Protein AF-0000000070704189 (afdb_homodimer)

Organism: Malassezia globosa (strain ATCC MYA-4612 / CBS 7966) (NCBI:txid425265)

pLDDT: mean 89.94, std 12.69, range [43.31, 98.81]

Radius of gyration: 34.0 Å; Cα contacts (8 Å, |Δi|>4): 1762; chains: 2; bounding box: 116×97×71 Å

Nearest PDB structures (foldseek):
  4wnh-assembly1_A  TM=4.240E-01  e=9.067E-03  Mus musculus
  8g0d-assembly1_G  TM=3.741E-01  e=8.662E-02  Mycolicibacterium smegmatis MC2 155
  7njs-assembly1_G  TM=2.623E-01  e=7.715E-02  Mycolicibacterium smegmatis MC2 155
  7y5a-assembly1_G  TM=3.087E-01  e=3.681E-01  Mycolicibacterium smegmatis
  3oaa-assembly3_W  TM=3.300E-01  e=1.657E+00  Escherichia coli DH1

Structure (mmCIF, N/CA/C/O backbone):
data_AF-0000000070704189-model_v1
#
loop_
_entity.id
_entity.type
_entity.pdbx_description
1 polymer 'Glycosyl transferase CAP10 domain-containing protein'
#
loop_
_atom_site.group_PDB
_atom_site.id
_atom_site.type_symbol
_atom_site.label_atom_id
_atom_site.label_alt_id
_atom_site.label_comp_id
_atom_site.label_asym_id
_atom_site.label_entity_id
_atom_site.label_seq_id
_atom_site.pdbx_PDB_ins_code
_atom_site.Cartn_x
_atom_site.Cartn_y
_atom_site.Cartn_z
_atom_site.occupancy
_atom_site.B_iso_or_equiv
_atom_site.auth_seq_id
_atom_site.auth_comp_id
_atom_site.auth_asym_id
_atom_site.auth_atom_id
_atom_site.pdbx_PDB_model_num
ATOM 1 N N . MET A 1 1 ? -18.25 35.812 2.699 1 68.19 1 MET A N 1
ATOM 2 C CA . MET A 1 1 ? -18.359 34.688 3.643 1 68.19 1 MET A CA 1
ATOM 3 C C . MET A 1 1 ? -18.719 33.406 2.922 1 68.19 1 MET A C 1
ATOM 5 O O . MET A 1 1 ? -19.438 33.438 1.925 1 68.19 1 MET A O 1
ATOM 9 N N . TYR A 1 2 ? -18.109 32.344 3.209 1 88.06 2 TYR A N 1
ATOM 10 C CA . TYR A 1 2 ? -18.188 31.078 2.471 1 88.06 2 TYR A CA 1
ATOM 11 C C . TYR A 1 2 ? -19.297 30.188 3.035 1 88.06 2 TYR A C 1
ATOM 13 O O . TYR A 1 2 ? -19.094 29 3.225 1 88.06 2 TYR A O 1
ATOM 21 N N . THR A 1 3 ? -20.422 30.984 3.334 1 89.88 3 THR A N 1
ATOM 22 C CA . THR A 1 3 ? -21.547 30.266 3.92 1 89.88 3 THR A CA 1
ATOM 23 C C . THR A 1 3 ? -22.297 29.484 2.855 1 89.88 3 THR A C 1
ATOM 25 O O . THR A 1 3 ? -22.078 29.672 1.658 1 89.88 3 THR A O 1
ATOM 28 N N . ASP A 1 4 ? -23.172 28.578 3.32 1 90.5 4 ASP A N 1
ATOM 29 C CA . ASP A 1 4 ? -24 27.781 2.416 1 90.5 4 ASP A CA 1
ATOM 30 C C . ASP A 1 4 ? -24.844 28.672 1.519 1 90.5 4 ASP A C 1
ATOM 32 O O . ASP A 1 4 ? -24.969 28.422 0.317 1 90.5 4 ASP A O 1
ATOM 36 N N . GLU A 1 5 ? -25.375 29.703 2.057 1 85.44 5 GLU A N 1
ATOM 37 C CA . GLU A 1 5 ? -26.219 30.625 1.316 1 85.44 5 GLU A CA 1
ATOM 38 C C . GLU A 1 5 ? -25.438 31.344 0.231 1 85.44 5 GLU A C 1
ATOM 40 O O . GLU A 1 5 ? -25.891 31.438 -0.913 1 85.44 5 GLU A O 1
ATOM 45 N N . ALA A 1 6 ? -24.328 31.812 0.671 1 88.62 6 ALA A N 1
ATOM 46 C CA . ALA A 1 6 ? -23.5 32.594 -0.264 1 88.62 6 ALA A CA 1
ATOM 47 C C . ALA A 1 6 ? -23.047 31.719 -1.433 1 88.62 6 ALA A C 1
ATOM 49 O O . ALA A 1 6 ? -22.922 32.188 -2.561 1 88.62 6 ALA A O 1
ATOM 50 N N . LEU A 1 7 ? -22.875 30.438 -1.211 1 92 7 LEU A N 1
ATOM 51 C CA . LEU A 1 7 ? -22.344 29.547 -2.229 1 92 7 LEU A CA 1
ATOM 52 C C . LEU A 1 7 ? -23.453 28.703 -2.846 1 92 7 LEU A C 1
ATOM 54 O O . LEU A 1 7 ? -23.188 27.828 -3.678 1 92 7 LEU A O 1
ATOM 58 N N . LYS A 1 8 ? -24.656 28.891 -2.43 1 89.06 8 LYS A N 1
ATOM 59 C CA . LYS A 1 8 ? -25.844 28.203 -2.93 1 89.06 8 LYS A CA 1
ATOM 60 C C . LYS A 1 8 ? -25.734 26.703 -2.689 1 89.06 8 LYS A C 1
ATOM 62 O O . LYS A 1 8 ? -26.094 25.906 -3.559 1 89.06 8 LYS A O 1
ATOM 67 N N . ILE A 1 9 ? -25.125 26.359 -1.599 1 92.81 9 ILE A N 1
ATOM 68 C CA . ILE A 1 9 ? -25 24.953 -1.195 1 92.81 9 ILE A CA 1
ATOM 69 C C . ILE A 1 9 ? -26.281 24.516 -0.493 1 92.81 9 ILE A C 1
ATOM 71 O O . ILE A 1 9 ? -26.766 25.203 0.41 1 92.81 9 ILE A O 1
ATOM 75 N N . THR A 1 10 ? -26.797 23.266 -0.889 1 92 10 THR A N 1
ATOM 76 C CA . THR A 1 10 ? -28.109 22.906 -0.348 1 92 10 THR A CA 1
ATOM 77 C C . THR A 1 10 ? -28.047 21.531 0.335 1 92 10 THR A C 1
ATOM 79 O O . THR A 1 10 ? -28.984 21.156 1.055 1 92 10 THR A O 1
ATOM 82 N N . TYR A 1 11 ? -26.938 20.75 0.201 1 93.69 11 TYR A N 1
ATOM 83 C CA . TYR A 1 11 ? -26.938 19.375 0.706 1 93.69 11 TYR A CA 1
ATOM 84 C C . TYR A 1 11 ? -26.891 19.359 2.229 1 93.69 11 TYR A C 1
ATOM 86 O O . TYR A 1 11 ? -27.172 18.328 2.854 1 93.69 11 TYR A O 1
ATOM 94 N N . ARG A 1 12 ? -26.547 20.484 2.844 1 93 12 ARG A N 1
ATOM 95 C CA . ARG A 1 12 ? -26.391 20.547 4.293 1 93 12 ARG A CA 1
ATOM 96 C C . ARG A 1 12 ? -27.594 21.219 4.949 1 93 12 ARG A C 1
ATOM 98 O O . ARG A 1 12 ? -27.625 21.391 6.168 1 93 12 ARG A O 1
ATOM 105 N N . LEU A 1 13 ? -28.562 21.578 4.234 1 85.44 13 LEU A N 1
ATOM 106 C CA . LEU A 1 13 ? -29.734 22.25 4.773 1 85.44 13 LEU A CA 1
ATOM 107 C C . LEU A 1 13 ? -30.516 21.312 5.711 1 85.44 13 LEU A C 1
ATOM 109 O O . LEU A 1 13 ? -30.562 20.109 5.488 1 85.44 13 LEU A O 1
ATOM 113 N N . PRO A 1 14 ? -31.047 21.938 6.738 1 81.12 14 PRO A N 1
ATOM 114 C CA . PRO A 1 14 ? -31.984 21.125 7.516 1 81.12 14 PRO A CA 1
ATOM 115 C C . PRO A 1 14 ? -33.125 20.562 6.672 1 81.12 14 PRO A C 1
ATOM 117 O O . PRO A 1 14 ? -33.531 21.188 5.688 1 81.12 14 PRO A O 1
ATOM 120 N N . ASP A 1 15 ? -33.594 19.438 7.094 1 77.75 15 ASP A N 1
ATOM 121 C CA . ASP A 1 15 ? -34.625 18.75 6.34 1 77.75 15 ASP A CA 1
ATOM 122 C C . ASP A 1 15 ? -35.812 19.656 6.074 1 77.75 15 ASP A C 1
ATOM 124 O O . ASP A 1 15 ? -36.438 19.594 5.008 1 77.75 15 ASP A O 1
ATOM 128 N N . GLU A 1 16 ? -36.062 20.5 7.02 1 74.06 16 GLU A N 1
ATOM 129 C CA . GLU A 1 16 ? -37.219 21.391 6.949 1 74.06 16 GLU A CA 1
ATOM 130 C C . GLU A 1 16 ? -37.062 22.422 5.832 1 74.06 16 GLU A C 1
ATOM 132 O O . GLU A 1 16 ? -38.031 22.984 5.359 1 74.06 16 GLU A O 1
ATOM 137 N N . LEU A 1 17 ? -35.844 22.594 5.469 1 74.69 17 LEU A N 1
ATOM 138 C CA . LEU A 1 17 ? -35.562 23.641 4.496 1 74.69 17 LEU A CA 1
ATOM 139 C C . LEU A 1 17 ? -35.312 23.062 3.109 1 74.69 17 LEU A C 1
ATOM 141 O O . LEU A 1 17 ? -35.094 23.797 2.146 1 74.69 17 LEU A O 1
ATOM 145 N N . LEU A 1 18 ? -35.406 21.781 2.982 1 77.44 18 LEU A N 1
ATOM 146 C CA . LEU A 1 18 ? -35.219 21.141 1.686 1 77.44 18 LEU A CA 1
ATOM 147 C C . LEU A 1 18 ? -36.469 21.328 0.811 1 77.44 18 LEU A C 1
ATOM 149 O O . LEU A 1 18 ? -37.594 21.344 1.316 1 77.44 18 LEU A O 1
ATOM 153 N N . PRO A 1 19 ? -36.125 21.625 -0.548 1 62.84 19 PRO A N 1
ATOM 154 C CA . PRO A 1 19 ? -37.281 21.797 -1.437 1 62.84 19 PRO A CA 1
ATOM 155 C C . PRO A 1 19 ? -38.125 20.531 -1.558 1 62.84 19 PRO A C 1
ATOM 157 O O . PRO A 1 19 ? -37.594 19.438 -1.675 1 62.84 19 PRO A O 1
ATOM 160 N N . THR A 1 20 ? -39.125 20.328 -0.843 1 57.84 20 THR A N 1
ATOM 161 C CA . THR A 1 20 ? -40.031 19.219 -1.049 1 57.84 20 THR A CA 1
ATOM 162 C C . THR A 1 20 ? -40.875 19.422 -2.297 1 57.84 20 THR A C 1
ATOM 164 O O . THR A 1 20 ? -41.5 20.484 -2.453 1 57.84 20 THR A O 1
ATOM 167 N N . SER A 1 21 ? -40.406 19.062 -3.365 1 50.53 21 SER A N 1
ATOM 168 C CA . SER A 1 21 ? -41.375 19.125 -4.453 1 50.53 21 SER A CA 1
ATOM 169 C C . SER A 1 21 ? -42.562 18.203 -4.176 1 50.53 21 SER A C 1
ATOM 171 O O . SER A 1 21 ? -42.406 17 -4.004 1 50.53 21 SER A O 1
ATOM 173 N N . VAL A 1 22 ? -43.438 18.672 -3.334 1 49.47 22 VAL A N 1
ATOM 174 C CA . VAL A 1 22 ? -44.656 17.875 -3.266 1 49.47 22 VAL A CA 1
ATOM 175 C C . VAL A 1 22 ? -45.438 18.031 -4.562 1 49.47 22 VAL A C 1
ATOM 177 O O . VAL A 1 22 ? -45.812 19.141 -4.957 1 49.47 22 VAL A O 1
ATOM 180 N N . GLU A 1 23 ? -45.25 17.062 -5.34 1 50.78 23 GLU A N 1
ATOM 181 C CA . GLU A 1 23 ? -46.188 16.984 -6.469 1 50.78 23 GLU A CA 1
ATOM 182 C C . GLU A 1 23 ? -47.625 16.734 -6 1 50.78 23 GLU A C 1
ATOM 184 O O . GLU A 1 23 ? -47.844 15.844 -5.176 1 50.78 23 GLU A O 1
ATOM 189 N N . ILE A 1 24 ? -48.344 17.734 -6.004 1 55.91 24 ILE A N 1
ATOM 190 C CA . ILE A 1 24 ? -49.781 17.516 -5.77 1 55.91 24 ILE A CA 1
ATOM 191 C C . ILE A 1 24 ? -50.406 16.922 -7.027 1 55.91 24 ILE A C 1
ATOM 193 O O . ILE A 1 24 ? -50.312 17.5 -8.109 1 55.91 24 ILE A O 1
ATOM 197 N N . TYR A 1 25 ? -50.75 15.703 -6.848 1 61.16 25 TYR A N 1
ATOM 198 C CA . TYR A 1 25 ? -51.406 15.008 -7.957 1 61.16 25 TYR A CA 1
ATOM 199 C C . TYR A 1 25 ? -52.906 15.258 -7.949 1 61.16 25 TYR A C 1
ATOM 201 O O . TYR A 1 25 ? -53.469 15.594 -6.91 1 61.16 25 TYR A O 1
ATOM 209 N N . ASP A 1 26 ? -53.469 15.344 -9.047 1 62.19 26 ASP A N 1
ATOM 210 C CA . ASP A 1 26 ? -54.938 15.469 -9.125 1 62.19 26 ASP A CA 1
ATOM 211 C C . ASP A 1 26 ? -55.625 14.211 -8.617 1 62.19 26 ASP A C 1
ATOM 213 O O . ASP A 1 26 ? -54.969 13.188 -8.391 1 62.19 26 ASP A O 1
ATOM 217 N N . ASP A 1 27 ? -56.844 14.258 -8.164 1 56.94 27 ASP A N 1
ATOM 218 C CA . ASP A 1 27 ? -57.656 13.211 -7.562 1 56.94 27 ASP A CA 1
ATOM 219 C C . ASP A 1 27 ? -57.969 12.094 -8.562 1 56.94 27 ASP A C 1
ATOM 221 O O . ASP A 1 27 ? -58.875 11.289 -8.344 1 56.94 27 ASP A O 1
ATOM 225 N N . ASP A 1 28 ? -57.25 12.18 -9.727 1 60.91 28 ASP A N 1
ATOM 226 C CA . ASP A 1 28 ? -57.562 11.086 -10.641 1 60.91 28 ASP A CA 1
ATOM 227 C C . ASP A 1 28 ? -56.719 9.852 -10.312 1 60.91 28 ASP A C 1
ATOM 229 O O . ASP A 1 28 ? -55.5 9.875 -10.414 1 60.91 28 ASP A O 1
ATOM 233 N N . PRO A 1 29 ? -57.281 8.906 -9.664 1 64.19 29 PRO A N 1
ATOM 234 C CA . PRO A 1 29 ? -56.531 7.715 -9.219 1 64.19 29 PRO A CA 1
ATOM 235 C C . PRO A 1 29 ? -55.844 6.98 -10.367 1 64.19 29 PRO A C 1
ATOM 237 O O . PRO A 1 29 ? -54.906 6.246 -10.148 1 64.19 29 PRO A O 1
ATOM 240 N N . GLU A 1 30 ? -56.469 6.98 -11.539 1 67.06 30 GLU A N 1
ATOM 241 C CA . GLU A 1 30 ? -55.969 6.172 -12.648 1 67.06 30 GLU A CA 1
ATOM 242 C C . GLU A 1 30 ? -54.812 6.855 -13.352 1 67.06 30 GLU A C 1
ATOM 244 O O . GLU A 1 30 ? -53.875 6.184 -13.836 1 67.06 30 GLU A O 1
ATOM 249 N N . ASN A 1 31 ? -54.75 8.086 -13.625 1 64.44 31 ASN A N 1
ATOM 250 C CA . ASN A 1 31 ? -53.688 8.836 -14.297 1 64.44 31 ASN A CA 1
ATOM 251 C C . ASN A 1 31 ? -53.312 10.086 -13.523 1 64.44 31 ASN A C 1
ATOM 253 O O . ASN A 1 31 ? -53.75 11.195 -13.852 1 64.44 31 ASN A O 1
ATOM 257 N N . PRO A 1 32 ? -52.656 9.875 -12.32 1 61.41 32 PRO A N 1
ATOM 258 C CA . PRO A 1 32 ? -52.375 11.07 -11.523 1 61.41 32 PRO A CA 1
ATOM 259 C C . PRO A 1 32 ? -51.438 12.047 -12.234 1 61.41 32 PRO A C 1
ATOM 261 O O . PRO A 1 32 ? -50.438 11.641 -12.805 1 61.41 32 PRO A O 1
ATOM 264 N N . HIS A 1 33 ? -52.031 13.195 -12.656 1 65.19 33 HIS A N 1
ATOM 265 C CA . HIS A 1 33 ? -51.188 14.281 -13.188 1 65.19 33 HIS A CA 1
ATOM 266 C C . HIS A 1 33 ? -50.75 15.234 -12.086 1 65.19 33 HIS A C 1
ATOM 268 O O . HIS A 1 33 ? -51.469 15.422 -11.102 1 65.19 33 HIS A O 1
ATOM 274 N N . ILE A 1 34 ? -49.656 15.703 -12.188 1 60.66 34 ILE A N 1
ATOM 275 C CA . ILE A 1 34 ? -49.125 16.656 -11.211 1 60.66 34 ILE A CA 1
ATOM 276 C C . ILE A 1 34 ? -49.844 17.984 -11.344 1 60.66 34 ILE A C 1
ATOM 278 O O . ILE A 1 34 ? -49.844 18.594 -12.422 1 60.66 34 ILE A O 1
ATOM 282 N N . ILE A 1 35 ? -50.906 18.469 -10.531 1 60.12 35 ILE A N 1
ATOM 283 C CA . ILE A 1 35 ? -51.656 19.703 -10.617 1 60.12 35 ILE A CA 1
ATOM 284 C C . ILE A 1 35 ? -50.844 20.844 -10 1 60.12 35 ILE A C 1
ATOM 286 O O . ILE A 1 35 ? -50.938 22 -10.453 1 60.12 35 ILE A O 1
ATOM 290 N N . ALA A 1 36 ? -50.469 20.812 -8.906 1 52.72 36 ALA A N 1
ATOM 291 C CA . ALA A 1 36 ? -49.75 21.938 -8.328 1 52.72 36 ALA A CA 1
ATOM 292 C C . ALA A 1 36 ? -48.5 21.469 -7.586 1 52.72 36 ALA A C 1
ATOM 294 O O . ALA A 1 36 ? -48.406 20.312 -7.164 1 52.72 36 ALA A O 1
ATOM 295 N N . GLN A 1 37 ? -47.406 22.078 -7.863 1 49.5 37 GLN A N 1
ATOM 296 C CA . GLN A 1 37 ? -46.188 21.922 -7.055 1 49.5 37 GLN A CA 1
ATOM 297 C C . GLN A 1 37 ? -46.188 22.906 -5.887 1 49.5 37 GLN A C 1
ATOM 299 O O . GLN A 1 37 ? -46.281 24.125 -6.086 1 49.5 37 GLN A O 1
ATOM 304 N N . GLN A 1 38 ? -46.906 22.656 -4.891 1 44.84 38 GLN A N 1
ATOM 305 C CA . GLN A 1 38 ? -46.844 23.609 -3.793 1 44.84 38 GLN A CA 1
ATOM 306 C C . GLN A 1 38 ? -45.438 23.703 -3.213 1 44.84 38 GLN A C 1
ATOM 308 O O . GLN A 1 38 ? -44.812 22.688 -2.896 1 44.84 38 GLN A O 1
ATOM 313 N N . THR A 1 39 ? -44.844 24.797 -3.533 1 44.28 39 THR A N 1
ATOM 314 C CA . THR A 1 39 ? -43.594 25.156 -2.893 1 44.28 39 THR A CA 1
ATOM 315 C C . THR A 1 39 ? -43.781 25.344 -1.392 1 44.28 39 THR A C 1
ATOM 317 O O . THR A 1 39 ? -44.656 26.094 -0.964 1 44.28 39 THR A O 1
ATOM 320 N N . LYS A 1 40 ? -43.375 24.469 -0.534 1 49.25 40 LYS A N 1
ATOM 321 C CA . LYS A 1 40 ? -43.344 24.531 0.924 1 49.25 40 LYS A CA 1
ATOM 322 C C . LYS A 1 40 ? -43.062 25.953 1.408 1 49.25 40 LYS A C 1
ATOM 324 O O . LYS A 1 40 ? -42.625 26.797 0.632 1 49.25 40 LYS A O 1
ATOM 329 N N . MET A 1 41 ? -43 26.078 2.811 1 51.28 41 MET A N 1
ATOM 330 C CA . MET A 1 41 ? -42.688 27.203 3.691 1 51.28 41 MET A CA 1
ATOM 331 C C . MET A 1 41 ? -41.438 27.938 3.201 1 51.28 41 MET A C 1
ATOM 333 O O . MET A 1 41 ? -40.531 27.328 2.609 1 51.28 41 MET A O 1
ATOM 337 N N . SER A 1 42 ? -41.5 29.234 3.277 1 54.84 42 SER A N 1
ATOM 338 C CA . SER A 1 42 ? -40.375 30.078 2.867 1 54.84 42 SER A CA 1
ATOM 339 C C . SER A 1 42 ? -39.094 29.719 3.643 1 54.84 42 SER A C 1
ATOM 341 O O . SER A 1 42 ? -39.156 29.406 4.828 1 54.84 42 SER A O 1
ATOM 343 N N . SER A 1 43 ? -37.969 29.375 3.025 1 60 43 SER A N 1
ATOM 344 C CA . SER A 1 43 ? -36.656 29.078 3.525 1 60 43 SER A CA 1
ATOM 345 C C . SER A 1 43 ? -36.281 29.984 4.695 1 60 43 SER A C 1
ATOM 347 O O . SER A 1 43 ? -35.688 29.531 5.672 1 60 43 SER A O 1
ATOM 349 N N . PHE A 1 44 ? -36.875 31.172 4.707 1 60.88 44 PHE A N 1
ATOM 350 C CA . PHE A 1 44 ? -36.5 32.156 5.719 1 60.88 44 PHE A CA 1
ATOM 351 C C . PHE A 1 44 ? -37.188 31.859 7.043 1 60.88 44 PHE A C 1
ATOM 353 O O . PHE A 1 44 ? -36.562 31.922 8.102 1 60.88 44 PHE A O 1
ATOM 360 N N . GLU A 1 45 ? -38.469 31.578 7.02 1 64.56 45 GLU A N 1
ATOM 361 C CA . GLU A 1 45 ? -39.219 31.312 8.242 1 64.56 45 GLU A CA 1
ATOM 362 C C . GLU A 1 45 ? -38.719 30.047 8.938 1 64.56 45 GLU A C 1
ATOM 364 O O . GLU A 1 45 ? -38.594 30.016 10.164 1 64.56 45 GLU A O 1
ATOM 369 N N . ALA A 1 46 ? -38.406 29.109 8.164 1 68.31 46 ALA A N 1
ATOM 370 C CA . ALA A 1 46 ? -37.906 27.859 8.719 1 68.31 46 ALA A CA 1
ATOM 371 C C . ALA A 1 46 ? -36.562 28.078 9.406 1 68.31 46 ALA A C 1
ATOM 373 O O . ALA A 1 46 ? -36.281 27.531 10.477 1 68.31 46 ALA A O 1
ATOM 374 N N . LEU A 1 47 ? -35.812 28.953 8.867 1 69.88 47 LEU A N 1
ATOM 375 C CA . LEU A 1 47 ? -34.5 29.234 9.43 1 69.88 47 LEU A CA 1
ATOM 376 C C . LEU A 1 47 ? -34.625 29.969 10.766 1 69.88 47 LEU A C 1
ATOM 378 O O . LEU A 1 47 ? -33.844 29.703 11.695 1 69.88 47 LEU A O 1
ATOM 382 N N . GLU A 1 48 ? -35.594 30.812 10.883 1 74.25 48 GLU A N 1
ATOM 383 C CA . GLU A 1 48 ? -35.812 31.562 12.125 1 74.25 48 GLU A CA 1
ATOM 384 C C . GLU A 1 48 ? -36.281 30.641 13.25 1 74.25 48 GLU A C 1
ATOM 386 O O . GLU A 1 48 ? -35.812 30.781 14.391 1 74.25 48 GLU A O 1
ATOM 391 N N . LYS A 1 49 ? -37.094 29.766 12.914 1 78.38 49 LYS A N 1
ATOM 392 C CA . LYS A 1 49 ? -37.594 28.828 13.906 1 78.38 49 LYS A CA 1
ATOM 393 C C . LYS A 1 49 ? -36.5 27.922 14.43 1 78.38 49 LYS A C 1
ATOM 395 O O . LYS A 1 49 ? -36.469 27.562 15.609 1 78.38 49 LYS A O 1
ATOM 400 N N . LEU A 1 50 ? -35.594 27.719 13.531 1 80.75 50 LEU A N 1
ATOM 401 C CA . LEU A 1 50 ? -34.5 26.812 13.898 1 80.75 50 LEU A CA 1
ATOM 402 C C . LEU A 1 50 ? -33.312 27.578 14.484 1 80.75 50 LEU A C 1
ATOM 404 O O . LEU A 1 50 ? -32.344 26.984 14.953 1 80.75 50 LEU A O 1
ATOM 408 N N . ARG A 1 51 ? -33.406 28.844 14.555 1 82.5 51 ARG A N 1
ATOM 409 C CA . ARG A 1 51 ? -32.344 29.703 15.039 1 82.5 51 ARG A CA 1
ATOM 410 C C . ARG A 1 51 ? -31.016 29.391 14.328 1 82.5 51 ARG A C 1
ATOM 412 O O . ARG A 1 51 ? -29.969 29.266 14.977 1 82.5 51 ARG A O 1
ATOM 419 N N . TYR A 1 52 ? -31.141 29.125 13.07 1 83 52 TYR A N 1
ATOM 420 C CA . TYR A 1 52 ? -29.969 28.844 12.25 1 83 52 TYR A CA 1
ATOM 421 C C . TYR A 1 52 ? -29.125 30.094 12.055 1 83 52 TYR A C 1
ATOM 423 O O . TYR A 1 52 ? -29.641 31.156 11.711 1 83 52 TYR A O 1
ATOM 431 N N . ASP A 1 53 ? -27.797 29.953 12.359 1 83.31 53 ASP A N 1
ATOM 432 C CA . ASP A 1 53 ? -26.812 31.016 12.141 1 83.31 53 ASP A CA 1
ATOM 433 C C . ASP A 1 53 ? -25.828 30.625 11.047 1 83.31 53 ASP A C 1
ATOM 435 O O . ASP A 1 53 ? -25.141 29.609 11.148 1 83.31 53 ASP A O 1
ATOM 439 N N . PRO A 1 54 ? -25.719 31.375 10.062 1 80.25 54 PRO A N 1
ATOM 440 C CA . PRO A 1 54 ? -24.844 31.016 8.945 1 80.25 54 PRO A CA 1
ATOM 441 C C . PRO A 1 54 ? -23.375 30.84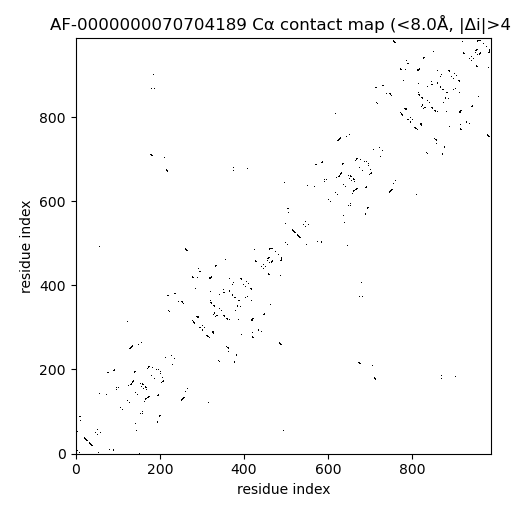4 9.375 1 80.25 54 PRO A C 1
ATOM 443 O O . PRO A 1 54 ? -22.609 30.156 8.703 1 80.25 54 PRO A O 1
ATOM 446 N N . LEU A 1 55 ? -23 31.484 10.391 1 82.38 55 LEU A N 1
ATOM 447 C CA . LEU A 1 55 ? -21.609 31.422 10.828 1 82.38 55 LEU A CA 1
ATOM 448 C C . LEU A 1 55 ? -21.406 30.312 11.867 1 82.38 55 LEU A C 1
ATOM 450 O O . LEU A 1 55 ? -20.297 29.844 12.078 1 82.38 55 LEU A O 1
ATOM 454 N N . HIS A 1 56 ? -22.547 29.953 12.523 1 85.69 56 HIS A N 1
ATOM 455 C CA . HIS A 1 56 ? -22.406 28.984 13.609 1 85.69 56 HIS A CA 1
ATOM 456 C C . HIS A 1 56 ? -23.219 27.719 13.344 1 85.69 56 HIS A C 1
ATOM 458 O O . HIS A 1 56 ? -23.031 26.703 14.008 1 85.69 56 HIS A O 1
ATOM 464 N N . GLY A 1 57 ? -24.031 27.734 12.383 1 85.62 57 GLY A N 1
ATOM 465 C CA . GLY A 1 57 ? -24.906 26.609 12.117 1 85.62 57 GLY A CA 1
ATOM 466 C C . GLY A 1 57 ? -26.047 26.484 13.117 1 85.62 57 GLY A C 1
ATOM 467 O O . GLY A 1 57 ? -26.516 27.484 13.664 1 85.62 57 GLY A O 1
ATOM 468 N N . LEU A 1 58 ? -26.594 25.25 13.242 1 87.31 58 LEU A N 1
ATOM 469 C CA . LEU A 1 58 ? -27.641 25 14.227 1 87.31 58 LEU A CA 1
ATOM 470 C C . LEU A 1 58 ? -27.094 25.047 15.641 1 87.31 58 LEU A C 1
ATOM 472 O O . LEU A 1 58 ? -25.984 24.562 15.906 1 87.31 58 LEU A O 1
ATOM 476 N N . PRO A 1 59 ? -27.812 25.719 16.469 1 89.12 59 PRO A N 1
ATOM 477 C CA . PRO A 1 59 ? -27.312 25.828 17.844 1 89.12 59 PRO A CA 1
ATOM 478 C C . PRO A 1 59 ? -27.281 24.484 18.562 1 89.12 59 PRO A C 1
ATOM 480 O O . PRO A 1 59 ? -28.172 23.656 18.375 1 89.12 59 PRO A O 1
ATOM 483 N N . ARG A 1 60 ? -26.281 24.328 19.406 1 92.06 60 ARG A N 1
ATOM 484 C CA . ARG A 1 60 ? -26.234 23.172 20.297 1 92.06 60 ARG A CA 1
ATOM 485 C C . ARG A 1 60 ? -27.406 23.188 21.266 1 92.06 60 ARG A C 1
ATOM 487 O O . ARG A 1 60 ? -27.672 24.188 21.922 1 92.06 60 ARG A O 1
ATOM 494 N N . PRO A 1 61 ? -28.141 22.062 21.328 1 89.56 61 PRO A N 1
ATOM 495 C CA . PRO A 1 61 ? -29.234 22 22.297 1 89.56 61 PRO A CA 1
ATOM 496 C C . PRO A 1 61 ? -28.766 22.219 23.734 1 89.56 61 PRO A C 1
ATOM 498 O O . PRO A 1 61 ? -27.703 21.75 24.125 1 89.56 61 PRO A O 1
ATOM 501 N N . GLU A 1 62 ? -29.641 22.859 24.453 1 88.56 62 GLU A N 1
ATOM 502 C CA . GLU A 1 62 ? -29.297 23.219 25.828 1 88.56 62 GLU A CA 1
ATOM 503 C C . GLU A 1 62 ? -29.094 21.984 26.688 1 88.56 62 GLU A C 1
ATOM 505 O O . GLU A 1 62 ? -29.828 21 26.562 1 88.56 62 GLU A O 1
ATOM 510 N N . HIS A 1 63 ? -28.062 21.891 27.516 1 91.19 63 HIS A N 1
ATOM 511 C CA . HIS A 1 63 ? -27.766 20.906 28.547 1 91.19 63 HIS A CA 1
ATOM 512 C C . HIS A 1 63 ? -27.344 19.562 27.938 1 91.19 63 HIS A C 1
ATOM 514 O O . HIS A 1 63 ? -27.297 18.547 28.625 1 91.19 63 HIS A O 1
ATOM 520 N N . MET A 1 64 ? -27.141 19.625 26.641 1 93.81 64 MET A N 1
ATOM 521 C CA . MET A 1 64 ? -26.672 18.391 26.031 1 93.81 64 MET A CA 1
ATOM 522 C C . MET A 1 64 ? -25.172 18.203 26.266 1 93.81 64 MET A C 1
ATOM 524 O O . MET A 1 64 ? -24.375 19.078 25.938 1 93.81 64 MET A O 1
ATOM 528 N N . PRO A 1 65 ? -24.828 17.062 26.844 1 95.81 65 PRO A N 1
ATOM 529 C CA . PRO A 1 65 ? -23.406 16.812 27.062 1 95.81 65 PRO A CA 1
ATOM 530 C C . PRO A 1 65 ? -22.609 16.781 25.75 1 95.81 65 PRO A C 1
ATOM 532 O O . PRO A 1 65 ? -23.172 16.469 24.703 1 95.81 65 PRO A O 1
ATOM 535 N N . THR A 1 66 ? -21.297 17.078 25.797 1 95.38 66 THR A N 1
ATOM 536 C CA . THR A 1 66 ? -20.438 17.203 24.625 1 95.38 66 THR A CA 1
ATOM 537 C C . THR A 1 66 ? -20.422 15.906 23.828 1 95.38 66 THR A C 1
ATOM 539 O O . THR A 1 66 ? -20.516 15.922 22.609 1 95.38 66 THR A O 1
ATOM 542 N N . HIS A 1 67 ? -20.297 14.781 24.516 1 95.94 67 HIS A N 1
ATOM 543 C CA . HIS A 1 67 ? -20.219 13.492 23.844 1 95.94 67 HIS A CA 1
ATOM 544 C C . HIS A 1 67 ? -21.484 13.211 23.047 1 95.94 67 HIS A C 1
ATOM 546 O O . HIS A 1 67 ? -21.422 12.695 21.922 1 95.94 67 HIS A O 1
ATOM 552 N N . GLU A 1 68 ? -22.656 13.547 23.547 1 96.56 68 GLU A N 1
ATOM 553 C CA . GLU A 1 68 ? -23.922 13.352 22.859 1 96.56 68 GLU A CA 1
ATOM 554 C C . GLU A 1 68 ? -24.062 14.312 21.688 1 96.56 68 GLU A C 1
ATOM 556 O O . GLU A 1 68 ? -24.578 13.938 20.625 1 96.56 68 GLU A O 1
ATOM 561 N N . TYR A 1 69 ? -23.609 15.516 21.938 1 96.38 69 TYR A N 1
ATOM 562 C CA . TYR A 1 69 ? -23.703 16.5 20.875 1 96.38 69 TYR A CA 1
ATOM 563 C C . TYR A 1 69 ? -22.828 16.109 19.688 1 96.38 69 TYR A C 1
ATOM 565 O O . TYR A 1 69 ? -23.234 16.25 18.531 1 96.38 69 TYR A O 1
ATOM 573 N N . GLU A 1 70 ? -21.625 15.625 19.984 1 97.06 70 GLU A N 1
ATOM 574 C CA . GLU A 1 70 ? -20.719 15.188 18.922 1 97.06 70 GLU A CA 1
ATOM 575 C C . GLU A 1 70 ? -21.297 13.992 18.172 1 97.06 70 GLU A C 1
ATOM 577 O O . GLU A 1 70 ? -21.125 13.867 16.953 1 97.06 70 GLU A O 1
ATOM 582 N N . GLN A 1 71 ? -22 13.172 18.859 1 97.06 71 GLN A N 1
ATOM 583 C CA . GLN A 1 71 ? -22.703 12.086 18.172 1 97.06 71 GLN A CA 1
ATOM 584 C C . GLN A 1 71 ? -23.797 12.625 17.266 1 97.06 71 GLN A C 1
ATOM 586 O O . GLN A 1 71 ? -24 12.117 16.156 1 97.06 71 GLN A O 1
ATOM 591 N N . GLU A 1 72 ? -24.484 13.625 17.75 1 95.25 72 GLU A N 1
ATOM 592 C CA . GLU A 1 72 ? -25.516 14.25 16.922 1 95.25 72 GLU A CA 1
ATOM 593 C C . GLU A 1 72 ? -24.922 14.891 15.672 1 95.25 72 GLU A C 1
ATOM 595 O O . GLU A 1 72 ? -25.516 14.828 14.594 1 95.25 72 GLU A O 1
ATOM 600 N N . LEU A 1 73 ? -23.766 15.523 15.859 1 96.38 73 LEU A N 1
ATOM 601 C CA . LEU A 1 73 ? -23.078 16.109 14.719 1 96.38 73 LEU A CA 1
ATOM 602 C C . LEU A 1 73 ? -22.734 15.039 13.688 1 96.38 73 LEU A C 1
ATOM 604 O O . LEU A 1 73 ? -22.891 15.258 12.484 1 96.38 73 LEU A O 1
ATOM 608 N N . ARG A 1 74 ? -22.281 13.891 14.125 1 97.5 74 ARG A N 1
ATOM 609 C CA . ARG A 1 74 ? -21.938 12.781 13.234 1 97.5 74 ARG A CA 1
ATOM 610 C C . ARG A 1 74 ? -23.188 12.258 12.523 1 97.5 74 ARG A C 1
ATOM 612 O O . ARG A 1 74 ? -23.141 11.953 11.328 1 97.5 74 ARG A O 1
ATOM 619 N N . ASN A 1 75 ? -24.266 12.164 13.227 1 96.12 75 ASN A N 1
ATOM 620 C CA . ASN A 1 75 ? -25.516 11.719 12.625 1 96.12 75 ASN A CA 1
ATOM 621 C C . ASN A 1 75 ? -26 12.68 11.539 1 96.12 75 ASN A C 1
ATOM 623 O O . ASN A 1 75 ? -26.469 12.25 10.484 1 96.12 75 ASN A O 1
ATOM 627 N N . ARG A 1 76 ? -25.922 13.914 11.836 1 94.56 76 ARG A N 1
ATOM 628 C CA . ARG A 1 76 ? -26.297 14.938 10.867 1 94.56 76 ARG A CA 1
ATOM 629 C C . ARG A 1 76 ? -25.438 14.852 9.617 1 94.56 76 ARG A C 1
ATOM 631 O O . ARG A 1 76 ? -25.938 15 8.5 1 94.56 76 ARG A O 1
ATOM 638 N N . LEU A 1 77 ? -24.156 14.664 9.867 1 97 77 LEU A N 1
ATOM 639 C CA . LEU A 1 77 ? -23.219 14.531 8.75 1 97 77 LEU A CA 1
ATOM 640 C C . LEU A 1 77 ? -23.641 13.383 7.836 1 97 77 LEU A C 1
ATOM 642 O O . LEU A 1 77 ? -23.641 13.531 6.613 1 97 77 LEU A O 1
ATOM 646 N N . VAL A 1 78 ? -23.938 12.25 8.375 1 97.12 78 VAL A N 1
ATOM 647 C CA . VAL A 1 78 ? -24.328 11.07 7.609 1 97.12 78 VAL A CA 1
ATOM 648 C C . VAL A 1 78 ? -25.594 11.367 6.805 1 97.12 78 VAL A C 1
ATOM 650 O O . VAL A 1 78 ? -25.672 11.016 5.625 1 97.12 78 VAL A O 1
ATOM 653 N N . ARG A 1 79 ? -26.547 12.031 7.398 1 95.06 79 ARG A N 1
ATOM 654 C CA . ARG A 1 79 ? -27.781 12.383 6.723 1 95.06 79 ARG A CA 1
ATOM 655 C C . ARG A 1 79 ? -27.516 13.297 5.527 1 95.06 79 ARG A C 1
ATOM 657 O O . ARG A 1 79 ? -28.062 13.078 4.441 1 95.06 79 ARG A O 1
ATOM 664 N N . HIS A 1 80 ? -26.703 14.258 5.77 1 95.62 80 HIS A N 1
ATOM 665 C CA . HIS A 1 80 ? -26.359 15.188 4.707 1 95.62 80 HIS A CA 1
ATOM 666 C C . HIS A 1 80 ? -25.641 14.484 3.561 1 95.62 80 HIS A C 1
ATOM 668 O O . HIS A 1 80 ? -25.953 14.711 2.391 1 95.62 80 HIS A O 1
ATOM 674 N N . ASN A 1 81 ? -24.703 13.633 3.891 1 97 81 ASN A N 1
ATOM 675 C CA . ASN A 1 81 ? -23.828 12.984 2.918 1 97 81 ASN A CA 1
ATOM 676 C C . ASN A 1 81 ? -24.609 11.984 2.062 1 97 81 ASN A C 1
ATOM 678 O O . ASN A 1 81 ? -24.203 11.68 0.938 1 97 81 ASN A O 1
ATOM 682 N N . THR A 1 82 ? -25.688 11.453 2.549 1 95.31 82 THR A N 1
ATOM 683 C CA . THR A 1 82 ? -26.375 10.367 1.863 1 95.31 82 THR A CA 1
ATOM 684 C C . THR A 1 82 ? -27.562 10.891 1.058 1 95.31 82 THR A C 1
ATOM 686 O O . THR A 1 82 ? -28.312 10.109 0.472 1 95.31 82 THR A O 1
ATOM 689 N N . ARG A 1 83 ? -27.734 12.172 1.082 1 93.88 83 ARG A N 1
ATOM 690 C CA . ARG A 1 83 ? -28.812 12.734 0.29 1 93.88 83 ARG A CA 1
ATOM 691 C C . ARG A 1 83 ? -28.609 12.469 -1.197 1 93.88 83 ARG A C 1
ATOM 693 O O . ARG A 1 83 ? -27.469 12.43 -1.671 1 93.88 83 ARG A O 1
ATOM 700 N N . ARG A 1 84 ? -29.656 12.375 -1.947 1 90.88 84 ARG A N 1
ATOM 701 C CA . ARG A 1 84 ? -29.594 12.094 -3.379 1 90.88 84 ARG A CA 1
ATOM 702 C C . ARG A 1 84 ? -29 13.281 -4.137 1 90.88 84 ARG A C 1
ATOM 704 O O . ARG A 1 84 ? -29.328 14.43 -3.867 1 90.88 84 ARG A O 1
ATOM 711 N N . LYS A 1 85 ? -28.234 12.914 -5.055 1 87.88 85 LYS A N 1
ATOM 712 C CA . LYS A 1 85 ? -27.484 13.93 -5.789 1 87.88 85 LYS A CA 1
ATOM 713 C C . LYS A 1 85 ? -28.422 14.805 -6.625 1 87.88 85 LYS A C 1
ATOM 715 O O . LYS A 1 85 ? -28.109 15.977 -6.879 1 87.88 85 LYS A O 1
ATOM 720 N N . ASP A 1 86 ? -29.5 14.281 -7.023 1 86.25 86 ASP A N 1
ATOM 721 C CA . ASP A 1 86 ? -30.406 15.008 -7.906 1 86.25 86 ASP A CA 1
ATOM 722 C C . ASP A 1 86 ? -31.266 15.992 -7.117 1 86.25 86 ASP A C 1
ATOM 724 O O . ASP A 1 86 ? -31.875 16.891 -7.695 1 86.25 86 ASP A O 1
ATOM 728 N N . GLN A 1 87 ? -31.219 15.977 -5.789 1 84.25 87 GLN A N 1
ATOM 729 C CA . GLN A 1 87 ? -32.094 16.797 -4.969 1 84.25 87 GLN A CA 1
ATOM 730 C C . GLN A 1 87 ? -31.328 17.938 -4.293 1 84.25 87 GLN A C 1
ATOM 732 O O . GLN A 1 87 ? -31.922 18.906 -3.826 1 84.25 87 GLN A O 1
ATOM 737 N N . VAL A 1 88 ? -30.016 17.719 -4.207 1 90.56 88 VAL A N 1
ATOM 738 C CA . VAL A 1 88 ? -29.219 18.688 -3.455 1 90.56 88 VAL A CA 1
ATOM 739 C C . VAL A 1 88 ? -27.938 19 -4.215 1 90.56 88 VAL A C 1
ATOM 741 O O . VAL A 1 88 ? -27.531 18.25 -5.105 1 90.56 88 VAL A O 1
ATOM 744 N N . PHE A 1 89 ? -27.406 20.156 -3.869 1 93.56 89 PHE A N 1
ATOM 745 C CA . PHE A 1 89 ? -26.156 20.578 -4.496 1 93.56 89 PHE A CA 1
ATOM 746 C C . PHE A 1 89 ? -25.016 20.594 -3.48 1 93.56 89 PHE A C 1
ATOM 748 O O . PHE A 1 89 ? -25.125 21.219 -2.426 1 93.56 89 PHE A O 1
ATOM 755 N N . ALA A 1 90 ? -24 19.844 -3.76 1 95.06 90 ALA A N 1
ATOM 756 C CA . ALA A 1 90 ? -22.703 19.875 -3.068 1 95.06 90 ALA A CA 1
ATOM 757 C C . ALA A 1 90 ? -21.562 20.125 -4.047 1 95.06 90 ALA A C 1
ATOM 759 O O . ALA A 1 90 ? -21.391 19.391 -5.023 1 95.06 90 ALA A O 1
ATOM 760 N N . PRO A 1 91 ? -20.797 21.156 -3.816 1 95.75 91 PRO A N 1
ATOM 761 C CA . PRO A 1 91 ? -19.672 21.406 -4.727 1 95.75 91 PRO A CA 1
ATOM 762 C C . PRO A 1 91 ? -18.578 20.344 -4.613 1 95.75 91 PRO A C 1
ATOM 764 O O . PRO A 1 91 ? -18.438 19.703 -3.57 1 95.75 91 PRO A O 1
ATOM 767 N N . ASP A 1 92 ? -17.891 20.172 -5.695 1 96.38 92 ASP A N 1
ATOM 768 C CA . ASP A 1 92 ? -16.641 19.406 -5.699 1 96.38 92 ASP A CA 1
ATOM 769 C C . ASP A 1 92 ? -15.422 20.312 -5.672 1 96.38 92 ASP A C 1
ATOM 771 O O . ASP A 1 92 ? -14.891 20.672 -6.723 1 96.38 92 ASP A O 1
ATOM 775 N N . TRP A 1 93 ? -14.938 20.531 -4.488 1 97.94 93 TRP A N 1
ATOM 776 C CA . TRP A 1 93 ? -13.836 21.469 -4.312 1 97.94 93 TRP A CA 1
ATOM 777 C C . TRP A 1 93 ? -12.578 20.969 -5.02 1 97.94 93 TRP A C 1
ATOM 779 O O . TRP A 1 93 ? -11.773 21.766 -5.504 1 97.94 93 TRP A O 1
ATOM 789 N N . ARG A 1 94 ? -12.352 19.656 -5.098 1 98 94 ARG A N 1
ATOM 790 C CA . ARG A 1 94 ? -11.188 19.094 -5.773 1 98 94 ARG A CA 1
ATOM 791 C C . ARG A 1 94 ? -11.195 19.453 -7.258 1 98 94 ARG A C 1
ATOM 793 O O . ARG A 1 94 ? -10.18 19.906 -7.801 1 98 94 ARG A O 1
ATOM 800 N N . GLU A 1 95 ? -12.297 19.234 -7.871 1 96.5 95 GLU A N 1
ATOM 801 C CA . GLU A 1 95 ? -12.422 19.547 -9.289 1 96.5 95 GLU A CA 1
ATOM 802 C C . GLU A 1 95 ? -12.18 21.031 -9.555 1 96.5 95 GLU A C 1
ATOM 804 O O . GLU A 1 95 ? -11.516 21.391 -10.531 1 96.5 95 GLU A O 1
ATOM 809 N N . LEU A 1 96 ? -12.742 21.844 -8.703 1 96.5 96 LEU A N 1
ATOM 810 C CA . LEU A 1 96 ? -12.578 23.281 -8.859 1 96.5 96 LEU A CA 1
ATOM 811 C C . LEU A 1 96 ? -11.109 23.672 -8.727 1 96.5 96 LEU A C 1
ATOM 813 O O . LEU A 1 96 ? -10.594 24.484 -9.508 1 96.5 96 LEU A O 1
ATOM 817 N N . MET A 1 97 ? -10.453 23.109 -7.754 1 97.19 97 MET A N 1
ATOM 818 C CA . MET A 1 97 ? -9.039 23.422 -7.539 1 97.19 97 MET A CA 1
ATOM 819 C C . MET A 1 97 ? -8.195 22.922 -8.703 1 97.19 97 MET A C 1
ATOM 821 O O . MET A 1 97 ? -7.273 23.609 -9.141 1 97.19 97 MET A O 1
ATOM 825 N N . ASP A 1 98 ? -8.477 21.719 -9.203 1 94.81 98 ASP A N 1
ATOM 826 C CA . ASP A 1 98 ? -7.754 21.156 -10.344 1 94.81 98 ASP A CA 1
ATOM 827 C C . ASP A 1 98 ? -7.91 22.047 -11.578 1 94.81 98 ASP A C 1
ATOM 829 O O . ASP A 1 98 ? -6.938 22.297 -12.297 1 94.81 98 ASP A O 1
ATOM 833 N N . ASN A 1 99 ? -9.109 22.469 -11.805 1 93.25 99 ASN A N 1
ATOM 834 C CA . ASN A 1 99 ? -9.375 23.344 -12.938 1 93.25 99 ASN A CA 1
ATOM 835 C C . ASN A 1 99 ? -8.609 24.656 -12.82 1 93.25 99 ASN A C 1
ATOM 837 O O . ASN A 1 99 ? -8.07 25.172 -13.812 1 93.25 99 ASN A O 1
ATOM 841 N N . CYS A 1 100 ? -8.672 25.203 -11.625 1 92.62 100 CYS A N 1
ATOM 842 C CA . CYS A 1 100 ? -7.945 26.438 -11.383 1 92.62 100 CYS A CA 1
ATOM 843 C C . CYS A 1 100 ? -6.449 26.266 -11.625 1 92.62 100 CYS A C 1
ATOM 845 O O . CYS A 1 100 ? -5.801 27.109 -12.227 1 92.62 100 CYS A O 1
ATOM 847 N N . TYR A 1 101 ? -5.879 25.219 -11.164 1 91 101 TYR A N 1
ATOM 848 C CA . TYR A 1 101 ? -4.465 24.922 -11.336 1 91 101 TYR A CA 1
ATOM 849 C C . TYR A 1 101 ? -4.117 24.766 -12.812 1 91 101 TYR A C 1
ATOM 851 O O . TYR A 1 101 ? -3.123 25.312 -13.289 1 91 101 TYR A O 1
ATOM 859 N N . GLU A 1 102 ? -4.898 24.016 -13.516 1 88.88 102 GLU A N 1
ATOM 860 C CA . GLU A 1 102 ? -4.66 23.766 -14.938 1 88.88 102 GLU A CA 1
ATOM 861 C C . GLU A 1 102 ? -4.719 25.062 -15.734 1 88.88 102 GLU A C 1
ATOM 863 O O . GLU A 1 102 ? -3.93 25.266 -16.656 1 88.88 102 GLU A O 1
ATOM 868 N N . ARG A 1 103 ? -5.633 25.828 -15.375 1 88.31 103 ARG A N 1
ATOM 869 C CA . ARG A 1 103 ? -5.758 27.109 -16.047 1 88.31 103 ARG A CA 1
ATOM 870 C C . ARG A 1 103 ? -4.523 27.969 -15.805 1 88.31 103 ARG A C 1
ATOM 872 O O . ARG A 1 103 ? -4.035 28.641 -16.734 1 88.31 103 ARG A O 1
ATOM 879 N N . ARG A 1 104 ? -4.109 27.969 -14.594 1 85.94 104 ARG A N 1
ATOM 880 C CA . ARG A 1 104 ? -2.926 28.75 -14.258 1 85.94 104 ARG A CA 1
ATOM 881 C C . ARG A 1 104 ? -1.694 28.219 -14.984 1 85.94 104 ARG A C 1
ATOM 883 O O . ARG A 1 104 ? -0.846 29 -15.43 1 85.94 104 ARG A O 1
ATOM 890 N N . LEU A 1 105 ? -1.596 26.969 -15.086 1 83.12 105 LEU A N 1
ATOM 891 C CA . LEU A 1 105 ? -0.493 26.344 -15.812 1 83.12 105 LEU A CA 1
ATOM 892 C C . LEU A 1 105 ? -0.514 26.75 -17.281 1 83.12 105 LEU A C 1
ATOM 894 O O . LEU A 1 105 ? 0.53 27.047 -17.859 1 83.12 105 LEU A O 1
ATOM 898 N N . ALA A 1 106 ? -1.604 26.688 -17.797 1 82.94 106 ALA A N 1
ATOM 899 C CA . ALA A 1 106 ? -1.763 27.062 -19.203 1 82.94 106 ALA A CA 1
ATOM 900 C C . ALA A 1 106 ? -1.385 28.531 -19.438 1 82.94 106 ALA A C 1
ATOM 902 O O . ALA A 1 106 ? -0.763 28.859 -20.438 1 82.94 106 ALA A O 1
ATOM 903 N N . GLN A 1 107 ? -1.735 29.359 -18.578 1 83.5 107 GLN A N 1
ATOM 904 C CA . GLN A 1 107 ? -1.466 30.781 -18.688 1 83.5 107 GLN A CA 1
ATOM 905 C C . GLN A 1 107 ? 0.026 31.078 -18.547 1 83.5 107 GLN A C 1
ATOM 907 O O . GLN A 1 107 ? 0.532 32.031 -19.109 1 83.5 107 GLN A O 1
ATOM 912 N N . SER A 1 108 ? 0.638 30.266 -17.719 1 75.69 108 SER A N 1
ATOM 913 C CA . SER A 1 108 ? 2.064 30.469 -17.5 1 75.69 108 SER A CA 1
ATOM 914 C C . SER A 1 108 ? 2.891 29.906 -18.656 1 75.69 108 SER A C 1
ATOM 916 O O . SER A 1 108 ? 4.094 30.156 -18.734 1 75.69 108 SER A O 1
ATOM 918 N N . GLY A 1 109 ? 2.283 29.25 -19.719 1 65.94 109 GLY A N 1
ATOM 919 C CA . GLY A 1 109 ? 2.977 28.656 -20.859 1 65.94 109 GLY A CA 1
ATOM 920 C C . GLY A 1 109 ? 3.666 27.359 -20.531 1 65.94 109 GLY A C 1
ATOM 921 O O . GLY A 1 109 ? 4.488 26.859 -21.312 1 65.94 109 GLY A O 1
ATOM 922 N N . ARG A 1 110 ? 3.537 26.797 -19.453 1 59.59 110 ARG A N 1
ATOM 923 C CA . ARG A 1 110 ? 4.23 25.578 -19.078 1 59.59 110 ARG A CA 1
ATOM 924 C C . ARG A 1 110 ? 3.377 24.344 -19.391 1 59.59 110 ARG A C 1
ATOM 926 O O . ARG A 1 110 ? 2.146 24.422 -19.375 1 59.59 110 ARG A O 1
ATOM 933 N N . ASN A 1 111 ? 4.051 23.484 -20.281 1 52.69 111 ASN A N 1
ATOM 934 C CA . ASN A 1 111 ? 3.406 22.188 -20.375 1 52.69 111 ASN A CA 1
ATOM 935 C C . ASN A 1 111 ? 3.699 21.312 -19.156 1 52.69 111 ASN A C 1
ATOM 937 O O . ASN A 1 111 ? 4.793 21.375 -18.594 1 52.69 111 ASN A O 1
ATOM 941 N N . ALA A 1 112 ? 2.652 20.891 -18.359 1 49.34 112 ALA A N 1
ATOM 942 C CA . ALA A 1 112 ? 2.73 20.047 -17.172 1 49.34 112 ALA A CA 1
ATOM 943 C C . ALA A 1 112 ? 3.867 19.031 -17.281 1 49.34 112 ALA A C 1
ATOM 945 O O . ALA A 1 112 ? 4.398 18.562 -16.281 1 49.34 112 ALA A O 1
ATOM 946 N N . SER A 1 113 ? 4.16 18.547 -18.641 1 46.94 113 SER A N 1
ATOM 947 C CA . SER A 1 113 ? 5.047 17.406 -18.859 1 46.94 113 SER A CA 1
ATOM 948 C C . SER A 1 113 ? 6.508 17.844 -18.906 1 46.94 113 SER A C 1
ATOM 950 O O . SER A 1 113 ? 7.391 17.047 -19.234 1 46.94 113 SER A O 1
ATOM 952 N N . SER A 1 114 ? 6.832 19.078 -19 1 45.25 114 SER A N 1
ATOM 953 C CA . SER A 1 114 ? 8.234 19.328 -19.297 1 45.25 114 SER A CA 1
ATOM 954 C C . SER A 1 114 ? 9.141 18.828 -18.188 1 45.25 114 SER A C 1
ATOM 956 O O . SER A 1 114 ? 8.938 19.172 -17.016 1 45.25 114 SER A O 1
ATOM 958 N N . SER A 1 115 ? 9.891 17.875 -18.359 1 43.94 115 SER A N 1
ATOM 959 C CA . SER A 1 115 ? 10.969 17.219 -17.625 1 43.94 115 SER A CA 1
ATOM 960 C C . SER A 1 115 ? 11.883 18.234 -16.969 1 43.94 115 SER A C 1
ATOM 962 O O . SER A 1 115 ? 12.656 17.891 -16.062 1 43.94 115 SER A O 1
ATOM 964 N N . SER A 1 116 ? 12.195 19.391 -17.609 1 43.31 116 SER A N 1
ATOM 965 C CA . SER A 1 116 ? 13.195 20.312 -17.094 1 43.31 116 SER A CA 1
ATOM 966 C C . SER A 1 116 ? 12.742 20.938 -15.773 1 43.31 116 SER A C 1
ATOM 968 O O . SER A 1 116 ? 13.32 21.922 -15.32 1 43.31 116 SER A O 1
ATOM 970 N N . ARG A 1 117 ? 11.672 20.609 -15.305 1 46.5 117 ARG A N 1
ATOM 971 C CA . ARG A 1 117 ? 11.016 21.047 -14.078 1 46.5 117 ARG A CA 1
ATOM 972 C C . ARG A 1 117 ? 11.914 20.828 -12.867 1 46.5 117 ARG A C 1
ATOM 974 O O . ARG A 1 117 ? 11.555 21.188 -11.742 1 46.5 117 ARG A O 1
ATOM 981 N N . ASP A 1 118 ? 12.859 20.016 -12.906 1 48.88 118 ASP A N 1
ATOM 982 C CA . ASP A 1 118 ? 13.531 19.453 -11.734 1 48.88 118 ASP A CA 1
ATOM 983 C C . ASP A 1 118 ? 14.062 20.562 -10.82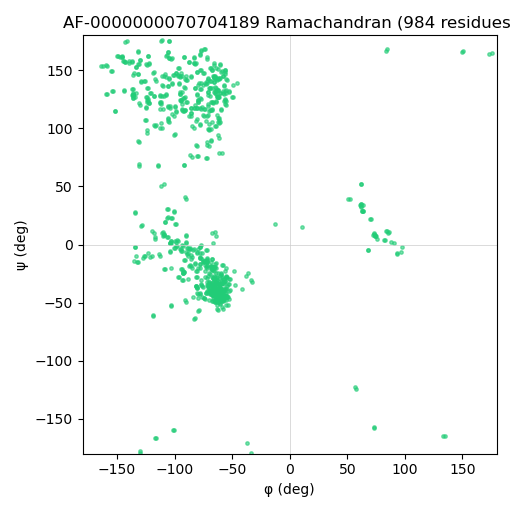8 1 48.88 118 ASP A C 1
ATOM 985 O O . ASP A 1 118 ? 14 20.438 -9.602 1 48.88 118 ASP A O 1
ATOM 989 N N . LEU A 1 119 ? 14.82 21.672 -11.391 1 47.84 119 LEU A N 1
ATOM 990 C CA . LEU A 1 119 ? 15.555 22.531 -10.469 1 47.84 119 LEU A CA 1
ATOM 991 C C . LEU A 1 119 ? 14.812 23.859 -10.258 1 47.84 119 LEU A C 1
ATOM 993 O O . LEU A 1 119 ? 15.078 24.562 -9.281 1 47.84 119 LEU A O 1
ATOM 997 N N . GLU A 1 120 ? 13.945 24.234 -11.125 1 45.91 120 GLU A N 1
ATOM 998 C CA . GLU A 1 120 ? 13.398 25.578 -11.062 1 45.91 120 GLU A CA 1
ATOM 999 C C . GLU A 1 120 ? 12.352 25.703 -9.961 1 45.91 120 GLU A C 1
ATOM 1001 O O . GLU A 1 120 ? 12.172 26.781 -9.383 1 45.91 120 GLU A O 1
ATOM 1006 N N . TYR A 1 121 ? 11.672 24.766 -9.633 1 47.09 121 TYR A N 1
ATOM 1007 C CA . TYR A 1 121 ? 10.602 24.812 -8.641 1 47.09 121 TYR A CA 1
ATOM 1008 C C . TYR A 1 121 ? 11.133 25.25 -7.281 1 47.09 121 TYR A C 1
ATOM 1010 O O . TYR A 1 121 ? 10.391 25.812 -6.473 1 47.09 121 TYR A O 1
ATOM 1018 N N . LEU A 1 122 ? 12.469 24.984 -7.078 1 50.59 122 LEU A N 1
ATOM 1019 C CA . LEU A 1 122 ? 13.023 25.297 -5.77 1 50.59 122 LEU A CA 1
ATOM 1020 C C . LEU A 1 122 ? 13.062 26.797 -5.543 1 50.59 122 LEU A C 1
ATOM 1022 O O . LEU A 1 122 ? 13.172 27.25 -4.402 1 50.59 122 LEU A O 1
ATOM 1026 N N . THR A 1 123 ? 12.898 27.438 -6.652 1 48.44 123 THR A N 1
ATOM 1027 C CA . THR A 1 123 ? 13.312 28.828 -6.414 1 48.44 123 THR A CA 1
ATOM 1028 C C . THR A 1 123 ? 12.219 29.797 -6.848 1 48.44 123 THR A C 1
ATOM 1030 O O . THR A 1 123 ? 12.297 30.984 -6.555 1 48.44 123 THR A O 1
ATOM 1033 N N . ASN A 1 124 ? 11.273 29.25 -7.535 1 60.25 124 ASN A N 1
ATOM 1034 C CA . ASN A 1 124 ? 10.367 30.25 -8.102 1 60.25 124 ASN A CA 1
ATOM 1035 C C . ASN A 1 124 ? 8.953 30.094 -7.555 1 60.25 124 ASN A C 1
ATOM 1037 O O . ASN A 1 124 ? 8.242 29.141 -7.914 1 60.25 124 ASN A O 1
ATOM 1041 N N . PRO A 1 125 ? 8.656 31.047 -6.57 1 61.94 125 PRO A N 1
ATOM 1042 C CA . PRO A 1 125 ? 7.312 31.016 -5.988 1 61.94 125 PRO A CA 1
ATOM 1043 C C . PRO A 1 125 ? 6.215 30.938 -7.047 1 61.94 125 PRO A C 1
ATOM 1045 O O . PRO A 1 125 ? 5.105 30.469 -6.762 1 61.94 125 PRO A O 1
ATOM 1048 N N . ALA A 1 126 ? 6.641 31.359 -8.117 1 66.81 126 ALA A N 1
ATOM 1049 C CA . ALA A 1 126 ? 5.641 31.438 -9.18 1 66.81 126 ALA A CA 1
ATOM 1050 C C . ALA A 1 126 ? 5.367 30.047 -9.773 1 66.81 126 ALA A C 1
ATOM 1052 O O . ALA A 1 126 ? 4.359 29.844 -10.453 1 66.81 126 ALA A O 1
ATOM 1053 N N . ILE A 1 127 ? 6.176 29.094 -9.328 1 77.75 127 ILE A N 1
ATOM 1054 C CA . ILE A 1 127 ? 6.004 27.828 -10.039 1 77.75 127 ILE A CA 1
ATOM 1055 C C . ILE A 1 127 ? 5.926 26.672 -9.039 1 77.75 127 ILE A C 1
ATOM 1057 O O . ILE A 1 127 ? 5.5 25.578 -9.383 1 77.75 127 ILE A O 1
ATOM 1061 N N . LYS A 1 128 ? 6.219 27 -7.805 1 87.44 128 LYS A N 1
ATOM 1062 C CA . LYS A 1 128 ? 6.277 25.906 -6.836 1 87.44 128 LYS A CA 1
ATOM 1063 C C . LYS A 1 128 ? 4.879 25.406 -6.5 1 87.44 128 LYS A C 1
ATOM 1065 O O . LYS A 1 128 ? 3.936 26.188 -6.391 1 87.44 128 LYS A O 1
ATOM 1070 N N . ARG A 1 129 ? 4.766 24.141 -6.41 1 91.56 129 ARG A N 1
ATOM 1071 C CA . ARG A 1 129 ? 3.506 23.516 -6.012 1 91.56 129 ARG A CA 1
ATOM 1072 C C . ARG A 1 129 ? 3.533 23.125 -4.539 1 91.56 129 ARG A C 1
ATOM 1074 O O . ARG A 1 129 ? 4.414 22.375 -4.109 1 91.56 129 ARG A O 1
ATOM 1081 N N . THR A 1 130 ? 2.637 23.703 -3.766 1 95.69 130 THR A N 1
ATOM 1082 C CA . THR A 1 130 ? 2.584 23.5 -2.322 1 95.69 130 THR A CA 1
ATOM 1083 C C . THR A 1 130 ? 1.243 22.906 -1.907 1 95.69 130 THR A C 1
ATOM 1085 O O . THR A 1 130 ? 0.19 23.344 -2.371 1 95.69 130 THR A O 1
ATOM 1088 N N . ALA A 1 131 ? 1.29 21.844 -1.125 1 97.75 131 ALA A N 1
ATOM 1089 C CA . ALA A 1 131 ? 0.068 21.234 -0.591 1 97.75 131 ALA A CA 1
ATOM 1090 C C . ALA A 1 131 ? -0.073 21.516 0.902 1 97.75 131 ALA A C 1
ATOM 1092 O O . ALA A 1 131 ? 0.896 21.406 1.656 1 97.75 131 ALA A O 1
ATOM 1093 N N . ILE A 1 132 ? -1.202 22.016 1.327 1 98.69 132 ILE A N 1
ATOM 1094 C CA . ILE A 1 132 ? -1.586 22.031 2.734 1 98.69 132 ILE A CA 1
ATOM 1095 C C . ILE A 1 132 ? -2.363 20.766 3.074 1 98.69 132 ILE A C 1
ATOM 1097 O O . ILE A 1 132 ? -3.467 20.547 2.566 1 98.69 132 ILE A O 1
ATOM 1101 N N . VAL A 1 133 ? -1.803 19.953 3.936 1 98.75 133 VAL A N 1
ATOM 1102 C CA . VAL A 1 133 ? -2.412 18.672 4.262 1 98.75 133 VAL A CA 1
ATOM 1103 C C . VAL A 1 133 ? -3.047 18.734 5.648 1 98.75 133 VAL A C 1
ATOM 1105 O O . VAL A 1 133 ? -2.344 18.734 6.66 1 98.75 133 VAL A O 1
ATOM 1108 N N . MET A 1 134 ? -4.375 18.75 5.641 1 98.69 134 MET A N 1
ATOM 1109 C CA . MET A 1 134 ? -5.141 18.766 6.883 1 98.69 134 MET A CA 1
ATOM 1110 C C . MET A 1 134 ? -5.16 17.375 7.523 1 98.69 134 MET A C 1
ATOM 1112 O O . MET A 1 134 ? -5.387 16.375 6.848 1 98.69 134 MET A O 1
ATOM 1116 N N . ARG A 1 135 ? -4.914 17.359 8.82 1 98.06 135 ARG A N 1
ATOM 1117 C CA . ARG A 1 135 ? -4.887 16.078 9.539 1 98.06 135 ARG A CA 1
ATOM 1118 C C . ARG A 1 135 ? -6.203 15.836 10.258 1 98.06 135 ARG A C 1
ATOM 1120 O O . ARG A 1 135 ? -6.57 16.578 11.172 1 98.06 135 ARG A O 1
ATOM 1127 N N . SER A 1 136 ? -6.895 14.836 9.836 1 98.19 136 SER A N 1
ATOM 1128 C CA . SER A 1 136 ? -8.172 14.469 10.43 1 98.19 136 SER A CA 1
ATOM 1129 C C . SER A 1 136 ? -8.219 12.984 10.766 1 98.19 136 SER A C 1
ATOM 1131 O O . SER A 1 136 ? -7.184 12.305 10.758 1 98.19 136 SER A O 1
ATOM 1133 N N . TYR A 1 137 ? -9.32 12.508 11.297 1 98.12 137 TYR A N 1
ATOM 1134 C CA . TYR A 1 137 ? -9.461 11.109 11.664 1 98.12 137 TYR A CA 1
ATOM 1135 C C . TYR A 1 137 ? -10.898 10.633 11.453 1 98.12 137 TYR A C 1
ATOM 1137 O O . TYR A 1 137 ? -11.805 11.445 11.289 1 98.12 137 TYR A O 1
ATOM 1145 N N . GLN A 1 138 ? -11.039 9.383 11.398 1 98.25 138 GLN A N 1
ATOM 1146 C CA . GLN A 1 138 ? -12.344 8.75 11.234 1 98.25 138 GLN A CA 1
ATOM 1147 C C . GLN A 1 138 ? -13.305 9.188 12.336 1 98.25 138 GLN A C 1
ATOM 1149 O O . GLN A 1 138 ? -12.977 9.109 13.523 1 98.25 138 GLN A O 1
ATOM 1154 N N . GLY A 1 139 ? -14.492 9.727 11.938 1 98 139 GLY A N 1
ATOM 1155 C CA . GLY A 1 139 ? -15.5 10.141 12.898 1 98 139 GLY A CA 1
ATOM 1156 C C . GLY A 1 139 ? -15.289 11.555 13.414 1 98 139 GLY A C 1
ATOM 1157 O O . GLY A 1 139 ? -15.906 11.961 14.398 1 98 139 GLY A O 1
ATOM 1158 N N . TYR A 1 140 ? -14.406 12.32 12.844 1 98.25 140 TYR A N 1
ATOM 1159 C CA . TYR A 1 140 ? -14.195 13.703 13.258 1 98.25 140 TYR A CA 1
ATOM 1160 C C . TYR A 1 140 ? -15.516 14.453 13.336 1 98.25 140 TYR A C 1
ATOM 1162 O O . TYR A 1 140 ? -16.312 14.422 12.391 1 98.25 140 TYR A O 1
ATOM 1170 N N . PRO A 1 141 ? -15.828 15.086 14.438 1 97.75 141 PRO A N 1
ATOM 1171 C CA . PRO A 1 141 ? -17.094 15.789 14.609 1 97.75 141 PRO A CA 1
ATOM 1172 C C . PRO A 1 141 ? -17.094 17.172 13.969 1 97.75 141 PRO A C 1
ATOM 1174 O O . PRO A 1 141 ? -16.984 18.188 14.672 1 97.75 141 PRO A O 1
ATOM 1177 N N . TRP A 1 142 ? -17.359 17.266 12.75 1 97.62 142 TRP A N 1
ATOM 1178 C CA . TRP A 1 142 ? -17.344 18.516 11.984 1 97.62 142 TRP A CA 1
ATOM 1179 C C . TRP A 1 142 ? -18.375 19.5 12.508 1 97.62 142 TRP A C 1
ATOM 1181 O O . TRP A 1 142 ? -19.562 19.141 12.656 1 97.62 142 TRP A O 1
ATOM 1191 N N . ARG A 1 143 ? -17.938 20.609 12.781 1 95.88 143 ARG A N 1
ATOM 1192 C CA . ARG A 1 143 ? -18.781 21.75 13.133 1 95.88 143 ARG A CA 1
ATOM 1193 C C . ARG A 1 143 ? -18.844 22.75 11.984 1 95.88 143 ARG A C 1
ATOM 1195 O O . ARG A 1 143 ? -18.047 22.688 11.055 1 95.88 143 ARG A O 1
ATOM 1202 N N . GLU A 1 144 ? -19.812 23.656 12.102 1 94.5 144 GLU A N 1
ATOM 1203 C CA . GLU A 1 144 ? -19.953 24.672 11.07 1 94.5 144 GLU A CA 1
ATOM 1204 C C . GLU A 1 144 ? -18.656 25.453 10.898 1 94.5 144 GLU A C 1
ATOM 1206 O O . GLU A 1 144 ? -18.25 25.75 9.773 1 94.5 144 GLU A O 1
ATOM 1211 N N . ASP A 1 145 ? -18.031 25.719 11.977 1 95.38 145 ASP A N 1
ATOM 1212 C CA . ASP A 1 145 ? -16.797 26.5 11.977 1 95.38 145 ASP A CA 1
ATOM 1213 C C . ASP A 1 145 ? -15.688 25.781 11.211 1 95.38 145 ASP A C 1
ATOM 1215 O O . ASP A 1 145 ? -14.883 26.422 10.523 1 95.38 145 ASP A O 1
ATOM 1219 N N . ASP A 1 146 ? -15.578 24.484 11.359 1 97.12 146 ASP A N 1
ATOM 1220 C CA . ASP A 1 146 ? -14.578 23.688 10.648 1 97.12 146 ASP A CA 1
ATOM 1221 C C . ASP A 1 146 ? -14.781 23.781 9.141 1 97.12 146 ASP A C 1
ATOM 1223 O O . ASP A 1 146 ? -13.812 23.922 8.391 1 97.12 146 ASP A O 1
ATOM 1227 N N . ILE A 1 147 ? -15.992 23.656 8.711 1 97.25 147 ILE A N 1
ATOM 1228 C CA . ILE A 1 147 ? -16.344 23.688 7.293 1 97.25 147 ILE A CA 1
ATOM 1229 C C . ILE A 1 147 ? -16 25.062 6.703 1 97.25 147 ILE A C 1
ATOM 1231 O O . ILE A 1 147 ? -15.367 25.141 5.652 1 97.25 147 ILE A O 1
ATOM 1235 N N . LEU A 1 148 ? -16.422 26.109 7.414 1 96.25 148 LEU A N 1
ATOM 1236 C CA . LEU A 1 148 ? -16.172 27.469 6.941 1 96.25 148 LEU A CA 1
ATOM 1237 C C . LEU A 1 148 ? -14.672 27.75 6.867 1 96.25 148 LEU A C 1
ATOM 1239 O O . LEU A 1 148 ? -14.203 28.406 5.934 1 96.25 148 LEU A O 1
ATOM 1243 N N . ASN A 1 149 ? -13.984 27.281 7.891 1 96.88 149 ASN A N 1
ATOM 1244 C CA . ASN A 1 149 ? -12.539 27.469 7.895 1 96.88 149 ASN A CA 1
ATOM 1245 C C . ASN A 1 149 ? -11.883 26.812 6.68 1 96.88 149 ASN A C 1
ATOM 1247 O O . ASN A 1 149 ? -11.008 27.406 6.047 1 96.88 149 ASN A O 1
ATOM 1251 N N . LEU A 1 150 ? -12.281 25.578 6.359 1 98.06 150 LEU A N 1
ATOM 1252 C CA . LEU A 1 150 ? -11.688 24.859 5.227 1 98.06 150 LEU A CA 1
ATOM 1253 C C . LEU A 1 150 ? -12.062 25.531 3.91 1 98.06 150 LEU A C 1
ATOM 1255 O O . LEU A 1 150 ? -11.234 25.625 3 1 98.06 150 LEU A O 1
ATOM 1259 N N . ARG A 1 151 ? -13.297 26.031 3.773 1 97.75 151 ARG A N 1
ATOM 1260 C CA . ARG A 1 151 ? -13.695 26.797 2.594 1 97.75 151 ARG A CA 1
ATOM 1261 C C . ARG A 1 151 ? -12.82 28.031 2.418 1 97.75 151 ARG A C 1
ATOM 1263 O O . ARG A 1 151 ? -12.422 28.359 1.301 1 97.75 151 ARG A O 1
ATOM 1270 N N . ALA A 1 152 ? -12.594 28.656 3.535 1 96.88 152 ALA A N 1
ATOM 1271 C CA . ALA A 1 152 ? -11.742 29.844 3.494 1 96.88 152 ALA A CA 1
ATOM 1272 C C . ALA A 1 152 ? -10.344 29.5 2.998 1 96.88 152 ALA A C 1
ATOM 1274 O O . ALA A 1 152 ? -9.781 30.203 2.166 1 96.88 152 ALA A O 1
ATOM 1275 N N . MET A 1 153 ? -9.805 28.438 3.494 1 97.94 153 MET A N 1
ATOM 1276 C CA . MET A 1 153 ? -8.469 28 3.072 1 97.94 153 MET A CA 1
ATOM 1277 C C . MET A 1 153 ? -8.453 27.688 1.582 1 97.94 153 MET A C 1
ATOM 1279 O O . MET A 1 153 ? -7.555 28.109 0.858 1 97.94 153 MET A O 1
ATOM 1283 N N . ILE A 1 154 ? -9.414 26.922 1.128 1 98 154 ILE A N 1
ATOM 1284 C CA . ILE A 1 154 ? -9.492 26.547 -0.277 1 98 154 ILE A CA 1
ATOM 1285 C C . ILE A 1 154 ? -9.625 27.781 -1.148 1 98 154 ILE A C 1
ATOM 1287 O O . ILE A 1 154 ? -8.883 27.953 -2.121 1 98 154 ILE A O 1
ATOM 1291 N N . SER A 1 155 ? -10.523 28.672 -0.774 1 96.75 155 SER A N 1
ATOM 1292 C CA . SER A 1 155 ? -10.812 29.859 -1.571 1 96.75 155 SER A CA 1
ATOM 1293 C C . SER A 1 155 ? -9.617 30.812 -1.609 1 96.75 155 SER A C 1
ATOM 1295 O O . SER A 1 155 ? -9.258 31.328 -2.672 1 96.75 155 SER A O 1
ATOM 1297 N N . GLU A 1 156 ? -9.016 31 -0.482 1 96.81 156 GLU A N 1
ATOM 1298 C CA . GLU A 1 156 ? -7.969 32 -0.368 1 96.81 156 GLU A CA 1
ATOM 1299 C C . GLU A 1 156 ? -6.633 31.484 -0.883 1 96.81 156 GLU A C 1
ATOM 1301 O O . GLU A 1 156 ? -5.867 32.219 -1.508 1 96.81 156 GLU A O 1
ATOM 1306 N N . LEU A 1 157 ? -6.352 30.234 -0.686 1 96.88 157 LEU A N 1
ATOM 1307 C CA . LEU A 1 157 ? -5.039 29.688 -1.008 1 96.88 157 LEU A CA 1
ATOM 1308 C C . LEU A 1 157 ? -5.02 29.125 -2.422 1 96.88 157 LEU A C 1
ATOM 1310 O O . LEU A 1 157 ? -3.957 29.031 -3.043 1 96.88 157 LEU A O 1
ATOM 1314 N N . SER A 1 158 ? -6.152 28.75 -2.936 1 95.25 158 SER A N 1
ATOM 1315 C CA . SER A 1 158 ? -6.176 28.062 -4.23 1 95.25 158 SER A CA 1
ATOM 1316 C C . SER A 1 158 ? -6.969 28.875 -5.258 1 95.25 158 SER A C 1
ATOM 1318 O O . SER A 1 158 ? -6.391 29.438 -6.191 1 95.25 158 SER A O 1
ATOM 1320 N N . LEU A 1 159 ? -8.219 29.125 -5.051 1 94.31 159 LEU A N 1
ATOM 1321 C CA . LEU A 1 159 ? -9.125 29.625 -6.078 1 94.31 159 LEU A CA 1
ATOM 1322 C C . LEU A 1 159 ? -8.875 31.109 -6.344 1 94.31 159 LEU A C 1
ATOM 1324 O O . LEU A 1 159 ? -8.977 31.562 -7.484 1 94.31 159 LEU A O 1
ATOM 1328 N N . ASN A 1 160 ? -8.547 31.859 -5.293 1 90.81 160 ASN A N 1
ATOM 1329 C CA . ASN A 1 160 ? -8.367 33.312 -5.445 1 90.81 160 ASN A CA 1
ATOM 1330 C C . ASN A 1 160 ? -6.891 33.688 -5.344 1 90.81 160 ASN A C 1
ATOM 1332 O O . ASN A 1 160 ? -6.57 34.844 -5 1 90.81 160 ASN A O 1
ATOM 1336 N N . ASN A 1 161 ? -6.07 32.812 -5.527 1 88.94 161 ASN A N 1
ATOM 1337 C CA . ASN A 1 161 ? -4.633 33.062 -5.496 1 88.94 161 ASN A CA 1
ATOM 1338 C C . ASN A 1 161 ? -4.117 33.531 -6.852 1 88.94 161 ASN A C 1
ATOM 1340 O O . ASN A 1 161 ? -4.199 32.781 -7.84 1 88.94 161 ASN A O 1
ATOM 1344 N N . PRO A 1 162 ? -3.596 34.719 -6.918 1 85.31 162 PRO A N 1
ATOM 1345 C CA . PRO A 1 162 ? -3.086 35.219 -8.195 1 85.31 162 PRO A CA 1
ATOM 1346 C C . PRO A 1 162 ? -1.787 34.531 -8.617 1 85.31 162 PRO A C 1
ATOM 1348 O O . PRO A 1 162 ? -1.358 34.688 -9.766 1 85.31 162 PRO A O 1
ATOM 1351 N N . ASN A 1 163 ? -1.206 33.844 -7.754 1 85.06 163 ASN A N 1
ATOM 1352 C CA . ASN A 1 163 ? 0.016 33.094 -8.016 1 85.06 163 ASN A CA 1
ATOM 1353 C C . ASN A 1 163 ? -0.275 31.609 -8.25 1 85.06 163 ASN A C 1
ATOM 1355 O O . ASN A 1 163 ? -1.352 31.25 -8.734 1 85.06 163 ASN A O 1
ATOM 1359 N N . MET A 1 164 ? 0.75 30.812 -8.07 1 86.75 164 MET A N 1
ATOM 1360 C CA . MET A 1 164 ? 0.5 29.375 -8.188 1 86.75 164 MET A CA 1
ATOM 1361 C C . MET A 1 164 ? -0.404 28.891 -7.059 1 86.75 164 MET A C 1
ATOM 1363 O O . MET A 1 164 ? -0.071 29.031 -5.879 1 86.75 164 MET A O 1
ATOM 1367 N N . PRO A 1 165 ? -1.485 28.328 -7.379 1 90.38 165 PRO A N 1
ATOM 1368 C CA . PRO A 1 165 ? -2.436 27.891 -6.355 1 90.38 165 PRO A CA 1
ATOM 1369 C C . PRO A 1 165 ? -1.864 26.812 -5.441 1 90.38 165 PRO A C 1
ATOM 1371 O O . PRO A 1 165 ? -1.189 25.891 -5.914 1 90.38 165 PRO A O 1
ATOM 1374 N N . TYR A 1 166 ? -2.074 27.031 -4.141 1 95.62 166 TYR A N 1
ATOM 1375 C CA . TYR A 1 166 ? -1.827 25.938 -3.221 1 95.62 166 TYR A CA 1
ATOM 1376 C C . TYR A 1 166 ? -2.834 24.812 -3.436 1 95.62 166 TYR A C 1
ATOM 1378 O O . TYR A 1 166 ? -3.918 25.031 -3.979 1 95.62 166 TYR A O 1
ATOM 1386 N N . ASP A 1 167 ? -2.412 23.625 -3.164 1 96.69 167 ASP A N 1
ATOM 1387 C CA . ASP A 1 167 ? -3.35 22.516 -3.066 1 96.69 167 ASP A CA 1
ATOM 1388 C C . ASP A 1 167 ? -3.76 22.266 -1.617 1 96.69 167 ASP A C 1
ATOM 1390 O O . ASP A 1 167 ? -3.006 22.562 -0.691 1 96.69 167 ASP A O 1
ATOM 1394 N N . VAL A 1 168 ? -4.977 21.875 -1.37 1 98.5 168 VAL A N 1
ATOM 1395 C CA . VAL A 1 168 ? -5.461 21.5 -0.047 1 98.5 168 VAL A CA 1
ATOM 1396 C C . VAL A 1 168 ? -5.902 20.031 -0.055 1 98.5 168 VAL A C 1
ATOM 1398 O O . VAL A 1 168 ? -6.668 19.609 -0.927 1 98.5 168 VAL A O 1
ATOM 1401 N N . ARG A 1 169 ? -5.41 19.266 0.841 1 98.62 169 ARG A N 1
ATOM 1402 C CA . ARG A 1 169 ? -5.711 17.844 0.981 1 98.62 169 ARG A CA 1
ATOM 1403 C C . ARG A 1 169 ? -6.098 17.516 2.418 1 98.62 169 ARG A C 1
ATOM 1405 O O . ARG A 1 169 ? -5.828 18.281 3.338 1 98.62 169 ARG A O 1
ATOM 1412 N N . ILE A 1 170 ? -6.785 16.422 2.627 1 98.75 170 ILE A N 1
ATOM 1413 C CA . ILE A 1 170 ? -7.148 15.945 3.961 1 98.75 170 ILE A CA 1
ATOM 1414 C C . ILE A 1 170 ? -6.66 14.516 4.152 1 98.75 170 ILE A C 1
ATOM 1416 O O . ILE A 1 170 ? -7.035 13.617 3.396 1 98.75 170 ILE A O 1
ATOM 1420 N N . LEU A 1 171 ? -5.816 14.281 5.062 1 98.19 171 LEU A N 1
ATOM 1421 C CA . LEU A 1 171 ? -5.402 12.938 5.457 1 98.19 171 LEU A CA 1
ATOM 1422 C C . LEU A 1 171 ? -6.254 12.422 6.613 1 98.19 171 LEU A C 1
ATOM 1424 O O . LEU A 1 171 ? -6.195 12.961 7.719 1 98.19 171 LEU A O 1
ATOM 1428 N N . VAL A 1 172 ? -6.992 11.414 6.383 1 98.56 172 VAL A N 1
ATOM 1429 C CA . VAL A 1 172 ? -7.898 10.867 7.387 1 98.56 172 VAL A CA 1
ATOM 1430 C C . VAL A 1 172 ? -7.332 9.562 7.941 1 98.56 172 VAL A C 1
ATOM 1432 O O . VAL A 1 172 ? -7.109 8.609 7.191 1 98.56 172 VAL A O 1
ATOM 1435 N N . GLU A 1 173 ? -7.07 9.523 9.203 1 98.25 173 GLU A N 1
ATOM 1436 C CA . GLU A 1 173 ? -6.66 8.297 9.883 1 98.25 173 GLU A CA 1
ATOM 1437 C C . GLU A 1 173 ? -7.844 7.348 10.062 1 98.25 173 GLU A C 1
ATOM 1439 O O . GLU A 1 173 ? -8.828 7.695 10.719 1 98.25 173 GLU A O 1
ATOM 1444 N N . VAL A 1 174 ? -7.77 6.23 9.461 1 97.94 174 VAL A N 1
ATOM 1445 C CA . VAL A 1 174 ? -8.781 5.199 9.672 1 97.94 174 VAL A CA 1
ATOM 1446 C C . VAL A 1 174 ? -8.484 4.441 10.969 1 97.94 174 VAL A C 1
ATOM 1448 O O . VAL A 1 174 ? -7.441 3.791 11.086 1 97.94 174 VAL A O 1
ATOM 1451 N N . LYS A 1 175 ? -9.383 4.516 11.898 1 96.12 175 LYS A N 1
ATOM 1452 C CA . LYS A 1 175 ? -9.164 3.953 13.227 1 96.12 175 LYS A CA 1
ATOM 1453 C C . LYS A 1 175 ? -9.719 2.531 13.32 1 96.12 175 LYS A C 1
ATOM 1455 O O . LYS A 1 175 ? -9.188 1.703 14.062 1 96.12 175 LYS A O 1
ATOM 1460 N N . ASP A 1 176 ? -10.75 2.264 12.586 1 95.25 176 ASP A N 1
ATOM 1461 C CA . ASP A 1 176 ? -11.344 0.928 12.578 1 95.25 176 ASP A CA 1
ATOM 1462 C C . ASP A 1 176 ? -10.43 -0.066 11.859 1 95.25 176 ASP A C 1
ATOM 1464 O O . ASP A 1 176 ? -10.266 0.005 10.641 1 95.25 176 ASP A O 1
ATOM 1468 N N . PRO A 1 177 ? -9.859 -0.987 12.578 1 92.19 177 PRO A N 1
ATOM 1469 C CA . PRO A 1 177 ? -8.898 -1.908 11.969 1 92.19 177 PRO A CA 1
ATOM 1470 C C . PRO A 1 177 ? -9.562 -2.943 11.062 1 92.19 177 PRO A C 1
ATOM 1472 O O . PRO A 1 177 ? -8.875 -3.701 10.375 1 92.19 177 PRO A O 1
ATOM 1475 N N . ASN A 1 178 ? -10.867 -2.961 11 1 93.38 178 ASN A N 1
ATOM 1476 C CA . ASN A 1 178 ? -11.57 -3.994 10.25 1 93.38 178 ASN A CA 1
ATOM 1477 C C . ASN A 1 178 ? -11.984 -3.496 8.867 1 93.38 178 ASN A C 1
ATOM 1479 O O . ASN A 1 178 ? -12.57 -4.246 8.086 1 93.38 178 ASN A O 1
ATOM 1483 N N . LEU A 1 179 ? -11.688 -2.266 8.562 1 94.12 179 LEU A N 1
ATOM 1484 C CA . LEU A 1 179 ? -12.102 -1.696 7.281 1 94.12 179 LEU A CA 1
ATOM 1485 C C . LEU A 1 179 ? -10.984 -1.804 6.254 1 94.12 179 LEU A C 1
ATOM 1487 O O . LEU A 1 179 ? -9.844 -1.417 6.527 1 94.12 179 LEU A O 1
ATOM 1491 N N . SER A 1 180 ? -11.328 -2.312 5.113 1 93.69 180 SER A N 1
ATOM 1492 C CA . SER A 1 180 ? -10.391 -2.439 4.004 1 93.69 180 SER A CA 1
ATOM 1493 C C . SER A 1 180 ? -10.445 -1.22 3.09 1 93.69 180 SER A C 1
ATOM 1495 O O . SER A 1 180 ? -10.703 -1.348 1.893 1 93.69 180 SER A O 1
ATOM 1497 N N . VAL A 1 181 ? -10.023 -0.134 3.545 1 94.31 181 VAL A N 1
ATOM 1498 C CA . VAL A 1 181 ? -10.219 1.125 2.836 1 94.31 181 VAL A CA 1
ATOM 1499 C C . VAL A 1 181 ? -9.266 1.201 1.643 1 94.31 181 VAL A C 1
ATOM 1501 O O . VAL A 1 181 ? -9.453 2.027 0.745 1 94.31 181 VAL A O 1
ATOM 1504 N N . PHE A 1 182 ? -8.289 0.346 1.6 1 93.06 182 PHE A N 1
ATOM 1505 C CA . PHE A 1 182 ? -7.309 0.408 0.519 1 93.06 182 PHE A CA 1
ATOM 1506 C C . PHE A 1 182 ? -7.727 -0.491 -0.64 1 93.06 182 PHE A C 1
ATOM 1508 O O . PHE A 1 182 ? -7.188 -0.38 -1.743 1 93.06 182 PHE A O 1
ATOM 1515 N N . THR A 1 183 ? -8.711 -1.389 -0.446 1 93 183 THR A N 1
ATOM 1516 C CA . THR A 1 183 ? -9.039 -2.352 -1.49 1 93 183 THR A CA 1
ATOM 1517 C C . THR A 1 183 ? -10.555 -2.443 -1.678 1 93 183 THR A C 1
ATOM 1519 O O . THR A 1 183 ? -11.031 -3.178 -2.545 1 93 183 THR A O 1
ATOM 1522 N N . SER A 1 184 ? -11.312 -1.724 -0.888 1 91.38 184 SER A N 1
ATOM 1523 C CA . SER A 1 184 ? -12.773 -1.762 -0.949 1 91.38 184 SER A CA 1
ATOM 1524 C C . SER A 1 184 ? -13.352 -0.372 -1.183 1 91.38 184 SER A C 1
ATOM 1526 O O . SER A 1 184 ? -13.148 0.536 -0.373 1 91.38 184 SER A O 1
ATOM 1528 N N . GLU A 1 185 ? -14.141 -0.222 -2.172 1 88.12 185 GLU A N 1
ATOM 1529 C CA . GLU A 1 185 ? -14.812 1.047 -2.43 1 88.12 185 GLU A CA 1
ATOM 1530 C C . GLU A 1 185 ? -15.93 1.295 -1.423 1 88.12 185 GLU A C 1
ATOM 1532 O O . GLU A 1 185 ? -16.203 2.439 -1.052 1 88.12 185 GLU A O 1
ATOM 1537 N N . TRP A 1 186 ? -16.469 0.262 -0.935 1 88.38 186 TRP A N 1
ATOM 1538 C CA . TRP A 1 186 ? -17.562 0.387 0.025 1 88.38 186 TRP A CA 1
ATOM 1539 C C . TRP A 1 186 ? -17.047 0.827 1.389 1 88.38 186 TRP A C 1
ATOM 1541 O O . TRP A 1 186 ? -17.656 1.664 2.055 1 88.38 186 TRP A O 1
ATOM 1551 N N . ASP A 1 187 ? -15.969 0.147 1.783 1 92.75 187 ASP A N 1
ATOM 1552 C CA . ASP A 1 187 ? -15.375 0.571 3.045 1 92.75 187 ASP A CA 1
ATOM 1553 C C . ASP A 1 187 ? -14.898 2.02 2.969 1 92.75 187 ASP A C 1
ATOM 1555 O O . ASP A 1 187 ? -15.016 2.77 3.941 1 92.75 187 ASP A O 1
ATOM 1559 N N . ARG A 1 188 ? -14.352 2.408 1.836 1 94.44 188 ARG A N 1
ATOM 1560 C CA . ARG A 1 188 ? -13.969 3.801 1.631 1 94.44 188 ARG A CA 1
ATOM 1561 C C . ARG A 1 188 ? -15.18 4.727 1.752 1 94.44 188 ARG A C 1
ATOM 1563 O O . ARG A 1 188 ? -15.125 5.738 2.455 1 94.44 188 ARG A O 1
ATOM 1570 N N . TYR A 1 189 ? -16.219 4.336 1.073 1 93.75 189 TYR A N 1
ATOM 1571 C CA . TYR A 1 189 ? -17.453 5.113 1.108 1 93.75 189 TYR A CA 1
ATOM 1572 C C . TYR A 1 189 ? -17.984 5.223 2.529 1 93.75 189 TYR A C 1
ATOM 1574 O O . TYR A 1 189 ? -18.422 6.301 2.957 1 93.75 189 TYR A O 1
ATOM 1582 N N . ARG A 1 190 ? -17.922 4.172 3.236 1 92.81 190 ARG A N 1
ATOM 1583 C CA . ARG A 1 190 ? -18.406 4.16 4.613 1 92.81 190 ARG A CA 1
ATOM 1584 C C . ARG A 1 190 ? -17.641 5.168 5.469 1 92.81 190 ARG A C 1
ATOM 1586 O O . ARG A 1 190 ? -18.25 5.902 6.258 1 92.81 190 ARG A O 1
ATOM 1593 N N . VAL A 1 191 ? -16.344 5.199 5.32 1 97.25 191 VAL A N 1
ATOM 1594 C CA . VAL A 1 191 ? -15.539 6.137 6.102 1 97.25 191 VAL A CA 1
ATOM 1595 C C . VAL A 1 191 ? -15.828 7.562 5.645 1 97.25 191 VAL A C 1
ATOM 1597 O O . VAL A 1 191 ? -15.953 8.477 6.465 1 97.25 191 VAL A O 1
ATOM 1600 N N . LEU A 1 192 ? -15.953 7.797 4.336 1 97.56 192 LEU A N 1
ATOM 1601 C CA . LEU A 1 192 ? -16.234 9.133 3.818 1 97.56 192 LEU A CA 1
ATOM 1602 C C . LEU A 1 192 ? -17.562 9.656 4.352 1 97.56 192 LEU A C 1
ATOM 1604 O O . LEU A 1 192 ? -17.625 10.758 4.898 1 97.56 192 LEU A O 1
ATOM 1608 N N . VAL A 1 193 ? -18.578 8.844 4.312 1 97.25 193 VAL A N 1
ATOM 1609 C CA . VAL A 1 193 ? -19.938 9.242 4.656 1 97.25 193 VAL A CA 1
ATOM 1610 C C . VAL A 1 193 ? -20.016 9.602 6.137 1 97.25 193 VAL A C 1
ATOM 1612 O O . VAL A 1 193 ? -20.734 10.516 6.523 1 97.25 193 VAL A O 1
ATOM 1615 N N . THR A 1 194 ? -19.172 9.031 6.934 1 97.44 194 THR A N 1
ATOM 1616 C CA . THR A 1 194 ? -19.297 9.195 8.375 1 97.44 194 THR A CA 1
ATOM 1617 C C . THR A 1 194 ? -18.25 10.172 8.906 1 97.44 194 THR A C 1
ATOM 1619 O O . THR A 1 194 ? -18.281 10.562 10.07 1 97.44 194 THR A O 1
ATOM 1622 N N . SER A 1 195 ? -17.312 10.625 8.055 1 98.5 195 SER A N 1
ATOM 1623 C CA . SER A 1 195 ? -16.141 11.273 8.672 1 98.5 195 SER A CA 1
ATOM 1624 C C . SER A 1 195 ? -15.828 12.602 7.984 1 98.5 195 SER A C 1
ATOM 1626 O O . SER A 1 195 ? -15.086 13.422 8.531 1 98.5 195 SER A O 1
ATOM 1628 N N . VAL A 1 196 ? -16.406 12.852 6.785 1 98.81 196 VAL A N 1
ATOM 1629 C CA . VAL A 1 196 ? -16.016 14.039 6.035 1 98.81 196 VAL A CA 1
ATOM 1630 C C . VAL A 1 196 ? -17.234 14.609 5.301 1 98.81 196 VAL A C 1
ATOM 1632 O O . VAL A 1 196 ? -17.984 13.867 4.66 1 98.81 196 VAL A O 1
ATOM 1635 N N . PRO A 1 197 ? -17.469 15.922 5.379 1 98.44 197 PRO A N 1
ATOM 1636 C CA . PRO A 1 197 ? -18.547 16.516 4.559 1 98.44 197 PRO A CA 1
ATOM 1637 C C . PRO A 1 197 ? -18.375 16.203 3.07 1 98.44 197 PRO A C 1
ATOM 1639 O O . PRO A 1 197 ? -17.25 16.234 2.553 1 98.44 197 PRO A O 1
ATOM 1642 N N . ARG A 1 198 ? -19.453 15.961 2.379 1 98 198 ARG A N 1
ATOM 1643 C CA . ARG A 1 198 ? -19.5 15.492 1.001 1 98 198 ARG A CA 1
ATOM 1644 C C . ARG A 1 198 ? -18.719 16.422 0.077 1 98 198 ARG A C 1
ATOM 1646 O O . ARG A 1 198 ? -18.062 15.961 -0.856 1 98 198 ARG A O 1
ATOM 1653 N N . GLU A 1 199 ? -18.797 17.672 0.312 1 98.06 199 GLU A N 1
ATOM 1654 C CA . GLU A 1 199 ? -18.156 18.656 -0.554 1 98.06 199 GLU A CA 1
ATOM 1655 C C . GLU A 1 199 ? -16.641 18.516 -0.545 1 98.06 199 GLU A C 1
ATOM 1657 O O . GLU A 1 199 ? -15.953 19.031 -1.426 1 98.06 199 GLU A O 1
ATOM 1662 N N . PHE A 1 200 ? -16.062 17.766 0.476 1 98.75 200 PHE A N 1
ATOM 1663 C CA . PHE A 1 200 ? -14.617 17.672 0.621 1 98.75 200 PHE A CA 1
ATOM 1664 C C . PHE A 1 200 ? -14.133 16.281 0.271 1 98.75 200 PHE A C 1
ATOM 1666 O O . PHE A 1 200 ? -12.953 15.961 0.462 1 98.75 200 PHE A O 1
ATOM 1673 N N . TRP A 1 201 ? -14.961 15.383 -0.252 1 98.25 201 TRP A N 1
ATOM 1674 C CA . TRP A 1 201 ? -14.602 13.984 -0.498 1 98.25 201 TRP A CA 1
ATOM 1675 C C . TRP A 1 201 ? -13.438 13.891 -1.477 1 98.25 201 TRP A C 1
ATOM 1677 O O . TRP A 1 201 ? -12.547 13.047 -1.312 1 98.25 201 TRP A O 1
ATOM 1687 N N . GLY A 1 202 ? -13.391 14.703 -2.42 1 98.06 202 GLY A N 1
ATOM 1688 C CA . GLY A 1 202 ? -12.344 14.664 -3.428 1 98.06 202 GLY A CA 1
ATOM 1689 C C . GLY A 1 202 ? -10.977 15.023 -2.879 1 98.06 202 GLY A C 1
ATOM 1690 O O . GLY A 1 202 ? -9.953 14.758 -3.523 1 98.06 202 GLY A O 1
ATOM 1691 N N . LEU A 1 203 ? -10.883 15.562 -1.672 1 98.56 203 LEU A N 1
ATOM 1692 C CA . LEU A 1 203 ? -9.633 16.031 -1.073 1 98.56 203 LEU A CA 1
ATOM 1693 C C . LEU A 1 203 ? -9.023 14.945 -0.194 1 98.56 203 LEU A C 1
ATOM 1695 O O . LEU A 1 203 ? -7.887 15.086 0.269 1 98.56 203 LEU A O 1
ATOM 1699 N N . VAL A 1 204 ? -9.68 13.875 -0.056 1 98.5 204 VAL A N 1
ATOM 1700 C CA . VAL A 1 204 ? -9.391 12.969 1.052 1 98.5 204 VAL A CA 1
ATOM 1701 C C . VAL A 1 204 ? -8.445 11.867 0.584 1 98.5 204 VAL A C 1
ATOM 1703 O O . VAL A 1 204 ? -8.594 11.336 -0.517 1 98.5 204 VAL A O 1
ATOM 1706 N N . GLU A 1 205 ? -7.508 11.531 1.382 1 97.81 205 GLU A N 1
ATOM 1707 C CA . GLU A 1 205 ? -6.719 10.305 1.336 1 97.81 205 GLU A CA 1
ATOM 1708 C C . GLU A 1 205 ? -6.699 9.609 2.693 1 97.81 205 GLU A C 1
ATOM 1710 O O . GLU A 1 205 ? -6.617 10.266 3.732 1 97.81 205 GLU A O 1
ATOM 1715 N N . PHE A 1 206 ? -6.785 8.273 2.693 1 97.88 206 PHE A N 1
ATOM 1716 C CA . PHE A 1 206 ? -6.836 7.504 3.932 1 97.88 206 PHE A CA 1
ATOM 1717 C C . PHE A 1 206 ? -5.453 6.984 4.305 1 97.88 206 PHE A C 1
ATOM 1719 O O . PHE A 1 206 ? -4.59 6.816 3.441 1 97.88 206 PHE A O 1
ATOM 1726 N N . TRP A 1 207 ? -5.219 6.797 5.527 1 97.31 207 TRP A N 1
ATOM 1727 C CA . TRP A 1 207 ? -4.062 6.086 6.066 1 97.31 207 TRP A CA 1
ATOM 1728 C C . TRP A 1 207 ? -4.41 5.402 7.383 1 97.31 207 TRP A C 1
ATOM 1730 O O . TRP A 1 207 ? -5.449 5.691 7.984 1 97.31 207 TRP A O 1
ATOM 1740 N N . SER A 1 208 ? -3.639 4.438 7.859 1 96.38 208 SER A N 1
ATOM 1741 C CA . SER A 1 208 ? -3.818 3.764 9.141 1 96.38 208 SER A CA 1
ATOM 1742 C C . SER A 1 208 ? -2.475 3.455 9.797 1 96.38 208 SER A C 1
ATOM 1744 O O . SER A 1 208 ? -1.448 3.391 9.117 1 96.38 208 SER A O 1
ATOM 1746 N N . GLU A 1 209 ? -2.494 3.291 11.062 1 95.5 209 GLU A N 1
ATOM 1747 C CA . GLU A 1 209 ? -1.285 2.92 11.797 1 95.5 209 GLU A CA 1
ATOM 1748 C C . GLU A 1 209 ? -0.75 1.569 11.328 1 95.5 209 GLU A C 1
ATOM 1750 O O . GLU A 1 209 ? 0.464 1.38 11.219 1 95.5 209 GLU A O 1
ATOM 1755 N N . LYS A 1 210 ? -1.625 0.678 11.047 1 94.62 210 LYS A N 1
ATOM 1756 C CA . LYS A 1 210 ? -1.218 -0.648 10.594 1 94.62 210 LYS A CA 1
ATOM 1757 C C . LYS A 1 210 ? -0.483 -0.57 9.258 1 94.62 210 LYS A C 1
ATOM 1759 O O . LYS A 1 210 ? 0.46 -1.326 9.016 1 94.62 210 LYS A O 1
ATOM 1764 N N . GLN A 1 211 ? -0.993 0.237 8.383 1 95.75 211 GLN A N 1
ATOM 1765 C CA . GLN A 1 211 ? -0.291 0.462 7.121 1 95.75 211 GLN A CA 1
ATOM 1766 C C . GLN A 1 211 ? 1.138 0.942 7.367 1 95.75 211 GLN A C 1
ATOM 1768 O O . GLN A 1 211 ? 2.066 0.523 6.672 1 95.75 211 GLN A O 1
ATOM 1773 N N . LEU A 1 212 ? 1.342 1.852 8.336 1 96.94 212 LEU A N 1
ATOM 1774 C CA . LEU A 1 212 ? 2.664 2.393 8.633 1 96.94 212 LEU A CA 1
ATOM 1775 C C . LEU A 1 212 ? 3.6 1.3 9.133 1 96.94 212 LEU A C 1
ATOM 1777 O O . LEU A 1 212 ? 4.805 1.34 8.875 1 96.94 212 LEU A O 1
ATOM 1781 N N . GLU A 1 213 ? 3.059 0.303 9.844 1 95.69 213 GLU A N 1
ATOM 1782 C CA . GLU A 1 213 ? 3.869 -0.819 10.305 1 95.69 213 GLU A CA 1
ATOM 1783 C C . GLU A 1 213 ? 4.473 -1.587 9.133 1 95.69 213 GLU A C 1
ATOM 1785 O O . GLU A 1 213 ? 5.582 -2.113 9.234 1 95.69 213 GLU A O 1
ATOM 1790 N N . VAL A 1 214 ? 3.734 -1.637 8.078 1 95.19 214 VAL A N 1
ATOM 1791 C CA . VAL A 1 214 ? 4.188 -2.35 6.887 1 95.19 214 VAL A CA 1
ATOM 1792 C C . VAL A 1 214 ? 5.211 -1.502 6.133 1 95.19 214 VAL A C 1
ATOM 1794 O O . VAL A 1 214 ? 6.246 -2.01 5.691 1 95.19 214 VAL A O 1
ATOM 1797 N N . LEU A 1 215 ? 4.957 -0.22 6.008 1 96.19 215 LEU A N 1
ATOM 1798 C CA . LEU A 1 215 ? 5.797 0.68 5.223 1 96.19 215 LEU A CA 1
ATOM 1799 C C . LEU A 1 215 ? 7.121 0.947 5.93 1 96.19 215 LEU A C 1
ATOM 1801 O O . LEU A 1 215 ? 8.164 1.052 5.285 1 96.19 215 LEU A O 1
ATOM 1805 N N . TYR A 1 216 ? 7.023 1.136 7.215 1 96.81 216 TYR A N 1
ATOM 1806 C CA . TYR A 1 216 ? 8.203 1.396 8.023 1 96.81 216 TYR A CA 1
ATOM 1807 C C . TYR A 1 216 ? 8.453 0.255 9.008 1 96.81 216 TYR A C 1
ATOM 1809 O O . TYR A 1 216 ? 8.438 0.459 10.227 1 96.81 216 TYR A O 1
ATOM 1817 N N . ALA A 1 217 ? 8.805 -0.85 8.43 1 95.25 217 ALA A N 1
ATOM 1818 C CA . ALA A 1 217 ? 9 -2.082 9.188 1 95.25 217 ALA A CA 1
ATOM 1819 C C . ALA A 1 217 ? 10.375 -2.098 9.859 1 95.25 217 ALA A C 1
ATOM 1821 O O . ALA A 1 217 ? 11.32 -1.471 9.367 1 95.25 217 ALA A O 1
ATOM 1822 N N . GLY A 1 218 ? 10.469 -2.736 11.008 1 93.69 218 GLY A N 1
ATOM 1823 C CA . GLY A 1 218 ? 11.758 -3.037 11.609 1 93.69 218 GLY A CA 1
ATOM 1824 C C . GLY A 1 218 ? 12.32 -1.884 12.422 1 93.69 218 GLY A C 1
ATOM 1825 O O . GLY A 1 218 ? 13.516 -1.862 12.727 1 93.69 218 GLY A O 1
ATOM 1826 N N . LEU A 1 219 ? 11.516 -0.844 12.695 1 95.06 219 LEU A N 1
ATOM 1827 C CA . LEU A 1 219 ? 11.984 0.252 13.539 1 95.06 219 LEU A CA 1
ATOM 1828 C C . LEU A 1 219 ? 12.156 -0.209 14.977 1 95.06 219 LEU A C 1
ATOM 1830 O O . LEU A 1 219 ? 11.188 -0.575 15.641 1 95.06 219 LEU A O 1
ATOM 1834 N N . PRO A 1 220 ? 13.32 -0.197 15.453 1 93.25 220 PRO A N 1
ATOM 1835 C CA . PRO A 1 220 ? 13.547 -0.643 16.828 1 93.25 220 PRO A CA 1
ATOM 1836 C C . PRO A 1 220 ? 13.281 0.455 17.859 1 93.25 220 PRO A C 1
ATOM 1838 O O . PRO A 1 220 ? 13.18 1.63 17.5 1 93.25 220 PRO A O 1
ATOM 1841 N N . GLY A 1 221 ? 13.094 0.044 19.125 1 92.25 221 GLY A N 1
ATOM 1842 C CA . GLY A 1 221 ? 13.062 1.026 20.188 1 92.25 221 GLY A CA 1
ATOM 1843 C C . GLY A 1 221 ? 12.164 0.615 21.344 1 92.25 221 GLY A C 1
ATOM 1844 O O . GLY A 1 221 ? 11.492 -0.416 21.281 1 92.25 221 GLY A O 1
ATOM 1845 N N . LYS A 1 222 ? 12.344 1.321 22.406 1 90.75 222 LYS A N 1
ATOM 1846 C CA . LYS A 1 222 ? 11.484 1.233 23.578 1 90.75 222 LYS A CA 1
ATOM 1847 C C . LYS A 1 222 ? 10.625 2.488 23.734 1 90.75 222 LYS A C 1
ATOM 1849 O O . LYS A 1 222 ? 11.141 3.607 23.672 1 90.75 222 LYS A O 1
ATOM 1854 N N . PHE A 1 223 ? 9.398 2.27 23.859 1 92.31 223 PHE A N 1
ATOM 1855 C CA . PHE A 1 223 ? 8.477 3.396 23.859 1 92.31 223 PHE A CA 1
ATOM 1856 C C . PHE A 1 223 ? 7.617 3.385 25.125 1 92.31 223 PHE A C 1
ATOM 1858 O O . PHE A 1 223 ? 7.488 2.352 25.781 1 92.31 223 PHE A O 1
ATOM 1865 N N . ILE A 1 224 ? 7.18 4.453 25.469 1 90.5 224 ILE A N 1
ATOM 1866 C CA . ILE A 1 224 ? 6.363 4.57 26.672 1 90.5 224 ILE A CA 1
ATOM 1867 C C . ILE A 1 224 ? 4.887 4.426 26.312 1 90.5 224 ILE A C 1
ATOM 1869 O O . ILE A 1 224 ? 4.523 4.492 25.125 1 90.5 224 ILE A O 1
ATOM 1873 N N . ASN A 1 225 ? 4.023 4.117 27.312 1 90.69 225 ASN A N 1
ATOM 1874 C CA . ASN A 1 225 ? 2.57 4.074 27.188 1 90.69 225 ASN A CA 1
ATOM 1875 C C . ASN A 1 225 ? 2.127 3.006 26.188 1 90.69 225 ASN A C 1
ATOM 1877 O O . ASN A 1 225 ? 1.165 3.203 25.438 1 90.69 225 ASN A O 1
ATOM 1881 N N . ASN A 1 226 ? 2.885 1.981 26.047 1 90.62 226 ASN A N 1
ATOM 1882 C CA . ASN A 1 226 ? 2.582 0.842 25.188 1 90.62 226 ASN A CA 1
ATOM 1883 C C . ASN A 1 226 ? 2.527 1.247 23.719 1 90.62 226 ASN A C 1
ATOM 1885 O O . ASN A 1 226 ? 1.746 0.689 22.938 1 90.62 226 ASN A O 1
ATOM 1889 N N . MET A 1 227 ? 3.266 2.256 23.391 1 93.75 227 MET A N 1
ATOM 1890 C CA . MET A 1 227 ? 3.338 2.691 22 1 93.75 227 MET A CA 1
ATOM 1891 C C . MET A 1 227 ? 4.359 1.867 21.219 1 93.75 227 MET A C 1
ATOM 1893 O O . MET A 1 227 ? 5.195 1.186 21.828 1 93.75 227 MET A O 1
ATOM 1897 N N . ILE A 1 228 ? 4.16 1.837 19.984 1 94.56 228 ILE A N 1
ATOM 1898 C CA . ILE A 1 228 ? 5.172 1.33 19.062 1 94.56 228 ILE A CA 1
ATOM 1899 C C . ILE A 1 228 ? 5.723 2.479 18.219 1 94.56 228 ILE A C 1
ATOM 1901 O O . ILE A 1 228 ? 5.27 3.619 18.344 1 94.56 228 ILE A O 1
ATOM 1905 N N . ALA A 1 229 ? 6.707 2.266 17.391 1 95.81 229 ALA A N 1
ATOM 1906 C CA . ALA A 1 229 ? 7.406 3.301 16.641 1 95.81 229 ALA A CA 1
ATOM 1907 C C . ALA A 1 229 ? 6.441 4.066 15.734 1 95.81 229 ALA A C 1
ATOM 1909 O O . ALA A 1 229 ? 6.602 5.27 15.516 1 95.81 229 ALA A O 1
ATOM 1910 N N . GLN A 1 230 ? 5.379 3.33 15.273 1 96 230 GLN A N 1
ATOM 1911 C CA . GLN A 1 230 ? 4.512 3.883 14.234 1 96 230 GLN A CA 1
ATOM 1912 C C . GLN A 1 230 ? 3.256 4.504 14.844 1 96 230 GLN A C 1
ATOM 1914 O O . GLN A 1 230 ? 2.398 5.016 14.125 1 96 230 GLN A O 1
ATOM 1919 N N . THR A 1 231 ? 3.139 4.535 16.141 1 96.5 231 THR A N 1
ATOM 1920 C CA . THR A 1 231 ? 1.952 5.105 16.766 1 96.5 231 THR A CA 1
ATOM 1921 C C . THR A 1 231 ? 1.75 6.555 16.328 1 96.5 231 THR A C 1
ATOM 1923 O O . THR A 1 231 ? 2.697 7.344 16.328 1 96.5 231 THR A O 1
ATOM 1926 N N . SER A 1 232 ? 0.535 6.879 16.031 1 93.44 232 SER A N 1
ATOM 1927 C CA . SER A 1 232 ? 0.194 8.172 15.453 1 93.44 232 SER A CA 1
ATOM 1928 C C . SER A 1 232 ? 0.613 9.32 16.375 1 93.44 232 SER A C 1
ATOM 1930 O O . SER A 1 232 ? 1.101 10.352 15.898 1 93.44 232 SER A O 1
ATOM 1932 N N . TYR A 1 233 ? 0.409 9.164 17.625 1 92.75 233 TYR A N 1
ATOM 1933 C CA . TYR A 1 233 ? 0.738 10.211 18.578 1 92.75 233 TYR A CA 1
ATOM 1934 C C . TYR A 1 233 ? 2.23 10.516 18.562 1 92.75 233 TYR A C 1
ATOM 1936 O O . TYR A 1 233 ? 2.637 11.664 18.75 1 92.75 233 TYR A O 1
ATOM 1944 N N . ARG A 1 234 ? 3.074 9.57 18.344 1 95.88 234 ARG A N 1
ATOM 1945 C CA . ARG A 1 234 ? 4.527 9.703 18.344 1 95.88 234 ARG A CA 1
ATOM 1946 C C . ARG A 1 234 ? 5.062 10.031 16.953 1 95.88 234 ARG A C 1
ATOM 1948 O O . ARG A 1 234 ? 5.914 10.906 16.797 1 95.88 234 ARG A O 1
ATOM 1955 N N . ALA A 1 235 ? 4.551 9.25 16.016 1 95.69 235 ALA A N 1
ATOM 1956 C CA . ALA A 1 235 ? 5.086 9.312 14.648 1 95.69 235 ALA A CA 1
ATOM 1957 C C . ALA A 1 235 ? 4.062 9.898 13.688 1 95.69 235 ALA A C 1
ATOM 1959 O O . ALA A 1 235 ? 3.814 9.336 12.617 1 95.69 235 ALA A O 1
ATOM 1960 N N . CYS A 1 236 ? 3.521 10.992 14.023 1 93.88 236 CYS A N 1
ATOM 1961 C CA . CYS A 1 236 ? 2.408 11.539 13.258 1 93.88 236 CYS A CA 1
ATOM 1962 C C . CYS A 1 236 ? 2.859 11.969 11.867 1 93.88 236 CYS A C 1
ATOM 1964 O O . CYS A 1 236 ? 2.064 11.977 10.93 1 93.88 236 CYS A O 1
ATOM 1966 N N . LEU A 1 237 ? 4.141 12.234 11.648 1 98.06 237 LEU A N 1
ATOM 1967 C CA . LEU A 1 237 ? 4.613 12.734 10.359 1 98.06 237 LEU A CA 1
ATOM 1968 C C . LEU A 1 237 ? 4.883 11.578 9.398 1 98.06 237 LEU A C 1
ATOM 1970 O O . LEU A 1 237 ? 5.109 11.805 8.211 1 98.06 237 LEU A O 1
ATOM 1974 N N . MET A 1 238 ? 4.84 10.312 9.875 1 97.62 238 MET A N 1
ATOM 1975 C CA . MET A 1 238 ? 4.949 9.172 8.969 1 97.62 238 MET A CA 1
ATOM 1976 C C . MET A 1 238 ? 3.801 9.156 7.969 1 97.62 238 MET A C 1
ATOM 1978 O O . MET A 1 238 ? 3.98 8.758 6.816 1 97.62 238 MET A O 1
ATOM 1982 N N . ALA A 1 239 ? 2.625 9.539 8.461 1 97.56 239 ALA A N 1
ATOM 1983 C CA . ALA A 1 239 ? 1.49 9.641 7.543 1 97.56 239 ALA A CA 1
ATOM 1984 C C . ALA A 1 239 ? 1.768 10.648 6.43 1 97.56 239 ALA A C 1
ATOM 1986 O O . ALA A 1 239 ? 1.394 10.422 5.277 1 97.56 239 ALA A O 1
ATOM 1987 N N . LEU A 1 240 ? 2.395 11.734 6.746 1 98.31 240 LEU A N 1
ATOM 1988 C CA . LEU A 1 240 ? 2.75 12.734 5.746 1 98.31 240 LEU A CA 1
ATOM 1989 C C . LEU A 1 240 ? 3.785 12.188 4.77 1 98.31 240 LEU A C 1
ATOM 1991 O O . LEU A 1 240 ? 3.775 12.531 3.586 1 98.31 240 LEU A O 1
ATOM 1995 N N . GLN A 1 241 ? 4.727 11.391 5.262 1 97.69 241 GLN A N 1
ATOM 1996 C CA . GLN A 1 241 ? 5.711 10.734 4.41 1 97.69 241 GLN A CA 1
ATOM 1997 C C . GLN A 1 241 ? 5.031 9.812 3.398 1 97.69 241 GLN A C 1
ATOM 1999 O O . GLN A 1 241 ? 5.449 9.734 2.24 1 97.69 241 GLN A O 1
ATOM 2004 N N . THR A 1 242 ? 3.99 9.109 3.881 1 96.12 242 THR A N 1
ATOM 2005 C CA . THR A 1 242 ? 3.244 8.258 2.961 1 96.12 242 THR A CA 1
ATOM 2006 C C . THR A 1 242 ? 2.545 9.102 1.894 1 96.12 242 THR A C 1
ATOM 2008 O O . THR A 1 242 ? 2.471 8.695 0.73 1 96.12 242 THR A O 1
ATOM 2011 N N . PHE A 1 243 ? 1.991 10.25 2.266 1 97.94 243 PHE A N 1
ATOM 2012 C CA . PHE A 1 243 ? 1.399 11.18 1.31 1 97.94 243 PHE A CA 1
ATOM 2013 C C . PHE A 1 243 ? 2.426 11.609 0.268 1 97.94 243 PHE A C 1
ATOM 2015 O O . PHE A 1 243 ? 2.141 11.609 -0.931 1 97.94 243 PHE A O 1
ATOM 2022 N N . TRP A 1 244 ? 3.59 11.969 0.691 1 96.12 244 TRP A N 1
ATOM 2023 C CA . TRP A 1 244 ? 4.68 12.359 -0.195 1 96.12 244 TRP A CA 1
ATOM 2024 C C . TRP A 1 244 ? 5.039 11.234 -1.155 1 96.12 244 TRP A C 1
ATOM 2026 O O . TRP A 1 244 ? 5.266 11.469 -2.344 1 96.12 244 TRP A O 1
ATOM 2036 N N . LEU A 1 245 ? 5.066 9.984 -0.653 1 93 245 LEU A N 1
ATOM 2037 C CA . LEU A 1 245 ? 5.359 8.828 -1.488 1 93 245 LEU A CA 1
ATOM 2038 C C . LEU A 1 245 ? 4.371 8.727 -2.643 1 93 245 LEU A C 1
ATOM 2040 O O . LEU A 1 245 ? 4.75 8.375 -3.764 1 93 245 LEU A O 1
ATOM 2044 N N . ASN A 1 246 ? 3.148 9.039 -2.322 1 93.5 246 ASN A N 1
ATOM 2045 C CA . ASN A 1 246 ? 2.076 8.875 -3.297 1 93.5 246 ASN A CA 1
ATOM 2046 C C . ASN A 1 246 ? 1.926 10.109 -4.18 1 93.5 246 ASN A C 1
ATOM 2048 O O . ASN A 1 246 ? 1.278 10.055 -5.227 1 93.5 246 ASN A O 1
ATOM 2052 N N . HIS A 1 247 ? 2.496 11.234 -3.697 1 94.38 247 HIS A N 1
ATOM 2053 C CA . HIS A 1 247 ? 2.312 12.5 -4.395 1 94.38 247 HIS A CA 1
ATOM 2054 C C . HIS A 1 247 ? 3.646 13.211 -4.605 1 94.38 247 HIS A C 1
ATOM 2056 O O . HIS A 1 247 ? 3.967 14.164 -3.891 1 94.38 247 HIS A O 1
ATOM 2062 N N . GLN A 1 248 ? 4.301 12.938 -5.656 1 90.44 248 GLN A N 1
ATOM 2063 C CA . GLN A 1 248 ? 5.633 13.453 -5.934 1 90.44 248 GLN A CA 1
ATOM 2064 C C . GLN A 1 248 ? 5.566 14.781 -6.684 1 90.44 248 GLN A C 1
ATOM 2066 O O . GLN A 1 248 ? 6.598 15.391 -6.973 1 90.44 248 GLN A O 1
ATOM 2071 N N . GLU A 1 249 ? 4.375 15.25 -6.926 1 90.75 249 GLU A N 1
ATOM 2072 C CA . GLU A 1 249 ? 4.195 16.469 -7.707 1 90.75 249 GLU A CA 1
ATOM 2073 C C . GLU A 1 249 ? 4.387 17.719 -6.84 1 90.75 249 GLU A C 1
ATOM 2075 O O . GLU A 1 249 ? 4.551 18.812 -7.363 1 90.75 249 GLU A O 1
ATOM 2080 N N . TYR A 1 250 ? 4.352 17.578 -5.5 1 94.81 250 TYR A N 1
ATOM 2081 C CA . TYR A 1 250 ? 4.441 18.734 -4.629 1 94.81 250 TYR A CA 1
ATOM 2082 C C . TYR A 1 250 ? 5.887 19.031 -4.25 1 94.81 250 TYR A C 1
ATOM 2084 O O . TYR A 1 250 ? 6.633 18.125 -3.873 1 94.81 250 TYR A O 1
ATOM 2092 N N . ASP A 1 251 ? 6.242 20.25 -4.316 1 93.81 251 ASP A N 1
ATOM 2093 C CA . ASP A 1 251 ? 7.566 20.688 -3.893 1 93.81 251 ASP A CA 1
ATOM 2094 C C . ASP A 1 251 ? 7.625 20.875 -2.377 1 93.81 251 ASP A C 1
ATOM 2096 O O . ASP A 1 251 ? 8.664 20.656 -1.756 1 93.81 251 ASP A O 1
ATOM 2100 N N . TYR A 1 252 ? 6.535 21.328 -1.838 1 96.31 252 TYR A N 1
ATOM 2101 C CA . TYR A 1 252 ? 6.418 21.594 -0.407 1 96.31 252 TYR A CA 1
ATOM 2102 C C . TYR A 1 252 ? 5.09 21.078 0.133 1 96.31 252 TYR A C 1
ATOM 2104 O O . TYR A 1 252 ? 4.074 21.094 -0.569 1 96.31 252 TYR A O 1
ATOM 2112 N N . VAL A 1 253 ? 5.152 20.625 1.38 1 98.06 253 VAL A N 1
ATOM 2113 C CA . VAL A 1 253 ? 3.949 20.109 2.031 1 98.06 253 VAL A CA 1
ATOM 2114 C C . VAL A 1 253 ? 3.852 20.672 3.449 1 98.06 253 VAL A C 1
ATOM 2116 O O . VAL A 1 253 ? 4.816 20.609 4.215 1 98.06 253 VAL A O 1
ATOM 2119 N N . TYR A 1 254 ? 2.711 21.266 3.754 1 98.56 254 TYR A N 1
ATOM 2120 C CA . TYR A 1 254 ? 2.4 21.656 5.121 1 98.56 254 TYR A CA 1
ATOM 2121 C C . TYR A 1 254 ? 1.654 20.562 5.859 1 98.56 254 TYR A C 1
ATOM 2123 O O . TYR A 1 254 ? 0.696 19.984 5.332 1 98.56 254 TYR A O 1
ATOM 2131 N N . ASN A 1 255 ? 2.152 20.156 7.016 1 98.75 255 ASN A N 1
ATOM 2132 C CA . ASN A 1 255 ? 1.309 19.469 7.988 1 98.75 255 ASN A CA 1
ATOM 2133 C C . ASN A 1 255 ? 0.449 20.453 8.781 1 98.75 255 ASN A C 1
ATOM 2135 O O . ASN A 1 255 ? 0.973 21.359 9.43 1 98.75 255 ASN A O 1
ATOM 2139 N N . TRP A 1 256 ? -0.856 20.25 8.711 1 98.62 256 TRP A N 1
ATOM 2140 C CA . TRP A 1 256 ? -1.71 21.297 9.281 1 98.62 256 TRP A CA 1
ATOM 2141 C C . TRP A 1 256 ? -2.834 20.672 10.109 1 98.62 256 TRP A C 1
ATOM 2143 O O . TRP A 1 256 ? -3.578 19.828 9.625 1 98.62 256 TRP A O 1
ATOM 2153 N N . GLU A 1 257 ? -2.941 21.094 11.328 1 97.5 257 GLU A N 1
ATOM 2154 C CA . GLU A 1 257 ? -3.932 20.531 12.242 1 97.5 257 GLU A CA 1
ATOM 2155 C C . GLU A 1 257 ? -5.305 21.156 12.023 1 97.5 257 GLU A C 1
ATOM 2157 O O . GLU A 1 257 ? -5.402 22.328 11.617 1 97.5 257 GLU A O 1
ATOM 2162 N N . MET A 1 258 ? -6.332 20.453 12.391 1 97.62 258 MET A N 1
ATOM 2163 C CA . MET A 1 258 ? -7.719 20.859 12.188 1 97.62 258 MET A CA 1
ATOM 2164 C C . MET A 1 258 ? -8.094 21.984 13.133 1 97.62 258 MET A C 1
ATOM 2166 O O . MET A 1 258 ? -9.047 22.734 12.875 1 97.62 258 MET A O 1
ATOM 2170 N N . ASP A 1 259 ? -7.324 22.141 14.211 1 97.75 259 ASP A N 1
ATOM 2171 C CA . ASP A 1 259 ? -7.754 23.094 15.227 1 97.75 259 ASP A CA 1
ATOM 2172 C C . ASP A 1 259 ? -6.898 24.359 15.188 1 97.75 259 ASP A C 1
ATOM 2174 O O . ASP A 1 259 ? -6.648 24.984 16.234 1 97.75 259 ASP A O 1
ATOM 2178 N N . VAL A 1 260 ? -6.426 24.703 14.07 1 98.19 260 VAL A N 1
ATOM 2179 C CA . VAL A 1 260 ? -5.762 25.984 13.82 1 98.19 260 VAL A CA 1
ATOM 2180 C C . VAL A 1 260 ? -6.715 26.938 13.102 1 98.19 260 VAL A C 1
ATOM 2182 O O . VAL A 1 260 ? -7.488 26.5 12.234 1 98.19 260 VAL A O 1
ATOM 2185 N N . ARG A 1 261 ? -6.723 28.234 13.516 1 97.81 261 ARG A N 1
ATOM 2186 C CA . ARG A 1 261 ? -7.488 29.281 12.844 1 97.81 261 ARG A CA 1
ATOM 2187 C C . ARG A 1 261 ? -6.625 30.5 12.586 1 97.81 261 ARG A C 1
ATOM 2189 O O . ARG A 1 261 ? -5.617 30.719 13.258 1 97.81 261 ARG A O 1
ATOM 2196 N N . TYR A 1 262 ? -7.035 31.188 11.625 1 96.94 262 TYR A N 1
ATOM 2197 C CA . TYR A 1 262 ? -6.363 32.438 11.312 1 96.94 262 TYR A CA 1
ATOM 2198 C C . TYR A 1 262 ? -7.375 33.594 11.164 1 96.94 262 TYR A C 1
ATOM 2200 O O . TYR A 1 262 ? -8.359 33.469 10.438 1 96.94 262 TYR A O 1
ATOM 2208 N N . ILE A 1 263 ? -7.211 34.594 11.984 1 95 263 ILE A N 1
ATOM 2209 C CA . ILE A 1 263 ? -7.93 35.844 11.758 1 95 263 ILE A CA 1
ATOM 2210 C C . ILE A 1 263 ? -7.211 36.656 10.695 1 95 263 ILE A C 1
ATOM 2212 O O . ILE A 1 263 ? -6.125 37.188 10.945 1 95 263 ILE A O 1
ATOM 2216 N N . GLY A 1 264 ? -7.691 36.781 9.547 1 93.94 264 GLY A N 1
ATOM 2217 C CA . GLY A 1 264 ? -7.074 37.375 8.383 1 93.94 264 GLY A CA 1
ATOM 2218 C C . GLY A 1 264 ? -7.188 36.562 7.129 1 93.94 264 GLY A C 1
ATOM 2219 O O . GLY A 1 264 ? -8.07 35.688 7.023 1 93.94 264 GLY A O 1
ATOM 2220 N N . ASN A 1 265 ? -6.406 36.875 6.141 1 95.38 265 ASN A N 1
ATOM 2221 C CA . ASN A 1 265 ? -6.355 36.125 4.887 1 95.38 265 ASN A CA 1
ATOM 2222 C C . ASN A 1 265 ? -5.238 35.062 4.902 1 95.38 265 ASN A C 1
ATOM 2224 O O . ASN A 1 265 ? -4.066 35.406 5.059 1 95.38 265 ASN A O 1
ATOM 2228 N N . TYR A 1 266 ? -5.602 33.844 4.684 1 97.5 266 TYR A N 1
ATOM 2229 C CA . TYR A 1 266 ? -4.641 32.75 4.754 1 97.5 266 TYR A CA 1
ATOM 2230 C C . TYR A 1 266 ? -3.516 32.938 3.746 1 97.5 266 TYR A C 1
ATOM 2232 O O . TYR A 1 266 ? -2.371 32.562 4.004 1 97.5 266 TYR A O 1
ATOM 2240 N N . LEU A 1 267 ? -3.799 33.406 2.598 1 96.38 267 LEU A N 1
ATOM 2241 C CA . LEU A 1 267 ? -2.766 33.625 1.588 1 96.38 267 LEU A CA 1
ATOM 2242 C C . LEU A 1 267 ? -1.687 34.562 2.1 1 96.38 267 LEU A C 1
ATOM 2244 O O . LEU A 1 267 ? -0.493 34.312 1.932 1 96.38 267 LEU A O 1
ATOM 2248 N N . ASP A 1 268 ? -2.123 35.625 2.695 1 96 268 ASP A N 1
ATOM 2249 C CA . ASP A 1 268 ? -1.182 36.594 3.264 1 96 268 ASP A CA 1
ATOM 2250 C C . ASP A 1 268 ? -0.303 35.938 4.328 1 96 268 ASP A C 1
ATOM 2252 O O . ASP A 1 268 ? 0.893 36.219 4.414 1 96 268 ASP A O 1
ATOM 2256 N N . PHE A 1 269 ? -0.866 35.219 5.082 1 97.19 269 PHE A N 1
ATOM 2257 C CA . PHE A 1 269 ? -0.124 34.562 6.148 1 97.19 269 PHE A CA 1
ATOM 2258 C C . PHE A 1 269 ? 0.933 33.625 5.578 1 97.19 269 PHE A C 1
ATOM 2260 O O . PHE A 1 269 ? 2.119 33.75 5.895 1 97.19 269 PHE A O 1
ATOM 2267 N N . PHE A 1 270 ? 0.496 32.656 4.719 1 96.94 270 PHE A N 1
ATOM 2268 C CA . PHE A 1 270 ? 1.402 31.625 4.211 1 96.94 270 PHE A CA 1
ATOM 2269 C C . PHE A 1 270 ? 2.477 32.25 3.328 1 96.94 270 PHE A C 1
ATOM 2271 O O . PHE A 1 270 ? 3.656 31.906 3.445 1 96.94 270 PHE A O 1
ATOM 2278 N N . GLU A 1 271 ? 2.143 33.156 2.488 1 94.25 271 GLU A N 1
ATOM 2279 C CA . GLU A 1 271 ? 3.152 33.812 1.67 1 94.25 271 GLU A CA 1
ATOM 2280 C C . GLU A 1 271 ? 4.082 34.656 2.527 1 94.25 271 GLU A C 1
ATOM 2282 O O . GLU A 1 271 ? 5.27 34.781 2.227 1 94.25 271 GLU A O 1
ATOM 2287 N N . GLY A 1 272 ? 3.496 35.188 3.596 1 95.88 272 GLY A N 1
ATOM 2288 C CA . GLY A 1 272 ? 4.305 36 4.5 1 95.88 272 GLY A CA 1
ATOM 2289 C C . GLY A 1 272 ? 5.395 35.188 5.191 1 95.88 272 GLY A C 1
ATOM 2290 O O . GLY A 1 272 ? 6.555 35.625 5.215 1 95.88 272 GLY A O 1
ATOM 2291 N N . ILE A 1 273 ? 5.039 34.125 5.727 1 97.12 273 ILE A N 1
ATOM 2292 C CA . ILE A 1 273 ? 6.027 33.312 6.461 1 97.12 273 ILE A CA 1
ATOM 2293 C C . ILE A 1 273 ? 7.012 32.688 5.48 1 97.12 273 ILE A C 1
ATOM 2295 O O . ILE A 1 273 ? 8.195 32.531 5.797 1 97.12 273 ILE A O 1
ATOM 2299 N N . GLU A 1 274 ? 6.574 32.344 4.301 1 95.88 274 GLU A N 1
ATOM 2300 C CA . GLU A 1 274 ? 7.484 31.812 3.291 1 95.88 274 GLU A CA 1
ATOM 2301 C C . GLU A 1 274 ? 8.469 32.875 2.816 1 95.88 274 GLU A C 1
ATOM 2303 O O . GLU A 1 274 ? 9.648 32.594 2.596 1 95.88 274 GLU A O 1
ATOM 2308 N N . GLU A 1 275 ? 7.965 34.094 2.646 1 94.81 275 GLU A N 1
ATOM 2309 C CA . GLU A 1 275 ? 8.836 35.188 2.264 1 94.81 275 GLU A CA 1
ATOM 2310 C C . GLU A 1 275 ? 9.898 35.469 3.332 1 94.81 275 GLU A C 1
ATOM 2312 O O . GLU A 1 275 ? 11.07 35.656 3.014 1 94.81 275 GLU A O 1
ATOM 2317 N N . TYR A 1 276 ? 9.5 35.5 4.539 1 95.94 276 TYR A N 1
ATOM 2318 C CA . TYR A 1 276 ? 10.453 35.656 5.633 1 95.94 276 TYR A CA 1
ATOM 2319 C C . TYR A 1 276 ? 11.523 34.594 5.574 1 95.94 276 TYR A C 1
ATOM 2321 O O . TYR A 1 276 ? 12.719 34.875 5.672 1 95.94 276 TYR A O 1
ATOM 2329 N N . ALA A 1 277 ? 11.062 33.375 5.492 1 96.38 277 ALA A N 1
ATOM 2330 C CA . ALA A 1 277 ? 11.977 32.219 5.477 1 96.38 277 ALA A CA 1
ATOM 2331 C C . ALA A 1 277 ? 12.953 32.312 4.305 1 96.38 277 ALA A C 1
ATOM 2333 O O . ALA A 1 277 ? 14.125 31.953 4.434 1 96.38 277 ALA A O 1
ATOM 2334 N N . ARG A 1 278 ? 12.461 32.75 3.131 1 93.19 278 ARG A N 1
ATOM 2335 C CA . ARG A 1 278 ? 13.289 32.906 1.942 1 93.19 278 ARG A CA 1
ATOM 2336 C C . ARG A 1 278 ? 14.414 33.906 2.188 1 93.19 278 ARG A C 1
ATOM 2338 O O . ARG A 1 278 ? 15.523 33.75 1.679 1 93.19 278 ARG A O 1
ATOM 2345 N N . ARG A 1 279 ? 14.156 34.875 2.967 1 92.38 279 ARG A N 1
ATOM 2346 C CA . ARG A 1 279 ? 15.109 35.969 3.186 1 92.38 279 ARG A CA 1
ATOM 2347 C C . ARG A 1 279 ? 16.172 35.562 4.199 1 92.38 279 ARG A C 1
ATOM 2349 O O . ARG A 1 279 ? 17.25 36.125 4.238 1 92.38 279 ARG A O 1
ATOM 2356 N N . GLU A 1 280 ? 15.867 34.594 5.039 1 94.62 280 GLU A N 1
ATOM 2357 C CA . GLU A 1 280 ? 16.812 34.156 6.059 1 94.62 280 GLU A CA 1
ATOM 2358 C C . GLU A 1 280 ? 17.969 33.375 5.438 1 94.62 280 GLU A C 1
ATOM 2360 O O . GLU A 1 280 ? 17.781 32.625 4.48 1 94.62 280 GLU A O 1
ATOM 2365 N N . PRO A 1 281 ? 19.156 33.594 5.898 1 94.69 281 PRO A N 1
ATOM 2366 C CA . PRO A 1 281 ? 20.266 32.719 5.492 1 94.69 281 PRO A CA 1
ATOM 2367 C C . PRO A 1 281 ? 20.203 31.344 6.16 1 94.69 281 PRO A C 1
ATOM 2369 O O . PRO A 1 281 ? 19.359 31.109 7.031 1 94.69 281 PRO A O 1
ATOM 2372 N N . LEU A 1 282 ? 21.031 30.453 5.637 1 95.12 282 LEU A N 1
ATOM 2373 C CA . LEU A 1 282 ? 21.25 29.219 6.371 1 95.12 282 LEU A CA 1
ATOM 2374 C C . LEU A 1 282 ? 21.828 29.5 7.754 1 95.12 282 LEU A C 1
ATOM 2376 O O . LEU A 1 282 ? 22.906 30.078 7.871 1 95.12 282 LEU A O 1
ATOM 2380 N N . GLN A 1 283 ? 21.109 29.172 8.797 1 93.94 283 GLN A N 1
ATOM 2381 C CA . GLN A 1 283 ? 21.562 29.406 10.164 1 93.94 283 GLN A CA 1
ATOM 2382 C C . GLN A 1 283 ? 22.266 28.188 10.727 1 93.94 283 GLN A C 1
ATOM 2384 O O . GLN A 1 283 ? 21.672 27.125 10.875 1 93.94 283 GLN A O 1
ATOM 2389 N N . PRO A 1 284 ? 23.516 28.297 11.031 1 92.5 284 PRO A N 1
ATOM 2390 C CA . PRO A 1 284 ? 24.234 27.141 11.586 1 92.5 284 PRO A CA 1
ATOM 2391 C C . PRO A 1 284 ? 23.578 26.594 12.844 1 92.5 284 PRO A C 1
ATOM 2393 O O . PRO A 1 284 ? 23.344 27.328 13.805 1 92.5 284 PRO A O 1
ATOM 2396 N N . GLY A 1 285 ? 23.219 25.344 12.734 1 95.19 285 GLY A N 1
ATOM 2397 C CA . GLY A 1 285 ? 22.625 24.656 13.875 1 95.19 285 GLY A CA 1
ATOM 2398 C C . GLY A 1 285 ? 21.25 25.188 14.234 1 95.19 285 GLY A C 1
ATOM 2399 O O . GLY A 1 285 ? 20.625 24.703 15.18 1 95.19 285 GLY A O 1
ATOM 2400 N N . MET A 1 286 ? 20.781 26.219 13.602 1 96.38 286 MET A N 1
ATOM 2401 C CA . MET A 1 286 ? 19.516 26.891 13.836 1 96.38 286 MET A CA 1
ATOM 2402 C C . MET A 1 286 ? 19.453 27.469 15.242 1 96.38 286 MET A C 1
ATOM 2404 O O . MET A 1 286 ? 18.406 27.469 15.883 1 96.38 286 MET A O 1
ATOM 2408 N N . THR A 1 287 ? 20.562 27.922 15.734 1 94.38 287 THR A N 1
ATOM 2409 C CA . THR A 1 287 ? 20.672 28.406 17.109 1 94.38 287 THR A CA 1
ATOM 2410 C C . THR A 1 287 ? 19.922 29.719 17.266 1 94.38 287 THR A C 1
ATOM 2412 O O . THR A 1 287 ? 19.391 30.016 18.344 1 94.38 287 THR A O 1
ATOM 2415 N N . LYS A 1 288 ? 19.875 30.547 16.203 1 94.31 288 LYS A N 1
ATOM 2416 C CA . LYS A 1 288 ? 19.109 31.797 16.203 1 94.31 288 LYS A CA 1
ATOM 2417 C C . LYS A 1 288 ? 17.672 31.562 16.625 1 94.31 288 LYS A C 1
ATOM 2419 O O . LYS A 1 288 ? 17.047 32.438 17.25 1 94.31 288 LYS A O 1
ATOM 2424 N N . TYR A 1 289 ? 17.219 30.375 16.328 1 97 289 TYR A N 1
ATOM 2425 C CA . TYR A 1 289 ? 15.781 30.094 16.422 1 97 289 TYR A CA 1
ATOM 2426 C C . TYR A 1 289 ? 15.438 29.375 17.719 1 97 289 TYR A C 1
ATOM 2428 O O . TYR A 1 289 ? 14.336 28.844 17.859 1 97 289 TYR A O 1
ATOM 2436 N N . GLU A 1 290 ? 16.25 29.391 18.672 1 96.62 290 GLU A N 1
ATOM 2437 C CA . GLU A 1 290 ? 16.047 28.656 19.922 1 96.62 290 GLU A CA 1
ATOM 2438 C C . GLU A 1 290 ? 15.062 29.375 20.828 1 96.62 290 GLU A C 1
ATOM 2440 O O . GLU A 1 290 ? 14.5 28.766 21.75 1 96.62 290 GLU A O 1
ATOM 2445 N N . THR A 1 291 ? 14.883 30.672 20.578 1 96.5 291 THR A N 1
ATOM 2446 C CA . THR A 1 291 ? 14.078 31.469 21.484 1 96.5 291 THR A CA 1
ATOM 2447 C C . THR A 1 291 ? 12.922 32.125 20.734 1 96.5 291 THR A C 1
ATOM 2449 O O . THR A 1 291 ? 12.992 32.312 19.516 1 96.5 291 THR A O 1
ATOM 2452 N N . TRP A 1 292 ? 11.883 32.438 21.531 1 97.38 292 TRP A N 1
ATOM 2453 C CA . TRP A 1 292 ? 10.836 33.312 20.984 1 97.38 292 TRP A CA 1
ATOM 2454 C C . TRP A 1 292 ? 11.375 34.688 20.719 1 97.38 292 TRP A C 1
ATOM 2456 O O . TRP A 1 292 ? 12.172 35.219 21.5 1 97.38 292 TRP A O 1
ATOM 2466 N N . TYR A 1 293 ? 10.961 35.219 19.641 1 97.12 293 TYR A N 1
ATOM 2467 C CA . TYR A 1 293 ? 11.305 36.625 19.375 1 97.12 293 TYR A CA 1
ATOM 2468 C C . TYR A 1 293 ? 10.438 37.562 20.188 1 97.12 293 TYR A C 1
ATOM 2470 O O . TYR A 1 293 ? 9.211 37.469 20.156 1 97.12 293 TYR A O 1
ATOM 2478 N N . MET A 1 294 ? 11.125 38.469 20.969 1 96.38 294 MET A N 1
ATOM 2479 C CA . MET A 1 294 ? 10.453 39.5 21.781 1 96.38 294 MET A CA 1
ATOM 2480 C C . MET A 1 294 ? 10.797 40.906 21.312 1 96.38 294 MET A C 1
ATOM 2482 O O . MET A 1 294 ? 11.836 41.438 21.688 1 96.38 294 MET A O 1
ATOM 2486 N N . PRO A 1 295 ? 9.812 41.469 20.594 1 93.81 295 PRO A N 1
ATOM 2487 C CA . PRO A 1 295 ? 10.117 42.812 20.141 1 93.81 295 PRO A CA 1
ATOM 2488 C C . PRO A 1 295 ? 10.352 43.781 21.297 1 93.81 295 PRO A C 1
ATOM 2490 O O . PRO A 1 295 ? 9.672 43.719 22.312 1 93.81 295 PRO A O 1
ATOM 2493 N N . ASN A 1 296 ? 11.273 44.688 21.172 1 93.44 296 ASN A N 1
ATOM 2494 C CA . ASN A 1 296 ? 11.586 45.781 22.109 1 93.44 296 ASN A CA 1
ATOM 2495 C C . ASN A 1 296 ? 12.305 45.25 23.344 1 93.44 296 ASN A C 1
ATOM 2497 O O . ASN A 1 296 ? 12.359 45.938 24.359 1 93.44 296 ASN A O 1
ATOM 2501 N N . VAL A 1 297 ? 12.672 44.062 23.359 1 97.25 297 VAL A N 1
ATOM 2502 C CA . VAL A 1 297 ? 13.578 43.531 24.375 1 97.25 297 VAL A CA 1
ATOM 2503 C C . VAL A 1 297 ? 14.984 43.406 23.781 1 97.25 297 VAL A C 1
ATOM 2505 O O . VAL A 1 297 ? 15.234 42.531 22.953 1 97.25 297 VAL A O 1
ATOM 2508 N N . PRO A 1 298 ? 15.914 44.188 24.234 1 95.12 298 PRO A N 1
ATOM 2509 C CA . PRO A 1 298 ? 17.234 44.25 23.609 1 95.12 298 PRO A CA 1
ATOM 2510 C C . PRO A 1 298 ? 17.906 42.906 23.484 1 95.12 298 PRO A C 1
ATOM 2512 O O . PRO A 1 298 ? 18.469 42.562 22.438 1 95.12 298 PRO A O 1
ATOM 2515 N N . ALA A 1 299 ? 17.875 42.125 24.469 1 93.88 299 ALA A N 1
ATOM 2516 C CA . ALA A 1 299 ? 18.516 40.812 24.453 1 93.88 299 ALA A CA 1
ATOM 2517 C C . ALA A 1 299 ? 17.953 39.969 23.328 1 93.88 299 ALA A C 1
ATOM 2519 O O . ALA A 1 299 ? 18.688 39.219 22.656 1 93.88 299 ALA A O 1
ATOM 2520 N N . SER A 1 300 ? 16.641 39.938 23.172 1 95.56 300 SER A N 1
ATOM 2521 C CA . SER A 1 300 ? 15.984 39.188 22.109 1 95.56 300 SER A CA 1
ATOM 2522 C C . SER A 1 300 ? 16.297 39.781 20.734 1 95.56 300 SER A C 1
ATOM 2524 O O . SER A 1 300 ? 16.594 39.062 19.797 1 95.56 300 SER A O 1
ATOM 2526 N N . GLU A 1 301 ? 16.266 41.062 20.609 1 95 301 GLU A N 1
ATOM 2527 C CA . GLU A 1 301 ? 16.547 41.75 19.359 1 95 301 GLU A CA 1
ATOM 2528 C C . GLU A 1 301 ? 17.969 41.5 18.906 1 95 301 GLU A C 1
ATOM 2530 O O . GLU A 1 301 ? 18.234 41.406 17.703 1 95 301 GLU A O 1
ATOM 2535 N N . GLN A 1 302 ? 18.875 41.438 19.797 1 93.75 302 GLN A N 1
ATOM 2536 C CA . GLN A 1 302 ? 20.266 41.156 19.484 1 93.75 302 GLN A CA 1
ATOM 2537 C C . GLN A 1 302 ? 20.406 39.812 18.797 1 93.75 302 GLN A C 1
ATOM 2539 O O . GLN A 1 302 ? 21.156 39.656 17.844 1 93.75 302 GLN A O 1
ATOM 2544 N N . ILE A 1 303 ? 19.688 38.844 19.25 1 92.94 303 ILE A N 1
ATOM 2545 C CA . ILE A 1 303 ? 19.75 37.469 18.703 1 92.94 303 ILE A CA 1
ATOM 2546 C C . ILE A 1 303 ? 19.109 37.469 17.312 1 92.94 303 ILE A C 1
ATOM 2548 O O . ILE A 1 303 ? 19.688 36.938 16.359 1 92.94 303 ILE A O 1
ATOM 2552 N N . TRP A 1 304 ? 17.984 38.156 17.094 1 94.44 304 TRP A N 1
ATOM 2553 C CA . TRP A 1 304 ? 17.125 38 15.93 1 94.44 304 TRP A CA 1
ATOM 2554 C C . TRP A 1 304 ? 17.516 39 14.836 1 94.44 304 TRP A C 1
ATOM 2556 O O . TRP A 1 304 ? 17.266 38.75 13.656 1 94.44 304 TRP A O 1
ATOM 2566 N N . ARG A 1 305 ? 18.094 40.031 15.211 1 89.44 305 ARG A N 1
ATOM 2567 C CA . ARG A 1 305 ? 18.297 41.125 14.242 1 89.44 305 ARG A CA 1
ATOM 2568 C C . ARG A 1 305 ? 19.781 41.312 13.93 1 89.44 305 ARG A C 1
ATOM 2570 O O . ARG A 1 305 ? 20.125 42.062 13.016 1 89.44 305 ARG A O 1
ATOM 2577 N N . THR A 1 306 ? 20.625 40.625 14.703 1 82.88 306 THR A N 1
ATOM 2578 C CA . THR A 1 306 ? 22.047 40.75 14.383 1 82.88 306 THR A CA 1
ATOM 2579 C C . THR A 1 306 ? 22.359 40.031 13.078 1 82.88 306 THR A C 1
ATOM 2581 O O . THR A 1 306 ? 22.094 38.844 12.922 1 82.88 306 THR A O 1
ATOM 2584 N N . PRO A 1 307 ? 22.859 40.875 12.203 1 77.75 307 PRO A N 1
ATOM 2585 C CA . PRO A 1 307 ? 23.203 40.25 10.93 1 77.75 307 PRO A CA 1
ATOM 2586 C C . PRO A 1 307 ? 24.328 39.219 11.062 1 77.75 307 PRO A C 1
ATOM 2588 O O . PRO A 1 307 ? 25.266 39.438 11.836 1 77.75 307 PRO A O 1
ATOM 2591 N N . ILE A 1 308 ? 24.078 38.125 10.531 1 75.94 308 ILE A N 1
ATOM 2592 C CA . ILE A 1 308 ? 25.156 37.125 10.508 1 75.94 308 ILE A CA 1
ATOM 2593 C C . ILE A 1 308 ? 25.906 37.219 9.18 1 75.94 308 ILE A C 1
ATOM 2595 O O . ILE A 1 308 ? 25.312 37.531 8.141 1 75.94 308 ILE A O 1
ATOM 2599 N N . PRO A 1 309 ? 27.172 36.938 9.258 1 76.56 309 PRO A N 1
ATOM 2600 C CA . PRO A 1 309 ? 28 37 8.039 1 76.56 309 PRO A CA 1
ATOM 2601 C C . PRO A 1 309 ? 27.594 35.938 7.016 1 76.56 309 PRO A C 1
ATOM 2603 O O . PRO A 1 309 ? 27.859 36.094 5.82 1 76.56 309 PRO A O 1
ATOM 2606 N N . GLU A 1 310 ? 26.922 34.969 7.52 1 73.5 310 GLU A N 1
ATOM 2607 C CA . GLU A 1 310 ? 26.516 33.875 6.633 1 73.5 310 GLU A CA 1
ATOM 2608 C C . GLU A 1 310 ? 25.469 34.344 5.633 1 73.5 310 GLU A C 1
ATOM 2610 O O . GLU A 1 310 ? 24.453 34.938 6.016 1 73.5 310 GLU A O 1
ATOM 2615 N N . THR A 1 311 ? 25.719 34.219 4.363 1 80.5 311 THR A N 1
ATOM 2616 C CA . THR A 1 311 ? 24.781 34.625 3.33 1 80.5 311 THR A CA 1
ATOM 2617 C C . THR A 1 311 ? 24.344 33.438 2.471 1 80.5 311 THR A C 1
ATOM 2619 O O . THR A 1 311 ? 23.594 33.625 1.515 1 80.5 311 THR A O 1
ATOM 2622 N N . SER A 1 312 ? 24.75 32.375 3 1 88.56 312 SER A N 1
ATOM 2623 C CA . SER A 1 312 ? 24.406 31.203 2.201 1 88.56 312 SER A CA 1
ATOM 2624 C C . SER A 1 312 ? 22.906 30.969 2.191 1 88.56 312 SER A C 1
ATOM 2626 O O . SER A 1 312 ? 22.234 31.109 3.219 1 88.56 312 SER A O 1
ATOM 2628 N N . LYS A 1 313 ? 22.281 30.672 0.973 1 92.19 313 LYS A N 1
ATOM 2629 C CA . LYS A 1 313 ? 20.906 30.25 0.679 1 92.19 313 LYS A CA 1
ATOM 2630 C C . LYS A 1 313 ? 19.922 31.391 0.866 1 92.19 313 LYS A C 1
ATOM 2632 O O . LYS A 1 313 ? 18.719 31.156 0.984 1 92.19 313 LYS A O 1
ATOM 2637 N N . VAL A 1 314 ? 20.438 32.594 1.082 1 92.5 314 VAL A N 1
ATOM 2638 C CA . VAL A 1 314 ? 19.531 33.75 1.061 1 92.5 314 VAL A CA 1
ATOM 2639 C C . VAL A 1 314 ? 18.797 33.812 -0.271 1 92.5 314 VAL A C 1
ATOM 2641 O O . VAL A 1 314 ? 19.391 33.625 -1.334 1 92.5 314 VAL A O 1
ATOM 2644 N N . GLY A 1 315 ? 17.484 33.938 -0.228 1 89.69 315 GLY A N 1
ATOM 2645 C CA . GLY A 1 315 ? 16.672 33.969 -1.438 1 89.69 315 GLY A CA 1
ATOM 2646 C C . GLY A 1 315 ? 16.141 32.594 -1.834 1 89.69 315 GLY A C 1
ATOM 2647 O O . GLY A 1 315 ? 15.281 32.5 -2.713 1 89.69 315 GLY A O 1
ATOM 2648 N N . GLU A 1 316 ? 16.609 31.609 -1.131 1 90.56 316 GLU A N 1
ATOM 2649 C CA . GLU A 1 316 ? 16.156 30.25 -1.414 1 90.56 316 GLU A CA 1
ATOM 2650 C C . GLU A 1 316 ? 15.062 29.812 -0.441 1 90.56 316 GLU A C 1
ATOM 2652 O O . GLU A 1 316 ? 15.055 30.234 0.719 1 90.56 316 GLU A O 1
ATOM 2657 N N . GLU A 1 317 ? 14.195 29 -0.967 1 92.69 317 GLU A N 1
ATOM 2658 C CA . GLU A 1 317 ? 13.133 28.484 -0.105 1 92.69 317 GLU A CA 1
ATOM 2659 C C . GLU A 1 317 ? 13.703 27.641 1.031 1 92.69 317 GLU A C 1
ATOM 2661 O O . GLU A 1 317 ? 14.672 26.906 0.839 1 92.69 317 GLU A O 1
ATOM 2666 N N . ALA A 1 318 ? 13.094 27.781 2.156 1 96 318 ALA A N 1
ATOM 2667 C CA . ALA A 1 318 ? 13.484 26.938 3.281 1 96 318 ALA A CA 1
ATOM 2668 C C . ALA A 1 318 ? 12.945 25.516 3.109 1 96 318 ALA A C 1
ATOM 2670 O O . ALA A 1 318 ? 11.867 25.312 2.541 1 96 318 ALA A O 1
ATOM 2671 N N . ASP A 1 319 ? 13.695 24.547 3.604 1 96.81 319 ASP A N 1
ATOM 2672 C CA . ASP A 1 319 ? 13.242 23.156 3.588 1 96.81 319 ASP A CA 1
ATOM 2673 C C . ASP A 1 319 ? 12.281 22.875 4.738 1 96.81 319 ASP A C 1
ATOM 2675 O O . ASP A 1 319 ? 11.438 21.984 4.648 1 96.81 319 ASP A O 1
ATOM 2679 N N . LEU A 1 320 ? 12.461 23.625 5.773 1 98.62 320 LEU A N 1
ATOM 2680 C CA . LEU A 1 320 ? 11.625 23.5 6.965 1 98.62 320 LEU A CA 1
ATOM 2681 C C . LEU A 1 320 ? 11.219 24.875 7.492 1 98.62 320 LEU A C 1
ATOM 2683 O O . LEU A 1 320 ? 12.055 25.766 7.629 1 98.62 320 LEU A O 1
ATOM 2687 N N . ILE A 1 321 ? 9.953 25.031 7.699 1 98.75 321 ILE A N 1
ATOM 2688 C CA . ILE A 1 321 ? 9.438 26.219 8.391 1 98.75 321 ILE A CA 1
ATOM 2689 C C . ILE A 1 321 ? 8.641 25.781 9.617 1 98.75 321 ILE A C 1
ATOM 2691 O O . ILE A 1 321 ? 7.695 25 9.508 1 98.75 321 ILE A O 1
ATOM 2695 N N . THR A 1 322 ? 9.023 26.219 10.781 1 98.69 322 THR A N 1
ATOM 2696 C CA . THR A 1 322 ? 8.258 26 12.008 1 98.69 322 THR A CA 1
ATOM 2697 C C . THR A 1 322 ? 7.594 27.297 12.461 1 98.69 322 THR A C 1
ATOM 2699 O O . THR A 1 322 ? 7.957 28.391 11.992 1 98.69 322 THR A O 1
ATOM 2702 N N . LEU A 1 323 ? 6.59 27.156 13.336 1 98.19 323 LEU A N 1
ATOM 2703 C CA . LEU A 1 323 ? 5.887 28.328 13.844 1 98.19 323 LEU A CA 1
ATOM 2704 C C . LEU A 1 323 ? 6.219 28.562 15.312 1 98.19 323 LEU A C 1
ATOM 2706 O O . LEU A 1 323 ? 5.539 29.344 15.992 1 98.19 323 LEU A O 1
ATOM 2710 N N . GLY A 1 324 ? 7.168 27.828 15.844 1 97.56 324 GLY A N 1
ATOM 2711 C CA . GLY A 1 324 ? 7.727 27.984 17.172 1 97.56 324 GLY A CA 1
ATOM 2712 C C . GLY A 1 324 ? 9.227 27.766 17.234 1 97.56 324 GLY A C 1
ATOM 2713 O O . GLY A 1 324 ? 9.836 27.391 16.219 1 97.56 324 GLY A O 1
ATOM 2714 N N . PRO A 1 325 ? 9.773 27.984 18.359 1 98 325 PRO A N 1
ATOM 2715 C CA . PRO A 1 325 ? 11.227 27.875 18.516 1 98 325 PRO A CA 1
ATOM 2716 C C . PRO A 1 325 ? 11.734 26.469 18.172 1 98 325 PRO A C 1
ATOM 2718 O O . PRO A 1 325 ? 11 25.484 18.297 1 98 325 PRO A O 1
ATOM 2721 N N . ILE A 1 326 ? 12.922 26.406 17.672 1 98.5 326 ILE A N 1
ATOM 2722 C CA . ILE A 1 326 ? 13.688 25.188 17.422 1 98.5 326 ILE A CA 1
ATOM 2723 C C . ILE A 1 326 ? 14.781 25.047 18.484 1 98.5 326 ILE A C 1
ATOM 2725 O O . ILE A 1 326 ? 15.82 25.719 18.406 1 98.5 326 ILE A O 1
ATOM 2729 N N . PHE A 1 327 ? 14.633 24.141 19.453 1 98.19 327 PHE A N 1
ATOM 2730 C CA . PHE A 1 327 ? 15.477 24.156 20.641 1 98.19 327 PHE A CA 1
ATOM 2731 C C . PHE A 1 327 ? 16.188 22.828 20.797 1 98.19 327 PHE A C 1
ATOM 2733 O O . PHE A 1 327 ? 15.859 21.844 20.125 1 98.19 327 PHE A O 1
ATOM 2740 N N . ASP A 1 328 ? 17.203 22.812 21.562 1 97.88 328 ASP A N 1
ATOM 2741 C CA . ASP A 1 328 ? 17.875 21.594 22 1 97.88 328 ASP A CA 1
ATOM 2742 C C . ASP A 1 328 ? 17.078 20.891 23.109 1 97.88 328 ASP A C 1
ATOM 2744 O O . ASP A 1 328 ? 16.891 21.469 24.188 1 97.88 328 ASP A O 1
ATOM 2748 N N . PRO A 1 329 ? 16.609 19.688 22.859 1 97.25 329 PRO A N 1
ATOM 2749 C CA . PRO A 1 329 ? 15.766 19.016 23.859 1 97.25 329 PRO A CA 1
ATOM 2750 C C . PRO A 1 329 ? 16.5 18.75 25.172 1 97.25 329 PRO A C 1
ATOM 2752 O O . PRO A 1 329 ? 15.867 18.625 26.219 1 97.25 329 PRO A O 1
ATOM 2755 N N . ARG A 1 330 ? 17.859 18.641 25.234 1 94.69 330 ARG A N 1
ATOM 2756 C CA . ARG A 1 330 ? 18.625 18.297 26.422 1 94.69 330 ARG A CA 1
ATOM 2757 C C . ARG A 1 330 ? 18.547 19.406 27.469 1 94.69 330 ARG A C 1
ATOM 2759 O O . ARG A 1 330 ? 18.859 20.562 27.188 1 94.69 330 ARG A O 1
ATOM 2766 N N . GLY A 1 331 ? 17.953 19.016 28.531 1 95.06 331 GLY A N 1
ATOM 2767 C CA . GLY A 1 331 ? 17.844 19.969 29.625 1 95.06 331 GLY A CA 1
ATOM 2768 C C . GLY A 1 331 ? 16.688 20.938 29.469 1 95.06 331 GLY A C 1
ATOM 2769 O O . GLY A 1 331 ? 16.531 21.859 30.25 1 95.06 331 GLY A O 1
ATOM 2770 N N . SER A 1 332 ? 15.906 20.797 28.5 1 96.94 332 SER A N 1
ATOM 2771 C CA . SER A 1 332 ? 14.852 21.766 28.203 1 96.94 332 SER A CA 1
ATOM 2772 C C . SER A 1 332 ? 13.586 21.469 29 1 96.94 332 SER A C 1
ATOM 2774 O O . SER A 1 332 ? 12.711 22.328 29.125 1 96.94 332 SER A O 1
ATOM 2776 N N . GLY A 1 333 ? 13.461 20.266 29.516 1 97.19 333 GLY A N 1
ATOM 2777 C CA . GLY A 1 333 ? 12.25 19.844 30.203 1 97.19 333 GLY A CA 1
ATOM 2778 C C . GLY A 1 333 ? 11.211 19.25 29.281 1 97.19 333 GLY A C 1
ATOM 2779 O O . GLY A 1 333 ? 10.148 18.812 29.719 1 97.19 333 GLY A O 1
ATOM 2780 N N . TRP A 1 334 ? 11.508 19.141 28.016 1 97.06 334 TRP A N 1
ATOM 2781 C CA . TRP A 1 334 ? 10.594 18.578 27.016 1 97.06 334 TRP A CA 1
ATOM 2782 C C . TRP A 1 334 ? 10.289 17.109 27.328 1 97.06 334 TRP A C 1
ATOM 2784 O O . TRP A 1 334 ? 11.195 16.312 27.578 1 97.06 334 TRP A O 1
ATOM 2794 N N . TYR A 1 335 ? 9.07 16.734 27.297 1 94.81 335 TYR A N 1
ATOM 2795 C CA . TYR A 1 335 ? 8.57 15.445 27.766 1 94.81 335 TYR A CA 1
ATOM 2796 C C . TYR A 1 335 ? 9.219 14.297 27 1 94.81 335 TYR A C 1
ATOM 2798 O O . TYR A 1 335 ? 9.484 13.234 27.562 1 94.81 335 TYR A O 1
ATOM 2806 N N . TRP A 1 336 ? 9.531 14.492 25.703 1 95.75 336 TRP A N 1
ATOM 2807 C CA . TRP A 1 336 ? 10 13.406 24.844 1 95.75 336 TRP A CA 1
ATOM 2808 C C . TRP A 1 336 ? 11.516 13.477 24.656 1 95.75 336 TRP A C 1
ATOM 2810 O O . TRP A 1 336 ? 12.047 12.938 23.688 1 95.75 336 TRP A O 1
ATOM 2820 N N . THR A 1 337 ? 12.195 14.094 25.547 1 96.25 337 THR A N 1
ATOM 2821 C CA . THR A 1 337 ? 13.633 14.344 25.453 1 96.25 337 THR A CA 1
ATOM 2822 C C . THR A 1 337 ? 14.391 13.031 25.25 1 96.25 337 THR A C 1
ATOM 2824 O O . THR A 1 337 ? 15.406 13 24.547 1 96.25 337 THR A O 1
ATOM 2827 N N . HIS A 1 338 ? 13.883 11.922 25.703 1 95.06 338 HIS A N 1
ATOM 2828 C CA . HIS A 1 338 ? 14.656 10.688 25.703 1 95.06 338 HIS A CA 1
ATOM 2829 C C . HIS A 1 338 ? 14.172 9.734 24.625 1 95.06 338 HIS A C 1
ATOM 2831 O O . HIS A 1 338 ? 14.633 8.594 24.531 1 95.06 338 HIS A O 1
ATOM 2837 N N . ASP A 1 339 ? 13.273 10.172 23.797 1 96.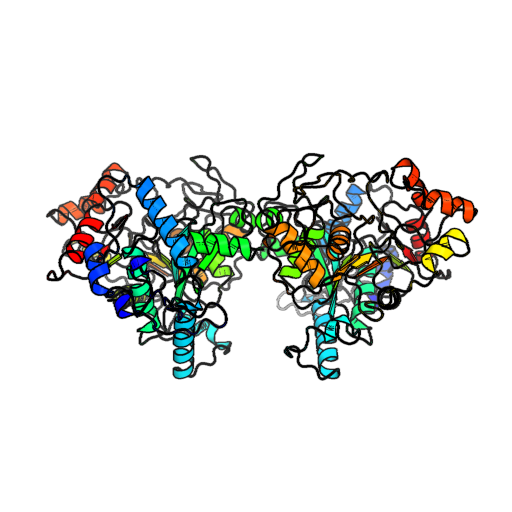38 339 ASP A N 1
ATOM 2838 C CA . ASP A 1 339 ? 12.828 9.367 22.656 1 96.38 339 ASP A CA 1
ATOM 2839 C C . ASP A 1 339 ? 13.82 9.461 21.5 1 96.38 339 ASP A C 1
ATOM 2841 O O . ASP A 1 339 ? 13.602 10.203 20.547 1 96.38 339 ASP A O 1
ATOM 2845 N N . VAL A 1 340 ? 14.898 8.781 21.625 1 97.12 340 VAL A N 1
ATOM 2846 C CA . VAL A 1 340 ? 15.961 8.695 20.625 1 97.12 340 VAL A CA 1
ATOM 2847 C C . VAL A 1 340 ? 16.234 7.23 20.297 1 97.12 340 VAL A C 1
ATOM 2849 O O . VAL A 1 340 ? 16.844 6.508 21.094 1 97.12 340 VAL A O 1
ATOM 2852 N N . GLN A 1 341 ? 15.781 6.84 19.094 1 97.19 341 GLN A N 1
ATOM 2853 C CA . GLN A 1 341 ? 15.812 5.41 18.812 1 97.19 341 GLN A CA 1
ATOM 2854 C C . GLN A 1 341 ? 16.828 5.098 17.719 1 97.19 341 GLN A C 1
ATOM 2856 O O . GLN A 1 341 ? 16.781 5.684 16.625 1 97.19 341 GLN A O 1
ATOM 2861 N N . ASN A 1 342 ? 17.734 4.141 17.969 1 96.19 342 ASN A N 1
ATOM 2862 C CA . ASN A 1 342 ? 18.688 3.52 17.047 1 96.19 342 ASN A CA 1
ATOM 2863 C C . ASN A 1 342 ? 19.781 4.488 16.625 1 96.19 342 ASN A C 1
ATOM 2865 O O . ASN A 1 342 ? 20.281 4.422 15.5 1 96.19 342 ASN A O 1
ATOM 2869 N N . TYR A 1 343 ? 20.047 5.531 17.375 1 96.75 343 TYR A N 1
ATOM 2870 C CA . TYR A 1 343 ? 21.25 6.352 17.266 1 96.75 343 TYR A CA 1
ATOM 2871 C C . TYR A 1 343 ? 22.328 5.879 18.219 1 96.75 343 TYR A C 1
ATOM 2873 O O . TYR A 1 343 ? 22.078 5.691 19.406 1 96.75 343 TYR A O 1
ATOM 2881 N N . PRO A 1 344 ? 23.531 5.703 17.75 1 96.06 344 PRO A N 1
ATOM 2882 C CA . PRO A 1 344 ? 24.594 5.137 18.578 1 96.06 344 PRO A CA 1
ATOM 2883 C C . PRO A 1 344 ? 24.844 5.949 19.844 1 96.06 344 PRO A C 1
ATOM 2885 O O . PRO A 1 344 ? 25.156 5.379 20.891 1 96.06 344 PRO A O 1
ATOM 2888 N N . GLU A 1 345 ? 24.703 7.207 19.875 1 96.69 345 GLU A N 1
ATOM 2889 C CA . GLU A 1 345 ? 25 8.055 21.031 1 96.69 345 GLU A CA 1
ATOM 2890 C C . GLU A 1 345 ? 23.797 8.18 21.953 1 96.69 345 GLU A C 1
ATOM 2892 O O . GLU A 1 345 ? 23.844 8.875 22.969 1 96.69 345 GLU A O 1
ATOM 2897 N N . GLY A 1 346 ? 22.672 7.574 21.547 1 95.62 346 GLY A N 1
ATOM 2898 C CA . GLY A 1 346 ? 21.484 7.617 22.375 1 95.62 346 GLY A CA 1
ATOM 2899 C C . GLY A 1 346 ? 21.031 9.031 22.688 1 95.62 346 GLY A C 1
ATOM 2900 O O . GLY A 1 346 ? 20.891 9.859 21.781 1 95.62 346 GLY A O 1
ATOM 2901 N N . TRP A 1 347 ? 20.922 9.297 23.969 1 95.19 347 TRP A N 1
ATOM 2902 C CA . TRP A 1 347 ? 20.375 10.562 24.438 1 95.19 347 TRP A CA 1
ATOM 2903 C C . TRP A 1 347 ? 21.359 11.703 24.188 1 95.19 347 TRP A C 1
ATOM 2905 O O . TRP A 1 347 ? 20.984 12.875 24.266 1 95.19 347 TRP A O 1
ATOM 2915 N N . ASN A 1 348 ? 22.594 11.383 23.875 1 96.44 348 ASN A N 1
ATOM 2916 C CA . ASN A 1 348 ? 23.609 12.398 23.625 1 96.44 348 ASN A CA 1
ATOM 2917 C C . ASN A 1 348 ? 23.609 12.836 22.156 1 96.44 348 ASN A C 1
ATOM 2919 O O . ASN A 1 348 ? 24.312 13.773 21.797 1 96.44 348 ASN A O 1
ATOM 2923 N N . THR A 1 349 ? 22.797 12.219 21.328 1 97.25 349 THR A N 1
ATOM 2924 C CA . THR A 1 349 ? 22.688 12.578 19.922 1 97.25 349 THR A CA 1
ATOM 2925 C C . THR A 1 349 ? 22.281 14.047 19.766 1 97.25 349 THR A C 1
ATOM 2927 O O . THR A 1 349 ? 21.391 14.523 20.469 1 97.25 349 THR A O 1
ATOM 2930 N N . HIS A 1 350 ? 23.016 14.781 18.922 1 97.06 350 HIS A N 1
ATOM 2931 C CA . HIS A 1 350 ? 22.625 16.156 18.625 1 97.06 350 HIS A CA 1
ATOM 2932 C C . HIS A 1 350 ? 21.25 16.203 17.969 1 97.06 350 HIS A C 1
ATOM 2934 O O . HIS A 1 350 ? 21.016 15.5 16.984 1 97.06 350 HIS A O 1
ATOM 2940 N N . ARG A 1 351 ? 20.359 17 18.547 1 97.69 351 ARG A N 1
ATOM 2941 C CA . ARG A 1 351 ? 18.984 17.062 18.062 1 97.69 351 ARG A CA 1
ATOM 2942 C C . ARG A 1 351 ? 18.422 18.469 18.219 1 97.69 351 ARG A C 1
ATOM 2944 O O . ARG A 1 351 ? 18.953 19.281 18.969 1 97.69 351 ARG A O 1
ATOM 2951 N N . ARG A 1 352 ? 17.391 18.734 17.516 1 98.44 352 ARG A N 1
ATOM 2952 C CA . ARG A 1 352 ? 16.531 19.906 17.672 1 98.44 352 ARG A CA 1
ATOM 2953 C C . ARG A 1 352 ? 15.062 19.5 17.703 1 98.44 352 ARG A C 1
ATOM 2955 O O . ARG A 1 352 ? 14.672 18.516 17.062 1 98.44 352 ARG A O 1
ATOM 2962 N N . ALA A 1 353 ? 14.273 20.203 18.438 1 98.5 353 ALA A N 1
ATOM 2963 C CA . ALA A 1 353 ? 12.836 19.938 18.531 1 98.5 3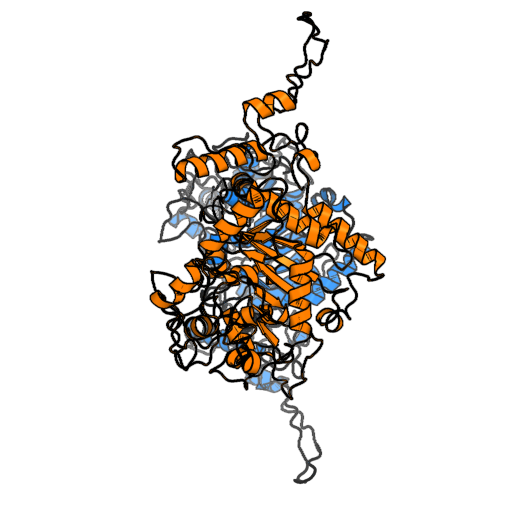53 ALA A CA 1
ATOM 2964 C C . ALA A 1 353 ? 12.039 21.234 18.406 1 98.5 353 ALA A C 1
ATOM 2966 O O . ALA A 1 353 ? 12.578 22.328 18.609 1 98.5 353 ALA A O 1
ATOM 2967 N N . SER A 1 354 ? 10.898 21.141 17.953 1 98.25 354 SER A N 1
ATOM 2968 C CA . SER A 1 354 ? 9.914 22.219 17.938 1 98.25 354 SER A CA 1
ATOM 2969 C C . SER A 1 354 ? 8.539 21.734 18.359 1 98.25 354 SER A C 1
ATOM 2971 O O . SER A 1 354 ? 8.094 20.672 17.906 1 98.25 354 SER A O 1
ATOM 2973 N N . ILE A 1 355 ? 7.875 22.5 19.25 1 97.12 355 ILE A N 1
ATOM 2974 C CA . ILE A 1 355 ? 6.582 22.078 19.781 1 97.12 355 ILE A CA 1
ATOM 2975 C C . ILE A 1 355 ? 5.52 22.188 18.688 1 97.12 355 ILE A C 1
ATOM 2977 O O . ILE A 1 355 ? 5.418 23.203 18.016 1 97.12 355 ILE A O 1
ATOM 2981 N N . GLY A 1 356 ? 4.754 21.141 18.531 1 93.25 356 GLY A N 1
ATOM 2982 C CA . GLY A 1 356 ? 3.727 21.094 17.516 1 93.25 356 GLY A CA 1
ATOM 2983 C C . GLY A 1 356 ? 4.258 20.672 16.156 1 93.25 356 GLY A C 1
ATOM 2984 O O . GLY A 1 356 ? 5.469 20.594 15.953 1 93.25 356 GLY A O 1
ATOM 2985 N N . THR A 1 357 ? 3.309 20.359 15.227 1 93.62 357 THR A N 1
ATOM 2986 C CA . THR A 1 357 ? 3.764 19.859 13.93 1 93.62 357 THR A CA 1
ATOM 2987 C C . THR A 1 357 ? 3.107 20.641 12.789 1 93.62 357 THR A C 1
ATOM 2989 O O . THR A 1 357 ? 3.029 20.156 11.664 1 93.62 357 THR A O 1
ATOM 2992 N N . ASN A 1 358 ? 2.52 21.828 13.133 1 97.81 358 ASN A N 1
ATOM 2993 C CA . ASN A 1 358 ? 2.178 22.75 12.047 1 97.81 358 ASN A CA 1
ATOM 2994 C C . ASN A 1 358 ? 3.426 23.328 11.391 1 97.81 358 ASN A C 1
ATOM 2996 O O . ASN A 1 358 ? 3.936 24.359 11.812 1 97.81 358 ASN A O 1
ATOM 3000 N N . MET A 1 359 ? 3.922 22.609 10.352 1 98.19 359 MET A N 1
ATOM 3001 C CA . MET A 1 359 ? 5.211 22.906 9.727 1 98.19 359 MET A CA 1
ATOM 3002 C C . MET A 1 359 ? 5.16 22.656 8.227 1 98.19 359 MET A C 1
ATOM 3004 O O . MET A 1 359 ? 4.277 21.938 7.738 1 98.19 359 MET A O 1
ATOM 3008 N N . ARG A 1 360 ? 6.07 23.297 7.555 1 98.38 360 ARG A N 1
ATOM 3009 C CA . ARG A 1 360 ? 6.25 23.031 6.133 1 98.38 360 ARG A CA 1
ATOM 3010 C C . ARG A 1 360 ? 7.523 22.219 5.891 1 98.38 360 ARG A C 1
ATOM 3012 O O . ARG A 1 360 ? 8.562 22.5 6.488 1 98.38 360 ARG A O 1
ATOM 3019 N N . MET A 1 361 ? 7.469 21.234 5.055 1 98.19 361 MET A N 1
ATOM 3020 C CA . MET A 1 361 ? 8.625 20.422 4.68 1 98.19 361 MET A CA 1
ATOM 3021 C C . MET A 1 361 ? 8.781 20.375 3.166 1 98.19 361 MET A C 1
ATOM 3023 O O . MET A 1 361 ? 7.793 20.266 2.436 1 98.19 361 MET A O 1
ATOM 3027 N N . SER A 1 362 ? 9.977 20.438 2.742 1 96.31 362 SER A N 1
ATOM 3028 C CA . SER A 1 362 ? 10.266 20.312 1.317 1 96.31 362 SER A CA 1
ATOM 3029 C C . SER A 1 362 ? 10.211 18.859 0.872 1 96.31 362 SER A C 1
ATOM 3031 O O . SER A 1 362 ? 10.258 17.938 1.702 1 96.31 362 SER A O 1
ATOM 3033 N N . ARG A 1 363 ? 10.109 18.688 -0.385 1 94.31 363 ARG A N 1
ATOM 3034 C CA . ARG A 1 363 ? 10.18 17.359 -0.981 1 94.31 363 ARG A CA 1
ATOM 3035 C C . ARG A 1 363 ? 11.461 16.641 -0.564 1 94.31 363 ARG A C 1
ATOM 3037 O O . ARG A 1 363 ? 11.43 15.461 -0.215 1 94.31 363 ARG A O 1
ATOM 3044 N N . GLY A 1 364 ? 12.586 17.375 -0.618 1 93.44 364 GLY A N 1
ATOM 3045 C CA . GLY A 1 364 ? 13.859 16.797 -0.227 1 93.44 364 GLY A CA 1
ATOM 3046 C C . GLY A 1 364 ? 13.891 16.359 1.226 1 93.44 364 GLY A C 1
ATOM 3047 O O . GLY A 1 364 ? 14.43 15.297 1.548 1 93.44 364 GLY A O 1
ATOM 3048 N N . LEU A 1 365 ? 13.352 17.172 2.088 1 96.75 365 LEU A N 1
ATOM 3049 C CA . LEU A 1 365 ? 13.336 16.844 3.508 1 96.75 365 LEU A CA 1
ATOM 3050 C C . LEU A 1 365 ? 12.438 15.633 3.771 1 96.75 365 LEU A C 1
ATOM 3052 O O . LEU A 1 365 ? 12.789 14.758 4.562 1 96.75 365 LEU A O 1
ATOM 3056 N N . LEU A 1 366 ? 11.328 15.578 3.105 1 96.62 366 LEU A N 1
ATOM 3057 C CA . LEU A 1 366 ? 10.43 14.43 3.248 1 96.62 366 LEU A CA 1
ATOM 3058 C C . LEU A 1 366 ? 11.102 13.156 2.746 1 96.62 366 LEU A C 1
ATOM 3060 O O . LEU A 1 366 ? 10.93 12.086 3.336 1 96.62 366 LEU A O 1
ATOM 3064 N N . GLU A 1 367 ? 11.812 13.25 1.665 1 93.62 367 GLU A N 1
ATOM 3065 C CA . GLU A 1 367 ? 12.578 12.102 1.178 1 93.62 367 GLU A CA 1
ATOM 3066 C C . GLU A 1 367 ? 13.586 11.625 2.221 1 93.62 367 GLU A C 1
ATOM 3068 O O . GLU A 1 367 ? 13.703 10.422 2.477 1 93.62 367 GLU A O 1
ATOM 3073 N N . ALA A 1 368 ? 14.281 12.578 2.75 1 95.06 368 ALA A N 1
ATOM 3074 C CA . ALA A 1 368 ? 15.266 12.242 3.781 1 95.06 368 ALA A CA 1
ATOM 3075 C C . ALA A 1 368 ? 14.594 11.562 4.973 1 95.06 368 ALA A C 1
ATOM 3077 O O . ALA A 1 368 ? 15.109 10.562 5.488 1 95.06 368 ALA A O 1
ATOM 3078 N N . MET A 1 369 ? 13.492 12.156 5.414 1 96.62 369 MET A N 1
ATOM 3079 C CA . MET A 1 369 ? 12.742 11.578 6.527 1 96.62 369 MET A CA 1
ATOM 3080 C C . MET A 1 369 ? 12.344 10.141 6.23 1 96.62 369 MET A C 1
ATOM 3082 O O . MET A 1 369 ? 12.492 9.258 7.082 1 96.62 369 MET A O 1
ATOM 3086 N N . ASN A 1 370 ? 11.859 9.906 5.062 1 95.06 370 ASN A N 1
ATOM 3087 C CA . ASN A 1 370 ? 11.469 8.57 4.633 1 95.06 370 ASN A CA 1
ATOM 3088 C C . ASN A 1 370 ? 12.648 7.605 4.656 1 95.06 370 ASN A C 1
ATOM 3090 O O . ASN A 1 370 ? 12.555 6.516 5.23 1 95.06 370 ASN A O 1
ATOM 3094 N N . VAL A 1 371 ? 13.727 7.988 4.051 1 93.5 371 VAL A N 1
ATOM 3095 C CA . VAL A 1 371 ? 14.898 7.129 3.895 1 93.5 371 VAL A CA 1
ATOM 3096 C C . VAL A 1 371 ? 15.484 6.801 5.266 1 93.5 371 VAL A C 1
ATOM 3098 O O . VAL A 1 371 ? 15.812 5.645 5.547 1 93.5 371 VAL A O 1
ATOM 3101 N N . VAL A 1 372 ? 15.57 7.766 6.145 1 95.25 372 VAL A N 1
ATOM 3102 C CA . VAL A 1 372 ? 16.172 7.543 7.453 1 95.25 372 VAL A CA 1
ATOM 3103 C C . VAL A 1 372 ? 15.305 6.602 8.273 1 95.25 3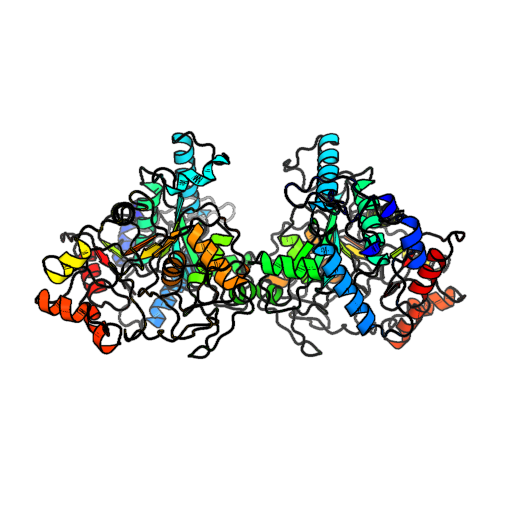72 VAL A C 1
ATOM 3105 O O . VAL A 1 372 ? 15.812 5.73 8.984 1 95.25 372 VAL A O 1
ATOM 3108 N N . ASN A 1 373 ? 14.008 6.754 8.188 1 95.81 373 ASN A N 1
ATOM 3109 C CA . ASN A 1 373 ? 13.109 5.828 8.875 1 95.81 373 ASN A CA 1
ATOM 3110 C C . ASN A 1 373 ? 13.18 4.43 8.266 1 95.81 373 ASN A C 1
ATOM 3112 O O . ASN A 1 373 ? 13.344 3.445 8.992 1 95.81 373 ASN A O 1
ATOM 3116 N N . ALA A 1 374 ? 13.094 4.363 6.98 1 94 374 ALA A N 1
ATOM 3117 C CA . ALA A 1 374 ? 12.883 3.092 6.297 1 94 374 ALA A CA 1
ATOM 3118 C C . ALA A 1 374 ? 14.188 2.318 6.16 1 94 374 ALA A C 1
ATOM 3120 O O . ALA A 1 374 ? 14.203 1.088 6.254 1 94 374 ALA A O 1
ATOM 3121 N N . GLU A 1 375 ? 15.312 3.025 5.91 1 91.62 375 GLU A N 1
ATOM 3122 C CA . GLU A 1 375 ? 16.578 2.363 5.594 1 91.62 375 GLU A CA 1
ATOM 3123 C C . GLU A 1 375 ? 17.516 2.361 6.797 1 91.62 375 GLU A C 1
ATOM 3125 O O . GLU A 1 375 ? 18.016 1.309 7.199 1 91.62 375 GLU A O 1
ATOM 3130 N N . ALA A 1 376 ? 17.703 3.551 7.348 1 92.38 376 ALA A N 1
ATOM 3131 C CA . ALA A 1 376 ? 18.625 3.648 8.484 1 92.38 376 ALA A CA 1
ATOM 3132 C C . ALA A 1 376 ? 17.969 3.16 9.766 1 92.38 376 ALA A C 1
ATOM 3134 O O . ALA A 1 376 ? 18.641 2.906 10.766 1 92.38 376 ALA A O 1
ATOM 3135 N N . LYS A 1 377 ? 16.609 3.053 9.766 1 94.19 377 LYS A N 1
ATOM 3136 C CA . LYS A 1 377 ? 15.805 2.541 10.867 1 94.19 377 LYS A CA 1
ATOM 3137 C C . LYS A 1 377 ? 15.969 3.404 12.117 1 94.19 377 LYS A C 1
ATOM 3139 O O . LYS A 1 377 ? 16.016 2.885 13.234 1 94.19 377 LYS A O 1
ATOM 3144 N N . LYS A 1 378 ? 16.172 4.676 11.922 1 96.25 378 LYS A N 1
ATOM 3145 C CA . LYS A 1 378 ? 16.234 5.652 13.008 1 96.25 378 LYS A CA 1
ATOM 3146 C C . LYS A 1 378 ? 14.922 6.418 13.141 1 96.25 378 LYS A C 1
ATOM 3148 O O . LYS A 1 378 ? 14.219 6.633 12.156 1 96.25 378 LYS A O 1
ATOM 3153 N N . SER A 1 379 ? 14.609 6.742 14.375 1 97.12 379 SER A N 1
ATOM 3154 C CA . SER A 1 379 ? 13.367 7.492 14.547 1 97.12 379 SER A CA 1
ATOM 3155 C C . SER A 1 379 ? 13.398 8.328 15.82 1 97.12 379 SER A C 1
ATOM 3157 O O . SER A 1 379 ? 14.078 7.973 16.781 1 97.12 379 SER A O 1
ATOM 3159 N N . LEU A 1 380 ? 12.75 9.391 15.797 1 97.75 380 LEU A N 1
ATOM 3160 C CA . LEU A 1 380 ? 12.492 10.297 16.906 1 97.75 380 LEU A CA 1
ATOM 3161 C C . LEU A 1 380 ? 11.016 10.672 16.969 1 97.75 380 LEU A C 1
ATOM 3163 O O . LEU A 1 380 ? 10.258 10.406 16.031 1 97.75 380 LEU A O 1
ATOM 3167 N N . HIS A 1 381 ? 10.625 11.258 18.125 1 97.62 381 HIS A N 1
ATOM 3168 C CA . HIS A 1 381 ? 9.297 11.844 18.203 1 97.62 381 HIS A CA 1
ATOM 3169 C C . HIS A 1 381 ? 9.078 12.875 17.109 1 97.62 381 HIS A C 1
ATOM 3171 O O . HIS A 1 381 ? 10.008 13.578 16.719 1 97.62 381 HIS A O 1
ATOM 3177 N N . CYS A 1 382 ? 7.891 13.016 16.609 1 97.88 382 CYS A N 1
ATOM 3178 C CA . CYS A 1 382 ? 7.57 13.836 15.445 1 97.88 382 CYS A CA 1
ATOM 3179 C C . CYS A 1 382 ? 7.973 15.281 15.672 1 97.88 382 CYS A C 1
ATOM 3181 O O . CYS A 1 382 ? 8.336 15.984 14.727 1 97.88 382 CYS A O 1
ATOM 3183 N N . GLU A 1 383 ? 8.008 15.766 16.891 1 98.06 383 GLU A N 1
ATOM 3184 C CA . GLU A 1 383 ? 8.375 17.141 17.203 1 98.06 383 GLU A CA 1
ATOM 3185 C C . GLU A 1 383 ? 9.875 17.359 17.078 1 98.06 383 GLU A C 1
ATOM 3187 O O . GLU A 1 383 ? 10.344 18.5 17.016 1 98.06 383 GLU A O 1
ATOM 3192 N N . ALA A 1 384 ? 10.609 16.297 17.016 1 98.44 384 ALA A N 1
ATOM 3193 C CA . ALA A 1 384 ? 12.062 16.406 16.891 1 98.44 384 ALA A CA 1
ATOM 3194 C C . ALA A 1 384 ? 12.539 15.797 15.578 1 98.44 384 ALA A C 1
ATOM 3196 O O . ALA A 1 384 ? 13.75 15.758 15.312 1 98.44 384 ALA A O 1
ATOM 3197 N N . TRP A 1 385 ? 11.664 15.391 14.758 1 98.56 385 TRP A N 1
ATOM 3198 C CA . TRP A 1 385 ? 12.055 14.555 13.625 1 98.56 385 TRP A CA 1
ATOM 3199 C C . TRP A 1 385 ? 12.586 15.398 12.477 1 98.56 385 TRP A C 1
ATOM 3201 O O . TRP A 1 385 ? 13.781 15.344 12.156 1 98.56 385 TRP A O 1
ATOM 3211 N N . PRO A 1 386 ? 11.781 16.312 11.844 1 98.56 386 PRO A N 1
ATOM 3212 C CA . PRO A 1 386 ? 12.352 17.094 10.742 1 98.56 386 PRO A CA 1
ATOM 3213 C C . PRO A 1 386 ? 13.445 18.062 11.203 1 98.56 386 PRO A C 1
ATOM 3215 O O . PRO A 1 386 ? 14.43 18.266 10.484 1 98.56 386 PRO A O 1
ATOM 3218 N N . THR A 1 387 ? 13.312 18.625 12.375 1 98.69 387 THR A N 1
ATOM 3219 C CA . THR A 1 387 ? 14.297 19.578 12.875 1 98.69 387 THR A CA 1
ATOM 3220 C C . THR A 1 387 ? 15.656 18.922 13.055 1 98.69 387 THR A C 1
ATOM 3222 O O . THR A 1 387 ? 16.688 19.516 12.727 1 98.69 387 THR A O 1
ATOM 3225 N N . THR A 1 388 ? 15.641 17.719 13.531 1 98.62 388 THR A N 1
ATOM 3226 C CA . THR A 1 388 ? 16.891 17 13.734 1 98.62 388 THR A CA 1
ATOM 3227 C C . THR A 1 388 ? 17.547 16.656 12.398 1 98.62 388 THR A C 1
ATOM 3229 O O . THR A 1 388 ? 18.766 16.719 12.258 1 98.62 388 THR A O 1
ATOM 3232 N N . LEU A 1 389 ? 16.75 16.266 11.43 1 97.62 389 LEU A N 1
ATOM 3233 C CA . LEU A 1 389 ? 17.312 15.961 10.117 1 97.62 389 LEU A CA 1
ATOM 3234 C C . LEU A 1 389 ? 17.922 17.203 9.484 1 97.62 389 LEU A C 1
ATOM 3236 O O . LEU A 1 389 ? 18.953 17.125 8.812 1 97.62 389 LEU A O 1
ATOM 3240 N N . VAL A 1 390 ? 17.281 18.344 9.664 1 98.19 390 VAL A N 1
ATOM 3241 C CA . VAL A 1 390 ? 17.844 19.594 9.172 1 98.19 390 VAL A CA 1
ATOM 3242 C C . VAL A 1 390 ? 19.188 19.859 9.859 1 98.19 390 VAL A C 1
ATOM 3244 O O . VAL A 1 390 ? 20.188 20.188 9.203 1 98.19 390 VAL A O 1
ATOM 3247 N N . LEU A 1 391 ? 19.281 19.703 11.148 1 98.44 391 LEU A N 1
ATOM 3248 C CA . LEU A 1 391 ? 20.531 19.859 11.875 1 98.44 391 LEU A CA 1
ATOM 3249 C C . LEU A 1 391 ? 21.594 18.906 11.344 1 98.44 391 LEU A C 1
ATOM 3251 O O . LEU A 1 391 ? 22.719 19.312 11.055 1 98.44 391 LEU A O 1
ATOM 3255 N N . HIS A 1 392 ? 21.203 17.625 11.211 1 97 392 HIS A N 1
ATOM 3256 C CA . HIS A 1 392 ? 22.141 16.609 10.789 1 97 392 HIS A CA 1
ATOM 3257 C C . HIS A 1 392 ? 22.656 16.875 9.375 1 97 392 HIS A C 1
ATOM 3259 O O . HIS A 1 392 ? 23.781 16.516 9.039 1 97 392 HIS A O 1
ATOM 3265 N N . SER A 1 393 ? 21.859 17.531 8.562 1 95.62 393 SER A N 1
ATOM 3266 C CA . SER A 1 393 ? 22.266 17.844 7.199 1 95.62 393 SER A CA 1
ATOM 3267 C C . SER A 1 393 ? 23.391 18.875 7.18 1 95.62 393 SER A C 1
ATOM 3269 O O . SER A 1 393 ? 24.062 19.047 6.156 1 95.62 393 SER A O 1
ATOM 3271 N N . GLN A 1 394 ? 23.547 19.578 8.289 1 94.94 394 GLN A N 1
ATOM 3272 C CA . GLN A 1 394 ? 24.562 20.625 8.398 1 94.94 394 GLN A CA 1
ATOM 3273 C C . GLN A 1 394 ? 25.844 20.062 9.016 1 94.94 394 GLN A C 1
ATOM 3275 O O . GLN A 1 394 ? 26.859 20.781 9.117 1 94.94 394 GLN A O 1
ATOM 3280 N N . LEU A 1 395 ? 25.797 18.844 9.43 1 94.5 395 LEU A N 1
ATOM 3281 C CA . LEU A 1 395 ? 26.922 18.203 10.102 1 94.5 395 LEU A CA 1
ATOM 3282 C C . LEU A 1 395 ? 27.625 17.219 9.164 1 94.5 395 LEU A C 1
ATOM 3284 O O . LEU A 1 395 ? 27.047 16.797 8.164 1 94.5 395 LEU A O 1
ATOM 3288 N N . PRO A 1 396 ? 28.859 16.875 9.469 1 92 396 PRO A N 1
ATOM 3289 C CA . PRO A 1 396 ? 29.531 15.852 8.656 1 92 396 PRO A CA 1
ATOM 3290 C C . PRO A 1 396 ? 28.812 14.5 8.711 1 92 396 PRO A C 1
ATOM 3292 O O . PRO A 1 396 ? 28.297 14.117 9.766 1 92 396 PRO A O 1
ATOM 3295 N N . PRO A 1 397 ? 28.812 13.828 7.59 1 89.94 397 PRO A N 1
ATOM 3296 C CA . PRO A 1 397 ? 28.172 12.508 7.59 1 89.94 397 PRO A CA 1
ATOM 3297 C C . PRO A 1 397 ? 28.75 11.57 8.648 1 89.94 397 PRO A C 1
ATOM 3299 O O . PRO A 1 397 ? 29.969 11.578 8.883 1 89.94 397 PRO A O 1
ATOM 3302 N N . SER A 1 398 ? 27.906 10.93 9.391 1 91 398 SER A N 1
ATOM 3303 C CA . SER A 1 398 ? 28.312 10.023 10.461 1 91 398 SER A CA 1
ATOM 3304 C C . SER A 1 398 ? 27.156 9.102 10.867 1 91 398 SER A C 1
ATOM 3306 O O . SER A 1 398 ? 25.984 9.469 10.742 1 91 398 SER A O 1
ATOM 3308 N N . HIS A 1 399 ? 27.5 7.949 11.391 1 91.38 399 HIS A N 1
ATOM 3309 C CA . HIS A 1 399 ? 26.484 7.027 11.914 1 91.38 399 HIS A CA 1
ATOM 3310 C C . HIS A 1 399 ? 25.812 7.598 13.156 1 91.38 399 HIS A C 1
ATOM 3312 O O . HIS A 1 399 ? 24.734 7.148 13.539 1 91.38 399 HIS A O 1
ATOM 3318 N N . ASN A 1 400 ? 26.5 8.555 13.742 1 93.19 400 ASN A N 1
ATOM 3319 C CA . ASN A 1 400 ? 25.922 9.219 14.906 1 93.19 400 ASN A CA 1
ATOM 3320 C C . ASN A 1 400 ? 24.797 10.164 14.516 1 93.19 400 ASN A C 1
ATOM 3322 O O . ASN A 1 400 ? 24.016 10.602 15.359 1 93.19 400 ASN A O 1
ATOM 3326 N N . GLN A 1 401 ? 24.812 10.398 13.172 1 93 401 GLN A N 1
ATOM 3327 C CA . GLN A 1 401 ? 23.797 11.289 12.609 1 93 401 GLN A CA 1
ATOM 3328 C C . GLN A 1 401 ? 22.875 10.547 11.648 1 93 401 GLN A C 1
ATOM 3330 O O . GLN A 1 401 ? 22.828 9.312 11.656 1 93 401 GLN A O 1
ATOM 3335 N N . SER A 1 402 ? 22.109 11.305 10.891 1 93.06 402 SER A N 1
ATOM 3336 C CA . SER A 1 402 ? 21.078 10.711 10.039 1 93.06 402 SER A CA 1
ATOM 3337 C C . SER A 1 402 ? 21.625 10.43 8.641 1 93.06 402 SER A C 1
ATOM 3339 O O . SER A 1 402 ? 21.078 9.602 7.914 1 93.06 402 SER A O 1
ATOM 3341 N N . PHE A 1 403 ? 22.625 11.141 8.297 1 91.06 403 PHE A N 1
ATOM 3342 C CA . PHE A 1 403 ? 23.125 11.031 6.93 1 91.06 403 PHE A CA 1
ATOM 3343 C C . PHE A 1 403 ? 24.484 10.352 6.891 1 91.06 403 PHE A C 1
ATOM 3345 O O . PHE A 1 403 ? 25.438 10.836 7.504 1 91.06 403 PHE A O 1
ATOM 3352 N N . TYR A 1 404 ? 24.562 9.227 6.27 1 87.25 404 TYR A N 1
ATOM 3353 C CA . TYR A 1 404 ? 25.781 8.461 6.02 1 87.25 404 TYR A CA 1
ATOM 3354 C C . TYR A 1 404 ? 25.594 7.5 4.855 1 87.25 404 TYR A C 1
ATOM 3356 O O . TYR A 1 404 ? 24.453 7.195 4.477 1 87.25 404 TYR A O 1
ATOM 3364 N N . PRO A 1 405 ? 26.547 7.098 4.148 1 77.75 405 PRO A N 1
ATOM 3365 C CA . PRO A 1 405 ? 26.438 6.355 2.893 1 77.75 405 PRO A CA 1
ATOM 3366 C C . PRO A 1 405 ? 25.547 5.113 3.016 1 77.75 405 PRO A C 1
ATOM 3368 O O . PRO A 1 405 ? 24.719 4.855 2.141 1 77.75 405 PRO A O 1
ATOM 3371 N N . GLU A 1 406 ? 25.609 4.418 4.074 1 76.5 406 GLU A N 1
ATOM 3372 C CA . GLU A 1 406 ? 24.891 3.158 4.219 1 76.5 406 GLU A CA 1
ATOM 3373 C C . GLU A 1 406 ? 23.406 3.4 4.504 1 76.5 406 GLU A C 1
ATOM 3375 O O . GLU A 1 406 ? 22.609 2.473 4.445 1 76.5 406 GLU A O 1
ATOM 3380 N N . ALA A 1 407 ? 23.125 4.656 4.773 1 74.19 407 ALA A N 1
ATOM 3381 C CA . ALA A 1 407 ? 21.734 4.973 5.059 1 74.19 407 ALA A CA 1
ATOM 3382 C C . ALA A 1 407 ? 20.906 5.039 3.777 1 74.19 407 ALA A C 1
ATOM 3384 O O . ALA A 1 407 ? 19.672 5.09 3.822 1 74.19 407 ALA A O 1
ATOM 3385 N N . GLY A 1 408 ? 21.484 4.867 2.678 1 64.56 408 GLY A N 1
ATOM 3386 C CA . GLY A 1 408 ? 20.719 4.812 1.437 1 64.56 408 GLY A CA 1
ATOM 3387 C C . GLY A 1 408 ? 20.703 6.133 0.689 1 64.56 408 GLY A C 1
ATOM 3388 O O . GLY A 1 408 ? 19.906 6.32 -0.234 1 64.56 408 GLY A O 1
ATOM 3389 N N . PHE A 1 409 ? 21.281 7.105 1.21 1 63.56 409 PHE A N 1
ATOM 3390 C CA . PHE A 1 409 ? 21.172 8.406 0.558 1 63.56 409 PHE A CA 1
ATOM 3391 C C . PHE A 1 409 ? 22.016 8.445 -0.715 1 63.56 409 PHE A C 1
ATOM 3393 O O . PHE A 1 409 ? 23.156 7.984 -0.725 1 63.56 409 PHE A O 1
ATOM 3400 N N . THR A 1 410 ? 21.109 8.383 -1.884 1 54.66 410 THR A N 1
ATOM 3401 C CA . THR A 1 410 ? 21.797 8.586 -3.156 1 54.66 410 THR A CA 1
ATOM 3402 C C . THR A 1 410 ? 22.266 10.031 -3.297 1 54.66 410 THR A C 1
ATOM 3404 O O . THR A 1 410 ? 21.453 10.961 -3.209 1 54.66 410 THR A O 1
ATOM 3407 N N . TYR A 1 411 ? 23.234 10.375 -2.867 1 56.28 411 TYR A N 1
ATOM 3408 C CA . TYR A 1 411 ? 24.062 11.57 -3.004 1 56.28 411 TYR A CA 1
ATOM 3409 C C . TYR A 1 411 ? 23.312 12.672 -3.75 1 56.28 411 TYR A C 1
ATOM 3411 O O . TYR A 1 411 ? 23.891 13.703 -4.086 1 56.28 411 TYR A O 1
ATOM 3419 N N . THR A 1 412 ? 21.859 12.461 -3.854 1 67.81 412 THR A N 1
ATOM 3420 C CA . THR A 1 412 ? 21.344 13.516 -4.707 1 67.81 412 THR A CA 1
ATOM 3421 C C . THR A 1 412 ? 20.5 14.508 -3.896 1 67.81 412 THR A C 1
ATOM 3423 O O . THR A 1 412 ? 19.922 15.43 -4.453 1 67.81 412 THR A O 1
ATOM 3426 N N . LEU A 1 413 ? 20.531 14.43 -2.59 1 81.81 413 LEU A N 1
ATOM 3427 C CA . LEU A 1 413 ? 19.766 15.398 -1.818 1 81.81 413 LEU A CA 1
ATOM 3428 C C . LEU A 1 413 ? 20.5 16.719 -1.717 1 81.81 413 LEU A C 1
ATOM 3430 O O . LEU A 1 413 ? 21.734 16.75 -1.585 1 81.81 413 LEU A O 1
ATOM 3434 N N . PRO A 1 414 ? 19.797 17.766 -1.877 1 80.94 414 PRO A N 1
ATOM 3435 C CA . PRO A 1 414 ? 20.422 19.094 -1.785 1 80.94 414 PRO A CA 1
ATOM 3436 C C . PRO A 1 414 ? 20.797 19.469 -0.354 1 80.94 414 PRO A C 1
ATOM 3438 O O . PRO A 1 414 ? 20.203 20.359 0.235 1 80.94 414 PRO A O 1
ATOM 3441 N N . LEU A 1 415 ? 21.859 18.859 0.139 1 87.12 415 LEU A N 1
ATOM 3442 C CA . LEU A 1 415 ? 22.328 19.141 1.493 1 87.12 415 LEU A CA 1
ATOM 3443 C C . LEU A 1 415 ? 23.328 20.281 1.498 1 87.12 415 LEU A C 1
ATOM 3445 O O . LEU A 1 415 ? 24.078 20.469 0.53 1 87.12 415 LEU A O 1
ATOM 3449 N N . PRO A 1 416 ? 23.266 21.188 2.574 1 94.62 416 PRO A N 1
ATOM 3450 C CA . PRO A 1 416 ? 22.453 21.078 3.789 1 94.62 416 PRO A CA 1
ATOM 3451 C C . PRO A 1 416 ? 21.047 21.672 3.621 1 94.62 416 PRO A C 1
ATOM 3453 O O . PRO A 1 416 ? 20.859 22.578 2.803 1 94.62 416 PRO A O 1
ATOM 3456 N N . PHE A 1 417 ? 20.156 21.203 4.441 1 96.38 417 PHE A N 1
ATOM 3457 C CA . PHE A 1 417 ? 18.797 21.75 4.477 1 96.38 417 PHE A CA 1
ATOM 3458 C C . PHE A 1 417 ? 18.781 23.078 5.238 1 96.38 417 PHE A C 1
ATOM 3460 O O . PHE A 1 417 ? 19.578 23.281 6.152 1 96.38 417 PHE A O 1
ATOM 3467 N N . LYS A 1 418 ? 17.875 23.859 4.828 1 96.62 418 LYS A N 1
ATOM 3468 C CA . LYS A 1 418 ? 17.625 25.141 5.492 1 96.62 418 LYS A CA 1
ATOM 3469 C C . LYS A 1 418 ? 16.375 25.094 6.352 1 96.62 418 LYS A C 1
ATOM 3471 O O . LYS A 1 418 ? 15.273 24.828 5.84 1 96.62 418 LYS A O 1
ATOM 3476 N N . GLY A 1 419 ? 16.516 25.281 7.688 1 98.12 419 GLY A N 1
ATOM 3477 C CA . GLY A 1 419 ? 15.398 25.375 8.609 1 98.12 419 GLY A CA 1
ATOM 3478 C C . GLY A 1 419 ? 15.203 26.766 9.172 1 98.12 419 GLY A C 1
ATOM 3479 O O . GLY A 1 419 ? 16.172 27.453 9.5 1 98.12 419 GLY A O 1
ATOM 3480 N N . VAL A 1 420 ? 13.898 27.172 9.203 1 98.25 420 VAL A N 1
ATOM 3481 C CA . VAL A 1 420 ? 13.602 28.516 9.664 1 98.25 420 VAL A CA 1
ATOM 3482 C C . VAL A 1 420 ? 12.406 28.5 10.609 1 98.25 420 VAL A C 1
ATOM 3484 O O . VAL A 1 420 ? 11.398 27.844 10.336 1 98.25 420 VAL A O 1
ATOM 3487 N N . PHE A 1 421 ? 12.562 29.141 11.812 1 98.5 421 PHE A N 1
ATOM 3488 C CA . PHE A 1 421 ? 11.406 29.531 12.602 1 98.5 421 PHE A CA 1
ATOM 3489 C C . PHE A 1 421 ? 10.875 30.891 12.156 1 98.5 421 PHE A C 1
ATOM 3491 O O . PHE A 1 421 ? 11.547 31.922 12.328 1 98.5 421 PHE A O 1
ATOM 3498 N N . ALA A 1 422 ? 9.68 30.844 11.531 1 97.88 422 ALA A N 1
ATOM 3499 C CA . ALA A 1 422 ? 9.062 32.094 11.094 1 97.88 422 ALA A CA 1
ATOM 3500 C C . ALA A 1 422 ? 8.258 32.719 12.219 1 97.88 422 ALA A C 1
ATOM 3502 O O . ALA A 1 422 ? 7.195 32.219 12.594 1 97.88 422 ALA A O 1
ATOM 3503 N N . PRO A 1 423 ? 8.703 33.844 12.703 1 96.06 423 PRO A N 1
ATOM 3504 C CA .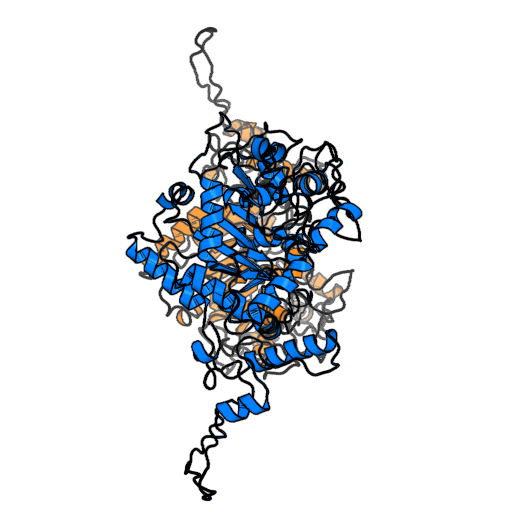 PRO A 1 423 ? 7.945 34.469 13.789 1 96.06 423 PRO A CA 1
ATOM 3505 C C . PRO A 1 423 ? 6.609 35.062 13.328 1 96.06 423 PRO A C 1
ATOM 3507 O O . PRO A 1 423 ? 6.492 35.5 12.188 1 96.06 423 PRO A O 1
ATOM 3510 N N . HIS A 1 424 ? 5.652 34.969 14.086 1 96.5 424 HIS A N 1
ATOM 3511 C CA . HIS A 1 424 ? 4.32 35.5 13.867 1 96.5 424 HIS A CA 1
ATOM 3512 C C . HIS A 1 424 ? 3.754 36.094 15.148 1 96.5 424 HIS A C 1
ATOM 3514 O O . HIS A 1 424 ? 4.207 35.781 16.25 1 96.5 424 HIS A O 1
ATOM 3520 N N . PRO A 1 425 ? 2.826 37 15.039 1 95.44 425 PRO A N 1
ATOM 3521 C CA . PRO A 1 425 ? 2.324 37.656 16.25 1 95.44 425 PRO A CA 1
ATOM 3522 C C . PRO A 1 425 ? 1.6 36.688 17.188 1 95.44 425 PRO A C 1
ATOM 3524 O O . PRO A 1 425 ? 0.748 35.938 16.75 1 95.44 425 PRO A O 1
ATOM 3527 N N . ILE A 1 426 ? 1.966 36.75 18.469 1 96.44 426 ILE A N 1
ATOM 3528 C CA . ILE A 1 426 ? 1.308 36.031 19.547 1 96.44 426 ILE A CA 1
ATOM 3529 C C . ILE A 1 426 ? 0.855 37 20.625 1 96.44 426 ILE A C 1
ATOM 3531 O O . ILE A 1 426 ? 1.659 37.781 21.141 1 96.44 426 ILE A O 1
ATOM 3535 N N . TYR A 1 427 ? -0.397 36.938 20.969 1 95.5 427 TYR A N 1
ATOM 3536 C CA . TYR A 1 427 ? -0.956 37.875 21.938 1 95.5 427 TYR A CA 1
ATOM 3537 C C . TYR A 1 427 ? -1.166 37.219 23.281 1 95.5 427 TYR A C 1
ATOM 3539 O O . TYR A 1 427 ? -1.562 36.031 23.359 1 95.5 427 TYR A O 1
ATOM 3547 N N . PHE A 1 428 ? -0.93 37.938 24.359 1 95.94 428 PHE A N 1
ATOM 3548 C CA . PHE A 1 428 ? -1.161 37.469 25.719 1 95.94 428 PHE A CA 1
ATOM 3549 C C . PHE A 1 428 ? -2.369 38.156 26.344 1 95.94 428 PHE A C 1
ATOM 3551 O O . PHE A 1 428 ? -2.613 39.344 26.078 1 95.94 428 PHE A O 1
ATOM 3558 N N . ARG A 1 429 ? -3.045 37.406 27.109 1 95.06 429 ARG A N 1
ATOM 3559 C CA . ARG A 1 429 ? -4.27 37.906 27.734 1 95.06 429 ARG A CA 1
ATOM 3560 C C . ARG A 1 429 ? -3.973 39 28.734 1 95.06 429 ARG A C 1
ATOM 3562 O O . ARG A 1 429 ? -4.719 40 28.812 1 95.06 429 ARG A O 1
ATOM 3569 N N . HIS A 1 430 ? -2.902 38.906 29.516 1 94.75 430 HIS A N 1
ATOM 3570 C CA . HIS A 1 430 ? -2.535 39.844 30.547 1 94.75 430 HIS A CA 1
ATOM 3571 C C . HIS A 1 430 ? -1.39 40.75 30.094 1 94.75 430 HIS A C 1
ATOM 3573 O O . HIS A 1 430 ? -0.644 40.375 29.172 1 94.75 430 HIS A O 1
ATOM 3579 N N . ASP A 1 431 ? -1.277 41.875 30.766 1 93.31 431 ASP A N 1
ATOM 3580 C CA . ASP A 1 431 ? -0.173 42.781 30.484 1 93.31 431 ASP A CA 1
ATOM 3581 C C . ASP A 1 431 ? 1.088 42.344 31.234 1 93.31 431 ASP A C 1
ATOM 3583 O O . ASP A 1 431 ? 1.104 42.312 32.469 1 93.31 431 ASP A O 1
ATOM 3587 N N . TRP A 1 432 ? 2.031 42.031 30.516 1 94.69 432 TRP A N 1
ATOM 3588 C CA . TRP A 1 432 ? 3.297 41.594 31.078 1 94.69 432 TRP A CA 1
ATOM 3589 C C . TRP A 1 432 ? 4.395 42.625 30.875 1 94.69 432 TRP A C 1
ATOM 3591 O O . TRP A 1 432 ? 4.406 43.344 29.875 1 94.69 432 TRP A O 1
ATOM 3601 N N . ASP A 1 433 ? 5.262 42.688 31.906 1 96.12 433 ASP A N 1
ATOM 3602 C CA . ASP A 1 433 ? 6.547 43.312 31.609 1 96.12 433 ASP A CA 1
ATOM 3603 C C . ASP A 1 433 ? 7.328 42.5 30.578 1 96.12 433 ASP A C 1
ATOM 3605 O O . ASP A 1 433 ? 7.59 41.312 30.781 1 96.12 433 ASP A O 1
ATOM 3609 N N . LEU A 1 434 ? 7.672 43.125 29.484 1 95.75 434 LEU A N 1
ATOM 3610 C CA . LEU A 1 434 ? 8.258 42.406 28.344 1 95.75 434 LEU A CA 1
ATOM 3611 C C . LEU A 1 434 ? 9.57 41.75 28.734 1 95.75 434 LEU A C 1
ATOM 3613 O O . LEU A 1 434 ? 9.898 40.688 28.234 1 95.75 434 LEU A O 1
ATOM 3617 N N . HIS A 1 435 ? 10.367 42.406 29.562 1 96.19 435 HIS A N 1
ATOM 3618 C CA . HIS A 1 435 ? 11.633 41.844 29.984 1 96.19 435 HIS A CA 1
ATOM 3619 C C . HIS A 1 435 ? 11.414 40.594 30.859 1 96.19 435 HIS A C 1
ATOM 3621 O O . HIS A 1 435 ? 12.109 39.594 30.703 1 96.19 435 HIS A O 1
ATOM 3627 N N . GLU A 1 436 ? 10.492 40.75 31.703 1 96.25 436 GLU A N 1
ATOM 3628 C CA . GLU A 1 436 ? 10.156 39.625 32.562 1 96.25 436 GLU A CA 1
ATOM 3629 C C . GLU A 1 436 ? 9.609 38.469 31.734 1 96.25 436 GLU A C 1
ATOM 3631 O O . GLU A 1 436 ? 9.984 37.312 31.953 1 96.25 436 GLU A O 1
ATOM 3636 N N . LEU A 1 437 ? 8.648 38.781 30.844 1 96.75 437 LEU A N 1
ATOM 3637 C CA . LEU A 1 437 ? 8.07 37.75 29.984 1 96.75 437 LEU A CA 1
ATOM 3638 C C . LEU A 1 437 ? 9.148 37.062 29.172 1 96.75 437 LEU A C 1
ATOM 3640 O O . LEU A 1 437 ? 9.125 35.844 29.016 1 96.75 437 LEU A O 1
ATOM 3644 N N . ASN A 1 438 ? 10.07 37.812 28.609 1 97 438 ASN A N 1
ATOM 3645 C CA . ASN A 1 438 ? 11.188 37.25 27.859 1 97 438 ASN A CA 1
ATOM 3646 C C . ASN A 1 438 ? 12.008 36.281 28.688 1 97 438 ASN A C 1
ATOM 3648 O O . ASN A 1 438 ? 12.391 35.219 28.203 1 97 438 ASN A O 1
ATOM 3652 N N . GLN A 1 439 ? 12.305 36.656 29.906 1 96.69 439 GLN A N 1
ATOM 3653 C CA . GLN A 1 439 ? 13.086 35.781 30.797 1 96.69 439 GLN A CA 1
ATOM 3654 C C . GLN A 1 439 ? 12.352 34.5 31.094 1 96.69 439 GLN A C 1
ATOM 3656 O O . GLN A 1 439 ? 12.977 33.438 31.172 1 96.69 439 GLN A O 1
ATOM 3661 N N . LEU A 1 440 ? 11.102 34.594 31.234 1 96.94 440 LEU A N 1
ATOM 3662 C CA . LEU A 1 440 ? 10.305 33.438 31.562 1 96.94 440 LEU A CA 1
ATOM 3663 C C . LEU A 1 440 ? 10.141 32.5 30.359 1 96.94 440 LEU A C 1
ATOM 3665 O O . LEU A 1 440 ? 10.328 31.297 30.453 1 96.94 440 LEU A O 1
ATOM 3669 N N . LEU A 1 441 ? 9.82 33.062 29.172 1 96.81 441 LEU A N 1
ATOM 3670 C CA . LEU A 1 441 ? 9.539 32.312 27.953 1 96.81 441 LEU A CA 1
ATOM 3671 C C . LEU A 1 441 ? 10.805 31.672 27.406 1 96.81 441 LEU A C 1
ATOM 3673 O O . LEU A 1 441 ? 10.758 30.594 26.797 1 96.81 441 LEU A O 1
ATOM 3677 N N . ASN A 1 442 ? 11.93 32.344 27.5 1 97.19 442 ASN A N 1
ATOM 3678 C CA . ASN A 1 442 ? 13.148 31.922 26.828 1 97.19 442 ASN A CA 1
ATOM 3679 C C . ASN A 1 442 ? 14.156 31.344 27.812 1 97.19 442 ASN A C 1
ATOM 3681 O O . ASN A 1 442 ? 15.352 31.266 27.516 1 97.19 442 ASN A O 1
ATOM 3685 N N . ARG A 1 443 ? 13.633 30.891 28.922 1 95.94 443 ARG A N 1
ATOM 3686 C CA . ARG A 1 443 ? 14.484 30.172 29.859 1 95.94 443 ARG A CA 1
ATOM 3687 C C . ARG A 1 443 ? 14.859 28.797 29.328 1 95.94 443 ARG A C 1
ATOM 3689 O O . ARG A 1 443 ? 14.117 28.219 28.531 1 95.94 443 ARG A O 1
ATOM 3696 N N . GLN A 1 444 ? 15.883 28.203 29.812 1 92.62 444 GLN A N 1
ATOM 3697 C CA . GLN A 1 444 ? 16.438 26.953 29.281 1 92.62 444 GLN A CA 1
ATOM 3698 C C . GLN A 1 444 ? 15.508 25.781 29.562 1 92.62 444 GLN A C 1
ATOM 3700 O O . GLN A 1 444 ? 15.391 24.875 28.734 1 92.62 444 GLN A O 1
ATOM 3705 N N . ASP A 1 445 ? 14.82 25.734 30.719 1 96.75 445 ASP A N 1
ATOM 3706 C CA . ASP A 1 445 ? 13.961 24.609 31.109 1 96.75 445 ASP A CA 1
ATOM 3707 C C . ASP A 1 445 ? 12.492 24.938 30.859 1 96.75 445 ASP A C 1
ATOM 3709 O O . ASP A 1 445 ? 11.617 24.469 31.594 1 96.75 445 ASP A O 1
ATOM 3713 N N . PHE A 1 446 ? 12.219 25.766 29.906 1 97.44 446 PHE A N 1
ATOM 3714 C CA . PHE A 1 446 ? 10.875 26.266 29.656 1 97.44 446 PHE A CA 1
ATOM 3715 C C . PHE A 1 446 ? 9.906 25.125 29.391 1 97.44 446 PHE A C 1
ATOM 3717 O O . PHE A 1 446 ? 8.719 25.219 29.719 1 97.44 446 PHE A O 1
ATOM 3724 N N . TYR A 1 447 ? 10.289 24.016 28.859 1 97.5 447 TYR A N 1
ATOM 3725 C CA . TYR A 1 447 ? 9.398 23 28.312 1 97.5 447 TYR A CA 1
ATOM 3726 C C . TYR A 1 447 ? 9.016 21.984 29.391 1 97.5 447 TYR A C 1
ATOM 3728 O O . TYR A 1 447 ? 8.359 20.984 29.094 1 97.5 447 TYR A O 1
ATOM 3736 N N . GLU A 1 448 ? 9.414 22.297 30.578 1 96.94 448 GLU A N 1
ATOM 3737 C CA . GLU A 1 448 ? 8.766 21.625 31.703 1 96.94 448 GLU A CA 1
ATOM 3738 C C . GLU A 1 448 ? 7.297 22.016 31.812 1 96.94 448 GLU A C 1
ATOM 3740 O O . GLU A 1 448 ? 6.945 23.188 31.594 1 96.94 448 GLU A O 1
ATOM 3745 N N . LYS A 1 449 ? 6.547 21.141 32.156 1 93.56 449 LYS A N 1
ATOM 3746 C CA . LYS A 1 449 ? 5.102 21.344 32.156 1 93.56 449 LYS A CA 1
ATOM 3747 C C . LYS A 1 449 ? 4.723 22.594 32.938 1 93.56 449 LYS A C 1
ATOM 3749 O O . LYS A 1 449 ? 3.904 23.406 32.5 1 93.56 449 LYS A O 1
ATOM 3754 N N . LYS A 1 450 ? 5.234 22.797 34.094 1 95.44 450 LYS A N 1
ATOM 3755 C CA . LYS A 1 450 ? 4.906 23.922 34.969 1 95.44 450 LYS A CA 1
ATOM 3756 C C . LYS A 1 450 ? 5.246 25.25 34.281 1 95.44 450 LYS A C 1
ATOM 3758 O O . LYS A 1 450 ? 4.508 26.234 34.406 1 95.44 450 LYS A O 1
ATOM 3763 N N . ASN A 1 451 ? 6.367 25.297 33.562 1 96.94 451 ASN A N 1
ATOM 3764 C CA . ASN A 1 451 ? 6.797 26.531 32.906 1 96.94 451 ASN A CA 1
ATOM 3765 C C . ASN A 1 451 ? 5.992 26.797 31.641 1 96.94 451 ASN A C 1
ATOM 3767 O O . ASN A 1 451 ? 5.664 27.938 31.344 1 96.94 451 ASN A O 1
ATOM 3771 N N . GLU A 1 452 ? 5.582 25.766 30.906 1 96.06 452 GLU A N 1
ATOM 3772 C CA . GLU A 1 452 ? 4.816 25.891 29.672 1 96.06 452 GLU A CA 1
ATOM 3773 C C . GLU A 1 452 ? 3.424 26.453 29.938 1 96.06 452 GLU A C 1
ATOM 3775 O O . GLU A 1 452 ? 2.771 26.984 29.031 1 96.06 452 GLU A O 1
ATOM 3780 N N . ASN A 1 453 ? 2.975 26.312 31.172 1 96 453 ASN A N 1
ATOM 3781 C CA . ASN A 1 453 ? 1.658 26.812 31.531 1 96 453 ASN A CA 1
ATOM 3782 C C . ASN A 1 453 ? 1.555 28.328 31.281 1 96 453 ASN A C 1
ATOM 3784 O O . ASN A 1 453 ? 0.453 28.859 31.188 1 96 453 ASN A O 1
ATOM 3788 N N . LEU A 1 454 ? 2.688 28.969 31.156 1 96.38 454 LEU A N 1
ATOM 3789 C CA . LEU A 1 454 ? 2.697 30.391 30.828 1 96.38 454 LEU A CA 1
ATOM 3790 C C . LEU A 1 454 ? 1.938 30.641 29.531 1 96.38 454 LEU A C 1
ATOM 3792 O O . LEU A 1 454 ? 1.299 31.688 29.375 1 96.38 454 LEU A O 1
ATOM 3796 N N . HIS A 1 455 ? 1.939 29.734 28.641 1 96.5 455 HIS A N 1
ATOM 3797 C CA . HIS A 1 455 ? 1.317 29.891 27.328 1 96.5 455 HIS A CA 1
ATOM 3798 C C . HIS A 1 455 ? -0.198 29.734 27.406 1 96.5 455 HIS A C 1
ATOM 3800 O O . HIS A 1 455 ? -0.912 30.031 26.453 1 96.5 455 HIS A O 1
ATOM 3806 N N . LYS A 1 456 ? -0.739 29.266 28.531 1 96.19 456 LYS A N 1
ATOM 3807 C CA . LYS A 1 456 ? -2.189 29.328 28.688 1 96.19 456 LYS A CA 1
ATOM 3808 C C . LYS A 1 456 ? -2.713 30.75 28.484 1 96.19 456 LYS A C 1
ATOM 3810 O O . LYS A 1 456 ? -3.852 30.938 28.047 1 96.19 456 LYS A O 1
ATOM 3815 N N . ASP A 1 457 ? -1.842 31.672 28.781 1 96.88 457 ASP A N 1
ATOM 3816 C CA . ASP A 1 457 ? -2.17 33.094 28.672 1 96.88 457 ASP A CA 1
ATOM 3817 C C . ASP A 1 457 ? -1.994 33.594 27.25 1 96.88 457 ASP A C 1
ATOM 3819 O O . ASP A 1 457 ? -2.281 34.75 26.938 1 96.88 457 ASP A O 1
ATOM 3823 N N . SER A 1 458 ? -1.526 32.781 26.359 1 97.25 458 SER A N 1
ATOM 3824 C CA . SER A 1 458 ? -1.172 33.25 25.016 1 97.25 458 SER A CA 1
ATOM 3825 C C . SER A 1 458 ? -2.217 32.812 23.984 1 97.25 458 SER A C 1
ATOM 3827 O O . SER A 1 458 ? -3.168 32.125 24.328 1 97.25 458 SER A O 1
ATOM 3829 N N . SER A 1 459 ? -2.035 33.281 22.734 1 97.69 459 SER A N 1
ATOM 3830 C CA . SER A 1 459 ? -2.992 33 21.656 1 97.69 459 SER A CA 1
ATOM 3831 C C . SER A 1 459 ? -2.51 31.875 20.766 1 97.69 459 SER A C 1
ATOM 3833 O O . SER A 1 459 ? -3.219 31.469 19.844 1 97.69 459 SER A O 1
ATOM 3835 N N . PHE A 1 460 ? -1.337 31.375 21.031 1 97.88 460 PHE A N 1
ATOM 3836 C CA . PHE A 1 460 ? -0.811 30.344 20.141 1 97.88 460 PHE A CA 1
ATOM 3837 C C . PHE A 1 460 ? 0.139 29.422 20.891 1 97.88 460 PHE A C 1
ATOM 3839 O O . PHE A 1 460 ? 1.21 29.844 21.328 1 97.88 460 PHE A O 1
ATOM 3846 N N . TYR A 1 461 ? -0.088 28.281 21.078 1 97.5 461 TYR A N 1
ATOM 3847 C CA . TYR A 1 461 ? 0.621 27.156 21.688 1 97.5 461 TYR A CA 1
ATOM 3848 C C . TYR A 1 461 ? -0.266 25.906 21.734 1 97.5 461 TYR A C 1
ATOM 3850 O O . TYR A 1 461 ? -1.472 26 21.484 1 97.5 461 TYR A O 1
ATOM 3858 N N . TYR A 1 462 ? 0.229 24.75 21.953 1 94.75 462 TYR A N 1
ATOM 3859 C CA . TYR A 1 462 ? -0.55 23.531 21.828 1 94.75 462 TYR A CA 1
ATOM 3860 C C . TYR A 1 462 ? -1.655 23.484 22.875 1 94.75 462 TYR A C 1
ATOM 3862 O O . TYR A 1 462 ? -2.65 22.766 22.703 1 94.75 462 TYR A O 1
ATOM 3870 N N . HIS A 1 463 ? -1.562 24.281 23.984 1 94.38 463 HIS A N 1
ATOM 3871 C CA . HIS A 1 463 ? -2.611 24.328 25 1 94.38 463 HIS A CA 1
ATOM 3872 C C . HIS A 1 463 ? -2.93 25.75 25.406 1 94.38 463 HIS A C 1
ATOM 3874 O O . HIS A 1 463 ? -3.207 26.031 26.578 1 94.38 463 HIS A O 1
ATOM 3880 N N . ALA A 1 464 ? -2.711 26.688 24.484 1 96.81 464 ALA A N 1
ATOM 3881 C CA . ALA A 1 464 ? -3.074 28.078 24.719 1 96.81 464 ALA A CA 1
ATOM 3882 C C . ALA A 1 464 ? -4.57 28.219 24.969 1 96.81 464 ALA A C 1
ATOM 3884 O O . ALA A 1 464 ? -5.387 27.75 24.172 1 96.81 464 ALA A O 1
ATOM 3885 N N . GLN A 1 465 ? -4.965 28.922 26.031 1 95.06 465 GLN A N 1
ATOM 3886 C CA . GLN A 1 465 ? -6.375 29.078 26.375 1 95.06 465 GLN A CA 1
ATOM 3887 C C . GLN A 1 465 ? -6.922 30.406 25.844 1 95.06 465 GLN A C 1
ATOM 3889 O O . GLN A 1 465 ? -8.117 30.516 25.547 1 95.06 465 GLN A O 1
ATOM 3894 N N . HIS A 1 466 ? -6.066 31.359 25.719 1 96.38 466 HIS A N 1
ATOM 3895 C CA . HIS A 1 466 ? -6.484 32.656 25.25 1 96.38 466 HIS A CA 1
ATOM 3896 C C . HIS A 1 466 ? -6.828 32.625 23.766 1 96.38 466 HIS A C 1
ATOM 3898 O O . HIS A 1 466 ? -7.508 33.531 23.25 1 96.38 466 HIS A O 1
ATOM 3904 N N . ALA A 1 467 ? -6.395 31.641 23.047 1 97 467 ALA A N 1
ATOM 3905 C CA . ALA A 1 467 ? -6.621 31.516 21.609 1 97 467 ALA A CA 1
ATOM 3906 C C . ALA A 1 467 ? -8.109 31.516 21.297 1 97 467 ALA A C 1
ATOM 3908 O O . ALA A 1 467 ? -8.586 32.344 20.516 1 97 467 ALA A O 1
ATOM 3909 N N . LYS A 1 468 ? -8.836 30.641 21.891 1 96.06 468 LYS A N 1
ATOM 3910 C CA . LYS A 1 468 ? -10.266 30.5 21.609 1 96.06 468 LYS A CA 1
ATOM 3911 C C . LYS A 1 468 ? -11.023 31.75 22.047 1 96.06 468 LYS A C 1
ATOM 3913 O O . LYS A 1 468 ? -12 32.156 21.391 1 96.06 468 LYS A O 1
ATOM 3918 N N . GLU A 1 469 ? -10.609 32.344 23.141 1 94.44 469 GLU A N 1
ATOM 3919 C CA . GLU A 1 469 ? -11.234 33.594 23.594 1 94.44 469 GLU A CA 1
ATOM 3920 C C . GLU A 1 469 ? -11.133 34.688 22.547 1 94.44 469 GLU A C 1
ATOM 3922 O O . GLU A 1 469 ? -12.109 35.375 22.266 1 94.44 469 GLU A O 1
ATOM 3927 N N . LEU A 1 470 ? -9.969 34.812 22.062 1 94.56 470 LEU A N 1
ATOM 3928 C CA . LEU A 1 470 ? -9.734 35.812 21.031 1 94.56 470 LEU A CA 1
ATOM 3929 C C . LEU A 1 470 ? -10.555 35.5 19.781 1 94.56 470 LEU A C 1
ATOM 3931 O O . LEU A 1 470 ? -11.172 36.406 19.203 1 94.56 470 LEU A O 1
ATOM 3935 N N . TYR A 1 471 ? -10.594 34.312 19.391 1 95.12 471 TYR A N 1
ATOM 3936 C CA . TYR A 1 471 ? -11.289 33.875 18.188 1 95.12 471 TYR A CA 1
ATOM 3937 C C . TYR A 1 471 ? -12.789 34.125 18.312 1 95.12 471 TYR A C 1
ATOM 3939 O O . TYR A 1 471 ? -13.406 34.688 17.406 1 95.12 471 TYR A O 1
ATOM 3947 N N . MET A 1 472 ? -13.367 33.656 19.391 1 93.56 472 MET A N 1
ATOM 3948 C CA . MET A 1 472 ? -14.805 33.812 19.609 1 93.56 472 MET A CA 1
ATOM 3949 C C . MET A 1 472 ? -15.195 35.25 19.781 1 93.56 472 MET A C 1
ATOM 3951 O O . MET A 1 472 ? -16.281 35.656 19.344 1 93.56 472 MET A O 1
ATOM 3955 N N . GLY A 1 473 ? -14.281 36 20.453 1 91.62 473 GLY A N 1
ATOM 3956 C CA . GLY A 1 473 ? -14.523 37.438 20.547 1 91.62 473 GLY A CA 1
ATOM 3957 C C . GLY A 1 473 ? -14.617 38.094 19.188 1 91.62 473 GLY A C 1
ATOM 3958 O O . GLY A 1 473 ? -15.477 38.969 18.969 1 91.62 473 GLY A O 1
ATOM 3959 N N . TRP A 1 474 ? -13.711 37.75 18.359 1 92.19 474 TRP A N 1
ATOM 3960 C CA . TRP A 1 474 ? -13.703 38.281 17 1 92.19 474 TRP A CA 1
ATOM 3961 C C . TRP A 1 474 ? -14.906 37.781 16.203 1 92.19 474 TRP A C 1
ATOM 3963 O O . TRP A 1 474 ? -15.586 38.562 15.531 1 92.19 474 TRP A O 1
ATOM 3973 N N . LYS A 1 475 ? -15.242 36.531 16.297 1 89.44 475 LYS A N 1
ATOM 3974 C CA . LYS A 1 475 ? -16.297 35.875 15.516 1 89.44 475 LYS A CA 1
ATOM 3975 C C . LYS A 1 475 ? -17.672 36.438 15.914 1 89.44 475 LYS A C 1
ATOM 3977 O O . LYS A 1 475 ? -18.547 36.594 15.07 1 89.44 475 LYS A O 1
ATOM 3982 N N . ASN A 1 476 ? -17.859 36.719 17.172 1 88.88 476 ASN A N 1
ATOM 3983 C CA . ASN A 1 476 ? -19.156 37.125 17.703 1 88.88 476 ASN A CA 1
ATOM 3984 C C . ASN A 1 476 ? -19.391 38.625 17.547 1 88.88 476 ASN A C 1
ATOM 3986 O O . ASN A 1 476 ? -20.5 39.125 17.75 1 88.88 476 ASN A O 1
ATOM 3990 N N . ASN A 1 477 ? -18.344 39.281 17.188 1 87.75 477 ASN A N 1
ATOM 3991 C CA . ASN A 1 477 ? -18.453 40.75 17.109 1 87.75 477 ASN A CA 1
ATOM 3992 C C . ASN A 1 477 ? -18.062 41.25 15.734 1 87.75 477 ASN A C 1
ATOM 3994 O O . ASN A 1 477 ? -16.906 41.625 15.508 1 87.75 477 ASN A O 1
ATOM 3998 N N . PRO A 1 478 ? -19 41.438 14.961 1 78.94 478 PRO A N 1
ATOM 3999 C CA . PRO A 1 478 ? -18.703 41.812 13.586 1 78.94 478 PRO A CA 1
ATOM 4000 C C . PRO A 1 478 ? -18.047 43.188 13.484 1 78.94 478 PRO A C 1
ATOM 4002 O O . PRO A 1 478 ? -17.391 43.5 12.492 1 78.94 478 PRO A O 1
ATOM 4005 N N . GLU A 1 479 ? -18.234 43.938 14.523 1 84.06 479 GLU A N 1
ATOM 4006 C CA . GLU A 1 479 ? -17.75 45.312 14.461 1 84.06 479 GLU A CA 1
ATOM 4007 C C . GLU A 1 479 ? -16.312 45.406 14.961 1 84.06 479 GLU A C 1
ATOM 4009 O O . GLU A 1 479 ? -15.648 46.406 14.781 1 84.06 479 GLU A O 1
ATOM 4014 N N . VAL A 1 480 ? -15.883 44.312 15.453 1 81.69 480 VAL A N 1
ATOM 4015 C CA . VAL A 1 480 ? -14.547 44.344 16.047 1 81.69 480 VAL A CA 1
ATOM 4016 C C . VAL A 1 480 ? -13.508 44.031 14.977 1 81.69 480 VAL A C 1
ATOM 4018 O O . VAL A 1 480 ? -13.672 43.062 14.219 1 81.69 480 VAL A O 1
ATOM 4021 N N . CYS A 1 481 ? -12.602 44.969 14.836 1 83.12 481 CYS A N 1
ATOM 4022 C CA . CYS A 1 481 ? -11.438 44.719 13.984 1 83.12 481 CYS A CA 1
ATOM 4023 C C . CYS A 1 481 ? -10.258 44.219 14.805 1 83.12 481 CYS A C 1
ATOM 4025 O O . CYS A 1 481 ? -9.93 44.781 15.844 1 83.12 481 CYS A O 1
ATOM 4027 N N . ARG A 1 482 ? -9.766 43.094 14.414 1 85.19 482 ARG A N 1
ATOM 4028 C CA . ARG A 1 482 ? -8.602 42.531 15.086 1 85.19 482 ARG A CA 1
ATOM 4029 C C . ARG A 1 482 ? -7.426 42.375 14.125 1 85.19 482 ARG A C 1
ATOM 4031 O O . ARG A 1 482 ? -7.617 42.156 12.93 1 85.19 482 ARG A O 1
ATOM 4038 N N . ALA A 1 483 ? -6.25 42.531 14.688 1 89.81 483 ALA A N 1
ATOM 4039 C CA . ALA A 1 483 ? -5.039 42.312 13.898 1 89.81 483 ALA A CA 1
ATOM 4040 C C . ALA A 1 483 ? -4.93 40.844 13.477 1 89.81 483 ALA A C 1
ATOM 4042 O O . ALA A 1 483 ? -5.336 39.938 14.211 1 89.81 483 ALA A O 1
ATOM 4043 N N . PRO A 1 484 ? -4.426 40.625 12.266 1 92.69 484 PRO A N 1
ATOM 4044 C CA . PRO A 1 484 ? -4.223 39.25 11.805 1 92.69 484 PRO A CA 1
ATOM 4045 C C . PRO A 1 484 ? -3.412 38.406 12.789 1 92.69 484 PRO A C 1
ATOM 4047 O O . PRO A 1 484 ? -2.387 38.875 13.305 1 92.69 484 PRO A O 1
ATOM 4050 N N . SER A 1 485 ? -3.928 37.219 13.094 1 94.88 485 SER A N 1
ATOM 4051 C CA . SER A 1 485 ? -3.291 36.375 14.117 1 94.88 485 SER A CA 1
ATOM 4052 C C . SER A 1 485 ? -3.572 34.906 13.883 1 94.88 485 SER A C 1
ATOM 4054 O O . SER A 1 485 ? -4.711 34.531 13.602 1 94.88 485 SER A O 1
ATOM 4056 N N . MET A 1 486 ? -2.488 34.156 13.953 1 96.94 486 MET A N 1
ATOM 4057 C CA . MET A 1 486 ? -2.639 32.688 13.969 1 96.94 486 MET A CA 1
ATOM 4058 C C . MET A 1 486 ? -3.004 32.188 15.359 1 96.94 486 MET A C 1
ATOM 4060 O O . MET A 1 486 ? -2.383 32.594 16.344 1 96.94 486 MET A O 1
ATOM 4064 N N . LEU A 1 487 ? -4.047 31.391 15.469 1 98.06 487 LEU A N 1
ATOM 4065 C CA . LEU A 1 487 ? -4.574 30.969 16.766 1 98.06 487 LEU A CA 1
ATOM 4066 C C . LEU A 1 487 ? -4.594 29.438 16.875 1 98.06 487 LEU A C 1
ATOM 4068 O O . LEU A 1 487 ? -4.961 28.75 15.922 1 98.06 487 LEU A O 1
ATOM 4072 N N . HIS A 1 488 ? -4.172 28.984 17.938 1 98.19 488 HIS A N 1
ATOM 4073 C CA . HIS A 1 488 ? -4.117 27.547 18.203 1 98.19 488 HIS A CA 1
ATOM 4074 C C . HIS A 1 488 ? -4.047 27.266 19.703 1 98.19 488 HIS A C 1
ATOM 4076 O O . HIS A 1 488 ? -3.273 27.906 20.422 1 98.19 488 HIS A O 1
ATOM 4082 N N . PRO A 1 489 ? -4.934 26.359 20.266 1 97.69 489 PRO A N 1
ATOM 4083 C CA . PRO A 1 489 ? -5.918 25.531 19.562 1 97.69 489 PRO A CA 1
ATOM 4084 C C . PRO A 1 489 ? -7.316 26.141 19.562 1 97.69 489 PRO A C 1
ATOM 4086 O O . PRO A 1 489 ? -7.664 26.875 20.484 1 97.69 489 PRO A O 1
ATOM 4089 N N . ILE A 1 490 ? -8.023 25.969 18.547 1 97.69 490 ILE A N 1
ATOM 4090 C CA . ILE A 1 490 ? -9.438 26.328 18.484 1 97.69 490 ILE A CA 1
ATOM 4091 C C . ILE A 1 490 ? -10.289 25.062 18.406 1 97.69 490 ILE A C 1
ATOM 4093 O O . ILE A 1 490 ? -10.484 24.5 17.312 1 97.69 490 ILE A O 1
ATOM 4097 N N . LYS A 1 491 ? -10.867 24.641 19.516 1 93.88 491 LYS A N 1
ATOM 4098 C CA . LYS A 1 491 ? -11.625 23.391 19.578 1 93.88 491 LYS A CA 1
ATOM 4099 C C . LYS A 1 491 ? -13.094 23.656 19.906 1 93.88 491 LYS A C 1
ATOM 4101 O O . LYS A 1 491 ? -13.414 24.609 20.625 1 93.88 491 LYS A O 1
ATOM 4106 N N . ARG A 1 492 ? -14.023 22.922 19.312 1 93.69 492 ARG A N 1
ATOM 4107 C CA . ARG A 1 492 ? -15.422 22.812 19.719 1 93.69 492 ARG A CA 1
ATOM 4108 C C . ARG A 1 492 ? -16.125 24.172 19.641 1 93.69 492 ARG A C 1
ATOM 4110 O O . ARG A 1 492 ? -16.719 24.609 20.625 1 93.69 492 ARG A O 1
ATOM 4117 N N . VAL A 1 493 ? -16.016 24.797 18.547 1 93.94 493 VAL A N 1
ATOM 4118 C CA . VAL A 1 493 ? -16.781 26.016 18.297 1 93.94 493 VAL A CA 1
ATOM 4119 C C . VAL A 1 493 ? -18.219 25.641 17.938 1 93.94 493 VAL A C 1
ATOM 4121 O O . VAL A 1 493 ? -18.5 25.203 16.812 1 93.94 493 VAL A O 1
ATOM 4124 N N . ASP A 1 494 ? -19.141 25.812 18.906 1 90.81 494 ASP A N 1
ATOM 4125 C CA . ASP A 1 494 ? -20.531 25.406 18.75 1 90.81 494 ASP A CA 1
ATOM 4126 C C . ASP A 1 494 ? -21.438 26.594 18.469 1 90.81 494 ASP A C 1
ATOM 4128 O O . ASP A 1 494 ? -21.344 27.625 19.125 1 90.81 494 ASP A O 1
ATOM 4132 N N . MET B 1 1 ? 19.109 -23.781 -26.812 1 68.38 1 MET B N 1
ATOM 4133 C CA . MET B 1 1 ? 19.156 -23.906 -25.359 1 68.38 1 MET B CA 1
ATOM 4134 C C . MET B 1 1 ? 19.453 -22.562 -24.719 1 68.38 1 MET B C 1
ATOM 4136 O O . MET B 1 1 ? 20.172 -21.734 -25.281 1 68.38 1 MET B O 1
ATOM 4140 N N . TYR B 1 2 ? 18.797 -22.188 -23.688 1 88.06 2 TYR B N 1
ATOM 4141 C CA . TYR B 1 2 ? 18.828 -20.859 -23.078 1 88.06 2 TYR B CA 1
ATOM 4142 C C . TYR B 1 2 ? 19.922 -20.781 -22.016 1 88.06 2 TYR B C 1
ATOM 4144 O O . TYR B 1 2 ? 19.703 -20.219 -20.953 1 88.06 2 TYR B O 1
ATOM 4152 N N . THR B 1 3 ? 21.062 -21.484 -22.469 1 89.75 3 THR B N 1
ATOM 4153 C CA . THR B 1 3 ? 22.188 -21.516 -21.531 1 89.75 3 THR B CA 1
ATOM 4154 C C . THR B 1 3 ? 22.938 -20.188 -21.531 1 89.75 3 THR B C 1
ATOM 4156 O O . THR B 1 3 ? 22.719 -19.359 -22.406 1 89.75 3 THR B O 1
ATOM 4159 N N . ASP B 1 4 ? 23.797 -20.031 -20.531 1 90.56 4 ASP B N 1
ATOM 4160 C CA . ASP B 1 4 ? 24.609 -18.828 -20.422 1 90.56 4 ASP B CA 1
ATOM 4161 C C . ASP B 1 4 ? 25.484 -18.641 -21.672 1 90.56 4 ASP B C 1
ATOM 4163 O O . ASP B 1 4 ? 25.594 -17.531 -22.203 1 90.56 4 ASP B O 1
ATOM 4167 N N . GLU B 1 5 ? 26.016 -19.688 -22.156 1 85.31 5 GLU B N 1
ATOM 4168 C CA . GLU B 1 5 ? 26.891 -19.641 -23.328 1 85.31 5 GLU B CA 1
ATOM 4169 C C . GLU B 1 5 ? 26.109 -19.219 -24.578 1 85.31 5 GLU B C 1
ATOM 4171 O O . GLU B 1 5 ? 26.562 -18.359 -25.328 1 85.31 5 GLU B O 1
ATOM 4176 N N . ALA B 1 6 ? 25 -19.859 -24.688 1 88.62 6 ALA B N 1
ATOM 4177 C CA . ALA B 1 6 ? 24.188 -19.578 -25.875 1 88.62 6 ALA B CA 1
ATOM 4178 C C . ALA B 1 6 ? 23.734 -18.125 -25.891 1 88.62 6 ALA B C 1
ATOM 4180 O O . ALA B 1 6 ? 23.625 -17.516 -26.969 1 88.62 6 ALA B O 1
ATOM 4181 N N . LEU B 1 7 ? 23.547 -17.516 -24.734 1 91.81 7 LEU B N 1
ATOM 4182 C CA . LEU B 1 7 ? 23 -16.172 -24.641 1 91.81 7 LEU B CA 1
ATOM 4183 C C . LEU B 1 7 ? 24.109 -15.164 -24.328 1 91.81 7 LEU B C 1
ATOM 4185 O O . LEU B 1 7 ? 23.828 -13.977 -24.141 1 91.81 7 LEU B O 1
ATOM 4189 N N . LYS B 1 8 ? 25.312 -15.609 -24.219 1 88.88 8 LYS B N 1
ATOM 4190 C CA . LYS B 1 8 ? 26.484 -14.781 -23.938 1 88.88 8 LYS B CA 1
ATOM 4191 C C . LYS B 1 8 ? 26.359 -14.078 -22.594 1 88.88 8 LYS B C 1
ATOM 4193 O O . LYS B 1 8 ? 26.703 -12.898 -22.469 1 88.88 8 LYS B O 1
ATOM 4198 N N . ILE B 1 9 ? 25.734 -14.766 -21.688 1 92.69 9 ILE B N 1
ATOM 4199 C CA . ILE B 1 9 ? 25.594 -14.25 -20.328 1 92.69 9 ILE B CA 1
ATOM 4200 C C . ILE B 1 9 ? 26.859 -14.539 -19.531 1 92.69 9 ILE B C 1
ATOM 4202 O O . ILE B 1 9 ? 27.344 -15.672 -19.531 1 92.69 9 ILE B O 1
ATOM 4206 N N . THR B 1 10 ? 27.359 -13.461 -18.766 1 91.81 10 THR B N 1
ATOM 4207 C CA . THR B 1 10 ? 28.656 -13.68 -18.125 1 91.81 10 THR B CA 1
ATOM 4208 C C . THR B 1 10 ? 28.578 -13.406 -16.625 1 91.81 10 THR B C 1
ATOM 4210 O O . THR B 1 10 ? 29.5 -13.758 -15.883 1 91.81 10 THR B O 1
ATOM 4213 N N . TYR B 1 11 ? 27.469 -12.828 -16.094 1 93.62 11 TYR B N 1
ATOM 4214 C CA . TYR B 1 11 ? 27.438 -12.406 -14.695 1 93.62 11 TYR B CA 1
ATOM 4215 C C . TYR B 1 11 ? 27.375 -13.617 -13.766 1 93.62 11 TYR B C 1
ATOM 4217 O O . TYR B 1 11 ? 27.641 -13.492 -12.57 1 93.62 11 TYR B O 1
ATOM 4225 N N . ARG B 1 12 ? 27.047 -14.789 -14.32 1 92.94 12 ARG B N 1
ATOM 4226 C CA . ARG B 1 12 ? 26.875 -15.984 -13.5 1 92.94 12 ARG B CA 1
ATOM 4227 C C . ARG B 1 12 ? 28.094 -16.906 -13.625 1 92.94 12 ARG B C 1
ATOM 4229 O O . ARG B 1 12 ? 28.109 -18 -13.039 1 92.94 12 ARG B O 1
ATOM 4236 N N . LEU B 1 13 ? 29.062 -16.531 -14.312 1 85.25 13 LEU B N 1
ATOM 4237 C CA . LEU B 1 13 ? 30.25 -17.359 -14.508 1 85.25 13 LEU B CA 1
ATOM 4238 C C . LEU B 1 13 ? 30.984 -17.562 -13.188 1 85.25 13 LEU B C 1
ATOM 4240 O O . LEU B 1 13 ? 31.016 -16.656 -12.344 1 85.25 13 LEU B O 1
ATOM 4244 N N . PRO B 1 14 ? 31.531 -18.75 -13.055 1 80.56 14 PRO B N 1
ATOM 4245 C CA . PRO B 1 14 ? 32.438 -18.891 -11.914 1 80.56 14 PRO B CA 1
ATOM 4246 C C . PRO B 1 14 ? 33.562 -17.859 -11.945 1 80.56 14 PRO B C 1
ATOM 4248 O O . PRO B 1 14 ? 34 -17.438 -13.023 1 80.56 14 PRO B O 1
ATOM 4251 N N . ASP B 1 15 ? 34 -17.516 -10.781 1 77.56 15 ASP B N 1
ATOM 4252 C CA . ASP B 1 15 ? 35.031 -16.484 -10.648 1 77.56 15 ASP B CA 1
ATOM 4253 C C . ASP B 1 15 ? 36.25 -16.797 -11.523 1 77.56 15 ASP B C 1
ATOM 4255 O O . ASP B 1 15 ? 36.844 -15.891 -12.094 1 77.56 15 ASP B O 1
ATOM 4259 N N . GLU B 1 16 ? 36.5 -18.062 -11.625 1 74 16 GLU B N 1
ATOM 4260 C CA . GLU B 1 16 ? 37.656 -18.516 -12.359 1 74 16 GLU B CA 1
ATOM 4261 C C . GLU B 1 16 ? 37.531 -18.234 -13.859 1 74 16 GLU B C 1
ATOM 4263 O O . GLU B 1 16 ? 38.531 -18.172 -14.578 1 74 16 GLU B O 1
ATOM 4268 N N . LEU B 1 17 ? 36.312 -18.047 -14.242 1 74.5 17 LEU B N 1
ATOM 4269 C CA . LEU B 1 17 ? 36.062 -17.891 -15.672 1 74.5 17 LEU B CA 1
ATOM 4270 C C . LEU B 1 17 ? 35.812 -16.422 -16.031 1 74.5 17 LEU B C 1
ATOM 4272 O O . LEU B 1 17 ? 35.594 -16.094 -17.203 1 74.5 17 LEU B O 1
ATOM 4276 N N . LEU B 1 18 ? 35.875 -15.578 -15.07 1 77.25 18 LEU B N 1
ATOM 4277 C CA . LEU B 1 18 ? 35.688 -14.156 -15.336 1 77.25 18 LEU B CA 1
ATOM 4278 C C . LEU B 1 18 ? 36.906 -13.547 -16 1 77.25 18 LEU B C 1
ATOM 4280 O O . LEU B 1 18 ? 38.031 -13.953 -15.711 1 77.25 18 LEU B O 1
ATOM 4284 N N . PRO B 1 19 ? 36.562 -12.664 -17.062 1 62.5 19 PRO B N 1
ATOM 4285 C CA . PRO B 1 19 ? 37.719 -12.039 -17.719 1 62.5 19 PRO B CA 1
ATOM 4286 C C . PRO B 1 19 ? 38.562 -11.172 -16.781 1 62.5 19 PRO B C 1
ATOM 4288 O O . PRO B 1 19 ? 38 -10.422 -15.977 1 62.5 19 PRO B O 1
ATOM 4291 N N . THR B 1 20 ? 39.531 -11.625 -16.156 1 57.59 20 THR B N 1
ATOM 4292 C CA . THR B 1 20 ? 40.406 -10.781 -15.383 1 57.59 20 THR B CA 1
ATOM 4293 C C . THR B 1 20 ? 41.281 -9.914 -16.312 1 57.59 20 THR B C 1
ATOM 4295 O O . THR B 1 20 ? 41.906 -10.422 -17.234 1 57.59 20 THR B O 1
ATOM 4298 N N . SER B 1 21 ? 40.781 -8.836 -16.641 1 50.12 21 SER B N 1
ATOM 4299 C CA . SER B 1 21 ? 41.75 -7.988 -17.344 1 50.12 21 SER B CA 1
ATOM 4300 C C . SER B 1 21 ? 42.969 -7.707 -16.469 1 50.12 21 SER B C 1
ATOM 4302 O O . SER B 1 21 ? 42.844 -7.152 -15.375 1 50.12 21 SER B O 1
ATOM 4304 N N . VAL B 1 22 ? 43.844 -8.672 -16.391 1 49.84 22 VAL B N 1
ATOM 4305 C CA . VAL B 1 22 ? 45.094 -8.281 -15.75 1 49.84 22 VAL B CA 1
ATOM 4306 C C . VAL B 1 22 ? 45.875 -7.32 -16.656 1 49.84 22 VAL B C 1
ATOM 4308 O O . VAL B 1 22 ? 46.188 -7.652 -17.797 1 49.84 22 VAL B O 1
ATOM 4311 N N . GLU B 1 23 ? 45.688 -6.102 -16.297 1 50.62 23 GLU B N 1
ATOM 4312 C CA . GLU B 1 23 ? 46.594 -5.145 -16.922 1 50.62 23 GLU B CA 1
ATOM 4313 C C . GLU B 1 23 ? 48.062 -5.398 -16.5 1 50.62 23 GLU B C 1
ATOM 4315 O O . GLU B 1 23 ? 48.344 -5.562 -15.312 1 50.62 23 GLU B O 1
ATOM 4320 N N . ILE B 1 24 ? 48.75 -5.996 -17.359 1 56.03 24 ILE B N 1
ATOM 4321 C CA . ILE B 1 24 ? 50.188 -6.074 -17.094 1 56.03 24 ILE B CA 1
ATOM 4322 C C . ILE B 1 24 ? 50.812 -4.723 -17.375 1 56.03 24 ILE B C 1
ATOM 4324 O O . ILE B 1 24 ? 50.688 -4.176 -18.469 1 56.03 24 ILE B O 1
ATOM 4328 N N . TYR B 1 25 ? 51.219 -4.145 -16.312 1 61 25 TYR B N 1
ATOM 4329 C CA . TYR B 1 25 ? 51.875 -2.852 -16.422 1 61 25 TYR B CA 1
ATOM 4330 C C . TYR B 1 25 ? 53.375 -3.027 -16.688 1 61 25 TYR B C 1
ATOM 4332 O O . TYR B 1 25 ? 53.938 -4.074 -16.375 1 61 25 TYR B O 1
ATOM 4340 N N . ASP B 1 26 ? 53.906 -2.203 -17.422 1 61.31 26 ASP B N 1
ATOM 4341 C CA . ASP B 1 26 ? 55.344 -2.242 -17.641 1 61.31 26 ASP B CA 1
ATOM 4342 C C . ASP B 1 26 ? 56.125 -1.933 -16.344 1 61.31 26 ASP B C 1
ATOM 4344 O O . ASP B 1 26 ? 55.5 -1.482 -15.367 1 61.31 26 ASP B O 1
ATOM 4348 N N . ASP B 1 27 ? 57.312 -2.365 -16.188 1 57 27 ASP B N 1
ATOM 4349 C CA . ASP B 1 27 ? 58.188 -2.266 -15.016 1 57 27 ASP B CA 1
ATOM 4350 C C . ASP B 1 27 ? 58.531 -0.811 -14.703 1 57 27 ASP B C 1
ATOM 4352 O O . ASP B 1 27 ? 59.469 -0.533 -13.953 1 57 27 ASP B O 1
ATOM 4356 N N . ASP B 1 28 ? 57.844 0.102 -15.445 1 61.38 28 ASP B N 1
ATOM 4357 C CA . ASP B 1 28 ? 58.188 1.475 -15.109 1 61.38 28 ASP B CA 1
ATOM 4358 C C . ASP B 1 28 ? 57.406 1.961 -13.883 1 61.38 28 ASP B C 1
ATOM 4360 O O . ASP B 1 28 ? 56.188 2.062 -13.922 1 61.38 28 ASP B O 1
ATOM 4364 N N . PRO B 1 29 ? 58 1.964 -12.758 1 63.88 29 PRO B N 1
ATOM 4365 C CA . PRO B 1 29 ? 57.344 2.332 -11.508 1 63.88 29 PRO B CA 1
ATOM 4366 C C . PRO B 1 29 ? 56.688 3.715 -11.57 1 63.88 29 PRO B C 1
ATOM 4368 O O . PRO B 1 29 ? 55.75 4.004 -10.812 1 63.88 29 PRO B O 1
ATOM 4371 N N . GLU B 1 30 ? 57.312 4.652 -12.289 1 66.94 30 GLU B N 1
ATOM 4372 C CA . GLU B 1 30 ? 56.875 6.047 -12.281 1 66.94 30 GLU B CA 1
ATOM 4373 C C . GLU B 1 30 ? 55.656 6.25 -13.195 1 66.94 30 GLU B C 1
ATOM 4375 O O . GLU B 1 30 ? 54.781 7.066 -12.906 1 66.94 30 GLU B O 1
ATOM 4380 N N . ASN B 1 31 ? 55.531 5.738 -14.344 1 64.81 31 ASN B N 1
ATOM 4381 C CA . ASN B 1 31 ? 54.438 5.879 -15.297 1 64.81 31 ASN B CA 1
ATOM 4382 C C . ASN B 1 31 ? 53.969 4.523 -15.828 1 64.81 31 ASN B C 1
ATOM 4384 O O . ASN B 1 31 ? 54.344 4.129 -16.938 1 64.81 31 ASN B O 1
ATOM 4388 N N . PRO B 1 32 ? 53.344 3.705 -14.898 1 60.94 32 PRO B N 1
ATOM 4389 C CA . PRO B 1 32 ? 53 2.363 -15.367 1 60.94 32 PRO B CA 1
ATOM 4390 C C . PRO B 1 32 ? 52.031 2.385 -16.531 1 60.94 32 PRO B C 1
ATOM 4392 O O . PRO B 1 32 ? 51.031 3.119 -16.5 1 60.94 32 PRO B O 1
ATOM 4395 N N . HIS B 1 33 ? 52.531 2.041 -17.734 1 65.44 33 HIS B N 1
ATOM 4396 C CA . HIS B 1 33 ? 51.656 1.855 -18.891 1 65.44 33 HIS B CA 1
ATOM 4397 C C . HIS B 1 33 ? 51.188 0.405 -19.016 1 65.44 33 HIS B C 1
ATOM 4399 O O . HIS B 1 33 ? 51.906 -0.512 -18.625 1 65.44 33 HIS B O 1
ATOM 4405 N N . ILE B 1 34 ? 50.031 0.222 -19.391 1 59.72 34 ILE B N 1
ATOM 4406 C CA . ILE B 1 34 ? 49.469 -1.118 -19.562 1 59.72 34 ILE B CA 1
ATOM 4407 C C . ILE B 1 34 ? 50.156 -1.805 -20.75 1 59.72 34 ILE B C 1
ATOM 4409 O O . ILE B 1 34 ? 50.094 -1.293 -21.875 1 59.72 34 ILE B O 1
ATOM 4413 N N . ILE B 1 35 ? 51.188 -2.742 -20.719 1 59.53 35 ILE B N 1
ATOM 4414 C CA . ILE B 1 35 ? 51.906 -3.412 -21.797 1 59.53 35 ILE B CA 1
ATOM 4415 C C . ILE B 1 35 ? 51.062 -4.562 -22.344 1 59.53 35 ILE B C 1
ATOM 4417 O O . ILE B 1 35 ? 51.094 -4.863 -23.531 1 59.53 35 ILE B O 1
ATOM 4421 N N . ALA B 1 36 ? 50.656 -5.422 -21.672 1 51.72 36 ALA B N 1
ATOM 4422 C CA . ALA B 1 36 ? 49.906 -6.535 -22.234 1 51.72 36 ALA B CA 1
ATOM 4423 C C . ALA B 1 36 ? 48.688 -6.848 -21.359 1 51.72 36 ALA B C 1
ATOM 4425 O O . ALA B 1 36 ? 48.656 -6.52 -20.172 1 51.72 36 ALA B O 1
ATOM 4426 N N . GLN B 1 37 ? 47.562 -6.922 -21.922 1 48.81 37 GLN B N 1
ATOM 4427 C CA . GLN B 1 37 ? 46.406 -7.473 -21.266 1 48.81 37 GLN B CA 1
ATOM 4428 C C . GLN B 1 37 ? 46.344 -8.992 -21.391 1 48.81 37 GLN B C 1
ATOM 4430 O O . GLN B 1 37 ? 46.344 -9.523 -22.5 1 48.81 37 GLN B O 1
ATOM 4435 N N . GLN B 1 38 ? 47.125 -9.664 -20.672 1 43.81 38 GLN B N 1
ATOM 4436 C CA . GLN B 1 38 ? 47.031 -11.117 -20.828 1 43.81 38 GLN B CA 1
ATOM 4437 C C . GLN B 1 38 ? 45.656 -11.633 -20.469 1 43.81 38 GLN B C 1
ATOM 4439 O O . GLN B 1 38 ? 45.125 -11.32 -19.406 1 43.81 38 GLN B O 1
ATOM 4444 N N . THR B 1 39 ? 44.969 -11.961 -21.453 1 44.66 39 THR B N 1
ATOM 4445 C CA . THR B 1 39 ? 43.719 -12.703 -21.281 1 44.66 39 THR B CA 1
ATOM 4446 C C . THR B 1 39 ? 44 -14.062 -20.625 1 44.66 39 THR B C 1
ATOM 4448 O O . THR B 1 39 ? 44.812 -14.828 -21.109 1 44.66 39 THR B O 1
ATOM 4451 N N . LYS B 1 40 ? 43.719 -14.281 -19.359 1 47.78 40 LYS B N 1
ATOM 4452 C CA . LYS B 1 40 ? 43.844 -15.539 -18.625 1 47.78 40 LYS B CA 1
ATOM 4453 C C . LYS B 1 40 ? 43.469 -16.719 -19.5 1 47.78 40 LYS B C 1
ATOM 4455 O O . LYS B 1 40 ? 42.906 -16.547 -20.578 1 47.78 40 LYS B O 1
ATOM 4460 N N . MET B 1 41 ? 43.375 -17.953 -18.734 1 50.25 41 MET B N 1
ATOM 4461 C CA . MET B 1 41 ? 43.062 -19.328 -19.109 1 50.25 41 MET B CA 1
ATOM 4462 C C . MET B 1 41 ? 41.781 -19.375 -19.969 1 50.25 41 MET B C 1
ATOM 4464 O O . MET B 1 41 ? 40.906 -18.547 -19.812 1 50.25 41 MET B O 1
ATOM 4468 N N . SER B 1 42 ? 41.844 -20.188 -21 1 54.84 42 SER B N 1
ATOM 4469 C CA . SER B 1 42 ? 40.688 -20.359 -21.891 1 54.84 42 SER B CA 1
ATOM 4470 C C . SER B 1 42 ? 39.438 -20.781 -21.109 1 54.84 42 SER B C 1
ATOM 4472 O O . SER B 1 42 ? 39.531 -21.531 -20.141 1 54.84 42 SER B O 1
ATOM 4474 N N . SER B 1 43 ? 38.344 -20.094 -21.156 1 60.06 43 SER B N 1
ATOM 4475 C CA . SER B 1 43 ? 37 -20.328 -20.594 1 60.06 43 SER B CA 1
ATOM 4476 C C . SER B 1 43 ? 36.625 -21.812 -20.641 1 60.06 43 SER B C 1
ATOM 4478 O O . SER B 1 43 ? 36.062 -22.328 -19.688 1 60.06 43 SER B O 1
ATOM 4480 N N . PHE B 1 44 ? 37.25 -22.531 -21.578 1 61.59 44 PHE B N 1
ATOM 4481 C CA . PHE B 1 44 ? 36.844 -23.922 -21.781 1 61.59 44 PHE B CA 1
ATOM 4482 C C . PHE B 1 44 ? 37.562 -24.812 -20.766 1 61.59 44 PHE B C 1
ATOM 4484 O O . PHE B 1 44 ? 36.938 -25.703 -20.188 1 61.59 44 PHE B O 1
ATOM 4491 N N . GLU B 1 45 ? 38.844 -24.641 -20.562 1 64.5 45 GLU B N 1
ATOM 4492 C CA . GLU B 1 45 ? 39.625 -25.469 -19.641 1 64.5 45 GLU B CA 1
ATOM 4493 C C . GLU B 1 45 ? 39.125 -25.297 -18.203 1 64.5 45 GLU B C 1
ATOM 4495 O O . GLU B 1 45 ? 39.031 -26.266 -17.453 1 64.5 45 GLU B O 1
ATOM 4500 N N . ALA B 1 46 ? 38.812 -24.109 -17.906 1 67.81 46 ALA B N 1
ATOM 4501 C CA . ALA B 1 46 ? 38.312 -23.828 -16.562 1 67.81 46 ALA B CA 1
ATOM 4502 C C . ALA B 1 46 ? 36.969 -24.516 -16.328 1 67.81 46 ALA B C 1
ATOM 4504 O O . ALA B 1 46 ? 36.719 -25.047 -15.234 1 67.81 46 ALA B O 1
ATOM 4505 N N . LEU B 1 47 ? 36.219 -24.609 -17.344 1 69.44 47 LEU B N 1
ATOM 4506 C CA . LEU B 1 47 ? 34.906 -25.234 -17.219 1 69.44 47 LEU B CA 1
ATOM 4507 C C . LEU B 1 47 ? 35.031 -26.734 -17.016 1 69.44 47 LEU B C 1
ATOM 4509 O O . LEU B 1 47 ? 34.25 -27.328 -16.25 1 69.44 47 LEU B O 1
ATOM 4513 N N . GLU B 1 48 ? 36 -27.312 -17.625 1 74.38 48 GLU B N 1
ATOM 4514 C CA . GLU B 1 48 ? 36.219 -28.75 -17.5 1 74.38 48 GLU B CA 1
ATOM 4515 C C . GLU B 1 48 ? 36.688 -29.109 -16.109 1 74.38 48 GLU B C 1
ATOM 4517 O O . GLU B 1 48 ? 36.25 -30.109 -15.531 1 74.38 48 GLU B O 1
ATOM 4522 N N . LYS B 1 49 ? 37.5 -28.312 -15.602 1 77.94 49 LYS B N 1
ATOM 4523 C CA . LYS B 1 49 ? 38.031 -28.562 -14.258 1 77.94 49 LYS B CA 1
ATOM 4524 C C . LYS B 1 49 ? 36.938 -28.438 -13.211 1 77.94 49 LYS B C 1
ATOM 4526 O O . LYS B 1 49 ? 36.906 -29.188 -12.234 1 77.94 49 LYS B O 1
ATOM 4531 N N . LEU B 1 50 ? 36.031 -27.609 -13.586 1 80.5 50 LEU B N 1
ATOM 4532 C CA . LEU B 1 50 ? 34.969 -27.375 -12.633 1 80.5 50 LEU B CA 1
ATOM 4533 C C . LEU B 1 50 ? 33.781 -28.312 -12.898 1 80.5 50 LEU B C 1
ATOM 4535 O O . LEU B 1 50 ? 32.812 -28.344 -12.133 1 80.5 50 LEU B O 1
ATOM 4539 N N . ARG B 1 51 ? 33.875 -29.125 -13.875 1 81.94 51 ARG B N 1
ATOM 4540 C CA . ARG B 1 51 ? 32.812 -30.047 -14.273 1 81.94 51 ARG B CA 1
ATOM 4541 C C . ARG B 1 51 ? 31.5 -29.297 -14.461 1 81.94 51 ARG B C 1
ATOM 4543 O O . ARG B 1 51 ? 30.453 -29.75 -13.984 1 81.94 51 ARG B O 1
ATOM 4550 N N . TYR B 1 52 ? 31.625 -28.141 -15.023 1 82.81 52 TYR B N 1
ATOM 4551 C CA . TYR B 1 52 ? 30.438 -27.328 -15.289 1 82.81 52 TYR B CA 1
ATOM 4552 C C . TYR B 1 52 ? 29.609 -27.922 -16.406 1 82.81 52 TYR B C 1
ATOM 4554 O O . TYR B 1 52 ? 30.141 -28.281 -17.469 1 82.81 52 TYR B O 1
ATOM 4562 N N . ASP B 1 53 ? 28.297 -28.094 -16.125 1 83.19 53 ASP B N 1
ATOM 4563 C CA . ASP B 1 53 ? 27.328 -28.562 -17.109 1 83.19 53 ASP B CA 1
ATOM 4564 C C . ASP B 1 53 ? 26.344 -27.453 -17.469 1 83.19 53 ASP B C 1
ATOM 4566 O O . ASP B 1 53 ? 25.641 -26.922 -16.609 1 83.19 53 ASP B O 1
ATOM 4570 N N . PRO B 1 54 ? 26.25 -27.125 -18.688 1 80.69 54 PRO B N 1
ATOM 4571 C CA . PRO B 1 54 ? 25.375 -26.016 -19.078 1 80.69 54 PRO B CA 1
ATOM 4572 C C . PRO B 1 54 ? 23.906 -26.25 -18.703 1 80.69 54 PRO B C 1
ATOM 4574 O O . PRO B 1 54 ? 23.141 -25.297 -18.578 1 80.69 54 PRO B O 1
ATOM 4577 N N . LEU B 1 55 ? 23.531 -27.453 -18.578 1 83.12 55 LEU B N 1
ATOM 4578 C CA . LEU B 1 55 ? 22.141 -27.766 -18.281 1 83.12 55 LEU B CA 1
ATOM 4579 C C . LEU B 1 55 ? 21.922 -27.938 -16.781 1 83.12 55 LEU B C 1
ATOM 4581 O O . LEU B 1 55 ? 20.797 -27.828 -16.297 1 83.12 55 LEU B O 1
ATOM 4585 N N . HIS B 1 56 ? 23.047 -28.219 -16.062 1 85.94 56 HIS B N 1
ATOM 4586 C CA . HIS B 1 56 ? 22.891 -28.516 -14.648 1 85.94 56 HIS B CA 1
ATOM 4587 C C . HIS B 1 56 ? 23.688 -27.531 -13.789 1 85.94 56 HIS B C 1
ATOM 4589 O O . HIS B 1 56 ? 23.484 -27.453 -12.578 1 85.94 56 HIS B O 1
ATOM 4595 N N . GLY B 1 57 ? 24.516 -26.766 -14.375 1 85.75 57 GLY B N 1
ATOM 4596 C CA . GLY B 1 57 ? 25.375 -25.875 -13.617 1 85.75 57 GLY B CA 1
ATOM 4597 C C . GLY B 1 57 ? 26.5 -26.594 -12.898 1 85.75 57 GLY B C 1
ATOM 4598 O O . GLY B 1 57 ? 26.969 -27.625 -13.367 1 85.75 57 GLY B O 1
ATOM 4599 N N . LEU B 1 58 ? 27.047 -25.953 -11.844 1 87.44 58 LEU B N 1
ATOM 4600 C CA . LEU B 1 58 ? 28.094 -26.578 -11.039 1 87.44 58 LEU B CA 1
ATOM 4601 C C . LEU B 1 58 ? 27.531 -27.75 -10.227 1 87.44 58 LEU B C 1
ATOM 4603 O O . LEU B 1 58 ? 26.422 -27.656 -9.688 1 87.44 58 LEU B O 1
ATOM 4607 N N . PRO B 1 59 ? 28.25 -28.812 -10.258 1 89.19 59 PRO B N 1
ATOM 4608 C CA . PRO B 1 59 ? 27.734 -29.969 -9.523 1 89.19 59 PRO B CA 1
ATOM 4609 C C . PRO B 1 59 ? 27.703 -29.734 -8.016 1 89.19 59 PRO B C 1
ATOM 4611 O O . PRO B 1 59 ? 28.578 -29.078 -7.461 1 89.19 59 PRO B O 1
ATOM 4614 N N . ARG B 1 60 ? 26.688 -30.297 -7.395 1 92.19 60 ARG B N 1
ATOM 4615 C CA . ARG B 1 60 ? 26.625 -30.312 -5.938 1 92.19 60 ARG B CA 1
ATOM 4616 C C . ARG B 1 60 ? 27.781 -31.094 -5.34 1 92.19 60 ARG B C 1
ATOM 4618 O O . ARG B 1 60 ? 28.062 -32.219 -5.75 1 92.19 60 ARG B O 1
ATOM 4625 N N . PRO B 1 61 ? 28.516 -30.438 -4.398 1 89.62 61 PRO B N 1
ATOM 4626 C CA . PRO B 1 61 ? 29.609 -31.172 -3.752 1 89.62 61 PRO B CA 1
ATOM 4627 C C . PRO B 1 61 ? 29.141 -32.438 -3.068 1 89.62 61 PRO B C 1
ATOM 4629 O O . PRO B 1 61 ? 28.062 -32.469 -2.457 1 89.62 61 PRO B O 1
ATOM 4632 N N . GLU B 1 62 ? 30.016 -33.406 -3.143 1 88.75 62 GLU B N 1
ATOM 4633 C CA . GLU B 1 62 ? 29.656 -34.719 -2.602 1 88.75 62 GLU B CA 1
ATOM 4634 C C . GLU B 1 62 ? 29.453 -34.656 -1.093 1 88.75 62 GLU B C 1
ATOM 4636 O O . GLU B 1 62 ? 30.172 -33.969 -0.386 1 88.75 62 GLU B O 1
ATOM 4641 N N . HIS B 1 63 ? 28.422 -35.25 -0.509 1 91.31 63 HIS B N 1
ATOM 4642 C CA . HIS B 1 63 ? 28.109 -35.469 0.899 1 91.31 63 HIS B CA 1
ATOM 4643 C C . HIS B 1 63 ? 27.672 -34.188 1.578 1 91.31 63 HIS B C 1
ATOM 4645 O O . HIS B 1 63 ? 27.594 -34.125 2.807 1 91.31 63 HIS B O 1
ATOM 4651 N N . MET B 1 64 ? 27.469 -33.188 0.748 1 93.94 64 MET B N 1
ATOM 4652 C CA . MET B 1 64 ? 26.984 -31.953 1.354 1 93.94 64 MET B CA 1
ATOM 4653 C C . MET B 1 64 ? 25.484 -32.031 1.624 1 93.94 64 MET B C 1
ATOM 4655 O O . MET B 1 64 ? 24.703 -32.312 0.712 1 93.94 64 MET B O 1
ATOM 4659 N N . PRO B 1 65 ? 25.125 -31.812 2.879 1 95.94 65 PRO B N 1
ATOM 4660 C CA . PRO B 1 65 ? 23.688 -31.844 3.18 1 95.94 65 PRO B CA 1
ATOM 4661 C C . PRO B 1 65 ? 22.906 -30.781 2.402 1 95.94 65 PRO B C 1
ATOM 4663 O O . PRO B 1 65 ? 23.469 -29.75 2.016 1 95.94 65 PRO B O 1
ATOM 4666 N N . THR B 1 66 ? 21.594 -31.016 2.184 1 95.38 66 THR B N 1
ATOM 4667 C CA . THR B 1 66 ? 20.75 -30.156 1.363 1 95.38 66 THR B CA 1
ATOM 4668 C C . THR B 1 66 ? 20.719 -28.734 1.916 1 95.38 66 THR B C 1
ATOM 4670 O O . THR B 1 66 ? 20.828 -27.766 1.158 1 95.38 66 THR B O 1
ATOM 4673 N N . HIS B 1 67 ? 20.594 -28.609 3.225 1 95.88 67 HIS B N 1
ATOM 4674 C CA . HIS B 1 67 ? 20.5 -27.297 3.838 1 95.88 67 HIS B CA 1
ATOM 4675 C C . HIS B 1 67 ? 21.766 -26.484 3.598 1 95.88 67 HIS B C 1
ATOM 4677 O O . HIS B 1 67 ? 21.703 -25.281 3.33 1 95.88 67 HIS B O 1
ATOM 4683 N N . GLU B 1 68 ? 22.922 -27.094 3.637 1 96.62 68 GLU B N 1
ATOM 4684 C CA . GLU B 1 68 ? 24.203 -26.422 3.393 1 96.62 68 GLU B CA 1
ATOM 4685 C C . GLU B 1 68 ? 24.359 -26.062 1.918 1 96.62 68 GLU B C 1
ATOM 4687 O O . GLU B 1 68 ? 24.875 -25 1.586 1 96.62 68 GLU B O 1
ATOM 4692 N N . TYR B 1 69 ? 23.922 -27 1.105 1 96.5 69 TYR B N 1
ATOM 4693 C CA . TYR B 1 69 ? 24.016 -26.75 -0.327 1 96.5 69 TYR B CA 1
ATOM 4694 C C . TYR B 1 69 ? 23.141 -25.562 -0.731 1 96.5 69 TYR B C 1
ATOM 4696 O O . TYR B 1 69 ? 23.547 -24.734 -1.543 1 96.5 69 TYR B O 1
ATOM 4704 N N . GLU B 1 70 ? 21.938 -25.516 -0.17 1 97.12 70 GLU B N 1
ATOM 4705 C CA . GLU B 1 70 ? 21.031 -24.406 -0.476 1 97.12 70 GLU B CA 1
ATOM 4706 C C . GLU B 1 70 ? 21.609 -23.078 0.025 1 97.12 70 GLU B C 1
ATOM 4708 O O . GLU B 1 70 ? 21.438 -22.047 -0.614 1 97.12 70 GLU B O 1
ATOM 4713 N N . GLN B 1 71 ? 22.297 -23.125 1.106 1 97.19 71 GLN B N 1
ATOM 4714 C CA . GLN B 1 71 ? 22.984 -21.922 1.572 1 97.19 71 GLN B CA 1
ATOM 4715 C C . GLN B 1 71 ? 24.094 -21.531 0.605 1 97.19 71 GLN B C 1
ATOM 4717 O O . GLN B 1 71 ? 24.312 -20.344 0.352 1 97.19 71 GLN B O 1
ATOM 4722 N N . GLU B 1 72 ? 24.781 -22.516 0.104 1 95.25 72 GLU B N 1
ATOM 4723 C CA . GLU B 1 72 ? 25.828 -22.25 -0.879 1 95.25 72 GLU B CA 1
ATOM 4724 C C . GLU B 1 72 ? 25.234 -21.641 -2.15 1 95.25 72 GLU B C 1
ATOM 4726 O O . GLU B 1 72 ? 25.844 -20.75 -2.75 1 95.25 72 GLU B O 1
ATOM 4731 N N . LEU B 1 73 ? 24.094 -22.172 -2.557 1 96.38 73 LEU B N 1
ATOM 4732 C CA . LEU B 1 73 ? 23.422 -21.609 -3.719 1 96.38 73 LEU B CA 1
ATOM 4733 C C . LEU B 1 73 ? 23.078 -20.141 -3.492 1 96.38 73 LEU B C 1
ATOM 4735 O O . LEU B 1 73 ? 23.25 -19.312 -4.391 1 96.38 73 LEU B O 1
ATOM 4739 N N . ARG B 1 74 ? 22.625 -19.812 -2.316 1 97.62 74 ARG B N 1
ATOM 4740 C CA . ARG B 1 74 ? 22.281 -18.422 -1.973 1 97.62 74 ARG B CA 1
ATOM 4741 C C . ARG B 1 74 ? 23.516 -17.547 -1.971 1 97.62 74 ARG B C 1
ATOM 4743 O O . ARG B 1 74 ? 23.484 -16.406 -2.457 1 97.62 74 ARG B O 1
ATOM 4750 N N . ASN B 1 75 ? 24.609 -18.047 -1.466 1 96.25 75 ASN B N 1
ATOM 4751 C CA . ASN B 1 75 ? 25.859 -17.297 -1.456 1 96.25 75 ASN B CA 1
ATOM 4752 C C . ASN B 1 75 ? 26.344 -17.016 -2.871 1 96.25 75 ASN B C 1
ATOM 4754 O O . ASN B 1 75 ? 26.812 -15.906 -3.16 1 96.25 75 ASN B O 1
ATOM 4758 N N . ARG B 1 76 ? 26.281 -18 -3.676 1 94.62 76 ARG B N 1
ATOM 4759 C CA . ARG B 1 76 ? 26.672 -17.844 -5.07 1 94.62 76 ARG B CA 1
ATOM 4760 C C . ARG B 1 76 ? 25.812 -16.797 -5.773 1 94.62 76 ARG B C 1
ATOM 4762 O O . ARG B 1 76 ? 26.328 -15.992 -6.559 1 94.62 76 ARG B O 1
ATOM 4769 N N . LEU B 1 77 ? 24.547 -16.875 -5.492 1 97.06 77 LEU B N 1
ATOM 4770 C CA . LEU B 1 77 ? 23.625 -15.914 -6.074 1 97.06 77 LEU B CA 1
ATOM 4771 C C . LEU B 1 77 ? 24.031 -14.492 -5.707 1 97.06 77 LEU B C 1
ATOM 4773 O O . LEU B 1 77 ? 24.047 -13.602 -6.566 1 97.06 77 LEU B O 1
ATOM 4777 N N . VAL B 1 78 ? 24.328 -14.227 -4.465 1 97.19 78 VAL B N 1
ATOM 4778 C CA . VAL B 1 78 ? 24.703 -12.906 -3.98 1 97.19 78 VAL B CA 1
ATOM 4779 C C . VAL B 1 78 ? 25.984 -12.445 -4.691 1 97.19 78 VAL B C 1
ATOM 4781 O O . VAL B 1 78 ? 26.062 -11.297 -5.133 1 97.19 78 VAL B O 1
ATOM 4784 N N . ARG B 1 79 ? 26.922 -13.328 -4.848 1 95.06 79 ARG B N 1
ATOM 4785 C CA . ARG B 1 79 ? 28.172 -13 -5.527 1 95.06 79 ARG B CA 1
ATOM 4786 C C . ARG B 1 79 ? 27.922 -12.602 -6.977 1 95.06 79 ARG B C 1
ATOM 4788 O O . ARG B 1 79 ? 28.469 -11.602 -7.457 1 95.06 79 ARG B O 1
ATOM 4795 N N . HIS B 1 80 ? 27.109 -13.383 -7.609 1 95.69 80 HIS B N 1
ATOM 4796 C CA . HIS B 1 80 ? 26.766 -13.102 -9 1 95.69 80 HIS B CA 1
ATOM 4797 C C . HIS B 1 80 ? 26.062 -11.758 -9.141 1 95.69 80 HIS B C 1
ATOM 4799 O O . HIS B 1 80 ? 26.375 -10.969 -10.023 1 95.69 80 HIS B O 1
ATOM 4805 N N . ASN B 1 81 ? 25.125 -11.508 -8.273 1 97.06 81 ASN B N 1
ATOM 4806 C CA . ASN B 1 81 ? 24.25 -10.336 -8.352 1 97.06 81 ASN B CA 1
ATOM 4807 C C . ASN B 1 81 ? 25.016 -9.047 -8.055 1 97.06 81 ASN B C 1
ATOM 4809 O O . ASN B 1 81 ? 24.625 -7.973 -8.5 1 97.06 81 ASN B O 1
ATOM 4813 N N . THR B 1 82 ? 26.109 -9.117 -7.328 1 95.31 82 THR B N 1
ATOM 4814 C CA . THR B 1 82 ? 26.781 -7.91 -6.863 1 95.31 82 THR B CA 1
ATOM 4815 C C . THR B 1 82 ? 27.984 -7.582 -7.75 1 95.31 82 THR B C 1
ATOM 4817 O O . THR B 1 82 ? 28.734 -6.648 -7.465 1 95.31 82 THR B O 1
ATOM 4820 N N . ARG B 1 83 ? 28.141 -8.367 -8.758 1 93.94 83 ARG B N 1
ATOM 4821 C CA . ARG B 1 83 ? 29.25 -8.07 -9.672 1 93.94 83 ARG B CA 1
ATOM 4822 C C . ARG B 1 83 ? 29.047 -6.723 -10.359 1 93.94 83 ARG B C 1
ATOM 4824 O O . ARG B 1 83 ? 27.906 -6.316 -10.617 1 93.94 83 ARG B O 1
ATOM 4831 N N . ARG B 1 84 ? 30.109 -6.09 -10.711 1 90.81 84 ARG B N 1
ATOM 4832 C CA . ARG B 1 84 ? 30.047 -4.781 -11.359 1 90.81 84 ARG B CA 1
ATOM 4833 C C . ARG B 1 84 ? 29.469 -4.883 -12.766 1 90.81 84 ARG B C 1
ATOM 4835 O O . ARG B 1 84 ? 29.828 -5.793 -13.516 1 90.81 84 ARG B O 1
ATOM 4842 N N . LYS B 1 85 ? 28.703 -3.926 -13.023 1 87.94 85 LYS B N 1
ATOM 4843 C CA . LYS B 1 85 ? 27.969 -3.945 -14.289 1 87.94 85 LYS B CA 1
ATOM 4844 C C . LYS B 1 85 ? 28.922 -3.803 -15.477 1 87.94 85 LYS B C 1
ATOM 4846 O O . LYS B 1 85 ? 28.625 -4.301 -16.562 1 87.94 85 LYS B O 1
ATOM 4851 N N . ASP B 1 86 ? 29.984 -3.164 -15.266 1 86.69 86 ASP B N 1
ATOM 4852 C CA . ASP B 1 86 ? 30.906 -2.896 -16.375 1 86.69 86 ASP B CA 1
ATOM 4853 C C . ASP B 1 86 ? 31.781 -4.113 -16.656 1 86.69 86 ASP B C 1
ATOM 4855 O O . ASP B 1 86 ? 32.406 -4.191 -17.719 1 86.69 86 ASP B O 1
ATOM 4859 N N . GLN B 1 87 ? 31.719 -5.164 -15.852 1 84.44 87 GLN B N 1
ATOM 4860 C CA . GLN B 1 87 ? 32.594 -6.312 -16 1 84.44 87 GLN B CA 1
ATOM 4861 C C . GLN B 1 87 ? 31.844 -7.535 -16.5 1 84.44 87 GLN B C 1
ATOM 4863 O O . GLN B 1 87 ? 32.438 -8.492 -16.984 1 84.44 87 GLN B O 1
ATOM 4868 N N . VAL B 1 88 ? 30.547 -7.484 -16.297 1 90.56 88 VAL B N 1
ATOM 4869 C CA . VAL B 1 88 ? 29.75 -8.664 -16.625 1 90.56 88 VAL B CA 1
ATOM 4870 C C . VAL B 1 88 ? 28.469 -8.25 -17.344 1 90.56 88 VAL B C 1
ATOM 4872 O O . VAL B 1 88 ? 28.062 -7.09 -17.281 1 90.56 88 VAL B O 1
ATOM 4875 N N . PHE B 1 89 ? 27.953 -9.234 -18.078 1 93.56 89 PHE B N 1
ATOM 4876 C CA . PHE B 1 89 ? 26.719 -8.992 -18.812 1 93.56 89 PHE B CA 1
ATOM 4877 C C . PHE B 1 89 ? 25.578 -9.812 -18.219 1 93.56 89 PHE B C 1
ATOM 4879 O O . PHE B 1 89 ? 25.688 -11.031 -18.094 1 93.56 89 PHE B O 1
ATOM 4886 N N . ALA B 1 90 ? 24.562 -9.133 -17.797 1 95.06 90 ALA B N 1
ATOM 4887 C CA . ALA B 1 90 ? 23.266 -9.711 -17.422 1 95.06 90 ALA B CA 1
ATOM 4888 C C . ALA B 1 90 ? 22.141 -9.094 -18.234 1 95.06 90 ALA B C 1
ATOM 4890 O O . ALA B 1 90 ? 21.969 -7.871 -18.25 1 95.06 90 ALA B O 1
ATOM 4891 N N . PRO B 1 91 ? 21.391 -9.883 -18.922 1 95.75 91 PRO B N 1
ATOM 4892 C CA . PRO B 1 91 ? 20.281 -9.312 -19.688 1 95.75 91 PRO B CA 1
ATOM 4893 C C . PRO B 1 91 ? 19.156 -8.773 -18.797 1 95.75 91 PRO B C 1
ATOM 4895 O O . PRO B 1 91 ? 19.016 -9.211 -17.656 1 95.75 91 PRO B O 1
ATOM 4898 N N . ASP B 1 92 ? 18.484 -7.816 -19.328 1 96.5 92 ASP B N 1
ATOM 4899 C CA . ASP B 1 92 ? 17.234 -7.34 -18.734 1 96.5 92 ASP B CA 1
ATOM 4900 C C . ASP B 1 92 ? 16.016 -7.914 -19.453 1 96.5 92 ASP B C 1
ATOM 4902 O O . ASP B 1 92 ? 15.508 -7.305 -20.406 1 96.5 92 ASP B O 1
ATOM 4906 N N . TRP B 1 93 ? 15.523 -8.984 -18.922 1 98 93 TRP B N 1
ATOM 4907 C CA . TRP B 1 93 ? 14.438 -9.688 -19.578 1 98 93 TRP B CA 1
ATOM 4908 C C . TRP B 1 93 ? 13.18 -8.828 -19.625 1 98 93 TRP B C 1
ATOM 4910 O O . TRP B 1 93 ? 12.391 -8.922 -20.578 1 98 93 TRP B O 1
ATOM 4920 N N . ARG B 1 94 ? 12.938 -7.973 -18.641 1 98.12 94 ARG B N 1
ATOM 4921 C CA . ARG B 1 94 ? 11.766 -7.094 -18.609 1 98.12 94 ARG B CA 1
ATOM 4922 C C . ARG B 1 94 ? 11.789 -6.125 -19.797 1 98.12 94 ARG B C 1
ATOM 4924 O O . ARG B 1 94 ? 10.789 -5.965 -20.5 1 98.12 94 ARG B O 1
ATOM 4931 N N . GLU B 1 95 ? 12.898 -5.504 -19.969 1 96.88 95 GLU B N 1
ATOM 4932 C CA . GLU B 1 95 ? 13.039 -4.559 -21.078 1 96.88 95 GLU B CA 1
ATOM 4933 C C . GLU B 1 95 ? 12.82 -5.242 -22.422 1 96.88 95 GLU B C 1
ATOM 4935 O O . GLU B 1 95 ? 12.164 -4.684 -23.312 1 96.88 95 GLU B O 1
ATOM 4940 N N . LEU B 1 96 ? 13.383 -6.422 -22.547 1 96.62 96 LEU B N 1
ATOM 4941 C CA . LEU B 1 96 ? 13.227 -7.164 -23.797 1 96.62 96 LEU B CA 1
ATOM 4942 C C . LEU B 1 96 ? 11.758 -7.508 -24.047 1 96.62 96 LEU B C 1
ATOM 4944 O O . LEU B 1 96 ? 11.266 -7.359 -25.156 1 96.62 96 LEU B O 1
ATOM 4948 N N . MET B 1 97 ? 11.094 -7.941 -23.016 1 97.44 97 MET B N 1
ATOM 4949 C CA . MET B 1 97 ? 9.688 -8.297 -23.141 1 97.44 97 MET B CA 1
ATOM 4950 C C . MET B 1 97 ? 8.844 -7.066 -23.469 1 97.44 97 MET B C 1
ATOM 4952 O O . MET B 1 97 ? 7.938 -7.125 -24.297 1 97.44 97 MET B O 1
ATOM 4956 N N . ASP B 1 98 ? 9.125 -5.934 -22.797 1 95.5 98 ASP B N 1
ATOM 4957 C CA . ASP B 1 98 ? 8.398 -4.691 -23.047 1 95.5 98 ASP B CA 1
ATOM 4958 C C . ASP B 1 98 ? 8.57 -4.234 -24.5 1 95.5 98 ASP B C 1
ATOM 4960 O O . ASP B 1 98 ? 7.605 -3.82 -25.141 1 95.5 98 ASP B O 1
ATOM 4964 N N . ASN B 1 99 ? 9.773 -4.316 -24.969 1 94 99 ASN B N 1
ATOM 4965 C CA . ASN B 1 99 ? 10.055 -3.932 -26.344 1 94 99 ASN B CA 1
ATOM 4966 C C . ASN B 1 99 ? 9.305 -4.816 -27.344 1 94 99 ASN B C 1
ATOM 4968 O O . ASN B 1 99 ? 8.773 -4.328 -28.344 1 94 99 ASN B O 1
ATOM 4972 N N . CYS B 1 100 ? 9.367 -6.102 -27.047 1 93.44 100 CYS B N 1
ATOM 4973 C CA . CYS B 1 100 ? 8.656 -7.043 -27.891 1 93.44 100 CYS B CA 1
ATOM 4974 C C . CYS B 1 100 ? 7.16 -6.738 -27.922 1 93.44 100 CYS B C 1
ATOM 4976 O O . CYS B 1 100 ? 6.527 -6.773 -28.969 1 93.44 100 CYS B O 1
ATOM 4978 N N . TYR B 1 101 ? 6.574 -6.477 -26.828 1 92.25 101 TYR B N 1
ATOM 4979 C CA . TYR B 1 101 ? 5.156 -6.164 -26.703 1 92.25 101 TYR B CA 1
ATOM 4980 C C . TYR B 1 101 ? 4.816 -4.887 -27.469 1 92.25 101 TYR B C 1
ATOM 4982 O O . TYR B 1 101 ? 3.832 -4.844 -28.203 1 92.25 101 TYR B O 1
ATOM 4990 N N . GLU B 1 102 ? 5.59 -3.873 -27.266 1 90.5 102 GLU B N 1
ATOM 4991 C CA . GLU B 1 102 ? 5.355 -2.59 -27.938 1 90.5 102 GLU B CA 1
ATOM 4992 C C . GLU B 1 102 ? 5.434 -2.727 -29.453 1 90.5 102 GLU B C 1
ATOM 4994 O O . GLU B 1 102 ? 4.652 -2.109 -30.172 1 90.5 102 GLU B O 1
ATOM 4999 N N . ARG B 1 103 ? 6.348 -3.48 -29.828 1 89.69 103 ARG B N 1
ATOM 5000 C CA . ARG B 1 103 ? 6.492 -3.719 -31.266 1 89.69 103 ARG B CA 1
ATOM 5001 C C . ARG B 1 103 ? 5.266 -4.426 -31.828 1 89.69 103 ARG B C 1
ATOM 5003 O O . ARG B 1 103 ? 4.785 -4.082 -32.906 1 89.69 103 ARG B O 1
ATOM 5010 N N . ARG B 1 104 ? 4.844 -5.395 -31.094 1 87.19 104 ARG B N 1
ATOM 5011 C CA . ARG B 1 104 ? 3.668 -6.137 -31.547 1 87.19 104 ARG B CA 1
ATOM 5012 C C . ARG B 1 104 ? 2.434 -5.238 -31.562 1 87.19 104 ARG B C 1
ATOM 5014 O O . ARG B 1 104 ? 1.598 -5.348 -32.469 1 87.19 104 ARG B O 1
ATOM 5021 N N . LEU B 1 105 ? 2.314 -4.406 -30.625 1 84.19 105 LEU B N 1
ATOM 5022 C CA . LEU B 1 105 ? 1.207 -3.459 -30.562 1 84.19 105 LEU B CA 1
ATOM 5023 C C . LEU B 1 105 ? 1.236 -2.523 -31.766 1 84.19 105 LEU B C 1
ATOM 5025 O O . LEU B 1 105 ? 0.197 -2.25 -32.375 1 84.19 105 LEU B O 1
ATOM 5029 N N . ALA B 1 106 ? 2.33 -2.066 -32.031 1 83.81 106 ALA B N 1
ATOM 5030 C CA . ALA B 1 106 ? 2.498 -1.164 -33.188 1 83.81 106 ALA B CA 1
ATOM 5031 C C . ALA B 1 106 ? 2.137 -1.861 -34.469 1 83.81 106 ALA B C 1
ATOM 5033 O O . ALA B 1 106 ? 1.507 -1.263 -35.344 1 83.81 106 ALA B O 1
ATOM 5034 N N . GLN B 1 107 ? 2.477 -3.068 -34.625 1 84.12 107 GLN B N 1
ATOM 5035 C CA . GLN B 1 107 ? 2.227 -3.84 -35.812 1 84.12 107 GLN B CA 1
ATOM 5036 C C . GLN B 1 107 ? 0.738 -4.133 -36 1 84.12 107 GLN B C 1
ATOM 5038 O O . GLN B 1 107 ? 0.246 -4.262 -37.125 1 84.12 107 GLN B O 1
ATOM 5043 N N . SER B 1 108 ? 0.106 -4.289 -34.844 1 76.5 108 SER B N 1
ATOM 5044 C CA . SER B 1 108 ? -1.32 -4.594 -34.906 1 76.5 108 SER B CA 1
ATOM 5045 C C . SER B 1 108 ? -2.148 -3.338 -35.156 1 76.5 108 SER B C 1
ATOM 5047 O O . SER B 1 108 ? -3.354 -3.422 -35.406 1 76.5 108 SER B O 1
ATOM 5049 N N . GLY B 1 109 ? -1.585 -2.117 -35.219 1 67.44 109 GLY B N 1
ATOM 5050 C CA . GLY B 1 109 ? -2.277 -0.858 -35.438 1 67.44 109 GLY B CA 1
ATOM 5051 C C . GLY B 1 109 ? -3.02 -0.359 -34.219 1 67.44 109 GLY B C 1
ATOM 5052 O O . GLY B 1 109 ? -3.867 0.531 -34.312 1 67.44 109 GLY B O 1
ATOM 5053 N N . ARG B 1 110 ? -2.953 -0.922 -33.156 1 60.31 110 ARG B N 1
ATOM 5054 C CA . ARG B 1 110 ? -3.701 -0.523 -31.969 1 60.31 110 ARG B CA 1
ATOM 5055 C C . ARG B 1 110 ? -2.904 0.47 -31.125 1 60.31 110 ARG B C 1
ATOM 5057 O O . ARG B 1 110 ? -1.673 0.431 -31.109 1 60.31 110 ARG B O 1
ATOM 5064 N N . ASN B 1 111 ? -3.727 1.615 -30.906 1 54.62 111 ASN B N 1
ATOM 5065 C CA . ASN B 1 111 ? -3.186 2.479 -29.859 1 54.62 111 ASN B CA 1
ATOM 5066 C C . ASN B 1 111 ? -3.562 1.978 -28.469 1 54.62 111 ASN B C 1
ATOM 5068 O O . ASN B 1 111 ? -4.66 1.451 -28.266 1 54.62 111 ASN B O 1
ATOM 5072 N N . ALA B 1 112 ? -2.682 1.653 -27.609 1 51.53 112 ALA B N 1
ATOM 5073 C CA . ALA B 1 112 ? -2.865 1.182 -26.25 1 51.53 112 ALA B CA 1
ATOM 5074 C C . ALA B 1 112 ? -4.086 1.829 -25.594 1 51.53 112 ALA B C 1
ATOM 5076 O O . ALA B 1 112 ? -4.676 1.271 -24.672 1 51.53 112 ALA B O 1
ATOM 5077 N N . SER B 1 113 ? -4.445 3.117 -25.984 1 48.66 113 SER B N 1
ATOM 5078 C CA . SER B 1 113 ? -5.441 3.875 -25.234 1 48.66 113 SER B CA 1
ATOM 5079 C C . SER B 1 113 ? -6.855 3.566 -25.719 1 48.66 113 SER B C 1
ATOM 5081 O O . SER B 1 113 ? -7.816 4.211 -25.297 1 48.66 113 SER B O 1
ATOM 5083 N N . SER B 1 114 ? -7.035 2.777 -26.703 1 47.41 114 SER B N 1
ATOM 5084 C CA . SER B 1 114 ? -8.406 2.787 -27.219 1 47.41 114 SER B CA 1
ATOM 5085 C C . SER B 1 114 ? -9.367 2.127 -26.234 1 47.41 114 SER B C 1
ATOM 5087 O O . SER B 1 114 ? -9.102 1.023 -25.75 1 47.41 114 SER B O 1
ATOM 5089 N N . SER B 1 115 ? -10.297 2.77 -25.656 1 46.81 115 SER B N 1
ATOM 5090 C CA . SER B 1 115 ? -11.391 2.527 -24.719 1 46.81 115 SER B CA 1
ATOM 5091 C C . SER B 1 115 ? -12.211 1.306 -25.125 1 46.81 115 SER B C 1
ATOM 5093 O O . SER B 1 115 ? -12.961 0.756 -24.328 1 46.81 115 SER B O 1
ATOM 5095 N N . SER B 1 116 ? -12.422 1 -26.453 1 46.97 116 SER B N 1
ATOM 5096 C CA . SER B 1 116 ? -13.328 -0.072 -26.844 1 46.97 116 SER B CA 1
ATOM 5097 C C . SER B 1 116 ? -12.789 -1.436 -26.422 1 46.97 116 SER B C 1
ATOM 5099 O O . SER B 1 116 ? -13.242 -2.467 -26.922 1 46.97 116 SER B O 1
ATOM 5101 N N . ARG B 1 117 ? -11.859 -1.501 -25.719 1 49.28 117 ARG B N 1
ATOM 5102 C CA . ARG B 1 117 ? -11.023 -2.637 -25.344 1 49.28 117 ARG B CA 1
ATOM 5103 C C . ARG B 1 117 ? -11.805 -3.633 -24.484 1 49.28 117 ARG B C 1
ATOM 5105 O O . ARG B 1 117 ? -11.422 -4.801 -24.391 1 49.28 117 ARG B O 1
ATOM 5112 N N . ASP B 1 118 ? -12.898 -3.352 -23.844 1 52.03 118 ASP B N 1
ATOM 5113 C CA . ASP B 1 118 ? -13.414 -4.199 -22.766 1 52.03 118 ASP B CA 1
ATOM 5114 C C . ASP B 1 118 ? -13.945 -5.52 -23.328 1 52.03 118 ASP B C 1
ATOM 5116 O O . ASP B 1 118 ? -13.641 -6.586 -22.781 1 52.03 118 ASP B O 1
ATOM 5120 N N . LEU B 1 119 ? -14.781 -5.484 -24.422 1 51.22 119 LEU B N 1
ATOM 5121 C CA . LEU B 1 119 ? -15.461 -6.699 -24.844 1 51.22 119 LEU B CA 1
ATOM 5122 C C . LEU B 1 119 ? -14.609 -7.492 -25.828 1 51.22 119 LEU B C 1
ATOM 5124 O O . LEU B 1 119 ? -14.68 -8.727 -25.875 1 51.22 119 LEU B O 1
ATOM 5128 N N . GLU B 1 120 ? -13.797 -6.891 -26.594 1 50.78 120 GLU B N 1
ATOM 5129 C CA . GLU B 1 120 ? -13.008 -7.582 -27.609 1 50.78 120 GLU B CA 1
ATOM 5130 C C . GLU B 1 120 ? -11.875 -8.391 -26.984 1 50.78 120 GLU B C 1
ATOM 5132 O O . GLU B 1 120 ? -11.531 -9.461 -27.469 1 50.78 120 GLU B O 1
ATOM 5137 N N . TYR B 1 121 ? -11.453 -8.062 -25.812 1 52.09 121 TYR B N 1
ATOM 5138 C CA . TYR B 1 121 ? -10.305 -8.672 -25.172 1 52.09 121 TYR B CA 1
ATOM 5139 C C . TYR B 1 121 ? -10.609 -10.109 -24.75 1 52.09 121 TYR B C 1
ATOM 5141 O O . TYR B 1 121 ? -9.75 -10.984 -24.844 1 52.09 121 TYR B O 1
ATOM 5149 N N . LEU B 1 122 ? -11.906 -10.383 -24.484 1 56.78 122 LEU B N 1
ATOM 5150 C CA . LEU B 1 122 ? -12.234 -11.695 -23.938 1 56.78 122 LEU B CA 1
ATOM 5151 C C . LEU B 1 122 ? -12.125 -12.773 -25 1 56.78 122 LEU B C 1
ATOM 5153 O O . LEU B 1 122 ? -11.891 -13.945 -24.688 1 56.78 122 LEU B O 1
ATOM 5157 N N . THR B 1 123 ? -12.133 -12.359 -26.188 1 56.88 123 THR B N 1
ATOM 5158 C CA . THR B 1 123 ? -12.273 -13.477 -27.109 1 56.88 123 THR B CA 1
ATOM 5159 C C . THR B 1 123 ? -11.109 -13.508 -28.109 1 56.88 123 THR B C 1
ATOM 5161 O O . THR B 1 123 ? -10.891 -14.516 -28.781 1 56.88 123 THR B O 1
ATOM 5164 N N . ASN B 1 124 ? -10.297 -12.461 -28.062 1 66.94 124 ASN B N 1
ATOM 5165 C CA . ASN B 1 124 ? -9.344 -12.406 -29.156 1 66.94 124 ASN B CA 1
ATOM 5166 C C . ASN B 1 124 ? -7.918 -12.641 -28.688 1 66.94 124 ASN B C 1
ATOM 5168 O O . ASN B 1 124 ? -7.324 -11.781 -28.031 1 66.94 124 ASN B O 1
ATOM 5172 N N . PRO B 1 125 ? -7.426 -13.93 -29 1 66.5 125 PRO B N 1
ATOM 5173 C CA . PRO B 1 125 ? -6.055 -14.258 -28.594 1 66.5 125 PRO B CA 1
ATOM 5174 C C . PRO B 1 125 ? -5.031 -13.266 -29.141 1 66.5 125 PRO B C 1
ATOM 5176 O O . PRO B 1 125 ? -3.945 -13.117 -28.578 1 66.5 125 PRO B O 1
ATOM 5179 N N . ALA B 1 126 ? -5.457 -12.656 -30.172 1 70.88 126 ALA B N 1
ATOM 5180 C CA . ALA B 1 126 ? -4.523 -11.75 -30.844 1 70.88 126 ALA B CA 1
ATOM 5181 C C . ALA B 1 126 ? -4.379 -10.445 -30.062 1 70.88 126 ALA B C 1
ATOM 5183 O O . ALA B 1 126 ? -3.438 -9.68 -30.297 1 70.88 126 ALA B O 1
ATOM 5184 N N . ILE B 1 127 ? -5.215 -10.312 -29.047 1 79.56 127 ILE B N 1
ATOM 5185 C CA . ILE B 1 127 ? -5.184 -8.984 -28.453 1 79.56 127 ILE B CA 1
ATOM 5186 C C . ILE B 1 127 ? -5.164 -9.094 -26.938 1 79.56 127 ILE B C 1
ATOM 5188 O O . ILE B 1 127 ? -4.816 -8.133 -26.234 1 79.56 127 ILE B O 1
ATOM 5192 N N . LYS B 1 128 ? -5.469 -10.25 -26.469 1 88.06 128 LYS B N 1
ATOM 5193 C CA . LYS B 1 128 ? -5.57 -10.367 -25.016 1 88.06 128 LYS B CA 1
ATOM 5194 C C . LYS B 1 128 ? -4.188 -10.32 -24.359 1 88.06 128 LYS B C 1
ATOM 5196 O O . LYS B 1 128 ? -3.225 -10.875 -24.891 1 88.06 128 LYS B O 1
ATOM 5201 N N . ARG B 1 129 ? -4.078 -9.633 -23.297 1 92.12 129 ARG B N 1
ATOM 5202 C CA . ARG B 1 129 ? -2.838 -9.57 -22.531 1 92.12 129 ARG B CA 1
ATOM 5203 C C . ARG B 1 129 ? -2.889 -10.5 -21.328 1 92.12 129 ARG B C 1
ATOM 5205 O O . ARG B 1 129 ? -3.789 -10.398 -20.484 1 92.12 129 ARG B O 1
ATOM 5212 N N . THR B 1 130 ? -1.998 -11.445 -21.281 1 95.94 130 THR B N 1
ATOM 5213 C CA . THR B 1 130 ? -1.965 -12.477 -20.25 1 95.94 130 THR B CA 1
ATOM 5214 C C . THR B 1 130 ? -0.635 -12.453 -19.5 1 95.94 130 THR B C 1
ATOM 5216 O O . THR B 1 130 ? 0.428 -12.352 -20.109 1 95.94 130 THR B O 1
ATOM 5219 N N . ALA B 1 131 ? -0.696 -12.445 -18.172 1 98 131 ALA B N 1
ATOM 5220 C CA . ALA B 1 131 ? 0.514 -12.516 -17.359 1 98 131 ALA B CA 1
ATOM 5221 C C . ALA B 1 131 ? 0.642 -13.883 -16.688 1 98 131 ALA B C 1
ATOM 5223 O O . ALA B 1 131 ? -0.336 -14.406 -16.141 1 98 131 ALA B O 1
ATOM 5224 N N . ILE B 1 132 ? 1.765 -14.516 -16.812 1 98.75 132 ILE B N 1
ATOM 5225 C CA . ILE B 1 132 ? 2.137 -15.648 -15.969 1 98.75 132 ILE B CA 1
ATOM 5226 C C . ILE B 1 132 ? 2.898 -15.156 -14.742 1 98.75 132 ILE B C 1
ATOM 5228 O O . ILE B 1 132 ? 4 -14.617 -14.867 1 98.75 132 ILE B O 1
ATOM 5232 N N . VAL B 1 133 ? 2.32 -15.359 -13.594 1 98.81 133 VAL B N 1
ATOM 5233 C CA . VAL B 1 133 ? 2.914 -14.852 -12.359 1 98.81 133 VAL B CA 1
ATOM 5234 C C . VAL B 1 133 ? 3.535 -15.992 -11.57 1 98.81 133 VAL B C 1
ATOM 5236 O O . VAL B 1 133 ? 2.82 -16.812 -10.977 1 98.81 133 VAL B O 1
ATOM 5239 N N . MET B 1 134 ? 4.863 -15.992 -11.547 1 98.69 134 MET B N 1
ATOM 5240 C CA . MET B 1 134 ? 5.617 -17 -10.797 1 98.69 134 MET B CA 1
ATOM 5241 C C . MET B 1 134 ? 5.613 -16.672 -9.312 1 98.69 134 MET B C 1
ATOM 5243 O O . MET B 1 134 ? 5.84 -15.531 -8.914 1 98.69 134 MET B O 1
ATOM 5247 N N . ARG B 1 135 ? 5.355 -17.688 -8.516 1 98.12 135 ARG B N 1
ATOM 5248 C CA . ARG B 1 135 ? 5.309 -17.5 -7.07 1 98.12 135 ARG B CA 1
ATOM 5249 C C . ARG B 1 135 ? 6.617 -17.922 -6.414 1 98.12 135 ARG B C 1
ATOM 5251 O O . ARG B 1 135 ? 6.98 -19.109 -6.453 1 98.12 135 ARG B O 1
ATOM 5258 N N . SER B 1 136 ? 7.297 -16.969 -5.867 1 98.19 136 SER B N 1
ATOM 5259 C CA . SER B 1 136 ? 8.57 -17.234 -5.199 1 98.19 136 SER B CA 1
ATOM 5260 C C . SER B 1 136 ? 8.594 -16.609 -3.805 1 98.19 136 SER B C 1
ATOM 5262 O O . SER B 1 136 ? 7.555 -16.188 -3.285 1 98.19 136 SER B O 1
ATOM 5264 N N . TYR B 1 137 ? 9.703 -16.734 -3.109 1 98.19 137 TYR B N 1
ATOM 5265 C CA . TYR B 1 137 ? 9.836 -16.188 -1.764 1 98.19 137 TYR B CA 1
ATOM 5266 C C . TYR B 1 137 ? 11.266 -15.734 -1.494 1 98.19 137 TYR B C 1
ATOM 5268 O O . TYR B 1 137 ? 12.188 -16.094 -2.23 1 98.19 137 TYR B O 1
ATOM 5276 N N . GLN B 1 138 ? 11.383 -14.93 -0.53 1 98.31 138 GLN B N 1
ATOM 5277 C CA . GLN B 1 138 ? 12.688 -14.422 -0.107 1 98.31 138 GLN B CA 1
ATOM 5278 C C . GLN B 1 138 ? 13.641 -15.562 0.223 1 98.31 138 GLN B C 1
ATOM 5280 O O . GLN B 1 138 ? 13.305 -16.469 0.994 1 98.31 138 GLN B O 1
ATOM 5285 N N . GLY B 1 139 ? 14.82 -15.578 -0.427 1 98 139 GLY B N 1
ATOM 5286 C CA . GLY B 1 139 ? 15.828 -16.594 -0.163 1 98 139 GLY B CA 1
ATOM 5287 C C . GLY B 1 139 ? 15.625 -17.859 -0.982 1 98 139 GLY B C 1
ATOM 5288 O O . GLY B 1 139 ? 16.234 -18.891 -0.7 1 98 139 GLY B O 1
ATOM 5289 N N . TYR B 1 140 ? 14.766 -17.859 -1.95 1 98.25 140 TYR B N 1
ATOM 5290 C CA . TYR B 1 140 ? 14.57 -19.031 -2.807 1 98.25 140 TYR B CA 1
ATOM 5291 C C . TYR B 1 140 ? 15.898 -19.547 -3.344 1 98.25 140 TYR B C 1
ATOM 5293 O O . TYR B 1 140 ? 16.703 -18.781 -3.873 1 98.25 140 TYR B O 1
ATOM 5301 N N . PRO B 1 141 ? 16.203 -20.812 -3.176 1 97.75 141 PRO B N 1
ATOM 5302 C CA . PRO B 1 141 ? 17.484 -21.359 -3.617 1 97.75 141 PRO B CA 1
ATOM 5303 C C . PRO B 1 141 ? 17.5 -21.688 -5.109 1 97.75 141 PRO B C 1
ATOM 5305 O O . PRO B 1 141 ? 17.391 -22.859 -5.488 1 97.75 141 PRO B O 1
ATOM 5308 N N . TRP B 1 142 ? 17.781 -20.766 -5.914 1 97.62 142 TRP B N 1
ATOM 5309 C CA . TRP B 1 142 ? 17.766 -20.906 -7.367 1 97.62 142 TRP B CA 1
ATOM 5310 C C . TRP B 1 142 ? 18.812 -21.922 -7.82 1 97.62 142 TRP B C 1
ATOM 5312 O O . TRP B 1 142 ? 19.984 -21.828 -7.441 1 97.62 142 TRP B O 1
ATOM 5322 N N . ARG B 1 143 ? 18.375 -22.812 -8.547 1 95.81 143 ARG B N 1
ATOM 5323 C CA . ARG B 1 143 ? 19.219 -23.781 -9.234 1 95.81 143 ARG B CA 1
ATOM 5324 C C . ARG B 1 143 ? 19.312 -23.469 -10.727 1 95.81 143 ARG B C 1
ATOM 5326 O O . ARG B 1 143 ? 18.5 -22.688 -11.25 1 95.81 143 ARG B O 1
ATOM 5333 N N . GLU B 1 144 ? 20.281 -24.109 -11.359 1 94.5 144 GLU B N 1
ATOM 5334 C CA . GLU B 1 144 ? 20.438 -23.891 -12.797 1 94.5 144 GLU B CA 1
ATOM 5335 C C . GLU B 1 144 ? 19.156 -24.234 -13.547 1 94.5 144 GLU B C 1
ATOM 5337 O O . GLU B 1 144 ? 18.75 -23.5 -14.461 1 94.5 144 GLU B O 1
ATOM 5342 N N . ASP B 1 145 ? 18.516 -25.25 -13.109 1 95.44 145 ASP B N 1
ATOM 5343 C CA . ASP B 1 145 ? 17.297 -25.719 -13.75 1 95.44 145 ASP B CA 1
ATOM 5344 C C . ASP B 1 145 ? 16.188 -24.672 -13.648 1 95.44 145 ASP B C 1
ATOM 5346 O O . ASP B 1 145 ? 15.391 -24.516 -14.578 1 95.44 145 ASP B O 1
ATOM 5350 N N . ASP B 1 146 ? 16.062 -24 -12.523 1 97.12 146 ASP B N 1
ATOM 5351 C CA . ASP B 1 146 ? 15.07 -22.953 -12.336 1 97.12 146 ASP B CA 1
ATOM 5352 C C . ASP B 1 146 ? 15.281 -21.812 -13.328 1 97.12 146 ASP B C 1
ATOM 5354 O O . ASP B 1 146 ? 14.32 -21.297 -13.906 1 97.12 146 ASP B O 1
ATOM 5358 N N . ILE B 1 147 ? 16.5 -21.391 -13.469 1 97.31 147 ILE B N 1
ATOM 5359 C CA . ILE B 1 147 ? 16.859 -20.281 -14.344 1 97.31 147 ILE B CA 1
ATOM 5360 C C . ILE B 1 147 ? 16.547 -20.641 -15.789 1 97.31 147 ILE B C 1
ATOM 5362 O O . ILE B 1 147 ? 15.906 -19.844 -16.5 1 97.31 147 ILE B O 1
ATOM 5366 N N . LEU B 1 148 ? 16.953 -21.844 -16.188 1 96.25 148 LEU B N 1
ATOM 5367 C CA . LEU B 1 148 ? 16.719 -22.281 -17.562 1 96.25 148 LEU B CA 1
ATOM 5368 C C . LEU B 1 148 ? 15.234 -22.391 -17.844 1 96.25 148 LEU B C 1
ATOM 5370 O O . LEU B 1 148 ? 14.781 -22.047 -18.938 1 96.25 148 LEU B O 1
ATOM 5374 N N . ASN B 1 149 ? 14.531 -22.922 -16.875 1 96.94 149 ASN B N 1
ATOM 5375 C CA . ASN B 1 149 ? 13.086 -23.031 -17.031 1 96.94 149 ASN B CA 1
ATOM 5376 C C . ASN B 1 149 ? 12.438 -21.672 -17.25 1 96.94 149 ASN B C 1
ATOM 5378 O O . ASN B 1 149 ? 11.586 -21.516 -18.125 1 96.94 149 ASN B O 1
ATOM 5382 N N . LEU B 1 150 ? 12.82 -20.672 -16.453 1 98.12 150 LEU B N 1
ATOM 5383 C CA . LEU B 1 150 ? 12.234 -19.344 -16.578 1 98.12 150 LEU B CA 1
ATOM 5384 C C . LEU B 1 150 ? 12.625 -18.703 -17.906 1 98.12 150 LEU B C 1
ATOM 5386 O O . LEU B 1 150 ? 11.805 -18.031 -18.547 1 98.12 150 LEU B O 1
ATOM 5390 N N . ARG B 1 151 ? 13.859 -18.891 -18.375 1 97.81 151 ARG B N 1
ATOM 5391 C CA . ARG B 1 151 ? 14.281 -18.422 -19.688 1 97.81 151 ARG B CA 1
ATOM 5392 C C . ARG B 1 151 ? 13.422 -19.016 -20.797 1 97.81 151 ARG B C 1
ATOM 5394 O O . ARG B 1 151 ? 13.031 -18.328 -21.734 1 97.81 151 ARG B O 1
ATOM 5401 N N . ALA B 1 152 ? 13.203 -20.281 -20.625 1 96.94 152 ALA B N 1
ATOM 5402 C CA . ALA B 1 152 ? 12.367 -20.969 -21.609 1 96.94 152 ALA B CA 1
ATOM 5403 C C . ALA B 1 152 ? 10.961 -20.359 -21.641 1 96.94 152 ALA B C 1
ATOM 5405 O O . ALA B 1 152 ? 10.422 -20.109 -22.734 1 96.94 152 ALA B O 1
ATOM 5406 N N . MET B 1 153 ? 10.414 -20.125 -20.5 1 98 153 MET B N 1
ATOM 5407 C CA . MET B 1 153 ? 9.078 -19.531 -20.438 1 98 153 MET B CA 1
ATOM 5408 C C . MET B 1 153 ? 9.07 -18.141 -21.078 1 98 153 MET B C 1
ATOM 5410 O O . MET B 1 153 ? 8.188 -17.828 -21.875 1 98 153 MET B O 1
ATOM 5414 N N . ILE B 1 154 ? 10.023 -17.312 -20.734 1 98.06 154 ILE B N 1
ATOM 5415 C CA . ILE B 1 154 ? 10.109 -15.961 -21.281 1 98.06 154 ILE B CA 1
ATOM 5416 C C . ILE B 1 154 ? 10.266 -16.016 -22.797 1 98.06 154 ILE B C 1
ATOM 5418 O O . ILE B 1 154 ? 9.531 -15.344 -23.531 1 98.06 154 ILE B O 1
ATOM 5422 N N . SER B 1 155 ? 11.164 -16.859 -23.266 1 96.88 155 SER B N 1
ATOM 5423 C CA . SER B 1 155 ? 11.477 -16.938 -24.688 1 96.88 155 SER B CA 1
ATOM 5424 C C . SER B 1 155 ? 10.297 -17.469 -25.484 1 96.88 155 SER B C 1
ATOM 5426 O O . SER B 1 155 ? 9.938 -16.922 -26.531 1 96.88 155 SER B O 1
ATOM 5428 N N . GLU B 1 156 ? 9.688 -18.484 -24.969 1 96.88 156 GLU B N 1
ATOM 5429 C CA . GLU B 1 156 ? 8.648 -19.188 -25.719 1 96.88 156 GLU B CA 1
ATOM 5430 C C . GLU B 1 156 ? 7.312 -18.453 -25.625 1 96.88 156 GLU B C 1
ATOM 5432 O O . GLU B 1 156 ? 6.562 -18.391 -26.609 1 96.88 156 GLU B O 1
ATOM 5437 N N . LEU B 1 157 ? 7.012 -17.859 -24.531 1 97.12 157 LEU B N 1
ATOM 5438 C CA . LEU B 1 157 ? 5.695 -17.266 -24.297 1 97.12 157 LEU B CA 1
ATOM 5439 C C . LEU B 1 157 ? 5.684 -15.789 -24.688 1 97.12 157 LEU B C 1
ATOM 5441 O O . LEU B 1 157 ? 4.629 -15.234 -25 1 97.12 157 LEU B O 1
ATOM 5445 N N . SER B 1 158 ? 6.828 -15.156 -24.688 1 95.62 158 SER B N 1
ATOM 5446 C CA . SER B 1 158 ? 6.859 -13.719 -24.922 1 95.62 158 SER B CA 1
ATOM 5447 C C . SER B 1 158 ? 7.668 -13.383 -26.172 1 95.62 158 SER B C 1
ATOM 5449 O O . SER B 1 158 ? 7.105 -12.977 -27.203 1 95.62 158 SER B O 1
ATOM 5451 N N . LEU B 1 159 ? 8.922 -13.711 -26.234 1 94.56 159 LEU B N 1
ATOM 5452 C CA . LEU B 1 159 ? 9.836 -13.195 -27.25 1 94.56 159 LEU B CA 1
ATOM 5453 C C . LEU B 1 159 ? 9.609 -13.883 -28.594 1 94.56 159 LEU B C 1
ATOM 5455 O O . LEU B 1 159 ? 9.719 -13.25 -29.641 1 94.56 159 LEU B O 1
ATOM 5459 N N . ASN B 1 160 ? 9.273 -15.172 -28.562 1 91.38 160 ASN B N 1
ATOM 5460 C CA . ASN B 1 160 ? 9.102 -15.922 -29.797 1 91.38 160 ASN B CA 1
ATOM 5461 C C . ASN B 1 160 ? 7.633 -16.234 -30.062 1 91.38 160 ASN B C 1
ATOM 5463 O O . ASN B 1 160 ? 7.316 -17.203 -30.75 1 91.38 160 ASN B O 1
ATOM 5467 N N . ASN B 1 161 ? 6.805 -15.555 -29.484 1 89.81 161 ASN B N 1
ATOM 5468 C CA . ASN B 1 161 ? 5.367 -15.727 -29.688 1 89.81 161 ASN B CA 1
ATOM 5469 C C . ASN B 1 161 ? 4.863 -14.93 -30.875 1 89.81 161 ASN B C 1
ATOM 5471 O O . ASN B 1 161 ? 4.949 -13.695 -30.891 1 89.81 161 ASN B O 1
ATOM 5475 N N . PRO B 1 162 ? 4.355 -15.602 -31.875 1 86 162 PRO B N 1
ATOM 5476 C CA . PRO B 1 162 ? 3.861 -14.883 -33.062 1 86 162 PRO B CA 1
ATOM 5477 C C . PRO B 1 162 ? 2.562 -14.133 -32.781 1 86 162 PRO B C 1
ATOM 5479 O O . PRO B 1 162 ? 2.141 -13.312 -33.594 1 86 162 PRO B O 1
ATOM 5482 N N . ASN B 1 163 ? 1.973 -14.391 -31.703 1 86.56 163 ASN B N 1
ATOM 5483 C CA . ASN B 1 163 ? 0.75 -13.719 -31.281 1 86.56 163 ASN B CA 1
ATOM 5484 C C . ASN B 1 163 ? 1.038 -12.641 -30.234 1 86.56 163 ASN B C 1
ATOM 5486 O O . ASN B 1 163 ? 2.125 -12.055 -30.219 1 86.56 163 ASN B O 1
ATOM 5490 N N . MET B 1 164 ? 0.017 -12.289 -29.5 1 87.62 164 MET B N 1
ATOM 5491 C CA . MET B 1 164 ? 0.26 -11.328 -28.422 1 87.62 164 MET B CA 1
ATOM 5492 C C . MET B 1 164 ? 1.142 -11.93 -27.344 1 87.62 164 MET B C 1
ATOM 5494 O O . MET B 1 164 ? 0.795 -12.961 -26.75 1 87.62 164 MET B O 1
ATOM 5498 N N . PRO B 1 165 ? 2.23 -11.336 -27.078 1 91.69 165 PRO B N 1
ATOM 5499 C CA . PRO B 1 165 ? 3.162 -11.891 -26.109 1 91.69 165 PRO B CA 1
ATOM 5500 C C . PRO B 1 165 ? 2.564 -11.977 -24.703 1 91.69 165 PRO B C 1
ATOM 5502 O O . PRO B 1 165 ? 1.891 -11.039 -24.266 1 91.69 165 PRO B O 1
ATOM 5505 N N . TYR B 1 166 ? 2.754 -13.148 -24.094 1 96.12 166 TYR B N 1
ATOM 5506 C CA . TYR B 1 166 ? 2.482 -13.219 -22.672 1 96.12 166 TYR B CA 1
ATOM 5507 C C . TYR B 1 166 ? 3.482 -12.383 -21.875 1 96.12 166 TYR B C 1
ATOM 5509 O O . TYR B 1 166 ? 4.582 -12.094 -22.359 1 96.12 166 TYR B O 1
ATOM 5517 N N . ASP B 1 167 ? 3.041 -11.883 -20.781 1 97.12 167 ASP B N 1
ATOM 5518 C CA . ASP B 1 167 ? 3.965 -11.297 -19.812 1 97.12 167 ASP B CA 1
ATOM 5519 C C . ASP B 1 167 ? 4.355 -12.305 -18.734 1 97.12 167 ASP B C 1
ATOM 5521 O O . ASP B 1 167 ? 3.596 -13.234 -18.438 1 97.12 167 ASP B O 1
ATOM 5525 N N . VAL B 1 168 ? 5.566 -12.273 -18.266 1 98.62 168 VAL B N 1
ATOM 5526 C CA . VAL B 1 168 ? 6.031 -13.109 -17.156 1 98.62 168 VAL B CA 1
ATOM 5527 C C . VAL B 1 168 ? 6.457 -12.219 -15.992 1 98.62 168 VAL B C 1
ATOM 5529 O O . VAL B 1 168 ? 7.227 -11.273 -16.172 1 98.62 168 VAL B O 1
ATOM 5532 N N . ARG B 1 169 ? 5.941 -12.477 -14.852 1 98.69 169 ARG B N 1
ATOM 5533 C CA . ARG B 1 169 ? 6.227 -11.727 -13.625 1 98.69 169 ARG B CA 1
ATOM 5534 C C . ARG B 1 169 ? 6.598 -12.672 -12.484 1 98.69 169 ARG B C 1
ATOM 5536 O O . ARG B 1 169 ? 6.324 -13.875 -12.555 1 98.69 169 ARG B O 1
ATOM 5543 N N . ILE B 1 170 ? 7.27 -12.188 -11.477 1 98.75 170 ILE B N 1
ATOM 5544 C CA . ILE B 1 170 ? 7.617 -12.969 -10.289 1 98.75 170 ILE B CA 1
ATOM 5545 C C . ILE B 1 170 ? 7.109 -12.258 -9.039 1 98.75 170 ILE B C 1
ATOM 5547 O O . ILE B 1 170 ? 7.484 -11.109 -8.773 1 98.75 170 ILE B O 1
ATOM 5551 N N . LEU B 1 171 ? 6.25 -12.844 -8.32 1 98.19 171 LEU B N 1
ATOM 5552 C CA . LEU B 1 171 ? 5.824 -12.352 -7.02 1 98.19 171 LEU B CA 1
ATOM 5553 C C . LEU B 1 171 ? 6.668 -12.961 -5.906 1 98.19 171 LEU B C 1
ATOM 5555 O O . LEU B 1 171 ? 6.613 -14.172 -5.672 1 98.19 171 LEU B O 1
ATOM 5559 N N . VAL B 1 172 ? 7.402 -12.164 -5.227 1 98.56 172 VAL B N 1
ATOM 5560 C CA . VAL B 1 172 ? 8.297 -12.633 -4.176 1 98.56 172 VAL B CA 1
ATOM 5561 C C . VAL B 1 172 ? 7.711 -12.289 -2.807 1 98.56 172 VAL B C 1
ATOM 5563 O O . VAL B 1 172 ? 7.484 -11.117 -2.5 1 98.56 172 VAL B O 1
ATOM 5566 N N . GLU B 1 173 ? 7.438 -13.273 -2.018 1 98.31 173 GLU B N 1
ATOM 5567 C CA . GLU B 1 173 ? 7.016 -13.07 -0.636 1 98.31 173 GLU B CA 1
ATOM 5568 C C . GLU B 1 173 ? 8.188 -12.648 0.246 1 98.31 173 GLU B C 1
ATOM 5570 O O . GLU B 1 173 ? 9.164 -13.383 0.377 1 98.31 173 GLU B O 1
ATOM 5575 N N . VAL B 1 174 ? 8.109 -11.484 0.776 1 98 174 VAL B N 1
ATOM 5576 C CA . VAL B 1 174 ? 9.109 -11.031 1.737 1 98 174 VAL B CA 1
ATOM 5577 C C . VAL B 1 174 ? 8.797 -11.609 3.117 1 98 174 VAL B C 1
ATOM 5579 O O . VAL B 1 174 ? 7.742 -11.32 3.693 1 98 174 VAL B O 1
ATOM 5582 N N . LYS B 1 175 ? 9.688 -12.406 3.625 1 96.25 175 LYS B N 1
ATOM 5583 C CA . LYS B 1 175 ? 9.461 -13.117 4.875 1 96.25 175 LYS B CA 1
ATOM 5584 C C . LYS B 1 175 ? 10 -12.336 6.066 1 96.25 175 LYS B C 1
ATOM 5586 O O . LYS B 1 175 ? 9.461 -12.43 7.176 1 96.25 175 LYS B O 1
ATOM 5591 N N . ASP B 1 176 ? 11.039 -11.578 5.848 1 95.25 176 ASP B N 1
ATOM 5592 C CA . ASP B 1 176 ? 11.625 -10.766 6.914 1 95.25 176 ASP B CA 1
ATOM 5593 C C . ASP B 1 176 ? 10.711 -9.594 7.262 1 95.25 176 ASP B C 1
ATOM 5595 O O . ASP B 1 176 ? 10.562 -8.656 6.469 1 95.25 176 ASP B O 1
ATOM 5599 N N . PRO B 1 177 ? 10.125 -9.617 8.414 1 92.06 177 PRO B N 1
ATOM 5600 C CA . PRO B 1 177 ? 9.164 -8.57 8.773 1 92.06 177 PRO B CA 1
ATOM 5601 C C . PRO B 1 177 ? 9.828 -7.223 9.055 1 92.06 177 PRO B C 1
ATOM 5603 O O . PRO B 1 177 ? 9.141 -6.215 9.227 1 92.06 177 PRO B O 1
ATOM 5606 N N . ASN B 1 178 ? 11.133 -7.176 9.047 1 93.38 178 ASN B N 1
ATOM 5607 C CA . ASN B 1 178 ? 11.844 -5.957 9.422 1 93.38 178 ASN B CA 1
ATOM 5608 C C . ASN B 1 178 ? 12.266 -5.156 8.188 1 93.38 178 ASN B C 1
ATOM 5610 O O . ASN B 1 178 ? 12.844 -4.078 8.32 1 93.38 178 ASN B O 1
ATOM 5614 N N . LEU B 1 179 ? 11.977 -5.664 7.023 1 94.19 179 LEU B N 1
ATOM 5615 C CA . LEU B 1 179 ? 12.406 -4.992 5.801 1 94.19 179 LEU B CA 1
ATOM 5616 C C . LEU B 1 179 ? 11.289 -4.102 5.258 1 94.19 179 LEU B C 1
ATOM 5618 O O . LEU B 1 179 ? 10.148 -4.547 5.102 1 94.19 179 LEU B O 1
ATOM 5622 N N . SER B 1 180 ? 11.641 -2.885 4.984 1 93.88 180 SER B N 1
ATOM 5623 C CA . SER B 1 180 ? 10.719 -1.916 4.406 1 93.88 180 SER B CA 1
ATOM 5624 C C . SER B 1 180 ? 10.789 -1.929 2.885 1 93.88 180 SER B C 1
ATOM 5626 O O . SER B 1 180 ? 11.047 -0.897 2.26 1 93.88 180 SER B O 1
ATOM 5628 N N . VAL B 1 181 ? 10.367 -2.941 2.293 1 94.44 181 VAL B N 1
ATOM 5629 C CA . VAL B 1 181 ? 10.578 -3.141 0.863 1 94.44 181 VAL B CA 1
ATOM 5630 C C . VAL B 1 181 ? 9.641 -2.234 0.071 1 94.44 181 VAL B C 1
ATOM 5632 O O . VAL B 1 181 ? 9.844 -2.016 -1.127 1 94.44 181 VAL B O 1
ATOM 5635 N N . PHE B 1 182 ? 8.648 -1.687 0.711 1 93.25 182 PHE B N 1
ATOM 5636 C CA . PHE B 1 182 ? 7.684 -0.86 -0.002 1 93.25 182 PHE B CA 1
ATOM 5637 C C . PHE B 1 182 ? 8.109 0.604 0.015 1 93.25 182 PHE B C 1
ATOM 5639 O O . PHE B 1 182 ? 7.578 1.416 -0.747 1 93.25 182 PHE B O 1
ATOM 5646 N N . THR B 1 183 ? 9.094 0.987 0.867 1 93.12 183 THR B N 1
ATOM 5647 C CA . THR B 1 183 ? 9.43 2.398 1.003 1 93.12 183 THR B CA 1
ATOM 5648 C C . THR B 1 183 ? 10.945 2.598 0.976 1 93.12 183 THR B C 1
ATOM 5650 O O . THR B 1 183 ? 11.43 3.729 1.038 1 93.12 183 THR B O 1
ATOM 5653 N N . SER B 1 184 ? 11.703 1.532 0.888 1 91.56 184 SER B N 1
ATOM 5654 C CA . SER B 1 184 ? 13.164 1.599 0.899 1 91.56 184 SER B CA 1
ATOM 5655 C C . SER B 1 184 ? 13.75 0.941 -0.342 1 91.56 184 SER B C 1
ATOM 5657 O O . SER B 1 184 ? 13.562 -0.255 -0.569 1 91.56 184 SER B O 1
ATOM 5659 N N . GLU B 1 185 ? 14.531 1.648 -1.06 1 88.5 185 GLU B N 1
ATOM 5660 C CA . GLU B 1 185 ? 15.219 1.084 -2.219 1 88.5 185 GLU B CA 1
ATOM 5661 C C . GLU B 1 185 ? 16.328 0.129 -1.795 1 88.5 185 GLU B C 1
ATOM 5663 O O . GLU B 1 185 ? 16.594 -0.86 -2.479 1 88.5 185 GLU B O 1
ATOM 5668 N N . TRP B 1 186 ? 16.859 0.378 -0.663 1 88.56 186 TRP B N 1
ATOM 5669 C CA . TRP B 1 186 ? 17.938 -0.465 -0.167 1 88.56 186 TRP B CA 1
ATOM 5670 C C . TRP B 1 186 ? 17.406 -1.817 0.297 1 88.56 186 TRP B C 1
ATOM 5672 O O . TRP B 1 186 ? 18.031 -2.855 0.035 1 88.56 186 TRP B O 1
ATOM 5682 N N . ASP B 1 187 ? 16.328 -1.728 1.065 1 92.88 187 ASP B N 1
ATOM 5683 C CA . ASP B 1 187 ? 15.719 -2.988 1.484 1 92.88 187 ASP B CA 1
ATOM 5684 C C . ASP B 1 187 ? 15.258 -3.801 0.279 1 92.88 187 ASP B C 1
ATOM 5686 O O . ASP B 1 187 ? 15.375 -5.027 0.268 1 92.88 187 ASP B O 1
ATOM 5690 N N . ARG B 1 188 ? 14.719 -3.133 -0.728 1 94.62 188 ARG B N 1
ATOM 5691 C CA . ARG B 1 188 ? 14.352 -3.811 -1.966 1 94.62 188 ARG B CA 1
ATOM 5692 C C . ARG B 1 188 ? 15.562 -4.469 -2.615 1 94.62 188 ARG B C 1
ATOM 5694 O O . ARG B 1 188 ? 15.508 -5.637 -2.998 1 94.62 188 ARG B O 1
ATOM 5701 N N . TYR B 1 189 ? 16.609 -3.688 -2.689 1 93.88 189 TYR B N 1
ATOM 5702 C CA . TYR B 1 189 ? 17.844 -4.191 -3.277 1 93.88 189 TYR B CA 1
ATOM 5703 C C . TYR B 1 189 ? 18.375 -5.395 -2.498 1 93.88 189 TYR B C 1
ATOM 5705 O O . TYR B 1 189 ? 18.797 -6.383 -3.092 1 93.88 189 TYR B O 1
ATOM 5713 N N . ARG B 1 190 ? 18.281 -5.316 -1.229 1 92.88 190 ARG B N 1
ATOM 5714 C CA . ARG B 1 190 ? 18.75 -6.406 -0.382 1 92.88 190 ARG B CA 1
ATOM 5715 C C . ARG B 1 190 ? 18 -7.695 -0.677 1 92.88 190 ARG B C 1
ATOM 5717 O O . ARG B 1 190 ? 18.594 -8.766 -0.783 1 92.88 190 ARG B O 1
ATOM 5724 N N . VAL B 1 191 ? 16.688 -7.586 -0.812 1 97.31 191 VAL B N 1
ATOM 5725 C CA . VAL B 1 191 ? 15.891 -8.773 -1.1 1 97.31 191 VAL B CA 1
ATOM 5726 C C . VAL B 1 191 ? 16.188 -9.266 -2.512 1 97.31 191 VAL B C 1
ATOM 5728 O O . VAL B 1 191 ? 16.328 -10.477 -2.736 1 97.31 191 VAL B O 1
ATOM 5731 N N . LEU B 1 192 ? 16.328 -8.359 -3.479 1 97.69 192 LEU B N 1
ATOM 5732 C CA . LEU B 1 192 ? 16.625 -8.758 -4.852 1 97.69 192 LEU B CA 1
ATOM 5733 C C . LEU B 1 192 ? 17.953 -9.5 -4.93 1 97.69 192 LEU B C 1
ATOM 5735 O O . LEU B 1 192 ? 18.016 -10.609 -5.473 1 97.69 192 LEU B O 1
ATOM 5739 N N . VAL B 1 193 ? 18.969 -8.969 -4.289 1 97.31 193 VAL B N 1
ATOM 5740 C CA . VAL B 1 193 ? 20.328 -9.484 -4.383 1 97.31 193 VAL B CA 1
ATOM 5741 C C . VAL B 1 193 ? 20.391 -10.883 -3.777 1 97.31 193 VAL B C 1
ATOM 5743 O O . VAL B 1 193 ? 21.125 -11.75 -4.266 1 97.31 193 VAL B O 1
ATOM 5746 N N . THR B 1 194 ? 19.531 -11.164 -2.844 1 97.5 194 THR B N 1
ATOM 5747 C CA . THR B 1 194 ? 19.656 -12.414 -2.098 1 97.5 194 THR B CA 1
ATOM 5748 C C . THR B 1 194 ? 18.609 -13.43 -2.572 1 97.5 194 THR B C 1
ATOM 5750 O O . THR B 1 194 ? 18.641 -14.594 -2.17 1 97.5 194 THR B O 1
ATOM 5753 N N . SER B 1 195 ? 17.688 -13.016 -3.467 1 98.56 195 SER B N 1
ATOM 5754 C CA . SER B 1 195 ? 16.531 -13.898 -3.623 1 98.56 195 SER B CA 1
ATOM 5755 C C . SER B 1 195 ? 16.234 -14.156 -5.094 1 98.56 195 SER B C 1
ATOM 5757 O O . SER B 1 195 ? 15.492 -15.086 -5.43 1 98.56 195 SER B O 1
ATOM 5759 N N . VAL B 1 196 ? 16.812 -13.352 -6.008 1 98.81 196 VAL B N 1
ATOM 5760 C CA . VAL B 1 196 ? 16.438 -13.469 -7.414 1 98.81 196 VAL B CA 1
ATOM 5761 C C . VAL B 1 196 ? 17.672 -13.227 -8.297 1 98.81 196 VAL B C 1
ATOM 5763 O O . VAL B 1 196 ? 18.406 -12.273 -8.078 1 98.81 196 VAL B O 1
ATOM 5766 N N . PRO B 1 197 ? 17.938 -14.07 -9.289 1 98.5 197 PRO B N 1
ATOM 5767 C CA . PRO B 1 197 ? 19 -13.773 -10.242 1 98.5 197 PRO B CA 1
ATOM 5768 C C . PRO B 1 197 ? 18.844 -12.406 -10.898 1 98.5 197 PRO B C 1
ATOM 5770 O O . PRO B 1 197 ? 17.734 -12.008 -11.25 1 98.5 197 PRO B O 1
ATOM 5773 N N . ARG B 1 198 ? 19.938 -11.719 -11.102 1 98.06 198 ARG B N 1
ATOM 5774 C CA . ARG B 1 198 ? 19.984 -10.328 -11.555 1 98.06 198 ARG B CA 1
ATOM 5775 C C . ARG B 1 198 ? 19.219 -10.156 -12.867 1 98.06 198 ARG B C 1
ATOM 5777 O O . ARG B 1 198 ? 18.547 -9.141 -13.07 1 98.06 198 ARG B O 1
ATOM 5784 N N . GLU B 1 199 ? 19.297 -11.102 -13.719 1 98.06 199 GLU B N 1
ATOM 5785 C CA . GLU B 1 199 ? 18.688 -11.008 -15.039 1 98.06 199 GLU B CA 1
ATOM 5786 C C . GLU B 1 199 ? 17.172 -10.922 -14.938 1 98.06 199 GLU B C 1
ATOM 5788 O O . GLU B 1 199 ? 16.5 -10.539 -15.898 1 98.06 199 GLU B O 1
ATOM 5793 N N . PHE B 1 200 ? 16.578 -11.297 -13.734 1 98.75 200 PHE B N 1
ATOM 5794 C CA . PHE B 1 200 ? 15.133 -11.352 -13.594 1 98.75 200 PHE B CA 1
ATOM 5795 C C . PHE B 1 200 ? 14.633 -10.234 -12.695 1 98.75 200 PHE B C 1
ATOM 5797 O O . PHE B 1 200 ? 13.445 -10.188 -12.336 1 98.75 200 PHE B O 1
ATOM 5804 N N . TRP B 1 201 ? 15.453 -9.273 -12.273 1 98.31 201 TRP B N 1
ATOM 5805 C CA . TRP B 1 201 ? 15.086 -8.234 -11.32 1 98.31 201 TRP B CA 1
ATOM 5806 C C . TRP B 1 201 ? 13.93 -7.395 -11.852 1 98.31 201 TRP B C 1
ATOM 5808 O O . TRP B 1 201 ? 13.031 -7.016 -11.094 1 98.31 201 TRP B O 1
ATOM 5818 N N . GLY B 1 202 ? 13.898 -7.141 -13.07 1 98.12 202 GLY B N 1
ATOM 5819 C CA . GLY B 1 202 ? 12.867 -6.309 -13.664 1 98.12 202 GLY B CA 1
ATOM 5820 C C . GLY B 1 202 ? 11.492 -6.957 -13.633 1 98.12 202 GLY B C 1
ATOM 5821 O O . GLY B 1 202 ? 10.477 -6.285 -13.828 1 98.12 202 GLY B O 1
ATOM 5822 N N . LEU B 1 203 ? 11.398 -8.25 -13.336 1 98.62 203 LEU B N 1
ATOM 5823 C CA . LEU B 1 203 ? 10.148 -9.008 -13.359 1 98.62 203 LEU B CA 1
ATOM 5824 C C . LEU B 1 203 ? 9.516 -9.047 -11.977 1 98.62 203 LEU B C 1
ATOM 5826 O O . LEU B 1 203 ? 8.375 -9.492 -11.82 1 98.62 203 LEU B O 1
ATOM 5830 N N . VAL B 1 204 ? 10.164 -8.516 -11.023 1 98.56 204 VAL B N 1
ATOM 5831 C CA . VAL B 1 204 ? 9.852 -8.852 -9.641 1 98.56 204 VAL B CA 1
ATOM 5832 C C . VAL B 1 204 ? 8.906 -7.816 -9.055 1 98.56 204 VAL B C 1
ATOM 5834 O O . VAL B 1 204 ? 9.062 -6.617 -9.289 1 98.56 204 VAL B O 1
ATOM 5837 N N . GLU B 1 205 ? 7.961 -8.258 -8.328 1 97.88 205 GLU B N 1
ATOM 5838 C CA . GLU B 1 205 ? 7.156 -7.477 -7.391 1 97.88 205 GLU B CA 1
ATOM 5839 C C . GLU B 1 205 ? 7.113 -8.141 -6.016 1 97.88 205 GLU B C 1
ATOM 5841 O O . GLU B 1 205 ? 7.02 -9.359 -5.914 1 97.88 205 GLU B O 1
ATOM 5846 N N . PHE B 1 206 ? 7.195 -7.328 -4.945 1 97.94 206 PHE B N 1
ATOM 5847 C CA . PHE B 1 206 ? 7.23 -7.848 -3.582 1 97.94 206 PHE B CA 1
ATOM 5848 C C . PHE B 1 206 ? 5.844 -7.828 -2.959 1 97.94 206 PHE B C 1
ATOM 5850 O O . PHE B 1 206 ? 4.988 -7.035 -3.359 1 97.94 206 PHE B O 1
ATOM 5857 N N . TRP B 1 207 ? 5.602 -8.688 -2.078 1 97.38 207 TRP B N 1
ATOM 5858 C CA . TRP B 1 207 ? 4.438 -8.68 -1.202 1 97.38 207 TRP B CA 1
ATOM 5859 C C . TRP B 1 207 ? 4.762 -9.32 0.142 1 97.38 207 TRP B C 1
ATOM 5861 O O . TRP B 1 207 ? 5.797 -9.977 0.289 1 97.38 207 TRP B O 1
ATOM 5871 N N . SER B 1 208 ? 3.979 -9.117 1.188 1 96.44 208 SER B N 1
ATOM 5872 C CA . SER B 1 208 ? 4.141 -9.734 2.502 1 96.44 208 SER B CA 1
ATOM 5873 C C . SER B 1 208 ? 2.787 -10.062 3.125 1 96.44 208 SER B C 1
ATOM 5875 O O . SER B 1 208 ? 1.768 -9.477 2.758 1 96.44 208 SER B O 1
ATOM 5877 N N . GLU B 1 209 ? 2.789 -10.977 4.023 1 95.62 209 GLU B N 1
ATOM 5878 C CA . GLU B 1 209 ? 1.569 -11.328 4.746 1 95.62 209 GLU B CA 1
ATOM 5879 C C . GLU B 1 209 ? 1.033 -10.133 5.531 1 95.62 209 GLU B C 1
ATOM 5881 O O . GLU B 1 209 ? -0.18 -9.93 5.605 1 95.62 209 GLU B O 1
ATOM 5886 N N . LYS B 1 210 ? 1.905 -9.383 6.09 1 94.75 210 LYS B N 1
ATOM 5887 C CA . LYS B 1 210 ? 1.498 -8.219 6.867 1 94.75 210 LYS B CA 1
ATOM 5888 C C . LYS B 1 210 ? 0.777 -7.195 5.988 1 94.75 210 LYS B C 1
ATOM 5890 O O . LYS B 1 210 ? -0.166 -6.539 6.438 1 94.75 210 LYS B O 1
ATOM 5895 N N . GLN B 1 211 ? 1.3 -6.988 4.816 1 95.81 211 GLN B N 1
ATOM 5896 C CA . GLN B 1 211 ? 0.609 -6.117 3.869 1 95.81 211 GLN B CA 1
ATOM 5897 C C . GLN B 1 211 ? -0.818 -6.598 3.619 1 95.81 211 GLN B C 1
ATOM 5899 O O . GLN B 1 211 ? -1.742 -5.789 3.525 1 95.81 211 GLN B O 1
ATOM 5904 N N . LEU B 1 212 ? -1.027 -7.914 3.477 1 97 212 LEU B N 1
ATOM 5905 C CA . LEU B 1 212 ? -2.35 -8.469 3.209 1 97 212 LEU B CA 1
ATOM 5906 C C . LEU B 1 212 ? -3.297 -8.203 4.375 1 97 212 LEU B C 1
ATOM 5908 O O . LEU B 1 212 ? -4.5 -8.023 4.172 1 97 212 LEU B O 1
ATOM 5912 N N . GLU B 1 213 ? -2.768 -8.172 5.598 1 95.75 213 GLU B N 1
ATOM 5913 C CA . GLU B 1 213 ? -3.59 -7.863 6.766 1 95.75 213 GLU B CA 1
ATOM 5914 C C . GLU B 1 213 ? -4.188 -6.465 6.66 1 95.75 213 GLU B C 1
ATOM 5916 O O . GLU B 1 213 ? -5.301 -6.223 7.133 1 95.75 213 GLU B O 1
ATOM 5921 N N . VAL B 1 214 ? -3.439 -5.582 6.066 1 95.25 214 VAL B N 1
ATOM 5922 C CA . VAL B 1 214 ? -3.887 -4.203 5.914 1 95.25 214 VAL B CA 1
ATOM 5923 C C . VAL B 1 214 ? -4.895 -4.113 4.77 1 95.25 214 VAL B C 1
ATOM 5925 O O . VAL B 1 214 ? -5.926 -3.447 4.895 1 95.25 214 VAL B O 1
ATOM 5928 N N . LEU B 1 215 ? -4.641 -4.793 3.68 1 96.19 215 LEU B N 1
ATOM 5929 C CA . LEU B 1 215 ? -5.465 -4.711 2.479 1 96.19 215 LEU B CA 1
ATOM 5930 C C . LEU B 1 215 ? -6.793 -5.43 2.68 1 96.19 215 LEU B C 1
ATOM 5932 O O . LEU B 1 215 ? -7.832 -4.973 2.201 1 96.19 215 LEU B O 1
ATOM 5936 N N . TYR B 1 216 ? -6.703 -6.562 3.305 1 96.81 216 TYR B N 1
ATOM 5937 C CA . TYR B 1 216 ? -7.891 -7.363 3.578 1 96.81 216 TYR B CA 1
ATOM 5938 C C . TYR B 1 216 ? -8.156 -7.457 5.078 1 96.81 216 TYR B C 1
ATOM 5940 O O . TYR B 1 216 ? -8.133 -8.547 5.648 1 96.81 216 TYR B O 1
ATOM 5948 N N . ALA B 1 217 ? -8.508 -6.336 5.605 1 95.25 217 ALA B N 1
ATOM 5949 C CA . ALA B 1 217 ? -8.727 -6.195 7.043 1 95.25 217 ALA B CA 1
ATOM 5950 C C . ALA B 1 217 ? -10.109 -6.711 7.441 1 95.25 217 ALA B C 1
ATOM 5952 O O . ALA B 1 217 ? -11.039 -6.699 6.633 1 95.25 217 ALA B O 1
ATOM 5953 N N . GLY B 1 218 ? -10.203 -7.242 8.648 1 93.81 218 GLY B N 1
ATOM 5954 C CA . GLY B 1 218 ? -11.5 -7.531 9.242 1 93.81 218 GLY B CA 1
ATOM 5955 C C . GLY B 1 218 ? -12.07 -8.867 8.805 1 93.81 218 GLY B C 1
ATOM 5956 O O . GLY B 1 218 ? -13.273 -9.117 8.953 1 93.81 218 GLY B O 1
ATOM 5957 N N . LEU B 1 219 ? -11.266 -9.727 8.148 1 95.25 219 LEU B N 1
ATOM 5958 C CA . LEU B 1 219 ? -11.734 -11.055 7.777 1 95.25 219 LEU B CA 1
ATOM 5959 C C . LEU B 1 219 ? -11.938 -11.93 9.008 1 95.25 219 LEU B C 1
ATOM 5961 O O . LEU B 1 219 ? -10.969 -12.242 9.711 1 95.25 219 LEU B O 1
ATOM 5965 N N . PRO B 1 220 ? -13.102 -12.312 9.266 1 93.44 220 PRO B N 1
ATOM 5966 C CA . PRO B 1 220 ? -13.352 -13.141 10.445 1 93.44 220 PRO B CA 1
ATOM 5967 C C . PRO B 1 220 ? -13.086 -14.625 10.195 1 93.44 220 PRO B C 1
ATOM 5969 O O . PRO B 1 220 ? -12.984 -15.047 9.039 1 93.44 220 PRO B O 1
ATOM 5972 N N . GLY B 1 221 ? -12.891 -15.398 11.281 1 92.5 221 GLY B N 1
ATOM 5973 C CA . GLY B 1 221 ? -12.852 -16.844 11.141 1 92.5 221 GLY B CA 1
ATOM 5974 C C . GLY B 1 221 ? -11.977 -17.516 12.18 1 92.5 221 GLY B C 1
ATOM 5975 O O . GLY B 1 221 ? -11.312 -16.859 12.969 1 92.5 221 GLY B O 1
ATOM 5976 N N . LYS B 1 222 ? -12.148 -18.812 12.234 1 91.12 222 LYS B N 1
ATOM 5977 C CA . LYS B 1 222 ? -11.297 -19.703 13.023 1 91.12 222 LYS B CA 1
ATOM 5978 C C . LYS B 1 222 ? -10.438 -20.578 12.125 1 91.12 222 LYS B C 1
ATOM 5980 O O . LYS B 1 222 ? -10.945 -21.203 11.195 1 91.12 222 LYS B O 1
ATOM 5985 N N . PHE B 1 223 ? -9.219 -20.562 12.375 1 92.75 223 PHE B N 1
ATOM 5986 C CA . PHE B 1 223 ? -8.281 -21.234 11.492 1 92.75 223 PHE B CA 1
ATOM 5987 C C . PHE B 1 223 ? -7.441 -22.25 12.266 1 92.75 223 PHE B C 1
ATOM 5989 O O . PHE B 1 223 ? -7.324 -22.141 13.492 1 92.75 223 PHE B O 1
ATOM 5996 N N . ILE B 1 224 ? -6.996 -23.156 11.633 1 90.75 224 ILE B N 1
ATOM 5997 C CA . ILE B 1 224 ? -6.191 -24.188 12.273 1 90.75 224 ILE B CA 1
ATOM 5998 C C . ILE B 1 224 ? -4.711 -23.812 12.203 1 90.75 224 ILE B C 1
ATOM 6000 O O . ILE B 1 224 ? -4.332 -22.906 11.453 1 90.75 224 ILE B O 1
ATOM 6004 N N . ASN B 1 225 ? -3.865 -24.422 13.062 1 91 225 ASN B N 1
ATOM 6005 C CA . ASN B 1 225 ? -2.412 -24.297 13.047 1 91 225 ASN B CA 1
ATOM 6006 C C . ASN B 1 225 ? -1.973 -22.859 13.312 1 91 225 ASN B C 1
ATOM 6008 O O . ASN B 1 225 ? -0.995 -22.391 12.727 1 91 225 ASN B O 1
ATOM 6012 N N . ASN B 1 226 ? -2.752 -22.125 14.039 1 90.88 226 ASN B N 1
ATOM 6013 C CA . ASN B 1 226 ? -2.457 -20.75 14.438 1 90.88 226 ASN B CA 1
ATOM 6014 C C . ASN B 1 226 ? -2.377 -19.828 13.234 1 90.88 226 ASN B C 1
ATOM 6016 O O . ASN B 1 226 ? -1.593 -18.875 13.227 1 90.88 226 ASN B O 1
ATOM 6020 N N . MET B 1 227 ? -3.094 -20.172 12.211 1 93.94 227 MET B N 1
ATOM 6021 C CA . MET B 1 227 ? -3.143 -19.328 11.023 1 93.94 227 MET B CA 1
ATOM 6022 C C . MET B 1 227 ? -4.164 -18.203 11.203 1 93.94 227 MET B C 1
ATOM 6024 O O . MET B 1 227 ? -5.016 -18.281 12.086 1 93.94 227 MET B O 1
ATOM 6028 N N . ILE B 1 228 ? -3.949 -17.188 10.484 1 94.75 228 ILE B N 1
ATOM 6029 C CA . ILE B 1 228 ? -4.957 -16.141 10.32 1 94.75 228 ILE B CA 1
ATOM 6030 C C . ILE B 1 228 ? -5.484 -16.172 8.891 1 94.75 228 ILE B C 1
ATOM 6032 O O . ILE B 1 228 ? -5.02 -16.953 8.055 1 94.75 228 ILE B O 1
ATOM 6036 N N . ALA B 1 229 ? -6.457 -15.375 8.547 1 96 229 ALA B N 1
ATOM 6037 C CA . ALA B 1 229 ? -7.137 -15.398 7.25 1 96 229 ALA B CA 1
ATOM 6038 C C . ALA B 1 229 ? -6.152 -15.148 6.113 1 96 229 ALA B C 1
ATOM 6040 O O . ALA B 1 229 ? -6.301 -15.711 5.023 1 96 229 ALA B O 1
ATOM 6041 N N . GLN B 1 230 ? -5.098 -14.336 6.434 1 96.12 230 GLN B N 1
ATOM 6042 C CA . GLN B 1 230 ? -4.215 -13.844 5.379 1 96.12 230 GLN B CA 1
ATOM 6043 C C . GLN B 1 230 ? -2.963 -14.711 5.266 1 96.12 230 GLN B C 1
ATOM 6045 O O . GLN B 1 230 ? -2.094 -14.445 4.43 1 96.12 230 GLN B O 1
ATOM 6050 N N . THR B 1 231 ? -2.869 -15.758 6.027 1 96.62 231 THR B N 1
ATOM 6051 C CA . THR B 1 231 ? -1.686 -16.609 5.965 1 96.62 231 THR B CA 1
ATOM 6052 C C . THR B 1 231 ? -1.47 -17.125 4.547 1 96.62 231 THR B C 1
ATOM 6054 O O . THR B 1 231 ? -2.412 -17.594 3.902 1 96.62 231 THR B O 1
ATOM 6057 N N . SER B 1 232 ? -0.251 -17.109 4.117 1 93.62 232 SER B N 1
ATOM 6058 C CA . SER B 1 232 ? 0.103 -17.422 2.736 1 93.62 232 SER B CA 1
ATOM 6059 C C . SER B 1 232 ? -0.315 -18.828 2.365 1 93.62 232 SER B C 1
ATOM 6061 O O . SER B 1 232 ? -0.792 -19.078 1.255 1 93.62 232 SER B O 1
ATOM 6063 N N . TYR B 1 233 ? -0.114 -19.734 3.246 1 93 233 TYR B N 1
ATOM 6064 C CA . TYR B 1 233 ? -0.442 -21.125 2.984 1 93 233 TYR B CA 1
ATOM 6065 C C . TYR B 1 233 ? -1.933 -21.297 2.715 1 93 233 TYR B C 1
ATOM 6067 O O . TYR B 1 233 ? -2.33 -22.125 1.894 1 93 233 TYR B O 1
ATOM 6075 N N . ARG B 1 234 ? -2.775 -20.562 3.332 1 96.06 234 ARG B N 1
ATOM 6076 C CA . ARG B 1 234 ? -4.227 -20.641 3.215 1 96.06 234 ARG B CA 1
ATOM 6077 C C . ARG B 1 234 ? -4.746 -19.734 2.109 1 96.06 234 ARG B C 1
ATOM 6079 O O . ARG B 1 234 ? -5.566 -20.141 1.289 1 96.06 234 ARG B O 1
ATOM 6086 N N . ALA B 1 235 ? -4.258 -18.5 2.182 1 95.88 235 ALA B N 1
ATOM 6087 C CA . ALA B 1 235 ? -4.777 -17.453 1.294 1 95.88 235 ALA B CA 1
ATOM 6088 C C . ALA B 1 235 ? -3.738 -17.062 0.246 1 95.88 235 ALA B C 1
ATOM 6090 O O . ALA B 1 235 ? -3.467 -15.875 0.047 1 95.88 235 ALA B O 1
ATOM 6091 N N . CYS B 1 236 ? -3.229 -18.016 -0.426 1 94.19 236 CYS B N 1
ATOM 6092 C CA . CYS B 1 236 ? -2.1 -17.766 -1.314 1 94.19 236 CYS B CA 1
ATOM 6093 C C . CYS B 1 236 ? -2.516 -16.906 -2.506 1 94.19 236 CYS B C 1
ATOM 6095 O O . CYS B 1 236 ? -1.688 -16.219 -3.092 1 94.19 236 CYS B O 1
ATOM 6097 N N . LEU B 1 237 ? -3.797 -16.844 -2.852 1 98.12 237 LEU B N 1
ATOM 6098 C CA . LEU B 1 237 ? -4.23 -16.109 -4.035 1 98.12 237 LEU B CA 1
ATOM 6099 C C . LEU B 1 237 ? -4.5 -14.656 -3.697 1 98.12 237 LEU B C 1
ATOM 6101 O O . LEU B 1 237 ? -4.723 -13.836 -4.594 1 98.12 237 LEU B O 1
ATOM 6105 N N . MET B 1 238 ? -4.461 -14.258 -2.395 1 97.69 238 MET B N 1
ATOM 6106 C CA . MET B 1 238 ? -4.574 -12.852 -2.031 1 97.69 238 MET B CA 1
ATOM 6107 C C . MET B 1 238 ? -3.416 -12.047 -2.615 1 97.69 238 MET B C 1
ATOM 6109 O O . MET B 1 238 ? -3.594 -10.883 -3 1 97.69 238 MET B O 1
ATOM 6113 N N . ALA B 1 239 ? -2.248 -12.672 -2.607 1 97.56 239 ALA B N 1
ATOM 6114 C CA . ALA B 1 239 ? -1.104 -12 -3.223 1 97.56 239 ALA B CA 1
ATOM 6115 C C . ALA B 1 239 ? -1.36 -11.719 -4.699 1 97.56 239 ALA B C 1
ATOM 6117 O O . ALA B 1 239 ? -0.978 -10.664 -5.215 1 97.56 239 ALA B O 1
ATOM 6118 N N . LEU B 1 240 ? -1.981 -12.625 -5.383 1 98.38 240 LEU B N 1
ATOM 6119 C CA . LEU B 1 240 ? -2.318 -12.43 -6.789 1 98.38 240 LEU B CA 1
ATOM 6120 C C . LEU B 1 240 ? -3.348 -11.32 -6.953 1 98.38 240 LEU B C 1
ATOM 6122 O O . LEU B 1 240 ? -3.322 -10.586 -7.941 1 98.38 240 LEU B O 1
ATOM 6126 N N . GLN B 1 241 ? -4.301 -11.219 -6.039 1 97.75 241 GLN B N 1
ATOM 6127 C CA . GLN B 1 241 ? -5.281 -10.141 -6.039 1 97.75 241 GLN B CA 1
ATOM 6128 C C . GLN B 1 241 ? -4.605 -8.781 -5.91 1 97.75 241 GLN B C 1
ATOM 6130 O O . GLN B 1 241 ? -5.012 -7.816 -6.562 1 97.75 241 GLN B O 1
ATOM 6135 N N . THR B 1 242 ? -3.561 -8.75 -5.047 1 96.19 242 THR B N 1
ATOM 6136 C CA . THR B 1 242 ? -2.807 -7.508 -4.914 1 96.19 242 THR B CA 1
ATOM 6137 C C . THR B 1 242 ? -2.092 -7.164 -6.219 1 96.19 242 THR B C 1
ATOM 6139 O O . THR B 1 242 ? -2.008 -5.996 -6.594 1 96.19 242 THR B O 1
ATOM 6142 N N . PHE B 1 243 ? -1.549 -8.148 -6.902 1 98 243 PHE B N 1
ATOM 6143 C CA . PHE B 1 243 ? -0.939 -7.945 -8.211 1 98 243 PHE B CA 1
ATOM 6144 C C . PHE B 1 243 ? -1.95 -7.371 -9.195 1 98 243 PHE B C 1
ATOM 6146 O O . PHE B 1 243 ? -1.653 -6.414 -9.914 1 98 243 PHE B O 1
ATOM 6153 N N . TRP B 1 244 ? -3.111 -7.914 -9.25 1 96.31 244 TRP B N 1
ATOM 6154 C CA . TRP B 1 244 ? -4.188 -7.445 -10.109 1 96.31 244 TRP B CA 1
ATOM 6155 C C . TRP B 1 244 ? -4.547 -5.996 -9.797 1 96.31 244 TRP B C 1
ATOM 6157 O O . TRP B 1 244 ? -4.758 -5.191 -10.703 1 96.31 244 TRP B O 1
ATOM 6167 N N . LEU B 1 245 ? -4.594 -5.652 -8.5 1 93.38 245 LEU B N 1
ATOM 6168 C CA . LEU B 1 245 ? -4.895 -4.285 -8.086 1 93.38 245 LEU B CA 1
ATOM 6169 C C . LEU B 1 245 ? -3.891 -3.307 -8.68 1 93.38 245 LEU B C 1
ATOM 6171 O O . LEU B 1 245 ? -4.262 -2.205 -9.094 1 93.38 245 LEU B O 1
ATOM 6175 N N . ASN B 1 246 ? -2.672 -3.752 -8.711 1 94 246 ASN B N 1
ATOM 6176 C CA . ASN B 1 246 ? -1.592 -2.879 -9.156 1 94 246 ASN B CA 1
ATOM 6177 C C . ASN B 1 246 ? -1.421 -2.924 -10.672 1 94 246 ASN B C 1
ATOM 6179 O O . ASN B 1 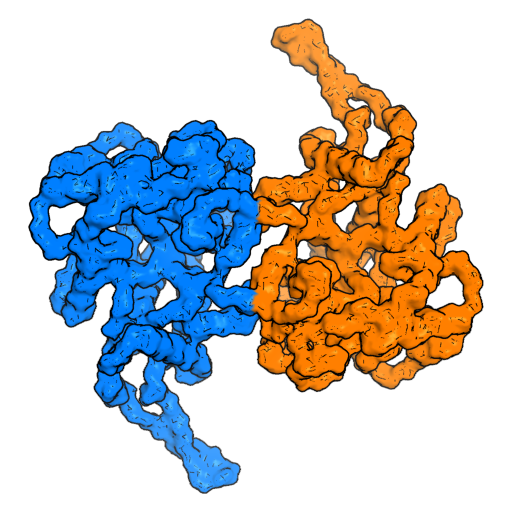246 ? -0.761 -2.059 -11.25 1 94 246 ASN B O 1
ATOM 6183 N N . HIS B 1 247 ? -1.998 -3.988 -11.289 1 94.81 247 HIS B N 1
ATOM 6184 C CA . HIS B 1 247 ? -1.8 -4.199 -12.719 1 94.81 247 HIS B CA 1
ATOM 6185 C C . HIS B 1 247 ? -3.125 -4.461 -13.422 1 94.81 247 HIS B C 1
ATOM 6187 O O . HIS B 1 247 ? -3.447 -5.605 -13.75 1 94.81 247 HIS B O 1
ATOM 6193 N N . GLN B 1 248 ? -3.762 -3.459 -13.852 1 90.88 248 GLN B N 1
ATOM 6194 C CA . GLN B 1 248 ? -5.09 -3.551 -14.453 1 90.88 248 GLN B CA 1
ATOM 6195 C C . GLN B 1 248 ? -5 -3.752 -15.961 1 90.88 248 GLN B C 1
ATOM 6197 O O . GLN B 1 248 ? -6.02 -3.877 -16.641 1 90.88 248 GLN B O 1
ATOM 6202 N N . GLU B 1 249 ? -3.805 -3.85 -16.453 1 91.31 249 GLU B N 1
ATOM 6203 C CA . GLU B 1 249 ? -3.605 -3.961 -17.906 1 91.31 249 GLU B CA 1
ATOM 6204 C C . GLU B 1 249 ? -3.799 -5.398 -18.375 1 91.31 249 GLU B C 1
ATOM 6206 O O . GLU B 1 249 ? -3.949 -5.648 -19.578 1 91.31 249 GLU B O 1
ATOM 6211 N N . TYR B 1 250 ? -3.779 -6.383 -17.469 1 94.88 250 TYR B N 1
ATOM 6212 C CA . TYR B 1 250 ? -3.863 -7.781 -17.875 1 94.88 250 TYR B CA 1
ATOM 6213 C C . TYR B 1 250 ? -5.312 -8.25 -17.891 1 94.88 250 TYR B C 1
ATOM 6215 O O . TYR B 1 250 ? -6.074 -8 -16.953 1 94.88 250 TYR B O 1
ATOM 6223 N N . ASP B 1 251 ? -5.652 -8.93 -18.906 1 93.94 251 ASP B N 1
ATOM 6224 C CA . ASP B 1 251 ? -6.973 -9.547 -19.031 1 93.94 251 ASP B CA 1
ATOM 6225 C C . ASP B 1 251 ? -7.035 -10.859 -18.25 1 93.94 251 ASP B C 1
ATOM 6227 O O . ASP B 1 251 ? -8.078 -11.211 -17.703 1 93.94 251 ASP B O 1
ATOM 6231 N N . TYR B 1 252 ? -5.941 -11.562 -18.281 1 96.5 252 TYR B N 1
ATOM 6232 C CA . TYR B 1 252 ? -5.836 -12.859 -17.625 1 96.5 252 TYR B CA 1
ATOM 6233 C C . TYR B 1 252 ? -4.516 -12.977 -16.859 1 96.5 252 TYR B C 1
ATOM 6235 O O . TYR B 1 252 ? -3.494 -12.438 -17.297 1 96.5 252 TYR B O 1
ATOM 6243 N N . VAL B 1 253 ? -4.598 -13.711 -15.766 1 98.12 253 VAL B N 1
ATOM 6244 C CA . VAL B 1 253 ? -3.406 -13.922 -14.953 1 98.12 253 VAL B CA 1
ATOM 6245 C C . VAL B 1 253 ? -3.316 -15.391 -14.539 1 98.12 253 VAL B C 1
ATOM 6247 O O . VAL B 1 253 ? -4.293 -15.961 -14.047 1 98.12 253 VAL B O 1
ATOM 6250 N N . TYR B 1 254 ? -2.172 -15.984 -14.797 1 98.62 254 TYR B N 1
ATOM 6251 C CA . TYR B 1 254 ? -1.871 -17.312 -14.289 1 98.62 254 TYR B CA 1
ATOM 6252 C C . TYR B 1 254 ? -1.141 -17.25 -12.953 1 98.62 254 TYR B C 1
ATOM 6254 O O . TYR B 1 254 ? -0.183 -16.484 -12.805 1 98.62 254 TYR B O 1
ATOM 6262 N N . ASN B 1 255 ? -1.656 -17.938 -11.938 1 98.75 255 ASN B N 1
ATOM 6263 C CA . ASN B 1 255 ? -0.827 -18.297 -10.797 1 98.75 255 ASN B CA 1
ATOM 6264 C C . ASN B 1 255 ? 0.034 -19.516 -11.094 1 98.75 255 ASN B C 1
ATOM 6266 O O . ASN B 1 255 ? -0.487 -20.578 -11.438 1 98.75 255 ASN B O 1
ATOM 6270 N N . TRP B 1 256 ? 1.343 -19.344 -10.953 1 98.62 256 TRP B N 1
ATOM 6271 C CA . TRP B 1 256 ? 2.203 -20.422 -11.43 1 98.62 256 TRP B CA 1
ATOM 6272 C C . TRP B 1 256 ? 3.311 -20.719 -10.422 1 98.62 256 TRP B C 1
ATOM 6274 O O . TRP B 1 256 ? 4.043 -19.812 -10.016 1 98.62 256 TRP B O 1
ATOM 6284 N N . GLU B 1 257 ? 3.424 -21.953 -10.031 1 97.56 257 GLU B N 1
ATOM 6285 C CA . GLU B 1 257 ? 4.398 -22.344 -9.016 1 97.56 257 GLU B CA 1
ATOM 6286 C C . GLU B 1 257 ? 5.781 -22.547 -9.633 1 97.56 257 GLU B C 1
ATOM 6288 O O . GLU B 1 257 ? 5.902 -22.922 -10.797 1 97.56 257 GLU B O 1
ATOM 6293 N N . MET B 1 258 ? 6.793 -22.406 -8.812 1 97.62 258 MET B N 1
ATOM 6294 C CA . MET B 1 258 ? 8.188 -22.5 -9.242 1 97.62 258 MET B CA 1
ATOM 6295 C C . MET B 1 258 ? 8.57 -23.938 -9.578 1 97.62 258 MET B C 1
ATOM 6297 O O . MET B 1 258 ? 9.539 -24.172 -10.305 1 97.62 258 MET B O 1
ATOM 6301 N N . ASP B 1 259 ? 7.793 -24.875 -9.062 1 97.81 259 ASP B N 1
ATOM 6302 C CA . ASP B 1 259 ? 8.227 -26.266 -9.211 1 97.81 259 ASP B CA 1
ATOM 6303 C C . ASP B 1 259 ? 7.391 -27 -10.25 1 97.81 259 ASP B C 1
ATOM 6305 O O . ASP B 1 259 ? 7.148 -28.203 -10.125 1 97.81 259 ASP B O 1
ATOM 6309 N N . VAL B 1 260 ? 6.926 -26.312 -11.203 1 98.25 260 VAL B N 1
ATOM 6310 C CA . VAL B 1 260 ? 6.281 -26.891 -12.383 1 98.25 260 VAL B CA 1
ATOM 6311 C C . VAL B 1 260 ? 7.254 -26.875 -13.562 1 98.25 260 VAL B C 1
ATOM 6313 O O . VAL B 1 260 ? 8.023 -25.922 -13.727 1 98.25 260 VAL B O 1
ATOM 6316 N N . ARG B 1 261 ? 7.266 -27.984 -14.344 1 97.81 261 ARG B N 1
ATOM 6317 C CA . ARG B 1 261 ? 8.055 -28.078 -15.57 1 97.81 261 ARG B CA 1
ATOM 6318 C C . ARG B 1 261 ? 7.207 -28.609 -16.719 1 97.81 261 ARG B C 1
ATOM 6320 O O . ARG B 1 261 ? 6.191 -29.281 -16.5 1 97.81 261 ARG B O 1
ATOM 6327 N N . TYR B 1 262 ? 7.637 -28.266 -17.844 1 97 262 TYR B N 1
ATOM 6328 C CA . TYR B 1 262 ? 6.984 -28.781 -19.047 1 97 262 TYR B CA 1
ATOM 6329 C C . TYR B 1 262 ? 8.008 -29.344 -20.031 1 97 262 TYR B C 1
ATOM 6331 O O . TYR B 1 262 ? 8.992 -28.672 -20.359 1 97 262 TYR B O 1
ATOM 6339 N N . ILE B 1 263 ? 7.844 -30.594 -20.344 1 95.06 263 ILE B N 1
ATOM 6340 C CA . ILE B 1 263 ? 8.578 -31.156 -21.469 1 95.06 263 ILE B CA 1
ATOM 6341 C C . ILE B 1 263 ? 7.875 -30.812 -22.766 1 95.06 263 ILE B C 1
ATOM 6343 O O . ILE B 1 263 ? 6.801 -31.328 -23.062 1 95.06 263 ILE B O 1
ATOM 6347 N N . GLY B 1 264 ? 8.352 -29.938 -23.531 1 94.12 264 GLY B N 1
ATOM 6348 C CA . GLY B 1 264 ? 7.746 -29.391 -24.734 1 94.12 264 GLY B CA 1
ATOM 6349 C C . GLY B 1 264 ? 7.863 -27.875 -24.812 1 94.12 264 GLY B C 1
ATOM 6350 O O . GLY B 1 264 ? 8.727 -27.281 -24.188 1 94.12 264 GLY B O 1
ATOM 6351 N N . ASN B 1 265 ? 7.098 -27.281 -25.688 1 95.5 265 ASN B N 1
ATOM 6352 C CA . ASN B 1 265 ? 7.051 -25.828 -25.844 1 95.5 265 ASN B CA 1
ATOM 6353 C C . ASN B 1 265 ? 5.918 -25.219 -25.016 1 95.5 265 ASN B C 1
ATOM 6355 O O . ASN B 1 265 ? 4.75 -25.562 -25.219 1 95.5 265 ASN B O 1
ATOM 6359 N N . TYR B 1 266 ? 6.273 -24.297 -24.172 1 97.56 266 TYR B N 1
ATOM 6360 C CA . TYR B 1 266 ? 5.297 -23.688 -23.266 1 97.56 266 TYR B CA 1
ATOM 6361 C C . TYR B 1 266 ? 4.184 -23 -24.031 1 97.56 266 TYR B C 1
ATOM 6363 O O . TYR B 1 266 ? 3.031 -22.984 -23.594 1 97.56 266 TYR B O 1
ATOM 6371 N N . LEU B 1 267 ? 4.473 -22.391 -25.109 1 96.12 267 LEU B N 1
ATOM 6372 C CA . LEU B 1 267 ? 3.451 -21.703 -25.906 1 96.12 267 LEU B CA 1
ATOM 6373 C C . LEU B 1 267 ? 2.377 -22.688 -26.359 1 96.12 267 LEU B C 1
ATOM 6375 O O . LEU B 1 267 ? 1.183 -22.391 -26.266 1 96.12 267 LEU B O 1
ATOM 6379 N N . ASP B 1 268 ? 2.826 -23.812 -26.844 1 96 268 ASP B N 1
ATOM 6380 C CA . ASP B 1 268 ? 1.89 -24.844 -27.281 1 96 268 ASP B CA 1
ATOM 6381 C C . ASP B 1 268 ? 0.997 -25.297 -26.125 1 96 268 ASP B C 1
ATOM 6383 O O . ASP B 1 268 ? -0.198 -25.531 -26.312 1 96 268 ASP B O 1
ATOM 6387 N N . PHE B 1 269 ? 1.548 -25.453 -25.078 1 97.19 269 PHE B N 1
ATOM 6388 C CA . PHE B 1 269 ? 0.791 -25.906 -23.922 1 97.19 269 PHE B CA 1
ATOM 6389 C C . PHE B 1 269 ? -0.274 -24.891 -23.531 1 97.19 269 PHE B C 1
ATOM 6391 O O . PHE B 1 269 ? -1.46 -25.219 -23.453 1 97.19 269 PHE B O 1
ATOM 6398 N N . PHE B 1 270 ? 0.151 -23.625 -23.281 1 96.94 270 PHE B N 1
ATOM 6399 C CA . PHE B 1 270 ? -0.764 -22.609 -22.781 1 96.94 270 PHE B CA 1
ATOM 6400 C C . PHE B 1 270 ? -1.825 -22.281 -23.812 1 96.94 270 PHE B C 1
ATOM 6402 O O . PHE B 1 270 ? -3.01 -22.172 -23.5 1 96.94 270 PHE B O 1
ATOM 6409 N N . GLU B 1 271 ? -1.47 -22.156 -25.047 1 94 271 GLU B N 1
ATOM 6410 C CA . GLU B 1 271 ? -2.467 -21.906 -26.078 1 94 271 GLU B CA 1
ATOM 6411 C C . GLU B 1 271 ? -3.393 -23.109 -26.25 1 94 271 GLU B C 1
ATOM 6413 O O . GLU B 1 271 ? -4.578 -22.953 -26.547 1 94 271 GLU B O 1
ATOM 6418 N N . GLY B 1 272 ? -2.809 -24.266 -26.031 1 95.69 272 GLY B N 1
ATOM 6419 C CA . GLY B 1 272 ? -3.615 -25.469 -26.141 1 95.69 272 GLY B CA 1
ATOM 6420 C C . GLY B 1 272 ? -4.715 -25.547 -25.094 1 95.69 272 GLY B C 1
ATOM 6421 O O . GLY B 1 272 ? -5.875 -25.812 -25.422 1 95.69 272 GLY B O 1
ATOM 6422 N N . ILE B 1 273 ? -4.379 -25.312 -23.891 1 97 273 ILE B N 1
ATOM 6423 C CA . ILE B 1 273 ? -5.383 -25.422 -22.844 1 97 273 ILE B CA 1
ATOM 6424 C C . ILE B 1 273 ? -6.371 -24.266 -22.938 1 97 273 ILE B C 1
ATOM 6426 O O . ILE B 1 273 ? -7.551 -24.422 -22.625 1 97 273 ILE B O 1
ATOM 6430 N N . GLU B 1 274 ? -5.926 -23.109 -23.375 1 95.69 274 GLU B N 1
ATOM 6431 C CA . GLU B 1 274 ? -6.836 -21.984 -23.562 1 95.69 274 GLU B CA 1
ATOM 6432 C C . GLU B 1 274 ? -7.805 -22.25 -24.719 1 95.69 274 GLU B C 1
ATOM 6434 O O . GLU B 1 274 ? -8.984 -21.906 -24.641 1 95.69 274 GLU B O 1
ATOM 6439 N N . GLU B 1 275 ? -7.281 -22.844 -25.781 1 94.31 275 GLU B N 1
ATOM 6440 C CA . GLU B 1 275 ? -8.141 -23.203 -26.906 1 94.31 275 GLU B CA 1
ATOM 6441 C C . GLU B 1 275 ? -9.203 -24.219 -26.484 1 94.31 275 GLU B C 1
ATOM 6443 O O . GLU B 1 275 ? -10.367 -24.094 -26.844 1 94.31 275 GLU B O 1
ATOM 6448 N N . TYR B 1 276 ? -8.805 -25.219 -25.797 1 95.62 276 TYR B N 1
ATOM 6449 C CA . TYR B 1 276 ? -9.766 -26.172 -25.266 1 95.62 276 TYR B CA 1
ATOM 6450 C C . TYR B 1 276 ? -10.852 -25.484 -24.453 1 95.62 276 TYR B C 1
ATOM 6452 O O . TYR B 1 276 ? -12.039 -25.734 -24.641 1 95.62 276 TYR B O 1
ATOM 6460 N N . ALA B 1 277 ? -10.406 -24.688 -23.531 1 96.12 277 ALA B N 1
ATOM 6461 C CA . ALA B 1 277 ? -11.328 -23.984 -22.641 1 96.12 277 ALA B CA 1
ATOM 6462 C C . ALA B 1 277 ? -12.289 -23.109 -23.422 1 96.12 277 ALA B C 1
ATOM 6464 O O . ALA B 1 277 ? -13.469 -23 -23.078 1 96.12 277 ALA B O 1
ATOM 6465 N N . ARG B 1 278 ? -11.781 -22.438 -24.469 1 92.69 278 ARG B N 1
ATOM 6466 C CA . ARG B 1 278 ? -12.602 -21.578 -25.328 1 92.69 278 ARG B CA 1
ATOM 6467 C C . ARG B 1 278 ? -13.719 -22.375 -25.984 1 92.69 278 ARG B C 1
ATOM 6469 O O . ARG B 1 278 ? -14.82 -21.859 -26.172 1 92.69 278 ARG B O 1
ATOM 6476 N N . ARG B 1 279 ? -13.453 -23.562 -26.281 1 92.06 279 ARG B N 1
ATOM 6477 C CA . ARG B 1 279 ? -14.398 -24.391 -27.031 1 92.06 279 ARG B CA 1
ATOM 6478 C C . ARG B 1 279 ? -15.469 -24.969 -26.109 1 92.06 279 ARG B C 1
ATOM 6480 O O . ARG B 1 279 ? -16.547 -25.359 -26.562 1 92.06 279 ARG B O 1
ATOM 6487 N N . GLU B 1 280 ? -15.18 -25.062 -24.844 1 94.31 280 GLU B N 1
ATOM 6488 C CA . GLU B 1 280 ? -16.141 -25.609 -23.891 1 94.31 280 GLU B CA 1
ATOM 6489 C C . GLU B 1 280 ? -17.297 -24.656 -23.656 1 94.31 280 GLU B C 1
ATOM 6491 O O . GLU B 1 280 ? -17.109 -23.438 -23.641 1 94.31 280 GLU B O 1
ATOM 6496 N N . PRO B 1 281 ? -18.469 -25.141 -23.547 1 94.38 281 PRO B N 1
ATOM 6497 C CA . PRO B 1 281 ? -19.578 -24.297 -23.109 1 94.38 281 PRO B CA 1
ATOM 6498 C C . PRO B 1 281 ? -19.547 -24 -21.625 1 94.38 281 PRO B C 1
ATOM 6500 O O . PRO B 1 281 ? -18.719 -24.547 -20.891 1 94.38 281 PRO B O 1
ATOM 6503 N N . LEU B 1 282 ? -20.375 -23.062 -21.25 1 95 282 LEU B N 1
ATOM 6504 C CA . LEU B 1 282 ? -20.625 -22.891 -19.812 1 95 282 LEU B CA 1
ATOM 6505 C C . LEU B 1 282 ? -21.203 -24.156 -19.219 1 95 282 LEU B C 1
ATOM 6507 O O . LEU B 1 282 ? -22.281 -24.609 -19.609 1 95 282 LEU B O 1
ATOM 6511 N N . GLN B 1 283 ? -20.5 -24.797 -18.312 1 94 283 GLN B N 1
ATOM 6512 C CA . GLN B 1 283 ? -20.953 -26.031 -17.688 1 94 283 GLN B CA 1
ATOM 6513 C C . GLN B 1 283 ? -21.688 -25.75 -16.375 1 94 283 GLN B C 1
ATOM 6515 O O . GLN B 1 283 ? -21.094 -25.219 -15.43 1 94 283 GLN B O 1
ATOM 6520 N N . PRO B 1 284 ? -22.938 -26.062 -16.297 1 92.69 284 PRO B N 1
ATOM 6521 C CA . PRO B 1 284 ? -23.672 -25.812 -15.062 1 92.69 284 PRO B CA 1
ATOM 6522 C C . PRO B 1 284 ? -23.031 -26.469 -13.844 1 92.69 284 PRO B C 1
ATOM 6524 O O . PRO B 1 284 ? -22.797 -27.672 -13.844 1 92.69 284 PRO B O 1
ATOM 6527 N N . GLY B 1 285 ? -22.688 -25.625 -12.922 1 95.31 285 GLY B N 1
ATOM 6528 C CA . GLY B 1 285 ? -22.109 -26.109 -11.68 1 95.31 285 GLY B CA 1
ATOM 6529 C C . GLY B 1 285 ? -20.734 -26.719 -11.859 1 95.31 285 GLY B C 1
ATOM 6530 O O . GLY B 1 285 ? -20.125 -27.188 -10.891 1 95.31 285 GLY B O 1
ATOM 6531 N N . MET B 1 286 ? -20.25 -26.844 -13.07 1 96.38 286 MET B N 1
ATOM 6532 C CA . MET B 1 286 ? -18.969 -27.422 -13.445 1 96.38 286 MET B CA 1
ATOM 6533 C C . MET B 1 286 ? -18.922 -28.906 -13.062 1 96.38 286 MET B C 1
ATOM 6535 O O . MET B 1 286 ? -17.875 -29.406 -12.664 1 96.38 286 MET B O 1
ATOM 6539 N N . THR B 1 287 ? -20.016 -29.578 -13.133 1 94.38 287 THR B N 1
ATOM 6540 C CA . THR B 1 287 ? -20.125 -30.969 -12.695 1 94.38 287 THR B CA 1
ATOM 6541 C C . THR B 1 287 ? -19.359 -31.891 -13.641 1 94.38 287 THR B C 1
ATOM 6543 O O . THR B 1 287 ? -18.828 -32.906 -13.211 1 94.38 287 THR B O 1
ATOM 6546 N N . LYS B 1 288 ? -19.297 -31.547 -14.93 1 94.25 288 LYS B N 1
ATOM 6547 C CA . LYS B 1 288 ? -18.516 -32.281 -15.914 1 94.25 288 LYS B CA 1
ATOM 6548 C C . LYS B 1 288 ? -17.078 -32.469 -15.453 1 94.25 288 LYS B C 1
ATOM 6550 O O . LYS B 1 288 ? -16.453 -33.5 -15.766 1 94.25 288 LYS B O 1
ATOM 6555 N N . TYR B 1 289 ? -16.641 -31.516 -14.688 1 97.06 289 TYR B N 1
ATOM 6556 C CA . TYR B 1 289 ? -15.211 -31.422 -14.398 1 97.06 289 TYR B CA 1
ATOM 6557 C C . TYR B 1 289 ? -14.883 -32.031 -13.039 1 97.06 289 TYR B C 1
ATOM 6559 O O . TYR B 1 289 ? -13.789 -31.812 -12.5 1 97.06 289 TYR B O 1
ATOM 6567 N N . GLU B 1 290 ? -15.703 -32.812 -12.492 1 96.62 290 GLU B N 1
ATOM 6568 C CA . GLU B 1 290 ? -15.523 -33.344 -11.148 1 96.62 290 GLU B CA 1
ATOM 6569 C C . GLU B 1 290 ? -14.539 -34.5 -11.164 1 96.62 290 GLU B C 1
ATOM 6571 O O . GLU B 1 290 ? -14 -34.875 -10.117 1 96.62 290 GLU B O 1
ATOM 6576 N N . THR B 1 291 ? -14.336 -35.094 -12.336 1 96.44 291 THR B N 1
ATOM 6577 C CA . THR B 1 291 ? -13.531 -36.312 -12.43 1 96.44 291 THR B CA 1
ATOM 6578 C C . THR B 1 291 ? -12.359 -36.094 -13.391 1 96.44 291 THR B C 1
ATOM 6580 O O . THR B 1 291 ? -12.422 -35.25 -14.281 1 96.44 291 THR B O 1
ATOM 6583 N N . TRP B 1 292 ? -11.328 -36.906 -13.156 1 97.38 292 TRP B N 1
ATOM 6584 C CA . TRP B 1 292 ? -10.273 -37 -14.156 1 97.38 292 TRP B CA 1
ATOM 6585 C C . TRP B 1 292 ? -10.789 -37.625 -15.445 1 97.38 292 TRP B C 1
ATOM 6587 O O . TRP B 1 292 ? -11.586 -38.594 -15.406 1 97.38 292 TRP B O 1
ATOM 6597 N N . TYR B 1 293 ? -10.352 -37.094 -16.5 1 97.06 293 TYR B N 1
ATOM 6598 C CA . TYR B 1 293 ? -10.672 -37.719 -17.781 1 97.06 293 TYR B CA 1
ATOM 6599 C C . TYR B 1 293 ? -9.797 -38.938 -18.031 1 97.06 293 TYR B C 1
ATOM 6601 O O . TYR B 1 293 ? -8.57 -38.875 -17.969 1 97.06 293 TYR B O 1
ATOM 6609 N N . MET B 1 294 ? -10.477 -40.125 -18.312 1 96.38 294 MET B N 1
ATOM 6610 C CA . MET B 1 294 ? -9.789 -41.375 -18.609 1 96.38 294 MET B CA 1
ATOM 6611 C C . MET B 1 294 ? -10.125 -41.844 -20.031 1 96.38 294 MET B C 1
ATOM 6613 O O . MET B 1 294 ? -11.156 -42.469 -20.25 1 96.38 294 MET B O 1
ATOM 6617 N N . PRO B 1 295 ? -9.125 -41.594 -20.906 1 93.88 295 PRO B N 1
ATOM 6618 C CA . PRO B 1 295 ? -9.414 -42.062 -22.266 1 93.88 295 PRO B CA 1
ATOM 6619 C C . PRO B 1 295 ? -9.633 -43.562 -22.344 1 93.88 295 PRO B C 1
ATOM 6621 O O . PRO B 1 295 ? -8.953 -44.344 -21.656 1 93.88 295 PRO B O 1
ATOM 6624 N N . ASN B 1 296 ? -10.531 -44.031 -23.156 1 93.5 296 ASN B N 1
ATOM 6625 C CA . ASN B 1 296 ? -10.828 -45.406 -23.469 1 93.5 296 ASN B CA 1
ATOM 6626 C C . ASN B 1 296 ? -11.57 -46.094 -22.312 1 93.5 296 ASN B C 1
ATOM 6628 O O . ASN B 1 296 ? -11.625 -47.312 -22.234 1 93.5 296 ASN B O 1
ATOM 6632 N N . VAL B 1 297 ? -11.945 -45.406 -21.359 1 97.25 297 VAL B N 1
ATOM 6633 C CA . VAL B 1 297 ? -12.867 -45.875 -20.328 1 97.25 297 VAL B CA 1
ATOM 6634 C C . VAL B 1 297 ? -14.266 -45.344 -20.594 1 97.25 297 VAL B C 1
ATOM 6636 O O . VAL B 1 297 ? -14.523 -44.156 -20.406 1 97.25 297 VAL B O 1
ATOM 6639 N N . PRO B 1 298 ? -15.195 -46.156 -20.953 1 95.12 298 PRO B N 1
ATOM 6640 C CA . PRO B 1 298 ? -16.516 -45.719 -21.406 1 95.12 298 PRO B CA 1
ATOM 6641 C C . PRO B 1 298 ? -17.203 -44.781 -20.406 1 95.12 298 PRO B C 1
ATOM 6643 O O . PRO B 1 298 ? -17.766 -43.75 -20.781 1 95.12 298 PRO B O 1
ATOM 6646 N N . ALA B 1 299 ? -17.156 -45.125 -19.203 1 93.81 299 ALA B N 1
ATOM 6647 C CA . ALA B 1 299 ? -17.828 -44.312 -18.172 1 93.81 299 ALA B CA 1
ATOM 6648 C C . ALA B 1 299 ? -17.266 -42.906 -18.141 1 93.81 299 ALA B C 1
ATOM 6650 O O . ALA B 1 299 ? -18.016 -41.938 -17.969 1 93.81 299 ALA B O 1
ATOM 6651 N N . SER B 1 300 ? -15.969 -42.781 -18.203 1 95.44 300 SER B N 1
ATOM 6652 C CA . SER B 1 300 ? -15.312 -41.469 -18.234 1 95.44 300 SER B CA 1
ATOM 6653 C C . SER B 1 300 ? -15.617 -40.75 -19.547 1 95.44 300 SER B C 1
ATOM 6655 O O . SER B 1 300 ? -15.93 -39.531 -19.531 1 95.44 300 SER B O 1
ATOM 6657 N N . GLU B 1 301 ? -15.562 -41.406 -20.641 1 94.88 301 GLU B N 1
ATOM 6658 C CA . GLU B 1 301 ? -15.828 -40.812 -21.938 1 94.88 301 GLU B CA 1
ATOM 6659 C C . GLU B 1 301 ? -17.266 -40.281 -22.031 1 94.88 301 GLU B C 1
ATOM 6661 O O . GLU B 1 301 ? -17.531 -39.281 -22.672 1 94.88 301 GLU B O 1
ATOM 6666 N N . GLN B 1 302 ? -18.172 -40.969 -21.453 1 93.5 302 GLN B N 1
ATOM 6667 C CA . GLN B 1 302 ? -19.562 -40.562 -21.438 1 93.5 302 GLN B CA 1
ATOM 6668 C C . GLN B 1 302 ? -19.719 -39.188 -20.766 1 93.5 302 GLN B C 1
ATOM 6670 O O . GLN B 1 302 ? -20.484 -38.344 -21.25 1 93.5 302 GLN B O 1
ATOM 6675 N N . ILE B 1 303 ? -19.031 -38.969 -19.719 1 92.81 303 ILE B N 1
ATOM 6676 C CA . ILE B 1 303 ? -19.094 -37.719 -18.984 1 92.81 303 ILE B CA 1
ATOM 6677 C C . ILE B 1 303 ? -18.453 -36.594 -19.812 1 92.81 303 ILE B C 1
ATOM 6679 O O . ILE B 1 303 ? -19.031 -35.531 -19.969 1 92.81 303 ILE B O 1
ATOM 6683 N N . TRP B 1 304 ? -17.312 -36.844 -20.453 1 94.44 304 TRP B N 1
ATOM 6684 C CA . TRP B 1 304 ? -16.453 -35.812 -21.031 1 94.44 304 TRP B CA 1
ATOM 6685 C C . TRP B 1 304 ? -16.812 -35.562 -22.484 1 94.44 304 TRP B C 1
ATOM 6687 O O . TRP B 1 304 ? -16.562 -34.469 -23 1 94.44 304 TRP B O 1
ATOM 6697 N N . ARG B 1 305 ? -17.375 -36.469 -23.094 1 89.12 305 ARG B N 1
ATOM 6698 C CA . ARG B 1 305 ? -17.562 -36.344 -24.547 1 89.12 305 ARG B CA 1
ATOM 6699 C C . ARG B 1 305 ? -19.047 -36.219 -24.891 1 89.12 305 ARG B C 1
ATOM 6701 O O . ARG B 1 305 ? -19.391 -35.938 -26.047 1 89.12 305 ARG B O 1
ATOM 6708 N N . THR B 1 306 ? -19.906 -36.406 -23.906 1 82.44 306 THR B N 1
ATOM 6709 C CA . THR B 1 306 ? -21.312 -36.25 -24.203 1 82.44 306 THR B CA 1
ATOM 6710 C C . THR B 1 306 ? -21.641 -34.75 -24.438 1 82.44 306 THR B C 1
ATOM 6712 O O . THR B 1 306 ? -21.375 -33.906 -23.594 1 82.44 306 THR B O 1
ATOM 6715 N N . PRO B 1 307 ? -22.109 -34.594 -25.656 1 77.38 307 PRO B N 1
ATOM 6716 C CA . PRO B 1 307 ? -22.469 -33.188 -25.938 1 77.38 307 PRO B CA 1
ATOM 6717 C C . PRO B 1 307 ? -23.594 -32.688 -25.062 1 77.38 307 PRO B C 1
ATOM 6719 O O . PRO B 1 307 ? -24.531 -33.438 -24.766 1 77.38 307 PRO B O 1
ATOM 6722 N N . ILE B 1 308 ? -23.359 -31.594 -24.484 1 75.56 308 ILE B N 1
ATOM 6723 C CA . ILE B 1 308 ? -24.453 -30.969 -23.734 1 75.56 308 ILE B CA 1
ATOM 6724 C C . ILE B 1 308 ? -25.188 -29.969 -24.609 1 75.56 308 ILE B C 1
ATOM 6726 O O . ILE B 1 308 ? -24.594 -29.344 -25.484 1 75.56 308 ILE B O 1
ATOM 6730 N N . PRO B 1 309 ? -26.469 -29.891 -24.391 1 76.5 309 PRO B N 1
ATOM 6731 C CA . PRO B 1 309 ? -27.281 -28.953 -25.172 1 76.5 309 PRO B CA 1
ATOM 6732 C C . PRO B 1 309 ? -26.891 -27.5 -24.922 1 76.5 309 PRO B C 1
ATOM 6734 O O . PRO B 1 309 ? -27.125 -26.641 -25.781 1 76.5 309 PRO B O 1
ATOM 6737 N N . GLU B 1 310 ? -26.25 -27.297 -23.828 1 73.25 310 GLU B N 1
ATOM 6738 C CA . GLU B 1 310 ? -25.844 -25.938 -23.484 1 73.25 310 GLU B CA 1
ATOM 6739 C C . GLU B 1 310 ? -24.781 -25.422 -24.438 1 73.25 310 GLU B C 1
ATOM 6741 O O . GLU B 1 310 ? -23.75 -26.078 -24.656 1 73.25 310 GLU B O 1
ATOM 6746 N N . THR B 1 311 ? -25.016 -24.328 -25.094 1 80.06 311 THR B N 1
ATOM 6747 C CA . THR B 1 311 ? -24.047 -23.75 -26.031 1 80.06 311 THR B CA 1
ATOM 6748 C C . THR B 1 311 ? -23.641 -22.359 -25.594 1 80.06 311 THR B C 1
ATOM 6750 O O . THR B 1 311 ? -22.859 -21.688 -26.281 1 80.06 311 THR B O 1
ATOM 6753 N N . SER B 1 312 ? -24.047 -22.125 -24.406 1 88.44 312 SER B N 1
ATOM 6754 C CA . SER B 1 312 ? -23.719 -20.781 -23.953 1 88.44 312 SER B CA 1
ATOM 6755 C C . SER B 1 312 ? -22.219 -20.625 -23.75 1 88.44 312 SER B C 1
ATOM 6757 O O . SER B 1 312 ? -21.547 -21.531 -23.25 1 88.44 312 SER B O 1
ATOM 6759 N N . LYS B 1 313 ? -21.578 -19.484 -24.25 1 91.81 313 LYS B N 1
ATOM 6760 C CA . LYS B 1 313 ? -20.219 -18.984 -24.062 1 91.81 313 LYS B CA 1
ATOM 6761 C C . LYS B 1 313 ? -19.219 -19.812 -24.859 1 91.81 313 LYS B C 1
ATOM 6763 O O . LYS B 1 313 ? -18.016 -19.781 -24.578 1 91.81 313 LYS B O 1
ATOM 6768 N N . VAL B 1 314 ? -19.734 -20.719 -25.688 1 92.06 314 VAL B N 1
ATOM 6769 C CA . VAL B 1 314 ? -18.812 -21.391 -26.609 1 92.06 314 VAL B CA 1
ATOM 6770 C C . VAL B 1 314 ? -18.062 -20.359 -27.438 1 92.06 314 VAL B C 1
ATOM 6772 O O . VAL B 1 314 ? -18.672 -19.406 -27.953 1 92.06 314 VAL B O 1
ATOM 6775 N N . GLY B 1 315 ? -16.75 -20.469 -27.5 1 88.94 315 GLY B N 1
ATOM 6776 C CA . GLY B 1 315 ? -15.938 -19.516 -28.25 1 88.94 315 GLY B CA 1
ATOM 6777 C C . GLY B 1 315 ? -15.414 -18.375 -27.391 1 88.94 315 GLY B C 1
ATOM 6778 O O . GLY B 1 315 ? -14.547 -17.625 -27.812 1 88.94 315 GLY B O 1
ATOM 6779 N N . GLU B 1 316 ? -15.906 -18.328 -26.172 1 90.38 316 GLU B N 1
ATOM 6780 C CA . GLU B 1 316 ? -15.469 -17.281 -25.25 1 90.38 316 GLU B CA 1
ATOM 6781 C C . GLU B 1 316 ? -14.391 -17.797 -24.297 1 90.38 316 GLU B C 1
ATOM 6783 O O . GLU B 1 316 ? -14.391 -18.984 -23.938 1 90.38 316 GLU B O 1
ATOM 6788 N N . GLU B 1 317 ? -13.523 -16.906 -23.953 1 92.81 317 GLU B N 1
ATOM 6789 C CA . GLU B 1 317 ? -12.477 -17.281 -23.016 1 92.81 317 GLU B CA 1
ATOM 6790 C C . GLU B 1 317 ? -13.062 -17.672 -21.672 1 92.81 317 GLU B C 1
ATOM 6792 O O . GLU B 1 317 ? -14.031 -17.078 -21.203 1 92.81 317 GLU B O 1
ATOM 6797 N N . ALA B 1 318 ? -12.461 -18.656 -21.109 1 95.88 318 ALA B N 1
ATOM 6798 C CA . ALA B 1 318 ? -12.859 -19.031 -19.75 1 95.88 318 ALA B CA 1
ATOM 6799 C C . ALA B 1 318 ? -12.336 -18.047 -18.719 1 95.88 318 ALA B C 1
ATOM 6801 O O . ALA B 1 318 ? -11.258 -17.484 -18.891 1 95.88 318 ALA B O 1
ATOM 6802 N N . ASP B 1 319 ? -13.094 -17.859 -17.656 1 96.62 319 ASP B N 1
ATOM 6803 C CA . ASP B 1 319 ? -12.664 -17 -16.547 1 96.62 319 ASP B CA 1
ATOM 6804 C C . ASP B 1 319 ? -11.711 -17.75 -15.617 1 96.62 319 ASP B C 1
ATOM 6806 O O . ASP B 1 319 ? -10.875 -17.141 -14.945 1 96.62 319 ASP B O 1
ATOM 6810 N N . LEU B 1 320 ? -11.898 -19.031 -15.602 1 98.56 320 LEU B N 1
ATOM 6811 C CA . LEU B 1 320 ? -11.078 -19.906 -14.766 1 98.56 320 LEU B CA 1
ATOM 6812 C C . LEU B 1 320 ? -10.664 -21.156 -15.539 1 98.56 320 LEU B C 1
ATOM 6814 O O . LEU B 1 320 ? -11.492 -21.797 -16.172 1 98.56 320 LEU B O 1
ATOM 6818 N N . ILE B 1 321 ? -9.391 -21.422 -15.531 1 98.75 321 ILE B N 1
ATOM 6819 C CA . ILE B 1 321 ? -8.875 -22.688 -16.047 1 98.75 321 ILE B CA 1
ATOM 6820 C C . ILE B 1 321 ? -8.086 -23.406 -14.953 1 98.75 321 ILE B C 1
ATOM 6822 O O . ILE B 1 321 ? -7.152 -22.844 -14.375 1 98.75 321 ILE B O 1
ATOM 6826 N N . THR B 1 322 ? -8.477 -24.594 -14.602 1 98.69 322 THR B N 1
ATOM 6827 C CA . THR B 1 322 ? -7.715 -25.438 -13.688 1 98.69 322 THR B CA 1
ATOM 6828 C C . THR B 1 322 ? -7.039 -26.578 -14.445 1 98.69 322 THR B C 1
ATOM 6830 O O . THR B 1 322 ? -7.387 -26.859 -15.594 1 98.69 322 THR B O 1
ATOM 6833 N N . LEU B 1 323 ? -6.043 -27.188 -13.789 1 98.19 323 LEU B N 1
ATOM 6834 C CA . LEU B 1 323 ? -5.328 -28.297 -14.406 1 98.19 323 LEU B CA 1
ATOM 6835 C C . LEU B 1 323 ? -5.668 -29.609 -13.711 1 98.19 323 LEU B C 1
ATOM 6837 O O . LEU B 1 323 ? -4.98 -30.625 -13.906 1 98.19 323 LEU B O 1
ATOM 6841 N N . GLY B 1 324 ? -6.637 -29.609 -12.836 1 97.56 324 GLY B N 1
ATOM 6842 C CA . GLY B 1 324 ? -7.203 -30.766 -12.164 1 97.56 324 GLY B CA 1
ATOM 6843 C C . GLY B 1 324 ? -8.703 -30.672 -11.961 1 97.56 324 GLY B C 1
ATOM 6844 O O . GLY B 1 324 ? -9.312 -29.641 -12.281 1 97.56 324 GLY B O 1
ATOM 6845 N N . PRO B 1 325 ? -9.258 -31.703 -11.477 1 98 325 PRO B N 1
ATOM 6846 C CA . PRO B 1 325 ? -10.711 -31.734 -11.305 1 98 325 PRO B CA 1
ATOM 6847 C C . PRO B 1 325 ? -11.234 -30.625 -10.406 1 98 325 PRO B C 1
ATOM 6849 O O . PRO B 1 325 ? -10.508 -30.125 -9.547 1 98 325 PRO B O 1
ATOM 6852 N N . ILE B 1 326 ? -12.422 -30.203 -10.664 1 98.56 326 ILE B N 1
ATOM 6853 C CA . ILE B 1 326 ? -13.195 -29.266 -9.844 1 98.56 326 ILE B CA 1
ATOM 6854 C C . ILE B 1 326 ? -14.297 -30.031 -9.109 1 98.56 326 ILE B C 1
ATOM 6856 O O . ILE B 1 326 ? -15.328 -30.359 -9.703 1 98.56 326 ILE B O 1
ATOM 6860 N N . PHE B 1 327 ? -14.156 -30.25 -7.816 1 98.19 327 PHE B N 1
ATOM 6861 C CA . PHE B 1 327 ? -15.016 -31.219 -7.121 1 98.19 327 PHE B CA 1
ATOM 6862 C C . PHE B 1 327 ? -15.75 -30.547 -5.965 1 98.19 327 PHE B C 1
ATOM 6864 O O . PHE B 1 327 ? -15.414 -29.422 -5.582 1 98.19 327 PHE B O 1
ATOM 6871 N N . ASP B 1 328 ? -16.75 -31.156 -5.512 1 97.88 328 ASP B N 1
ATOM 6872 C CA . ASP B 1 328 ? -17.438 -30.766 -4.281 1 97.88 328 ASP B CA 1
ATOM 6873 C C . ASP B 1 328 ? -16.672 -31.234 -3.051 1 97.88 328 ASP B C 1
ATOM 6875 O O . ASP B 1 328 ? -16.469 -32.438 -2.857 1 97.88 328 ASP B O 1
ATOM 6879 N N . PRO B 1 329 ? -16.219 -30.297 -2.221 1 97.31 329 PRO B N 1
ATOM 6880 C CA . PRO B 1 329 ? -15.391 -30.688 -1.072 1 97.31 329 PRO B CA 1
ATOM 6881 C C . PRO B 1 329 ? -16.141 -31.562 -0.079 1 97.31 329 PRO B C 1
ATOM 6883 O O . PRO B 1 329 ? -15.516 -32.312 0.67 1 97.31 329 PRO B O 1
ATOM 6886 N N . ARG B 1 330 ? -17.5 -31.547 0.026 1 94.75 330 ARG B N 1
ATOM 6887 C CA . ARG B 1 330 ? -18.266 -32.281 1.013 1 94.75 330 ARG B CA 1
ATOM 6888 C C . ARG B 1 330 ? -18.172 -33.781 0.764 1 94.75 330 ARG B C 1
ATOM 6890 O O . ARG B 1 330 ? -18.484 -34.281 -0.334 1 94.75 330 ARG B O 1
ATOM 6897 N N . GLY B 1 331 ? -17.594 -34.406 1.729 1 95.12 331 GLY B N 1
ATOM 6898 C CA . GLY B 1 331 ? -17.484 -35.844 1.644 1 95.12 331 GLY B CA 1
ATOM 6899 C C . GLY B 1 331 ? -16.312 -36.312 0.784 1 95.12 331 GLY B C 1
ATOM 6900 O O . GLY B 1 331 ? -16.156 -37.5 0.537 1 95.12 331 GLY B O 1
ATOM 6901 N N . SER B 1 332 ? -15.531 -35.469 0.313 1 97 332 SER B N 1
ATOM 6902 C CA . SER B 1 332 ? -14.469 -35.812 -0.626 1 97 332 SER B CA 1
ATOM 6903 C C . SER B 1 332 ? -13.211 -36.281 0.105 1 97 332 SER B C 1
ATOM 6905 O O . SER B 1 332 ? -12.328 -36.875 -0.499 1 97 332 SER B O 1
ATOM 6907 N N . GLY B 1 333 ? -13.094 -35.938 1.378 1 97.19 333 GLY B N 1
ATOM 6908 C CA . GLY B 1 333 ? -11.891 -36.25 2.141 1 97.19 333 GLY B CA 1
ATOM 6909 C C . GLY B 1 333 ? -10.852 -35.125 2.074 1 97.19 333 GLY B C 1
ATOM 6910 O O . GLY B 1 333 ? -9.797 -35.219 2.695 1 97.19 333 GLY B O 1
ATOM 6911 N N . TRP B 1 334 ? -11.148 -34.062 1.405 1 97.06 334 TRP B N 1
ATOM 6912 C CA . TRP B 1 334 ? -10.234 -32.938 1.265 1 97.06 334 TRP B CA 1
ATOM 6913 C C . TRP B 1 334 ? -9.945 -32.281 2.619 1 97.06 334 TRP B C 1
ATOM 6915 O O . TRP B 1 334 ? -10.867 -32.031 3.396 1 97.06 334 TRP B O 1
ATOM 6925 N N . TYR B 1 335 ? -8.734 -32.031 2.924 1 94.88 335 TYR B N 1
ATOM 6926 C CA . TYR B 1 335 ? -8.25 -31.641 4.238 1 94.88 335 TYR B CA 1
ATOM 6927 C C . TYR B 1 335 ? -8.906 -30.344 4.684 1 94.88 335 TYR B C 1
ATOM 6929 O O . TYR B 1 335 ? -9.195 -30.156 5.867 1 94.88 335 TYR B O 1
ATOM 6937 N N . TRP B 1 336 ? -9.219 -29.422 3.744 1 95.81 336 TRP B N 1
ATOM 6938 C CA . TRP B 1 336 ? -9.688 -28.078 4.082 1 95.81 336 TRP B CA 1
ATOM 6939 C C . TRP B 1 336 ? -11.195 -27.969 3.891 1 95.81 336 TRP B C 1
ATOM 6941 O O . TRP B 1 336 ? -11.734 -26.875 3.73 1 95.81 336 TRP B O 1
ATOM 6951 N N . THR B 1 337 ? -11.883 -29.047 3.92 1 96.31 337 THR B N 1
ATOM 6952 C CA . THR B 1 337 ? -13.32 -29.109 3.646 1 96.31 337 THR B CA 1
ATOM 6953 C C . THR B 1 337 ? -14.086 -28.156 4.559 1 96.31 337 THR B C 1
ATOM 6955 O O . THR B 1 337 ? -15.102 -27.594 4.152 1 96.31 337 THR B O 1
ATOM 6958 N N . HIS B 1 338 ? -13.594 -27.859 5.727 1 95.06 338 HIS B N 1
ATOM 6959 C CA . HIS B 1 338 ? -14.383 -27.109 6.707 1 95.06 338 HIS B CA 1
ATOM 6960 C C . HIS B 1 338 ? -13.898 -25.672 6.812 1 95.06 338 HIS B C 1
ATOM 6962 O O . HIS B 1 338 ? -14.375 -24.922 7.668 1 95.06 338 HIS B O 1
ATOM 6968 N N . ASP B 1 339 ? -12.992 -25.266 5.992 1 96.44 339 ASP B N 1
ATOM 6969 C CA . ASP B 1 339 ? -12.547 -23.891 5.957 1 96.44 339 ASP B CA 1
ATOM 6970 C C . ASP B 1 339 ? -13.531 -23.016 5.18 1 96.44 339 ASP B C 1
ATOM 6972 O O . ASP B 1 339 ? -13.289 -22.688 4.012 1 96.44 339 ASP B O 1
ATOM 6976 N N . VAL B 1 340 ? -14.625 -22.703 5.781 1 97.19 340 VAL B N 1
ATOM 6977 C CA . VAL B 1 340 ? -15.68 -21.844 5.238 1 97.19 340 VAL B CA 1
ATOM 6978 C C . VAL B 1 340 ? -15.961 -20.703 6.203 1 97.19 340 VAL B C 1
ATOM 6980 O O . VAL B 1 340 ? -16.578 -20.891 7.246 1 97.19 340 VAL B O 1
ATOM 6983 N N . GLN B 1 341 ? -15.508 -19.5 5.805 1 97.31 341 GLN B N 1
ATOM 6984 C CA . GLN B 1 341 ? -15.555 -18.406 6.773 1 97.31 341 GLN B CA 1
ATOM 6985 C C . GLN B 1 341 ? -16.562 -17.344 6.352 1 97.31 341 GLN B C 1
ATOM 6987 O O . GLN B 1 341 ? -16.5 -16.844 5.227 1 97.31 341 GLN B O 1
ATOM 6992 N N . ASN B 1 342 ? -17.484 -16.969 7.254 1 96.31 342 ASN B N 1
ATOM 6993 C CA . ASN B 1 342 ? -18.422 -15.852 7.184 1 96.31 342 ASN B CA 1
ATOM 6994 C C . ASN B 1 342 ? -19.5 -16.109 6.141 1 96.31 342 ASN B C 1
ATOM 6996 O O . ASN B 1 342 ? -19.984 -15.164 5.504 1 96.31 342 ASN B O 1
ATOM 7000 N N . TYR B 1 343 ? -19.766 -17.328 5.773 1 96.81 343 TYR B N 1
ATOM 7001 C CA . TYR B 1 343 ? -20.969 -17.719 5.027 1 96.81 343 TYR B CA 1
ATOM 7002 C C . TYR B 1 343 ? -22.062 -18.203 5.969 1 96.81 343 TYR B C 1
ATOM 7004 O O . TYR B 1 343 ? -21.828 -19.031 6.84 1 96.81 343 TYR B O 1
ATOM 7012 N N . PRO B 1 344 ? -23.25 -17.703 5.797 1 96.12 344 PRO B N 1
ATOM 7013 C CA . PRO B 1 344 ? -24.328 -18.031 6.734 1 96.12 344 PRO B CA 1
ATOM 7014 C C . PRO B 1 344 ? -24.578 -19.531 6.848 1 96.12 344 PRO B C 1
ATOM 7016 O O . PRO B 1 344 ? -24.906 -20.031 7.93 1 96.12 344 PRO B O 1
ATOM 7019 N N . GLU B 1 345 ? -24.406 -20.328 5.855 1 96.75 345 GLU B N 1
ATOM 7020 C CA . GLU B 1 345 ? -24.703 -21.75 5.871 1 96.75 345 GLU B CA 1
AT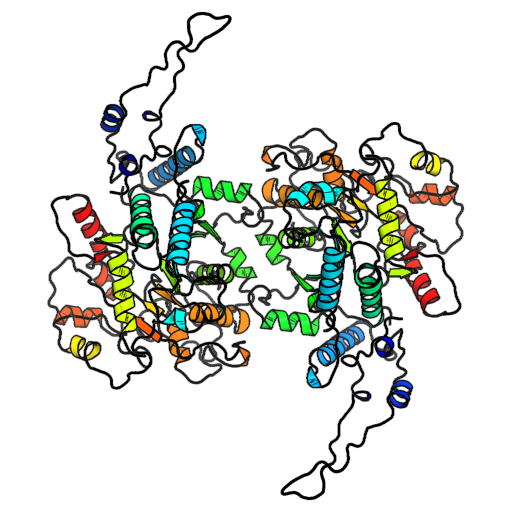OM 7021 C C . GLU B 1 345 ? -23.5 -22.562 6.348 1 96.75 345 GLU B C 1
ATOM 7023 O O . GLU B 1 345 ? -23.547 -23.797 6.398 1 96.75 345 GLU B O 1
ATOM 7028 N N . GLY B 1 346 ? -22.391 -21.891 6.598 1 95.69 346 GLY B N 1
ATOM 7029 C CA . GLY B 1 346 ? -21.203 -22.562 7.07 1 95.69 346 GLY B CA 1
ATOM 7030 C C . GLY B 1 346 ? -20.734 -23.672 6.141 1 95.69 346 GLY B C 1
ATOM 7031 O O . GLY B 1 346 ? -20.594 -23.453 4.938 1 95.69 346 GLY B O 1
ATOM 7032 N N . TRP B 1 347 ? -20.641 -24.844 6.703 1 95.25 347 TRP B N 1
ATOM 7033 C CA . TRP B 1 347 ? -20.078 -26 5.988 1 95.25 347 TRP B CA 1
ATOM 7034 C C . TRP B 1 347 ? -21.047 -26.484 4.918 1 95.25 347 TRP B C 1
ATOM 7036 O O . TRP B 1 347 ? -20.672 -27.25 4.031 1 95.25 347 TRP B O 1
ATOM 7046 N N . ASN B 1 348 ? -22.297 -26.047 4.969 1 96.56 348 ASN B N 1
ATOM 7047 C CA . ASN B 1 348 ? -23.297 -26.453 3.986 1 96.56 348 ASN B CA 1
ATOM 7048 C C . ASN B 1 348 ? -23.281 -25.547 2.758 1 96.56 348 ASN B C 1
ATOM 7050 O O . ASN B 1 348 ? -23.969 -25.828 1.775 1 96.56 348 ASN B O 1
ATOM 7054 N N . THR B 1 349 ? -22.469 -24.516 2.762 1 97.31 349 THR B N 1
ATOM 7055 C CA . THR B 1 349 ? -22.344 -23.625 1.62 1 97.31 349 THR B CA 1
ATOM 7056 C C . THR B 1 349 ? -21.922 -24.391 0.369 1 97.31 349 THR B C 1
ATOM 7058 O O . THR B 1 349 ? -21.031 -25.234 0.426 1 97.31 349 THR B O 1
ATOM 7061 N N . HIS B 1 350 ? -22.641 -24.141 -0.74 1 97.12 350 HIS B N 1
ATOM 7062 C CA . HIS B 1 350 ? -22.234 -24.734 -2.01 1 97.12 350 HIS B CA 1
ATOM 7063 C C . HIS B 1 350 ? -20.859 -24.234 -2.424 1 97.12 350 HIS B C 1
ATOM 7065 O O . HIS B 1 350 ? -20.609 -23.031 -2.451 1 97.12 350 HIS B O 1
ATOM 7071 N N . ARG B 1 351 ? -19.953 -25.203 -2.707 1 97.81 351 ARG B N 1
ATOM 7072 C CA . ARG B 1 351 ? -18.578 -24.859 -3.037 1 97.81 351 ARG B CA 1
ATOM 7073 C C . ARG B 1 351 ? -18 -25.828 -4.055 1 97.81 351 ARG B C 1
ATOM 7075 O O . ARG B 1 351 ? -18.531 -26.906 -4.262 1 97.81 351 ARG B O 1
ATOM 7082 N N . ARG B 1 352 ? -16.969 -25.438 -4.688 1 98.5 352 ARG B N 1
ATOM 7083 C CA . ARG B 1 352 ? -16.094 -26.266 -5.508 1 98.5 352 ARG B CA 1
ATOM 7084 C C . ARG B 1 352 ? -14.625 -26.031 -5.156 1 98.5 352 ARG B C 1
ATOM 7086 O O . ARG B 1 352 ? -14.242 -24.938 -4.754 1 98.5 352 ARG B O 1
ATOM 7093 N N . ALA B 1 353 ? -13.836 -27.062 -5.262 1 98.5 353 ALA B N 1
ATOM 7094 C CA . ALA B 1 353 ? -12.398 -26.984 -4.984 1 98.5 353 ALA B CA 1
ATOM 7095 C C . ALA B 1 353 ? -11.586 -27.672 -6.082 1 98.5 353 ALA B C 1
ATOM 7097 O O . ALA B 1 353 ? -12.117 -28.484 -6.84 1 98.5 353 ALA B O 1
ATOM 7098 N N . SER B 1 354 ? -10.445 -27.266 -6.262 1 98.31 354 SER B N 1
ATOM 7099 C CA . SER B 1 354 ? -9.445 -27.891 -7.125 1 98.31 354 SER B CA 1
ATOM 7100 C C . SER B 1 354 ? -8.078 -27.922 -6.453 1 98.31 354 SER B C 1
ATOM 7102 O O . SER B 1 354 ? -7.637 -26.938 -5.879 1 98.31 354 SER B O 1
ATOM 7104 N N . ILE B 1 355 ? -7.418 -29.109 -6.523 1 97.19 355 ILE B N 1
ATOM 7105 C CA . ILE B 1 355 ? -6.133 -29.281 -5.852 1 97.19 355 ILE B CA 1
ATOM 7106 C C . ILE B 1 355 ? -5.059 -28.469 -6.582 1 97.19 355 ILE B C 1
ATOM 7108 O O . ILE B 1 355 ? -4.945 -28.547 -7.809 1 97.19 355 ILE B O 1
ATOM 7112 N N . GLY B 1 356 ? -4.312 -27.719 -5.828 1 93.31 356 GLY B N 1
ATOM 7113 C CA . GLY B 1 356 ? -3.277 -26.875 -6.398 1 93.31 356 GLY B CA 1
ATOM 7114 C C . GLY B 1 356 ? -3.803 -25.547 -6.902 1 93.31 356 GLY B C 1
ATOM 7115 O O . GLY B 1 356 ? -5.016 -25.328 -6.969 1 93.31 356 GLY B O 1
ATOM 7116 N N . THR B 1 357 ? -2.855 -24.609 -7.184 1 93.5 357 THR B N 1
ATOM 7117 C CA . THR B 1 357 ? -3.312 -23.281 -7.582 1 93.5 357 THR B CA 1
ATOM 7118 C C . THR B 1 357 ? -2.637 -22.844 -8.875 1 93.5 357 THR B C 1
ATOM 7120 O O . THR B 1 357 ? -2.553 -21.641 -9.164 1 93.5 357 THR B O 1
ATOM 7123 N N . ASN B 1 358 ? -2.053 -23.828 -9.609 1 97.81 358 ASN B N 1
ATOM 7124 C CA . ASN B 1 358 ? -1.691 -23.516 -10.992 1 97.81 358 ASN B CA 1
ATOM 7125 C C . ASN B 1 358 ? -2.928 -23.328 -11.867 1 97.81 358 ASN B C 1
ATOM 7127 O O . ASN B 1 358 ? -3.441 -24.297 -12.43 1 97.81 358 ASN B O 1
ATOM 7131 N N . MET B 1 359 ? -3.422 -22.078 -11.938 1 98.19 359 MET B N 1
ATOM 7132 C CA . MET B 1 359 ? -4.703 -21.766 -12.562 1 98.19 359 MET B CA 1
ATOM 7133 C C . MET B 1 359 ? -4.648 -20.406 -13.258 1 98.19 359 MET B C 1
ATOM 7135 O O . MET B 1 359 ? -3.771 -19.594 -12.969 1 98.19 359 MET B O 1
ATOM 7139 N N . ARG B 1 360 ? -5.547 -20.25 -14.195 1 98.31 360 ARG B N 1
ATOM 7140 C CA . ARG B 1 360 ? -5.719 -18.953 -14.828 1 98.31 360 ARG B CA 1
ATOM 7141 C C . ARG B 1 360 ? -6.996 -18.266 -14.344 1 98.31 360 ARG B C 1
ATOM 7143 O O . ARG B 1 360 ? -8.039 -18.906 -14.219 1 98.31 360 ARG B O 1
ATOM 7150 N N . MET B 1 361 ? -6.938 -17.016 -14.055 1 98.12 361 MET B N 1
ATOM 7151 C CA . MET B 1 361 ? -8.094 -16.219 -13.656 1 98.12 361 MET B CA 1
ATOM 7152 C C . MET B 1 361 ? -8.242 -14.984 -14.531 1 98.12 361 MET B C 1
ATOM 7154 O O . MET B 1 361 ? -7.25 -14.344 -14.883 1 98.12 361 MET B O 1
ATOM 7158 N N . SER B 1 362 ? -9.43 -14.68 -14.852 1 96.12 362 SER B N 1
ATOM 7159 C CA . SER B 1 362 ? -9.703 -13.461 -15.609 1 96.12 362 SER B CA 1
ATOM 7160 C C . SER B 1 362 ? -9.664 -12.227 -14.711 1 96.12 362 SER B C 1
ATOM 7162 O O . SER B 1 362 ? -9.719 -12.344 -13.484 1 96.12 362 SER B O 1
ATOM 7164 N N . ARG B 1 363 ? -9.57 -11.125 -15.336 1 94.44 363 ARG B N 1
ATOM 7165 C CA . ARG B 1 363 ? -9.648 -9.852 -14.633 1 94.44 363 ARG B CA 1
ATOM 7166 C C . ARG B 1 363 ? -10.938 -9.75 -13.828 1 94.44 363 ARG B C 1
ATOM 7168 O O . ARG B 1 363 ? -10.922 -9.32 -12.672 1 94.44 363 ARG B O 1
ATOM 7175 N N . GLY B 1 364 ? -12.039 -10.156 -14.469 1 93.12 364 GLY B N 1
ATOM 7176 C CA . GLY B 1 364 ? -13.32 -10.117 -13.781 1 93.12 364 GLY B CA 1
ATOM 7177 C C . GLY B 1 364 ? -13.367 -11.008 -12.562 1 93.12 364 GLY B C 1
ATOM 7178 O O . GLY B 1 364 ? -13.922 -10.625 -11.523 1 93.12 364 GLY B O 1
ATOM 7179 N N . LEU B 1 365 ? -12.836 -12.172 -12.68 1 96.62 365 LEU B N 1
ATOM 7180 C CA . LEU B 1 365 ? -12.828 -13.102 -11.555 1 96.62 365 LEU B CA 1
ATOM 7181 C C . LEU B 1 365 ? -11.945 -12.586 -10.422 1 96.62 365 LEU B C 1
ATOM 7183 O O . LEU B 1 365 ? -12.32 -12.68 -9.25 1 96.62 365 LEU B O 1
ATOM 7187 N N . LEU B 1 366 ? -10.828 -12.023 -10.766 1 96.62 366 LEU B N 1
ATOM 7188 C CA . LEU B 1 366 ? -9.953 -11.445 -9.758 1 96.62 366 LEU B CA 1
ATOM 7189 C C . LEU B 1 366 ? -10.625 -10.273 -9.047 1 96.62 366 LEU B C 1
ATOM 7191 O O . LEU B 1 366 ? -10.469 -10.102 -7.836 1 96.62 366 LEU B O 1
ATOM 7195 N N . GLU B 1 367 ? -11.328 -9.469 -9.773 1 93.56 367 GLU B N 1
ATOM 7196 C CA . GLU B 1 367 ? -12.102 -8.383 -9.164 1 93.56 367 GLU B CA 1
ATOM 7197 C C . GLU B 1 367 ? -13.125 -8.93 -8.172 1 93.56 367 GLU B C 1
ATOM 7199 O O . GLU B 1 367 ? -13.25 -8.406 -7.059 1 93.56 367 GLU B O 1
ATOM 7204 N N . ALA B 1 368 ? -13.812 -9.914 -8.609 1 95.06 368 ALA B N 1
ATOM 7205 C CA . ALA B 1 368 ? -14.805 -10.531 -7.738 1 95.06 368 ALA B CA 1
ATOM 7206 C C . ALA B 1 368 ? -14.156 -11.062 -6.465 1 95.06 368 ALA B C 1
ATOM 7208 O O . ALA B 1 368 ? -14.68 -10.867 -5.367 1 95.06 368 ALA B O 1
ATOM 7209 N N . MET B 1 369 ? -13.055 -11.781 -6.656 1 96.69 369 MET B N 1
ATOM 7210 C CA . MET B 1 369 ? -12.328 -12.32 -5.516 1 96.69 369 MET B CA 1
ATOM 7211 C C . MET B 1 369 ? -11.938 -11.211 -4.543 1 96.69 369 MET B C 1
ATOM 7213 O O . MET B 1 369 ? -12.109 -11.359 -3.33 1 96.69 369 MET B O 1
ATOM 7217 N N . ASN B 1 370 ? -11.453 -10.141 -5.047 1 95.12 370 ASN B N 1
ATOM 7218 C CA . ASN B 1 370 ? -11.07 -8.992 -4.234 1 95.12 370 ASN B CA 1
ATOM 7219 C C . ASN B 1 370 ? -12.258 -8.422 -3.469 1 95.12 370 ASN B C 1
ATOM 7221 O O . ASN B 1 370 ? -12.188 -8.227 -2.254 1 95.12 370 ASN B O 1
ATOM 7225 N N . VAL B 1 371 ? -13.328 -8.172 -4.156 1 93.5 371 VAL B N 1
ATOM 7226 C CA . VAL B 1 371 ? -14.5 -7.531 -3.58 1 93.5 371 VAL B CA 1
ATOM 7227 C C . VAL B 1 371 ? -15.102 -8.43 -2.496 1 93.5 371 VAL B C 1
ATOM 7229 O O . VAL B 1 371 ? -15.438 -7.953 -1.407 1 93.5 371 VAL B O 1
ATOM 7232 N N . VAL B 1 372 ? -15.18 -9.711 -2.736 1 95.25 372 VAL B N 1
ATOM 7233 C CA . VAL B 1 372 ? -15.797 -10.617 -1.775 1 95.25 372 VAL B CA 1
ATOM 7234 C C . VAL B 1 372 ? -14.938 -10.703 -0.517 1 95.25 372 VAL B C 1
ATOM 7236 O O . VAL B 1 372 ? -15.461 -10.742 0.599 1 95.25 372 VAL B O 1
ATOM 7239 N N . ASN B 1 373 ? -13.641 -10.727 -0.673 1 95.81 373 ASN B N 1
ATOM 7240 C CA . ASN B 1 373 ? -12.758 -10.711 0.49 1 95.81 373 ASN B CA 1
ATOM 7241 C C . ASN B 1 373 ? -12.844 -9.391 1.237 1 95.81 373 ASN B C 1
ATOM 7243 O O . ASN B 1 373 ? -13.031 -9.367 2.455 1 95.81 373 ASN B O 1
ATOM 7247 N N . ALA B 1 374 ? -12.742 -8.312 0.512 1 93.94 374 ALA B N 1
ATOM 7248 C CA . ALA B 1 374 ? -12.531 -6.996 1.114 1 93.94 374 ALA B CA 1
ATOM 7249 C C . ALA B 1 374 ? -13.844 -6.414 1.628 1 93.94 374 ALA B C 1
ATOM 7251 O O . ALA B 1 374 ? -13.875 -5.742 2.66 1 93.94 374 ALA B O 1
ATOM 7252 N N . GLU B 1 375 ? -14.953 -6.648 0.915 1 91.44 375 GLU B N 1
ATOM 7253 C CA . GLU B 1 375 ? -16.219 -5.996 1.232 1 91.44 375 GLU B CA 1
ATOM 7254 C C . GLU B 1 375 ? -17.172 -6.949 1.953 1 91.44 375 GLU B C 1
ATOM 7256 O O . GLU B 1 375 ? -17.672 -6.633 3.033 1 91.44 375 GLU B O 1
ATOM 7261 N N . ALA B 1 376 ? -17.359 -8.094 1.328 1 92.31 376 ALA B N 1
ATOM 7262 C CA . ALA B 1 376 ? -18.281 -9.055 1.925 1 92.31 376 ALA B CA 1
ATOM 7263 C C . ALA B 1 376 ? -17.641 -9.789 3.096 1 92.31 376 ALA B C 1
ATOM 7265 O O . ALA B 1 376 ? -18.328 -10.43 3.891 1 92.31 376 ALA B O 1
ATOM 7266 N N . LYS B 1 377 ? -16.297 -9.734 3.191 1 94.25 377 LYS B N 1
ATOM 7267 C CA . LYS B 1 377 ? -15.5 -10.312 4.273 1 94.25 377 LYS B CA 1
ATOM 7268 C C . LYS B 1 377 ? -15.664 -11.828 4.336 1 94.25 377 LYS B C 1
ATOM 7270 O O . LYS B 1 377 ? -15.727 -12.406 5.422 1 94.25 377 LYS B O 1
ATOM 7275 N N . LYS B 1 378 ? -15.844 -12.445 3.201 1 96.25 378 LYS B N 1
ATOM 7276 C CA . LYS B 1 378 ? -15.906 -13.898 3.076 1 96.25 378 LYS B CA 1
ATOM 7277 C C . LYS B 1 378 ? -14.586 -14.469 2.564 1 96.25 378 LYS B C 1
ATOM 7279 O O . LYS B 1 378 ? -13.883 -13.82 1.797 1 96.25 378 LYS B O 1
ATOM 7284 N N . SER B 1 379 ? -14.281 -15.664 3.055 1 97.19 379 SER B N 1
ATOM 7285 C CA . SER B 1 379 ? -13.031 -16.25 2.576 1 97.19 379 SER B CA 1
ATOM 7286 C C . SER B 1 379 ? -13.062 -17.781 2.676 1 97.19 379 SER B C 1
ATOM 7288 O O . SER B 1 379 ? -13.758 -18.328 3.531 1 97.19 379 SER B O 1
ATOM 7290 N N . LEU B 1 380 ? -12.406 -18.406 1.828 1 97.81 380 LEU B N 1
ATOM 7291 C CA . LEU B 1 380 ? -12.148 -19.844 1.775 1 97.81 380 LEU B CA 1
ATOM 7292 C C . LEU B 1 380 ? -10.664 -20.109 1.533 1 97.81 380 LEU B C 1
ATOM 7294 O O . LEU B 1 380 ? -9.906 -19.203 1.191 1 97.81 380 LEU B O 1
ATOM 7298 N N . HIS B 1 381 ? -10.289 -21.391 1.756 1 97.69 381 HIS B N 1
ATOM 7299 C CA . HIS B 1 381 ? -8.953 -21.812 1.355 1 97.69 381 HIS B CA 1
ATOM 7300 C C . HIS B 1 381 ? -8.719 -21.547 -0.13 1 97.69 381 HIS B C 1
ATOM 7302 O O . HIS B 1 381 ? -9.641 -21.672 -0.938 1 97.69 381 HIS B O 1
ATOM 7308 N N . CYS B 1 382 ? -7.523 -21.266 -0.528 1 97.88 382 CYS B N 1
ATOM 7309 C CA . CYS B 1 382 ? -7.191 -20.828 -1.879 1 97.88 382 CYS B CA 1
ATOM 7310 C C . CYS B 1 382 ? -7.582 -21.875 -2.908 1 97.88 382 CYS B C 1
ATOM 7312 O O . CYS B 1 382 ? -7.938 -21.547 -4.039 1 97.88 382 CYS B O 1
ATOM 7314 N N . GLU B 1 383 ? -7.625 -23.141 -2.551 1 98.12 383 GLU B N 1
ATOM 7315 C CA . GLU B 1 383 ? -7.977 -24.234 -3.469 1 98.12 383 GLU B CA 1
ATOM 7316 C C . GLU B 1 383 ? -9.477 -24.25 -3.742 1 98.12 383 GLU B C 1
ATOM 7318 O O . GLU B 1 383 ? -9.93 -24.906 -4.688 1 98.12 383 GLU B O 1
ATOM 7323 N N . ALA B 1 384 ? -10.227 -23.562 -2.938 1 98.5 384 ALA B N 1
ATOM 7324 C CA . ALA B 1 384 ? -11.672 -23.531 -3.125 1 98.5 384 ALA B CA 1
ATOM 7325 C C . ALA B 1 384 ? -12.148 -22.125 -3.436 1 98.5 384 ALA B C 1
ATOM 7327 O O . ALA B 1 384 ? -13.352 -21.875 -3.555 1 98.5 384 ALA B O 1
ATOM 7328 N N . TRP B 1 385 ? -11.273 -21.234 -3.615 1 98.56 385 TRP B N 1
ATOM 7329 C CA . TRP B 1 385 ? -11.648 -19.828 -3.629 1 98.56 385 TRP B CA 1
ATOM 7330 C C . TRP B 1 385 ? -12.172 -19.406 -5.004 1 98.56 385 TRP B C 1
ATOM 7332 O O . TRP B 1 385 ? -13.359 -19.125 -5.164 1 98.56 385 TRP B O 1
ATOM 7342 N N . PRO B 1 386 ? -11.352 -19.438 -6.098 1 98.56 386 PRO B N 1
ATOM 7343 C CA . PRO B 1 386 ? -11.906 -19.031 -7.391 1 98.56 386 PRO B CA 1
ATOM 7344 C C . PRO B 1 386 ? -12.992 -19.984 -7.895 1 98.56 386 PRO B C 1
ATOM 7346 O O . PRO B 1 386 ? -13.969 -19.531 -8.5 1 98.56 386 PRO B O 1
ATOM 7349 N N . THR B 1 387 ? -12.867 -21.25 -7.641 1 98.69 387 THR B N 1
ATOM 7350 C CA . THR B 1 387 ? -13.836 -22.234 -8.117 1 98.69 387 THR B CA 1
ATOM 7351 C C . THR B 1 387 ? -15.211 -21.984 -7.504 1 98.69 387 THR B C 1
ATOM 7353 O O . THR B 1 387 ? -16.234 -22.078 -8.188 1 98.69 387 THR B O 1
ATOM 7356 N N . THR B 1 388 ? -15.211 -21.641 -6.262 1 98.62 388 THR B N 1
ATOM 7357 C CA . THR B 1 388 ? -16.469 -21.375 -5.582 1 98.62 388 THR B CA 1
ATOM 7358 C C . THR B 1 388 ? -17.109 -20.094 -6.117 1 98.62 388 THR B C 1
ATOM 7360 O O . THR B 1 388 ? -18.344 -20.016 -6.262 1 98.62 388 THR B O 1
ATOM 7363 N N . LEU B 1 389 ? -16.328 -19.094 -6.371 1 97.62 389 LEU B N 1
ATOM 7364 C CA . LEU B 1 389 ? -16.875 -17.859 -6.926 1 97.62 389 LEU B CA 1
ATOM 7365 C C . LEU B 1 389 ? -17.469 -18.109 -8.312 1 97.62 389 LEU B C 1
ATOM 7367 O O . LEU B 1 389 ? -18.5 -17.531 -8.664 1 97.62 389 LEU B O 1
ATOM 7371 N N . VAL B 1 390 ? -16.812 -18.938 -9.109 1 98.19 390 VAL B N 1
ATOM 7372 C CA . VAL B 1 390 ? -17.375 -19.297 -10.406 1 98.19 390 VAL B CA 1
ATOM 7373 C C . VAL B 1 390 ? -18.703 -20 -10.211 1 98.19 390 VAL B C 1
ATOM 7375 O O . VAL B 1 390 ? -19.703 -19.656 -10.875 1 98.19 390 VAL B O 1
ATOM 7378 N N . LEU B 1 391 ? -18.797 -20.922 -9.312 1 98.44 391 LEU B N 1
ATOM 7379 C CA . LEU B 1 391 ? -20.062 -21.609 -9.016 1 98.44 391 LEU B CA 1
ATOM 7380 C C . LEU B 1 391 ? -21.125 -20.609 -8.586 1 98.44 391 LEU B C 1
ATOM 7382 O O . LEU B 1 391 ? -22.25 -20.609 -9.109 1 98.44 391 LEU B O 1
ATOM 7386 N N . HIS B 1 392 ? -20.75 -19.734 -7.648 1 97 392 HIS B N 1
ATOM 7387 C CA . HIS B 1 392 ? -21.703 -18.781 -7.098 1 97 392 HIS B CA 1
ATOM 7388 C C . HIS B 1 392 ? -22.203 -17.828 -8.172 1 97 392 HIS B C 1
ATOM 7390 O O . HIS B 1 392 ? -23.328 -17.344 -8.094 1 97 392 HIS B O 1
ATOM 7396 N N . SER B 1 393 ? -21.406 -17.562 -9.156 1 95.56 393 SER B N 1
ATOM 7397 C CA . SER B 1 393 ? -21.797 -16.656 -10.234 1 95.56 393 SER B CA 1
ATOM 7398 C C . SER B 1 393 ? -22.906 -17.266 -11.086 1 95.56 393 SER B C 1
ATOM 7400 O O . SER B 1 393 ? -23.562 -16.562 -11.852 1 95.56 393 SER B O 1
ATOM 7402 N N . GLN B 1 394 ? -23.062 -18.578 -10.984 1 94.94 394 GLN B N 1
ATOM 7403 C CA . GLN B 1 394 ? -24.078 -19.297 -11.758 1 94.94 394 GLN B CA 1
ATOM 7404 C C . GLN B 1 394 ? -25.359 -19.453 -10.953 1 94.94 394 GLN B C 1
ATOM 7406 O O . GLN B 1 394 ? -26.359 -19.969 -11.469 1 94.94 394 GLN B O 1
ATOM 7411 N N . LEU B 1 395 ? -25.312 -19.047 -9.727 1 94.62 395 LEU B N 1
ATOM 7412 C CA . LEU B 1 395 ? -26.453 -19.188 -8.828 1 94.62 395 LEU B CA 1
ATOM 7413 C C . LEU B 1 395 ? -27.156 -17.844 -8.617 1 94.62 395 LEU B C 1
ATOM 7415 O O . LEU B 1 395 ? -26.578 -16.797 -8.883 1 94.62 395 LEU B O 1
ATOM 7419 N N . PRO B 1 396 ? -28.391 -17.875 -8.164 1 91.94 396 PRO B N 1
ATOM 7420 C CA . PRO B 1 396 ? -29.062 -16.609 -7.848 1 91.94 396 PRO B CA 1
ATOM 7421 C C . PRO B 1 396 ? -28.375 -15.844 -6.727 1 91.94 396 PRO B C 1
ATOM 7423 O O . PRO B 1 396 ? -27.844 -16.453 -5.785 1 91.94 396 PRO B O 1
ATOM 7426 N N . PRO B 1 397 ? -28.375 -14.547 -6.867 1 89.81 397 PRO B N 1
ATOM 7427 C CA . PRO B 1 397 ? -27.766 -13.742 -5.809 1 89.81 397 PRO B CA 1
ATOM 7428 C C . PRO B 1 397 ? -28.359 -14.023 -4.43 1 89.81 397 PRO B C 1
ATOM 7430 O O . PRO B 1 397 ? -29.562 -14.227 -4.305 1 89.81 397 PRO B O 1
ATOM 7433 N N . SER B 1 398 ? -27.516 -14.211 -3.455 1 90.81 398 SER B N 1
ATOM 7434 C CA . SER B 1 398 ? -27.938 -14.523 -2.09 1 90.81 398 SER B CA 1
ATOM 7435 C C . SER B 1 398 ? -26.797 -14.297 -1.103 1 90.81 398 SER B C 1
ATOM 7437 O O . SER B 1 398 ? -25.625 -14.422 -1.46 1 90.81 398 SER B O 1
ATOM 7439 N N . HIS B 1 399 ? -27.141 -14.023 0.123 1 91.31 399 HIS B N 1
ATOM 7440 C CA . HIS B 1 399 ? -26.141 -13.875 1.181 1 91.31 399 HIS B CA 1
ATOM 7441 C C . HIS B 1 399 ? -25.469 -15.211 1.489 1 91.31 399 HIS B C 1
ATOM 7443 O O . HIS B 1 399 ? -24.406 -15.242 2.092 1 91.31 399 HIS B O 1
ATOM 7449 N N . ASN B 1 400 ? -26.156 -16.266 1.085 1 93.25 400 ASN B N 1
ATOM 7450 C CA . ASN B 1 400 ? -25.578 -17.594 1.267 1 93.25 400 ASN B CA 1
ATOM 7451 C C . ASN B 1 400 ? -24.438 -17.844 0.284 1 93.25 400 ASN B C 1
ATOM 7453 O O . ASN B 1 400 ? -23.656 -18.781 0.459 1 93.25 400 ASN B O 1
ATOM 7457 N N . GLN B 1 401 ? -24.453 -16.906 -0.706 1 93.19 401 GLN B N 1
ATOM 7458 C CA . GLN B 1 401 ? -23.422 -17 -1.746 1 93.19 401 GLN B CA 1
ATOM 7459 C C . GLN B 1 401 ? -22.516 -15.781 -1.733 1 93.19 401 GLN B C 1
ATOM 7461 O O . GLN B 1 401 ? -22.469 -15.047 -0.745 1 93.19 401 GLN B O 1
ATOM 7466 N N . SER B 1 402 ? -21.75 -15.641 -2.793 1 93.12 402 SER B N 1
ATOM 7467 C CA . SER B 1 402 ? -20.719 -14.602 -2.818 1 93.12 402 SER B CA 1
ATOM 7468 C C . SER B 1 402 ? -21.25 -13.328 -3.459 1 93.12 402 SER B C 1
ATOM 7470 O O . SER B 1 402 ? -20.703 -12.242 -3.232 1 93.12 402 SER B O 1
ATOM 7472 N N . PHE B 1 403 ? -22.266 -13.469 -4.223 1 91.38 403 PHE B N 1
ATOM 7473 C CA . PHE B 1 403 ? -22.734 -12.312 -4.977 1 91.38 403 PHE B CA 1
ATOM 7474 C C . PHE B 1 403 ? -24.094 -11.859 -4.484 1 91.38 403 PHE B C 1
ATOM 7476 O O . PHE B 1 403 ? -25.062 -12.625 -4.523 1 91.38 403 PHE B O 1
ATOM 7483 N N . TYR B 1 404 ? -24.172 -10.68 -3.957 1 87.38 404 TYR B N 1
ATOM 7484 C CA . TYR B 1 404 ? -25.391 -10.016 -3.51 1 87.38 404 TYR B CA 1
ATOM 7485 C C . TYR B 1 404 ? -25.172 -8.508 -3.428 1 87.38 404 TYR B C 1
ATOM 7487 O O . TYR B 1 404 ? -24.047 -8.031 -3.385 1 87.38 404 TYR B O 1
ATOM 7495 N N . PRO B 1 405 ? -26.125 -7.691 -3.541 1 77.69 405 PRO B N 1
ATOM 7496 C CA . PRO B 1 405 ? -26 -6.238 -3.689 1 77.69 405 PRO B CA 1
ATOM 7497 C C . PRO B 1 405 ? -25.141 -5.609 -2.602 1 77.69 405 PRO B C 1
ATOM 7499 O O . PRO B 1 405 ? -24.297 -4.762 -2.896 1 77.69 405 PRO B O 1
ATOM 7502 N N . GLU B 1 406 ? -25.234 -6.016 -1.421 1 76.81 406 GLU B N 1
ATOM 7503 C CA . GLU B 1 406 ? -24.531 -5.391 -0.306 1 76.81 406 GLU B CA 1
ATOM 7504 C C . GLU B 1 406 ? -23.047 -5.766 -0.306 1 76.81 406 GLU B C 1
ATOM 7506 O O . GLU B 1 406 ? -22.25 -5.164 0.415 1 76.81 406 GLU B O 1
ATOM 7511 N N . ALA B 1 407 ? -22.766 -6.742 -1.114 1 74 407 ALA B N 1
ATOM 7512 C CA . ALA B 1 407 ? -21.359 -7.16 -1.187 1 74 407 ALA B CA 1
ATOM 7513 C C . ALA B 1 407 ? -20.531 -6.18 -2.018 1 74 407 ALA B C 1
ATOM 7515 O O . ALA B 1 407 ? -19.312 -6.238 -2.021 1 74 407 ALA B O 1
ATOM 7516 N N . GLY B 1 408 ? -21.094 -5.207 -2.52 1 64.19 408 GLY B N 1
ATOM 7517 C CA . GLY B 1 408 ? -20.344 -4.188 -3.232 1 64.19 408 GLY B CA 1
ATOM 7518 C C . GLY B 1 408 ? -20.344 -4.391 -4.734 1 64.19 408 GLY B C 1
ATOM 7519 O O . GLY B 1 408 ? -19.562 -3.75 -5.453 1 64.19 408 GLY B O 1
ATOM 7520 N N . PHE B 1 409 ? -20.859 -5.434 -5.207 1 61.94 409 PHE B N 1
ATOM 7521 C CA . PHE B 1 409 ? -20.75 -5.695 -6.641 1 61.94 409 PHE B CA 1
ATOM 7522 C C . PHE B 1 409 ? -21.609 -4.711 -7.434 1 61.94 409 PHE B C 1
ATOM 7524 O O . PHE B 1 409 ? -22.75 -4.453 -7.078 1 61.94 409 PHE B O 1
ATOM 7531 N N . THR B 1 410 ? -20.672 -3.742 -8.008 1 54.38 410 THR B N 1
ATOM 7532 C CA . THR B 1 410 ? -21.391 -2.932 -8.984 1 54.38 410 THR B CA 1
ATOM 7533 C C . THR B 1 410 ? -21.797 -3.775 -10.195 1 54.38 410 THR B C 1
ATOM 7535 O O . THR B 1 410 ? -21.062 -4.672 -10.609 1 54.38 410 THR B O 1
ATOM 7538 N N . TYR B 1 411 ? -22.875 -4.094 -10.344 1 56.31 411 TYR B N 1
ATOM 7539 C CA . TYR B 1 411 ? -23.672 -4.75 -11.383 1 56.31 411 TYR B CA 1
ATOM 7540 C C . TYR B 1 411 ? -22.891 -4.816 -12.695 1 56.31 411 TYR B C 1
ATOM 7542 O O . TYR B 1 411 ? -23.453 -5.152 -13.742 1 56.31 411 TYR B O 1
ATOM 7550 N N . THR B 1 412 ? -21.391 -4.609 -12.523 1 67.88 412 THR B N 1
ATOM 7551 C CA . THR B 1 412 ? -20.875 -4.559 -13.883 1 67.88 412 THR B CA 1
ATOM 7552 C C . THR B 1 412 ? -20.031 -5.793 -14.188 1 67.88 412 THR B C 1
ATOM 7554 O O . THR B 1 412 ? -19.406 -5.887 -15.25 1 67.88 412 THR B O 1
ATOM 7557 N N . LEU B 1 413 ? -20.016 -6.805 -13.359 1 81.88 413 LEU B N 1
ATOM 7558 C CA . LEU B 1 413 ? -19.234 -7.996 -13.68 1 81.88 413 LEU B CA 1
ATOM 7559 C C . LEU B 1 413 ? -19.969 -8.875 -14.688 1 81.88 413 LEU B C 1
ATOM 7561 O O . LEU B 1 413 ? -21.203 -8.984 -14.641 1 81.88 413 LEU B O 1
ATOM 7565 N N . PRO B 1 414 ? -19.234 -9.383 -15.602 1 81.12 414 PRO B N 1
ATOM 7566 C CA . PRO B 1 414 ? -19.859 -10.25 -16.609 1 81.12 414 PRO B CA 1
ATOM 7567 C C . PRO B 1 414 ? -20.25 -11.617 -16.047 1 81.12 414 PRO B C 1
ATOM 7569 O O . PRO B 1 414 ? -19.641 -12.633 -16.406 1 81.12 414 PRO B O 1
ATOM 7572 N N . LEU B 1 415 ? -21.297 -11.633 -15.281 1 87.44 415 LEU B N 1
ATOM 7573 C CA . LEU B 1 415 ? -21.781 -12.883 -14.688 1 87.44 415 LEU B CA 1
ATOM 7574 C C . LEU B 1 415 ? -22.766 -13.578 -15.617 1 87.44 415 LEU B C 1
ATOM 7576 O O . LEU B 1 415 ? -23.5 -12.914 -16.359 1 87.44 415 LEU B O 1
ATOM 7580 N N . PRO B 1 416 ? -22.719 -14.984 -15.711 1 94.44 416 PRO B N 1
ATOM 7581 C CA . PRO B 1 416 ? -21.906 -15.891 -14.883 1 94.44 416 PRO B CA 1
ATOM 7582 C C . PRO B 1 416 ? -20.5 -16.109 -15.438 1 94.44 416 PRO B C 1
ATOM 7584 O O . PRO B 1 416 ? -20.297 -16 -16.641 1 94.44 416 PRO B O 1
ATOM 7587 N N . PHE B 1 417 ? -19.609 -16.484 -14.562 1 96.12 417 PHE B N 1
ATOM 7588 C CA . PHE B 1 417 ? -18.25 -16.859 -14.961 1 96.12 417 PHE B CA 1
ATOM 7589 C C . PHE B 1 417 ? -18.219 -18.25 -15.555 1 96.12 417 PHE B C 1
ATOM 7591 O O . PHE B 1 417 ? -19.016 -19.109 -15.188 1 96.12 417 PHE B O 1
ATOM 7598 N N . LYS B 1 418 ? -17.297 -18.406 -16.422 1 96.38 418 LYS B N 1
ATOM 7599 C CA . LYS B 1 418 ? -17.047 -19.703 -17.031 1 96.38 418 LYS B CA 1
ATOM 7600 C C . LYS B 1 418 ? -15.797 -20.359 -16.453 1 96.38 418 LYS B C 1
ATOM 7602 O O . LYS B 1 418 ? -14.703 -19.797 -16.531 1 96.38 418 LYS B O 1
ATOM 7607 N N . GLY B 1 419 ? -15.953 -21.547 -15.82 1 98.06 419 GLY B N 1
ATOM 7608 C CA . GLY B 1 419 ? -14.836 -22.344 -15.328 1 98.06 419 GLY B CA 1
ATOM 7609 C C . GLY B 1 419 ? -14.633 -23.625 -16.094 1 98.06 419 GLY B C 1
ATOM 7610 O O . GLY B 1 419 ? -15.602 -24.312 -16.438 1 98.06 419 GLY B O 1
ATOM 7611 N N . VAL B 1 420 ? -13.32 -23.906 -16.375 1 98.19 420 VAL B N 1
ATOM 7612 C CA . VAL B 1 420 ? -13.008 -25.078 -17.172 1 98.19 420 VAL B CA 1
ATOM 7613 C C . VAL B 1 420 ? -11.82 -25.828 -16.562 1 98.19 420 VAL B C 1
ATOM 7615 O O . VAL B 1 420 ? -10.82 -25.203 -16.203 1 98.19 420 VAL B O 1
ATOM 7618 N N . PHE B 1 421 ? -11.977 -27.188 -16.375 1 98.44 421 PHE B N 1
ATOM 7619 C CA . PHE B 1 421 ? -10.82 -28.047 -16.188 1 98.44 421 PHE B CA 1
ATOM 7620 C C . PHE B 1 421 ? -10.273 -28.516 -17.547 1 98.44 421 PHE B C 1
ATOM 7622 O O . PHE B 1 421 ? -10.938 -29.266 -18.266 1 98.44 421 PHE B O 1
ATOM 7629 N N . ALA B 1 422 ? -9.07 -27.984 -17.859 1 97.88 422 ALA B N 1
ATOM 7630 C CA . ALA B 1 422 ? -8.438 -28.391 -19.109 1 97.88 422 ALA B CA 1
ATOM 7631 C C . ALA B 1 422 ? -7.629 -29.672 -18.938 1 97.88 422 ALA B C 1
ATOM 7633 O O . ALA B 1 422 ? -6.582 -29.656 -18.281 1 97.88 422 ALA B O 1
ATOM 7634 N N . PRO B 1 423 ? -8.055 -30.734 -19.547 1 96.12 423 PRO B N 1
ATOM 7635 C CA . PRO B 1 423 ? -7.301 -31.969 -19.375 1 96.12 423 PRO B CA 1
ATOM 7636 C C . PRO B 1 423 ? -5.949 -31.953 -20.094 1 96.12 423 PRO B C 1
ATOM 7638 O O . PRO B 1 423 ? -5.82 -31.312 -21.141 1 96.12 423 PRO B O 1
ATOM 7641 N N . HIS B 1 424 ? -5.008 -32.5 -19.562 1 96.5 424 HIS B N 1
ATOM 7642 C CA . HIS B 1 424 ? -3.668 -32.656 -20.109 1 96.5 424 HIS B CA 1
ATOM 7643 C C . HIS B 1 424 ? -3.104 -34.031 -19.812 1 96.5 424 HIS B C 1
ATOM 7645 O O . HIS B 1 424 ? -3.568 -34.719 -18.891 1 96.5 424 HIS B O 1
ATOM 7651 N N . PRO B 1 425 ? -2.16 -34.5 -20.547 1 95.44 425 PRO B N 1
ATOM 7652 C CA . PRO B 1 425 ? -1.659 -35.844 -20.359 1 95.44 425 PRO B CA 1
ATOM 7653 C C . PRO B 1 425 ? -0.955 -36.031 -19.016 1 95.44 425 PRO B C 1
ATOM 7655 O O . PRO B 1 425 ? -0.114 -35.188 -18.641 1 95.44 425 PRO B O 1
ATOM 7658 N N . ILE B 1 426 ? -1.324 -37.094 -18.297 1 96.5 426 ILE B N 1
ATOM 7659 C CA . ILE B 1 426 ? -0.684 -37.5 -17.047 1 96.5 426 ILE B CA 1
ATOM 7660 C C . ILE B 1 426 ? -0.226 -38.969 -17.188 1 96.5 426 ILE B C 1
ATOM 7662 O O . ILE B 1 426 ? -1.022 -39.844 -17.516 1 96.5 426 ILE B O 1
ATOM 7666 N N . TYR B 1 427 ? 1.019 -39.188 -16.906 1 95.5 427 TYR B N 1
ATOM 7667 C CA . TYR B 1 427 ? 1.583 -40.531 -17.062 1 95.5 427 TYR B CA 1
ATOM 7668 C C . TYR B 1 427 ? 1.775 -41.188 -15.711 1 95.5 427 TYR B C 1
ATOM 7670 O O . TYR B 1 427 ? 2.164 -40.562 -14.734 1 95.5 427 TYR B O 1
ATOM 7678 N N . PHE B 1 428 ? 1.538 -42.5 -15.664 1 96 428 PHE B N 1
ATOM 7679 C CA . PHE B 1 428 ? 1.758 -43.281 -14.461 1 96 428 PHE B CA 1
ATOM 7680 C C . PHE B 1 428 ? 2.973 -44.188 -14.633 1 96 428 PHE B C 1
ATOM 7682 O O . PHE B 1 428 ? 3.229 -44.719 -15.727 1 96 428 PHE B O 1
ATOM 7689 N N . ARG B 1 429 ? 3.631 -44.375 -13.555 1 95 429 ARG B N 1
ATOM 7690 C CA . ARG B 1 429 ? 4.859 -45.156 -13.547 1 95 429 ARG B CA 1
ATOM 7691 C C . ARG B 1 429 ? 4.574 -46.625 -13.852 1 95 429 ARG B C 1
ATOM 7693 O O . ARG B 1 429 ? 5.328 -47.25 -14.578 1 95 429 ARG B O 1
ATOM 7700 N N . HIS B 1 430 ? 3.506 -47.188 -13.297 1 94.75 430 HIS B N 1
ATOM 7701 C CA . HIS B 1 430 ? 3.145 -48.594 -13.445 1 94.75 430 HIS B CA 1
ATOM 7702 C C . HIS B 1 430 ? 2.012 -48.75 -14.453 1 94.75 430 HIS B C 1
ATOM 7704 O O . HIS B 1 430 ? 1.266 -47.812 -14.719 1 94.75 430 HIS B O 1
ATOM 7710 N N . ASP B 1 431 ? 1.92 -49.938 -14.93 1 93.25 431 ASP B N 1
ATOM 7711 C CA . ASP B 1 431 ? 0.826 -50.281 -15.828 1 93.25 431 ASP B CA 1
ATOM 7712 C C . ASP B 1 431 ? -0.444 -50.625 -15.055 1 93.25 431 ASP B C 1
ATOM 7714 O O . ASP B 1 431 ? -0.463 -51.594 -14.273 1 93.25 431 ASP B O 1
ATOM 7718 N N . TRP B 1 432 ? -1.391 -49.875 -15.266 1 94.62 432 TRP B N 1
ATOM 7719 C CA . TRP B 1 432 ? -2.664 -50.062 -14.578 1 94.62 432 TRP B CA 1
ATOM 7720 C C . TRP B 1 432 ? -3.746 -50.531 -15.555 1 94.62 432 TRP B C 1
ATOM 7722 O O . TRP B 1 432 ? -3.746 -50.125 -16.719 1 94.62 432 TRP B O 1
ATOM 7732 N N . ASP B 1 433 ? -4.617 -51.375 -15 1 96.12 433 ASP B N 1
ATOM 7733 C CA . ASP B 1 433 ? -5.891 -51.5 -15.695 1 96.12 433 ASP B CA 1
ATOM 7734 C C . ASP B 1 433 ? -6.676 -50.188 -15.68 1 96.12 433 ASP B C 1
ATOM 7736 O O . ASP B 1 433 ? -6.945 -49.656 -14.617 1 96.12 433 ASP B O 1
ATOM 7740 N N . LEU B 1 434 ? -7.004 -49.719 -16.844 1 95.75 434 LEU B N 1
ATOM 7741 C CA . LEU B 1 434 ? -7.59 -48.375 -16.969 1 95.75 434 LEU B CA 1
ATOM 7742 C C . LEU B 1 434 ? -8.914 -48.312 -16.219 1 95.75 434 LEU B C 1
ATOM 7744 O O . LEU B 1 434 ? -9.25 -47.25 -15.664 1 95.75 434 LEU B O 1
ATOM 7748 N N . HIS B 1 435 ? -9.695 -49.344 -16.266 1 96.19 435 HIS B N 1
ATOM 7749 C CA . HIS B 1 435 ? -10.977 -49.344 -15.562 1 96.19 435 HIS B CA 1
ATOM 7750 C C . HIS B 1 435 ? -10.773 -49.312 -14.047 1 96.19 435 HIS B C 1
ATOM 7752 O O . HIS B 1 435 ? -11.484 -48.594 -13.352 1 96.19 435 HIS B O 1
ATOM 7758 N N . GLU B 1 436 ? -9.867 -50.062 -13.656 1 96.25 436 GLU B N 1
ATOM 7759 C CA . GLU B 1 436 ? -9.547 -50.062 -12.234 1 96.25 436 GLU B CA 1
ATOM 7760 C C . GLU B 1 436 ? -9.008 -48.688 -11.789 1 96.25 436 GLU B C 1
ATOM 7762 O O . GLU B 1 436 ? -9.406 -48.188 -10.742 1 96.25 436 GLU B O 1
ATOM 7767 N N . LEU B 1 437 ? -8.047 -48.188 -12.562 1 96.75 437 LEU B N 1
ATOM 7768 C CA . LEU B 1 437 ? -7.473 -46.875 -12.25 1 96.75 437 LEU B CA 1
ATOM 7769 C C . LEU B 1 437 ? -8.555 -45.812 -12.211 1 96.75 437 LEU B C 1
ATOM 7771 O O . LEU B 1 437 ? -8.547 -44.938 -11.328 1 96.75 437 LEU B O 1
ATOM 7775 N N . ASN B 1 438 ? -9.461 -45.812 -13.141 1 97 438 ASN B N 1
ATOM 7776 C CA . ASN B 1 438 ? -10.578 -44.875 -13.18 1 97 438 ASN B CA 1
ATOM 7777 C C . ASN B 1 438 ? -11.422 -44.969 -11.914 1 97 438 ASN B C 1
ATOM 7779 O O . ASN B 1 438 ? -11.812 -43.938 -11.359 1 97 438 ASN B O 1
ATOM 7783 N N . GLN B 1 439 ? -11.719 -46.156 -11.469 1 96.69 439 GLN B N 1
ATOM 7784 C CA . GLN B 1 439 ? -12.523 -46.344 -10.266 1 96.69 439 GLN B CA 1
ATOM 7785 C C . GLN B 1 439 ? -11.812 -45.812 -9.031 1 96.69 439 GLN B C 1
ATOM 7787 O O . GLN B 1 439 ? -12.445 -45.219 -8.148 1 96.69 439 GLN B O 1
ATOM 7792 N N . LEU B 1 440 ? -10.562 -45.969 -9.016 1 96.94 440 LEU B N 1
ATOM 7793 C CA . LEU B 1 440 ? -9.781 -45.531 -7.867 1 96.94 440 LEU B CA 1
ATOM 7794 C C . LEU B 1 440 ? -9.617 -44.031 -7.875 1 96.94 440 LEU B C 1
ATOM 7796 O O . LEU B 1 440 ? -9.828 -43.375 -6.852 1 96.94 440 LEU B O 1
ATOM 7800 N N . LEU B 1 441 ? -9.289 -43.406 -9.016 1 96.81 441 LEU B N 1
ATOM 7801 C CA . LEU B 1 441 ? -9.008 -41.969 -9.133 1 96.81 441 LEU B CA 1
ATOM 7802 C C . LEU B 1 441 ? -10.281 -41.156 -8.977 1 96.81 441 LEU B C 1
ATOM 7804 O O . LEU B 1 441 ? -10.242 -40.031 -8.477 1 96.81 441 LEU B O 1
ATOM 7808 N N . ASN B 1 442 ? -11.383 -41.656 -9.477 1 97.19 442 ASN B N 1
ATOM 7809 C CA . ASN B 1 442 ? -12.609 -40.875 -9.562 1 97.19 442 ASN B CA 1
ATOM 7810 C C . ASN B 1 442 ? -13.625 -41.312 -8.516 1 97.19 442 ASN B C 1
ATOM 7812 O O . ASN B 1 442 ? -14.82 -41.031 -8.648 1 97.19 442 ASN B O 1
ATOM 7816 N N . ARG B 1 443 ? -13.117 -41.906 -7.477 1 95.94 443 ARG B N 1
ATOM 7817 C CA . ARG B 1 443 ? -13.992 -42.219 -6.355 1 95.94 443 ARG B CA 1
ATOM 7818 C C . ARG B 1 443 ? -14.383 -40.969 -5.586 1 95.94 443 ARG B C 1
ATOM 7820 O O . ARG B 1 443 ? -13.648 -40 -5.59 1 95.94 443 ARG B O 1
ATOM 7827 N N . GLN B 1 444 ? -15.406 -41.031 -4.824 1 92.81 444 GLN B N 1
ATOM 7828 C CA . GLN B 1 444 ? -15.984 -39.844 -4.164 1 92.81 444 GLN B CA 1
ATOM 7829 C C . GLN B 1 444 ? -15.086 -39.344 -3.041 1 92.81 444 GLN B C 1
ATOM 7831 O O . GLN B 1 444 ? -14.984 -38.156 -2.807 1 92.81 444 GLN B O 1
ATOM 7836 N N . ASP B 1 445 ? -14.391 -40.25 -2.305 1 96.75 445 ASP B N 1
ATOM 7837 C CA . ASP B 1 445 ? -13.555 -39.875 -1.162 1 96.75 445 ASP B CA 1
ATOM 7838 C C . ASP B 1 445 ? -12.078 -39.844 -1.547 1 96.75 445 ASP B C 1
ATOM 7840 O O . ASP B 1 445 ? -11.211 -40.156 -0.723 1 96.75 445 ASP B O 1
ATOM 7844 N N . PHE B 1 446 ? -11.789 -39.594 -2.77 1 97.44 446 PHE B N 1
ATOM 7845 C CA . PHE B 1 446 ? -10.438 -39.688 -3.312 1 97.44 446 PHE B CA 1
ATOM 7846 C C . PHE B 1 446 ? -9.477 -38.781 -2.539 1 97.44 446 PHE B C 1
ATOM 7848 O O . PHE B 1 446 ? -8.297 -39.125 -2.396 1 97.44 446 PHE B O 1
ATOM 7855 N N . TYR B 1 447 ? -9.875 -37.688 -1.979 1 97.44 447 TYR B N 1
ATOM 7856 C CA . TYR B 1 447 ? -8.984 -36.656 -1.477 1 97.44 447 TYR B CA 1
ATOM 7857 C C . TYR B 1 447 ? -8.625 -36.906 -0.016 1 97.44 447 TYR B C 1
ATOM 7859 O O . TYR B 1 447 ? -7.98 -36.062 0.622 1 97.44 447 TYR B O 1
ATOM 7867 N N . GLU B 1 448 ? -9.023 -38.031 0.448 1 96.94 448 GLU B N 1
ATOM 7868 C CA . GLU B 1 448 ? -8.391 -38.531 1.666 1 96.94 448 GLU B CA 1
ATOM 7869 C C . GLU B 1 448 ? -6.914 -38.844 1.429 1 96.94 448 GLU B C 1
ATOM 7871 O O . GLU B 1 448 ? -6.547 -39.375 0.374 1 96.94 448 GLU B O 1
ATOM 7876 N N . LYS B 1 449 ? -6.18 -38.625 2.355 1 93.62 449 LYS B N 1
ATOM 7877 C CA . LYS B 1 449 ? -4.734 -38.719 2.205 1 93.62 449 LYS B CA 1
ATOM 7878 C C . LYS B 1 449 ? -4.348 -40.125 1.683 1 93.62 449 LYS B C 1
ATOM 7880 O O . LYS B 1 449 ? -3.52 -40.219 0.777 1 93.62 449 LYS B O 1
ATOM 7885 N N . LYS B 1 450 ? -4.871 -41.156 2.211 1 95.56 450 LYS B N 1
ATOM 7886 C CA . LYS B 1 450 ? -4.535 -42.531 1.826 1 95.56 450 LYS B CA 1
ATOM 7887 C C . LYS B 1 450 ? -4.855 -42.781 0.356 1 95.56 450 LYS B C 1
ATOM 7889 O O . LYS B 1 450 ? -4.105 -43.469 -0.337 1 95.56 450 LYS B O 1
ATOM 7894 N N . ASN B 1 451 ? -5.965 -42.219 -0.131 1 97 451 ASN B N 1
ATOM 7895 C CA . ASN B 1 451 ? -6.375 -42.438 -1.516 1 97 451 ASN B CA 1
ATOM 7896 C C . ASN B 1 451 ? -5.555 -41.594 -2.48 1 97 451 ASN B C 1
ATOM 7898 O O . ASN B 1 451 ? -5.207 -42.031 -3.572 1 97 451 ASN B O 1
ATOM 7902 N N . GLU B 1 452 ? -5.156 -40.375 -2.104 1 96.19 452 GLU B N 1
ATOM 7903 C CA . GLU B 1 452 ? -4.379 -39.469 -2.939 1 96.19 452 GLU B CA 1
ATOM 7904 C C . GLU B 1 452 ? -2.98 -40.031 -3.205 1 96.19 452 GLU B C 1
ATOM 7906 O O . GLU B 1 452 ? -2.316 -39.594 -4.16 1 96.19 452 GLU B O 1
ATOM 7911 N N . ASN B 1 453 ? -2.539 -40.906 -2.332 1 96 453 ASN B N 1
ATOM 7912 C CA . ASN B 1 453 ? -1.222 -41.5 -2.504 1 96 453 ASN B CA 1
ATOM 7913 C C . ASN B 1 453 ? -1.098 -42.219 -3.852 1 96 453 ASN B C 1
ATOM 7915 O O . ASN B 1 453 ? 0.011 -42.469 -4.328 1 96 453 ASN B O 1
ATOM 7919 N N . LEU B 1 454 ? -2.229 -42.5 -4.445 1 96.38 454 LEU B N 1
ATOM 7920 C CA . LEU B 1 454 ? -2.219 -43.094 -5.781 1 96.38 454 LEU B CA 1
ATOM 7921 C C . LEU B 1 454 ? -1.446 -42.219 -6.754 1 96.38 454 LEU B C 1
ATOM 7923 O O . LEU B 1 454 ? -0.797 -42.719 -7.676 1 96.38 454 LEU B O 1
ATOM 7927 N N . HIS B 1 455 ? -1.44 -40.969 -6.578 1 96.5 455 HIS B N 1
ATOM 7928 C CA . HIS B 1 455 ? -0.806 -40 -7.48 1 96.5 455 HIS B CA 1
ATOM 7929 C C . HIS B 1 455 ? 0.705 -39.969 -7.281 1 96.5 455 HIS B C 1
ATOM 7931 O O . HIS B 1 455 ? 1.431 -39.375 -8.078 1 96.5 455 HIS B O 1
ATOM 7937 N N . LYS B 1 456 ? 1.231 -40.594 -6.23 1 96.25 456 LYS B N 1
ATOM 7938 C CA . LYS B 1 456 ? 2.682 -40.75 -6.156 1 96.25 456 LYS B CA 1
ATOM 7939 C C . LYS B 1 456 ? 3.225 -41.438 -7.402 1 96.25 456 LYS B C 1
ATOM 7941 O O . LYS B 1 456 ? 4.367 -41.219 -7.805 1 96.25 456 LYS B O 1
ATOM 7946 N N . ASP B 1 457 ? 2.35 -42.219 -7.977 1 96.88 457 ASP B N 1
ATOM 7947 C CA . ASP B 1 457 ? 2.695 -43 -9.172 1 96.88 457 ASP B CA 1
ATOM 7948 C C . ASP B 1 457 ? 2.531 -42.156 -10.43 1 96.88 457 ASP B C 1
ATOM 7950 O O . ASP B 1 457 ? 2.834 -42.625 -11.531 1 96.88 457 ASP B O 1
ATOM 7954 N N . SER B 1 458 ? 2.061 -40.969 -10.344 1 97.25 458 SER B N 1
ATOM 7955 C CA . SER B 1 458 ? 1.722 -40.188 -11.523 1 97.25 458 SER B CA 1
ATOM 7956 C C . SER B 1 458 ? 2.768 -39.094 -11.789 1 97.25 458 SER B C 1
ATOM 7958 O O . SER B 1 458 ? 3.707 -38.938 -11.008 1 97.25 458 SER B O 1
ATOM 7960 N N . SER B 1 459 ? 2.605 -38.375 -12.906 1 97.62 459 SER B N 1
ATOM 7961 C CA . SER B 1 459 ? 3.564 -37.344 -13.32 1 97.62 459 SER B CA 1
ATOM 7962 C C . SER B 1 459 ? 3.076 -35.969 -12.969 1 97.62 459 SER B C 1
ATOM 7964 O O . SER B 1 459 ? 3.783 -34.969 -13.188 1 97.62 459 SER B O 1
ATOM 7966 N N . PHE B 1 460 ? 1.888 -35.875 -12.414 1 97.88 460 PHE B N 1
ATOM 7967 C CA . PHE B 1 460 ? 1.354 -34.562 -12.133 1 97.88 460 PHE B CA 1
ATOM 7968 C C . PHE B 1 460 ? 0.391 -34.594 -10.953 1 97.88 460 PHE B C 1
ATOM 7970 O O . PHE B 1 460 ? -0.679 -35.188 -11.039 1 97.88 460 PHE B O 1
ATOM 7977 N N . TYR B 1 461 ? 0.611 -34.031 -9.922 1 97.5 461 TYR B N 1
ATOM 7978 C CA . TYR B 1 461 ? -0.115 -33.844 -8.672 1 97.5 461 TYR B CA 1
ATOM 7979 C C . TYR B 1 461 ? 0.761 -33.156 -7.637 1 97.5 461 TYR B C 1
ATOM 7981 O O . TYR B 1 461 ? 1.971 -33.031 -7.828 1 97.5 461 TYR B O 1
ATOM 7989 N N . TYR B 1 462 ? 0.247 -32.625 -6.594 1 94.88 462 TYR B N 1
ATOM 7990 C CA . TYR B 1 462 ? 1.018 -31.797 -5.676 1 94.88 462 TYR B CA 1
ATOM 7991 C C . TYR B 1 462 ? 2.111 -32.625 -4.992 1 94.88 462 TYR B C 1
ATOM 7993 O O . TYR B 1 462 ? 3.102 -32.062 -4.516 1 94.88 462 TYR B O 1
ATOM 8001 N N . HIS B 1 463 ? 2.014 -33.969 -4.965 1 94.38 463 HIS B N 1
ATOM 8002 C CA . HIS B 1 463 ? 3.055 -34.812 -4.371 1 94.38 463 HIS B CA 1
ATOM 8003 C C . HIS B 1 463 ? 3.391 -36 -5.27 1 94.38 463 HIS B C 1
ATOM 8005 O O . HIS B 1 463 ? 3.674 -37.094 -4.777 1 94.38 463 HIS B O 1
ATOM 8011 N N . ALA B 1 464 ? 3.186 -35.812 -6.57 1 96.94 464 ALA B N 1
ATOM 8012 C CA . ALA B 1 464 ? 3.564 -36.844 -7.547 1 96.94 464 ALA B CA 1
ATOM 8013 C C . ALA B 1 464 ? 5.062 -37.125 -7.488 1 96.94 464 ALA B C 1
ATOM 8015 O O . ALA B 1 464 ? 5.879 -36.219 -7.598 1 96.94 464 ALA B O 1
ATOM 8016 N N . GLN B 1 465 ? 5.453 -38.375 -7.395 1 95.12 465 GLN B N 1
ATOM 8017 C CA . GLN B 1 465 ? 6.863 -38.75 -7.301 1 95.12 465 GLN B CA 1
ATOM 8018 C C . GLN B 1 465 ? 7.43 -39.125 -8.664 1 95.12 465 GLN B C 1
ATOM 8020 O O . GLN B 1 465 ? 8.625 -38.938 -8.922 1 95.12 465 GLN B O 1
ATOM 8025 N N . HIS B 1 466 ? 6.582 -39.594 -9.516 1 96.38 466 HIS B N 1
ATOM 8026 C CA . HIS B 1 466 ? 7.016 -40 -10.844 1 96.38 466 HIS B CA 1
ATOM 8027 C C . HIS B 1 466 ? 7.363 -38.812 -11.711 1 96.38 466 HIS B C 1
ATOM 8029 O O . HIS B 1 466 ? 8.055 -38.938 -12.719 1 96.38 466 HIS B O 1
ATOM 8035 N N . ALA B 1 467 ? 6.922 -37.656 -11.352 1 97 467 ALA B N 1
ATOM 8036 C CA . ALA B 1 467 ? 7.156 -36.438 -12.109 1 97 467 ALA B CA 1
ATOM 8037 C C . ALA B 1 467 ? 8.648 -36.156 -12.281 1 97 467 ALA B C 1
ATOM 8039 O O . ALA B 1 467 ? 9.148 -36.062 -13.406 1 97 467 ALA B O 1
ATOM 8040 N N . LYS B 1 468 ? 9.359 -36.125 -11.195 1 96.06 468 LYS B N 1
ATOM 8041 C CA . LYS B 1 468 ? 10.789 -35.812 -11.242 1 96.06 468 LYS B CA 1
ATOM 8042 C C . LYS B 1 468 ? 11.555 -36.906 -11.969 1 96.06 468 LYS B C 1
ATOM 8044 O O . LYS B 1 468 ? 12.539 -36.625 -12.656 1 96.06 468 LYS B O 1
ATOM 8049 N N . GLU B 1 469 ? 11.133 -38.156 -11.797 1 94.5 469 GLU B N 1
ATOM 8050 C CA . GLU B 1 469 ? 11.773 -39.25 -12.492 1 94.5 469 GLU B CA 1
ATOM 8051 C C . GLU B 1 469 ? 11.688 -39.094 -14.008 1 94.5 469 GLU B C 1
ATOM 8053 O O . GLU B 1 469 ? 12.688 -39.25 -14.719 1 94.5 469 GLU B O 1
ATOM 8058 N N . LEU B 1 470 ? 10.539 -38.75 -14.406 1 94.62 470 LEU B N 1
ATOM 8059 C CA . LEU B 1 470 ? 10.328 -38.531 -15.828 1 94.62 470 LEU B CA 1
ATOM 8060 C C . LEU B 1 470 ? 11.148 -37.344 -16.328 1 94.62 470 LEU B C 1
ATOM 8062 O O . LEU B 1 470 ? 11.789 -37.438 -17.375 1 94.62 470 LEU B O 1
ATOM 8066 N N . TYR B 1 471 ? 11.172 -36.312 -15.594 1 95.19 471 TYR B N 1
ATOM 8067 C CA . TYR B 1 471 ? 11.867 -35.094 -15.977 1 95.19 471 TYR B CA 1
ATOM 8068 C C . TYR B 1 471 ? 13.367 -35.344 -16.062 1 95.19 471 TYR B C 1
ATOM 8070 O O . TYR B 1 471 ? 14 -34.969 -17.062 1 95.19 471 TYR B O 1
ATOM 8078 N N . MET B 1 472 ? 13.945 -35.938 -15.055 1 93.56 472 MET B N 1
ATOM 8079 C CA . MET B 1 472 ? 15.383 -36.188 -15.008 1 93.56 472 MET B CA 1
ATOM 8080 C C . MET B 1 472 ? 15.789 -37.188 -16.078 1 93.56 472 MET B C 1
ATOM 8082 O O . MET B 1 472 ? 16.875 -37.094 -16.641 1 93.56 472 MET B O 1
ATOM 8086 N N . GLY B 1 473 ? 14.867 -38.188 -16.266 1 91.75 473 GLY B N 1
ATOM 8087 C CA . GLY B 1 473 ? 15.133 -39.125 -17.359 1 91.75 473 GLY B CA 1
ATOM 8088 C C . GLY B 1 473 ? 15.242 -38.438 -18.703 1 91.75 473 GLY B C 1
ATOM 8089 O O . GLY B 1 473 ? 16.125 -38.781 -19.516 1 91.75 473 GLY B O 1
ATOM 8090 N N . TRP B 1 474 ? 14.359 -37.562 -18.938 1 92.19 474 TRP B N 1
ATOM 8091 C CA . TRP B 1 474 ? 14.367 -36.812 -20.188 1 92.19 474 TRP B CA 1
ATOM 8092 C C . TRP B 1 474 ? 15.57 -35.875 -20.234 1 92.19 474 TRP B C 1
ATOM 8094 O O . TRP B 1 474 ? 16.266 -35.812 -21.266 1 92.19 474 TRP B O 1
ATOM 8104 N N . LYS B 1 475 ? 15.891 -35.188 -19.156 1 89.56 475 LYS B N 1
ATOM 8105 C CA . LYS B 1 475 ? 16.938 -34.156 -19.109 1 89.56 475 LYS B CA 1
ATOM 8106 C C . LYS B 1 475 ? 18.312 -34.812 -19.266 1 89.56 475 LYS B C 1
ATOM 8108 O O . LYS B 1 475 ? 19.203 -34.219 -19.906 1 89.56 475 LYS B O 1
ATOM 8113 N N . ASN B 1 476 ? 18.484 -36 -18.766 1 89 476 ASN B N 1
ATOM 8114 C CA . ASN B 1 476 ? 19.797 -36.656 -18.75 1 89 476 ASN B CA 1
ATOM 8115 C C . ASN B 1 476 ? 20.047 -37.438 -20.016 1 89 476 ASN B C 1
ATOM 8117 O O . ASN B 1 476 ? 21.172 -37.906 -20.266 1 89 476 ASN B O 1
ATOM 8121 N N . ASN B 1 477 ? 19 -37.562 -20.781 1 87.81 477 ASN B N 1
ATOM 8122 C CA . ASN B 1 477 ? 19.141 -38.375 -21.984 1 87.81 477 ASN B CA 1
ATOM 8123 C C . ASN B 1 477 ? 18.766 -37.594 -23.234 1 87.81 477 ASN B C 1
ATOM 8125 O O . ASN B 1 477 ? 17.625 -37.625 -23.672 1 87.81 477 ASN B O 1
ATOM 8129 N N . PRO B 1 478 ? 19.734 -37.125 -23.844 1 79.31 478 PRO B N 1
ATOM 8130 C CA . PRO B 1 478 ? 19.453 -36.25 -25 1 79.31 478 PRO B CA 1
ATOM 8131 C C . PRO B 1 478 ? 18.812 -37.031 -26.156 1 79.31 478 PRO B C 1
ATOM 8133 O O . PRO B 1 478 ? 18.172 -36.406 -27.016 1 79.31 478 PRO B O 1
ATOM 8136 N N . GLU B 1 479 ? 18.984 -38.281 -26.109 1 84.31 479 GLU B N 1
ATOM 8137 C CA . GLU B 1 479 ? 18.5 -39.094 -27.234 1 84.31 479 GLU B CA 1
ATOM 8138 C C . GLU B 1 479 ? 17.047 -39.531 -27 1 84.31 479 GLU B C 1
ATOM 8140 O O . GLU B 1 479 ? 16.406 -40.031 -27.922 1 84.31 479 GLU B O 1
ATOM 8145 N N . VAL B 1 480 ? 16.625 -39.25 -25.844 1 82.12 480 VAL B N 1
ATOM 8146 C CA . VAL B 1 480 ? 15.289 -39.719 -25.531 1 82.12 480 VAL B CA 1
ATOM 8147 C C . VAL B 1 480 ? 14.258 -38.656 -25.922 1 82.12 480 VAL B C 1
ATOM 8149 O O . VAL B 1 480 ? 14.43 -37.469 -25.625 1 82.12 480 VAL B O 1
ATOM 8152 N N . CYS B 1 481 ? 13.367 -39.125 -26.781 1 83.44 481 CYS B N 1
ATOM 8153 C CA . CYS B 1 481 ? 12.219 -38.281 -27.125 1 83.44 481 CYS B CA 1
ATOM 8154 C C . CYS B 1 481 ? 11.016 -38.625 -26.25 1 83.44 481 CYS B C 1
ATOM 8156 O O . CYS B 1 481 ? 10.672 -39.781 -26.094 1 83.44 481 CYS B O 1
ATOM 8158 N N . ARG B 1 482 ? 10.508 -37.625 -25.594 1 85.31 482 ARG B N 1
ATOM 8159 C CA . ARG B 1 482 ? 9.328 -37.812 -24.766 1 85.31 482 ARG B CA 1
ATOM 8160 C C . ARG B 1 482 ? 8.164 -36.969 -25.266 1 85.31 482 ARG B C 1
ATOM 8162 O O . ARG B 1 482 ? 8.367 -35.875 -25.812 1 85.31 482 ARG B O 1
ATOM 8169 N N . ALA B 1 483 ? 6.98 -37.5 -25.062 1 89.88 483 ALA B N 1
ATOM 8170 C CA . ALA B 1 483 ? 5.777 -36.75 -25.375 1 89.88 483 ALA B CA 1
ATOM 8171 C C . ALA B 1 483 ? 5.656 -35.531 -24.469 1 89.88 483 ALA B C 1
ATOM 8173 O O . ALA B 1 483 ? 6.055 -35.562 -23.312 1 89.88 483 ALA B O 1
ATOM 8174 N N . PRO B 1 484 ? 5.141 -34.438 -25.031 1 92.81 484 PRO B N 1
ATOM 8175 C CA . PRO B 1 484 ? 4.922 -33.219 -24.203 1 92.81 484 PRO B CA 1
ATOM 8176 C C . PRO B 1 484 ? 4.098 -33.531 -22.953 1 92.81 484 PRO B C 1
ATOM 8178 O O . PRO B 1 484 ? 3.078 -34.219 -23.031 1 92.81 484 PRO B O 1
ATOM 8181 N N . SER B 1 485 ? 4.602 -33.031 -21.797 1 94.94 485 SER B N 1
ATOM 8182 C CA . SER B 1 485 ? 3.947 -33.375 -20.531 1 94.94 485 SER B CA 1
ATOM 8183 C C . SER B 1 485 ? 4.215 -32.281 -19.484 1 94.94 485 SER B C 1
ATOM 8185 O O . SER B 1 485 ? 5.352 -31.828 -19.344 1 94.94 485 SER B O 1
ATOM 8187 N N . MET B 1 486 ? 3.119 -31.891 -18.859 1 97 486 MET B N 1
ATOM 8188 C CA . MET B 1 486 ? 3.254 -31.031 -17.688 1 97 486 MET B CA 1
ATOM 8189 C C . MET B 1 486 ? 3.604 -31.844 -16.453 1 97 486 MET B C 1
ATOM 8191 O O . MET B 1 486 ? 2.982 -32.875 -16.188 1 97 486 MET B O 1
ATOM 8195 N N . LEU B 1 487 ? 4.641 -31.438 -15.719 1 98.12 487 LEU B N 1
ATOM 8196 C CA . LEU B 1 487 ? 5.152 -32.219 -14.594 1 98.12 487 LEU B CA 1
ATOM 8197 C C . LEU B 1 487 ? 5.152 -31.391 -13.312 1 98.12 487 LEU B C 1
ATOM 8199 O O . LEU B 1 487 ? 5.516 -30.203 -13.328 1 98.12 487 LEU B O 1
ATOM 8203 N N . HIS B 1 488 ? 4.707 -31.953 -12.312 1 98.25 488 HIS B N 1
ATOM 8204 C CA . HIS B 1 488 ? 4.637 -31.312 -11.008 1 98.25 488 HIS B CA 1
ATOM 8205 C C . HIS B 1 488 ? 4.555 -32.344 -9.883 1 98.25 488 HIS B C 1
ATOM 8207 O O . HIS B 1 488 ? 3.789 -33.312 -9.969 1 98.25 488 HIS B O 1
ATOM 8213 N N . PRO B 1 489 ? 5.43 -32.219 -8.828 1 97.75 489 PRO B N 1
ATOM 8214 C CA . PRO B 1 489 ? 6.41 -31.172 -8.578 1 97.75 489 PRO B CA 1
ATOM 8215 C C . PRO B 1 489 ? 7.816 -31.547 -9.039 1 97.75 489 PRO B C 1
ATOM 8217 O O . PRO B 1 489 ? 8.164 -32.719 -9.086 1 97.75 489 PRO B O 1
ATOM 8220 N N . ILE B 1 490 ? 8.523 -30.625 -9.484 1 97.75 490 ILE B N 1
ATOM 8221 C CA . ILE B 1 490 ? 9.938 -30.797 -9.789 1 97.75 490 ILE B CA 1
ATOM 8222 C C . ILE B 1 490 ? 10.773 -29.969 -8.82 1 97.75 490 ILE B C 1
ATOM 8224 O O . ILE B 1 490 ? 10.961 -28.766 -9.016 1 97.75 490 ILE B O 1
ATOM 8228 N N . LYS B 1 491 ? 11.328 -30.609 -7.801 1 94 491 LYS B N 1
ATOM 8229 C CA . LYS B 1 491 ? 12.062 -29.906 -6.754 1 94 491 LYS B CA 1
ATOM 8230 C C . LYS B 1 491 ? 13.531 -30.328 -6.738 1 94 491 LYS B C 1
ATOM 8232 O O . LYS B 1 491 ? 13.859 -31.469 -7.047 1 94 491 LYS B O 1
ATOM 8237 N N . ARG B 1 492 ? 14.461 -29.406 -6.512 1 93.81 492 ARG B N 1
ATOM 8238 C CA . ARG B 1 492 ? 15.852 -29.656 -6.164 1 93.81 492 ARG B CA 1
ATOM 8239 C C . ARG B 1 492 ? 16.562 -30.422 -7.273 1 93.81 492 ARG B C 1
ATOM 8241 O O . ARG B 1 492 ? 17.172 -31.453 -7.027 1 93.81 492 ARG B O 1
ATOM 8248 N N . VAL B 1 493 ? 16.469 -29.922 -8.445 1 93.94 493 VAL B N 1
ATOM 8249 C CA . VAL B 1 493 ? 17.266 -30.453 -9.547 1 93.94 493 VAL B CA 1
ATOM 8250 C C . VAL B 1 493 ? 18.703 -29.938 -9.445 1 93.94 493 VAL B C 1
ATOM 8252 O O . VAL B 1 493 ? 18.969 -28.781 -9.742 1 93.94 493 VAL B O 1
ATOM 8255 N N . ASP B 1 494 ? 19.609 -30.797 -8.977 1 90.81 494 ASP B N 1
ATOM 8256 C CA . ASP B 1 494 ? 21 -30.438 -8.711 1 90.81 494 ASP B CA 1
ATOM 8257 C C . ASP B 1 494 ? 21.922 -30.922 -9.828 1 90.81 494 ASP B C 1
ATOM 8259 O O . ASP B 1 494 ? 21.875 -32.094 -10.219 1 90.81 494 ASP B O 1
#

Secondary structure (DSSP, 8-state):
---HHHHT--TTS-GGGS---EEEE-S-SSS--EEEEE--S-HHHHHHHHT-BTTTBSPPPTT--HHHHHHHHHHHHHHHHTS-TTT-----HHHHHHHHHHHHHHHHT--TT-GGGGTGGGT-TTT--EEEEEEEETT----HHHHHHHHHHHIIIIIT-SSSPPEEEEEEE---TT--TTT-HHHHHHHHHHHS-GGGGGGEEEE-HHHHHHHTTT-----STT--TT-TTT-HHHHHHHHHHH-TT-SEEEEEETT-EEES-HHHHHHHHHHHHHHSPPPGGGGGGGS---TT-HHHHHHHHSPPS--TTTTSPPSEEESS--B--TTS--TTTT-EES-TTGGGS---B-SS--EEEEHHHHHHHHHHHHTS--EE-GGGHHHHHHHHHTS---TTSS--GGGT--TTS-PSP-EEE------BSS---HHHHHHHHT-TTTTSHHHHGGGGGBSBSTT-SHHHHHHHHHHH-TT-----EEEB------/---HHHHT--TTS-GGGS---EEEE-S-SSS--EEEEE--S-HHHHHHHHT-BTTTBSPPPTT--HHHHHHHHHHHHHHHHTS-TTT-----HHHHHHHHHHHHHHHHT--TT-TTHHHHTTT-TTT--EEEEEEEETT----HHHHHHHHHHHIIIIIT-SSSPPEEEEEEE---TT--TTT-HHHHHHHHHHHS-GGGGGGEEEE-HHHHHHHTTT-----STT--TT-TTT-HHHHHHHHHHH-TT-SEEEEEETT-EEES-HHHHHHHHHHHHHHS---GGGGGGGS---TT-HHHHHHHHSPPS--TTTTSPPSEEESS--B--TTS--TTTT-EES-TTGGGS---B-SS--EEEEHHHHHHHHHHHHTS--EE-GGGHHHHHHHHHTS---TTSS--GGGT--TTS-PSP-EEE------BSS---HHHHHHHHT-TTTTSHHHHGGGGGBSBSTT-SHHHHHHHHHHH-TT-----EEEB------

Sequence (988 aa):
MYTDEALKITYRLPDELLPTSVEIYDDDPENPHIIAQQTKMSSFEALEKLRYDPLHGLPRPEHMPTHEYEQELRNRLVRHNTRRKDQVFAPDWRELMDNCYERRLAQSGRNASSSSRDLEYLTNPAIKRTAIVMRSYQGYPWREDDILNLRAMISELSLNNPNMPYDVRILVEVKDPNLSVFTSEWDRYRVLVTSVPREFWGLVEFWSEKQLEVLYAGLPGKFINNMIAQTSYRACLMALQTFWLNHQEYDYVYNWEMDVRYIGNYLDFFEGIEEYARREPLQPGMTKYETWYMPNVPASEQIWRTPIPETSKVGEEADLITLGPIFDPRGSGWYWTHDVQNYPEGWNTHRRASIGTNMRMSRGLLEAMNVVNAEAKKSLHCEAWPTTLVLHSQLPPSHNQSFYPEAGFTYTLPLPFKGVFAPHPIYFRHDWDLHELNQLLNRQDFYEKKNENLHKDSSFYYHAQHAKELYMGWKNNPEVCRAPSMLHPIKRVDMYTDEALKITYRLPDELLPTSVEIYDDDPENPHIIAQQTKMSSFEALEKLRYDPLHGLPRPEHMPTHEYEQELRNRLVRHNTRRKDQVFAPDWRELMDNCYERRLAQSGRNASSSSRDLEYLTNPAIKRTAIVMRSYQGYPWREDDILNLRAMISELSLNNPNMPYDVRILVEVKDPNLSVFTSEWDRYRVLVTSVPREFWGLVEFWSEKQLEVLYAGLPGKFINNMIAQTSYRACLMALQTFWLNHQEYDYVYNWEMDVRYIGNYLDFFEGIEEYARREPLQPGMTKYETWYMPNVPASEQIWRTPIPETSKVGEEADLITLGPIFDPRGSGWYWTHDVQNYPEGWNTHRRASIGTNMRMSRGLLEAMNVVNAEAKKSLHCEAWPTTLVLHSQLPPSHNQSFYPEAGFTYTLPLPFKGVFAPHPIYFRHDWDLHELNQLLNRQDFYEKKNENLHKDSSFYYHAQHAKELYMGWKNNPEVCRAPSMLHPIKRVD

InterPro domains:
  IPR021822 Protein of unknown function DUF3405 [PF11885] (105-299)
  IPR021822 Protein of unknown function DUF3405 [PF11885] (314-392)
  IPR021822 Protein of unknown function DUF3405 [PF11885] (410-475)
  IPR021822 Protein of unknown function DUF3405 [PTHR36205] (68-308)

Foldseek 3Di:
DPFCVVVVFFLLDPPQLFFPQPQDFDPPPPDTDRDDRPGDDDSVVVCVVQVADRQFGGDDDPPDDPVVSLVVLLVSLLSSQPDDPVRTDAAALLVLLVVQQVVLCVVVVDDPPDPVPPPPLFFDQQDAEEEEEEEEEQQPRDTSNLVVQVVLCSCQQGVPDPGRHYHYAYEYEYPPPVAPCVPDPVSVVVRCSRTHHNNCSSRYDYDYLVVLCVLLPDQDDDDPPPDDQSDCQFNVCSSVLVVCVVPVRHFKYWYDYSQKGKDDRPNCVVVVLQLVLLQDAFDQLLPLQQAAQFPPAVVSCCSNVDDDPGPHNRSTTAQKEDQHGWHFLVLQQAPQLQFWGLAPVRSPQTWIFAADRRMMGGSLLSVLLSLLSRQVSTDGGNRTRSRQQLNLLSPPADSNGSDDVSSPDPVPRPGNGGYDYRYDDKDFQDDDDSNVVRCLRSPRRCNNPVSVCNQCRMFDHQNNVCVQVVVCVCSVDVPDDDDIDMGPGHPDSD/DLFCVVVVFFLLDPPQLFFPQPQDFDPPPPDTDRDDRDGDDDSVVVCVVQVADRQFGGDDDPPDDPVVSLVVLLVSLLSSQPDDPVRTDAAALLVLLVVQQVVLCVVVVDDLPDPVCPPVQFQDQQDAEEEEEEEEEQSPRDTSNLVVQVSLCSCQQGVPDPGRHYHYAYEYEYPPPVAPCVPDPVSVVVRCSRTHHNNCSSRYDYDYLVVLCVLQPDQDDDDPPPDDQSDCQFPVCSSVLVVCVVPVSHFKYWYDYSFKGKDDRPNCVVVVLQLVLLQDAFDQLLPLQQAAQFPPAVVSCCSNVPDDPGPHNRSTTAQKEDQHGWHFLVLQQAPQLQFWGLAPVRSPQTWIFAADRRMMGGSLLSVLLSLLSRQVSTDGGNRTRSRQQLNLLSPDDDSNGRDDVRSPDPVPRPGNGGYDYRYDDKDFQDDDDSNVVRCLRSPRRCNNPVSVCNQCRMFDHQNNVVVQVVVCVCSVDVPDDDDIHMGPGHPDSD

Solvent-accessible surface area (backbone atoms only — not comparable to full-atom values): 53264 Å² total; per-residue (Å²): 121,74,30,49,75,74,66,65,46,44,37,76,51,56,76,86,58,47,86,52,79,42,68,34,53,44,92,43,85,87,68,61,43,75,68,44,68,55,73,67,81,60,61,64,62,54,35,61,76,55,54,55,33,82,74,44,33,64,63,72,65,85,92,57,53,66,73,59,48,42,50,49,37,34,51,49,43,33,55,34,49,67,52,58,71,91,80,34,41,65,60,57,53,42,60,53,47,51,51,48,45,52,50,52,36,55,72,71,70,51,62,93,76,57,75,80,54,77,69,55,42,61,61,32,75,69,61,32,34,35,33,42,34,33,52,52,37,63,58,45,60,69,37,46,46,55,54,40,51,51,45,47,46,48,40,38,33,23,71,66,32,93,60,47,38,39,44,71,36,33,42,30,36,50,74,63,74,49,49,5,54,81,58,15,72,60,42,36,46,52,50,41,37,45,30,46,64,62,41,51,56,73,32,56,44,79,46,41,55,67,51,41,46,46,38,44,11,56,50,61,75,86,58,67,93,83,42,60,77,49,33,56,92,45,23,49,56,55,60,54,39,53,49,45,73,78,40,77,79,41,48,31,38,29,40,34,61,72,35,56,47,63,50,68,59,60,40,60,51,55,54,46,45,50,50,53,31,13,61,39,40,52,51,77,82,34,59,72,27,45,42,71,84,40,87,95,31,68,76,40,42,53,58,71,65,51,82,62,90,58,60,52,58,48,66,30,61,49,32,29,39,36,72,43,35,38,28,55,42,80,73,12,44,39,88,64,53,72,52,50,24,74,37,80,54,36,77,71,41,86,54,24,25,29,80,66,65,59,28,36,35,18,44,64,50,44,50,48,52,41,33,28,33,23,52,50,29,33,52,47,41,45,40,32,35,66,50,20,50,32,42,34,41,71,44,80,72,30,75,63,47,69,45,37,74,88,27,60,62,67,88,70,65,78,72,53,49,33,57,35,56,38,86,72,70,72,53,57,76,65,92,67,58,64,65,60,49,47,55,58,67,55,35,71,48,26,49,22,69,81,54,47,53,63,35,33,39,17,17,52,38,95,68,11,54,34,13,40,54,53,49,50,52,45,70,75,28,84,84,56,83,73,77,67,35,59,27,19,37,47,75,86,66,102,119,75,29,47,76,74,67,66,46,45,37,77,51,56,78,86,56,48,86,50,77,41,68,36,53,44,93,43,84,89,67,62,44,76,69,42,67,54,72,67,78,61,61,64,62,53,34,61,77,55,55,53,33,84,74,43,33,65,63,72,64,85,91,57,53,68,72,59,48,42,50,48,37,33,51,50,42,33,56,34,48,66,51,56,70,92,79,34,41,65,61,57,54,41,61,53,46,52,50,48,45,53,51,51,37,56,72,69,68,52,64,92,75,59,79,78,48,75,72,55,38,54,56,32,69,71,64,30,35,36,32,40,33,32,51,51,38,62,59,44,58,68,37,45,46,55,55,39,52,51,45,48,45,47,41,38,33,24,72,64,32,92,56,43,38,38,43,70,35,33,40,31,35,50,73,62,74,48,49,4,54,82,57,15,70,58,41,37,46,52,49,41,38,44,29,46,64,60,39,51,55,73,32,54,44,79,46,40,54,67,50,40,45,47,38,45,12,56,50,60,78,86,58,67,93,85,44,59,78,49,34,56,90,44,24,51,55,55,60,53,39,52,48,45,73,76,41,76,79,41,48,32,39,28,40,35,60,74,34,56,46,63,49,69,58,62,39,59,51,56,53,46,44,50,52,53,33,13,61,39,39,53,50,76,80,33,58,73,27,44,44,71,84,40,88,96,31,66,75,40,42,53,57,72,66,51,83,63,89,59,61,51,58,48,61,30,54,49,32,28,38,34,73,42,37,38,30,55,41,82,74,13,46,40,89,65,53,74,50,49,25,74,38,80,54,36,77,70,40,86,56,25,27,28,80,66,65,59,30,37,36,19,45,64,51,42,50,49,52,41,34,30,34,24,53,49,28,35,52,46,40,46,41,31,35,66,49,19,51,31,42,36,41,70,45,78,72,30,75,66,48,70,46,36,72,87,29,60,61,65,90,72,63,78,70,53,50,33,58,34,57,37,86,71,70,70,52,58,75,65,92,67,59,64,64,60,48,48,54,58,67,56,35,70,50,25,48,22,71,81,53,46,53,62,36,34,40,16,16,51,39,94,68,11,54,34,13,39,54,52,50,51,53,44,71,76,26,86,84,55,84,73,77,68,34,59,28,19,37,47,74,87,67,100